Protein AF-0000000067881526 (afdb_homodimer)

InterPro domains:
  IPR001791 Laminin G domain [PF00054] (58-182)
  IPR001791 Laminin G domain [PS50025] (31-202)
  IPR001791 Laminin G domain [SM00282] (50-185)
  IPR001791 Laminin G domain [SM00282] (236-368)
  IPR001791 Laminin G domain [cd00110] (50-182)
  IPR013320 Concanavalin A-like lectin/glucanase domain superfamily [SSF49899] (44-182)
  IPR013320 Concanavalin A-like lectin/glucanase domain superfamily [SSF49899] (198-390)
  IPR051145 Growth Arrest-Specific/Sex Hormone-Binding/Vitamin K-Dependent [PTHR24040] (32-343)

Foldseek 3Di:
DPPPPPPVPPPPPPDPPFAFDDCVFKPWFLLDLPAFDGLFKFKDQQVPFDFQKKKWKKFALFQFAWFKKKAFPVRQWIKTWIGHRQWIKMATGDPFDGDIDTKFDGRNPRDIWMWMWHDDAQWIWIDINNHTMDIDGRRDHDLPPDPTRMMMMGGQGYPDDQVPTSDRGSHGGRMMIGPIAHSNDPGDTPPSSVPPVLGDGHGPGKDWFKFDAQAKKFKAFLLVPDFPPCPVVFFGKKKKKKFDDADDQWAWFKWKAFPVLGTQWTWIGHPQWIFIDGRHDTFDIDGRDPPVDLGTWIWMWMDDCFWTWTDTHPDIDIGGDDNVSVVVVSCSNVVRRMMMMGQHDDVPPPPGITGTGGTMGQIDIPRDGDFRSPTPDIDSNMRGTIGGHRDDPPPDPDD/DPPPCPPPPPPPPPDPPFAFDDCVFKAWFLLDLPAFDGLFKFKDQQVPFDFQKKKWKKFALFQFAWFKKKAFPVRQWIKTWIGHRQWIKMATGDPFDGDIDTKFDGRNPRDIWMWMWHDDAQWIWIDINNHTMDIDGRRDHDLPPDPTRMMMMGGQGYPDDQVPTPDRTSHGGRMMIGPIAHSNDPGDTPNSSVPPVLRDGHGPGKDWFKFDAQPWKFKAFLLVPDFPPCPVVFFGKKKKKKFDDADDQWAWFKWKAFPVLGTQWTWIGHPQWIFIDGRHDTFDIDGRPPPVDLGTWIWMWMDDCFWTWTDTHPDIDIGGDDNVSVVVVSCSNVVRRMMMMGQHDDVPPPPGTTGTGGTMGQIDIPRDGDFRSPTPDIDSNMRGTIGGHGDPPPPPPDD

Radius of gyration: 36.04 Å; Cα contacts (8 Å, |Δi|>4): 2049; chains: 2; bounding box: 106×103×91 Å

Structure (mmCIF, N/CA/C/O backbone):
data_AF-0000000067881526-model_v1
#
loop_
_entity.id
_entity.type
_entity.pdbx_description
1 polymer 'Sex hormone-binding globulin'
#
loop_
_atom_site.group_PDB
_atom_site.id
_atom_site.type_symbol
_atom_site.label_atom_id
_atom_site.label_alt_id
_atom_site.label_comp_id
_atom_site.label_asym_id
_atom_site.label_entity_id
_atom_site.label_seq_id
_atom_site.pdbx_PDB_ins_code
_atom_site.Cartn_x
_atom_site.Cartn_y
_atom_site.Cartn_z
_atom_site.occupancy
_atom_site.B_iso_or_equiv
_atom_site.auth_seq_id
_atom_site.auth_comp_id
_atom_site.auth_asym_id
_atom_site.auth_atom_id
_atom_site.pdbx_PDB_model_num
ATOM 1 N N . MET A 1 1 ? 46.406 -30.406 -60.594 1 26.14 1 MET A N 1
ATOM 2 C CA . MET A 1 1 ? 45.469 -29.344 -60.875 1 26.14 1 MET A CA 1
ATOM 3 C C . MET A 1 1 ? 44.469 -29.203 -59.719 1 26.14 1 MET A C 1
ATOM 5 O O . MET A 1 1 ? 43.531 -30 -59.594 1 26.14 1 MET A O 1
ATOM 9 N N . ASP A 1 2 ? 44.938 -28.859 -58.438 1 28.36 2 ASP A N 1
ATOM 10 C CA . ASP A 1 2 ? 44.5 -28.922 -57.062 1 28.36 2 ASP A CA 1
ATOM 11 C C . ASP A 1 2 ? 43.375 -27.938 -56.781 1 28.36 2 ASP A C 1
ATOM 13 O O . ASP A 1 2 ? 43.562 -26.719 -56.875 1 28.36 2 ASP A O 1
ATOM 17 N N . VAL A 1 3 ? 42.156 -28.234 -57.281 1 28.42 3 VAL A N 1
ATOM 18 C CA . VAL A 1 3 ? 41 -27.359 -57.281 1 28.42 3 VAL A CA 1
ATOM 19 C C . VAL A 1 3 ? 40.656 -26.953 -55.844 1 28.42 3 VAL A C 1
ATOM 21 O O . VAL A 1 3 ? 40.344 -27.797 -55 1 28.42 3 VAL A O 1
ATOM 24 N N . GLN A 1 4 ? 41.312 -25.953 -55.25 1 27.8 4 GLN A N 1
ATOM 25 C CA . GLN A 1 4 ? 41.125 -25.266 -53.969 1 27.8 4 GLN A CA 1
ATOM 26 C C . GLN A 1 4 ? 39.688 -24.812 -53.781 1 27.8 4 GLN A C 1
ATOM 28 O O . GLN A 1 4 ? 39.219 -23.891 -54.5 1 27.8 4 GLN A O 1
ATOM 33 N N . TRP A 1 5 ? 38.719 -25.719 -53.625 1 25.61 5 TRP A N 1
ATOM 34 C CA . TRP A 1 5 ? 37.312 -25.344 -53.469 1 25.61 5 TRP A CA 1
ATOM 35 C C . TRP A 1 5 ? 37.125 -24.344 -52.344 1 25.61 5 TRP A C 1
ATOM 37 O O . TRP A 1 5 ? 37.5 -24.609 -51.219 1 25.61 5 TRP A O 1
ATOM 47 N N . ARG A 1 6 ? 37.062 -22.984 -52.5 1 27.98 6 ARG A N 1
ATOM 48 C CA . ARG A 1 6 ? 36.875 -21.703 -51.844 1 27.98 6 ARG A CA 1
ATOM 49 C C . ARG A 1 6 ? 35.5 -21.625 -51.188 1 27.98 6 ARG A C 1
ATOM 51 O O . ARG A 1 6 ? 34.562 -21.016 -51.75 1 27.98 6 ARG A O 1
ATOM 58 N N . GLN A 1 7 ? 34.844 -22.703 -50.75 1 25.94 7 GLN A N 1
ATOM 59 C CA . GLN A 1 7 ? 33.438 -22.5 -50.375 1 25.94 7 GLN A CA 1
ATOM 60 C C . GLN A 1 7 ? 33.312 -21.516 -49.219 1 25.94 7 GLN A C 1
ATOM 62 O O . GLN A 1 7 ? 33.75 -21.797 -48.125 1 25.94 7 GLN A O 1
ATOM 67 N N . SER A 1 8 ? 33.5 -20.188 -49.344 1 28.48 8 SER A N 1
ATOM 68 C CA . SER A 1 8 ? 33.281 -19.047 -48.469 1 28.48 8 SER A CA 1
ATOM 69 C C . SER A 1 8 ? 31.859 -19.047 -47.906 1 28.48 8 SER A C 1
ATOM 71 O O . SER A 1 8 ? 30.953 -18.5 -48.5 1 28.48 8 SER A O 1
ATOM 73 N N . GLN A 1 9 ? 31.156 -20.125 -47.688 1 28.44 9 GLN A N 1
ATOM 74 C CA . GLN A 1 9 ? 29.766 -19.953 -47.281 1 28.44 9 GLN A CA 1
ATOM 75 C C . GLN A 1 9 ? 29.656 -19.109 -46.031 1 28.44 9 GLN A C 1
ATOM 77 O O . GLN A 1 9 ? 30.266 -19.422 -45 1 28.44 9 GLN A O 1
ATOM 82 N N . SER A 1 10 ? 29.516 -17.75 -46.094 1 30.12 10 SER A N 1
ATOM 83 C CA . SER A 1 10 ? 29.156 -16.766 -45.062 1 30.12 10 SER A CA 1
ATOM 84 C C . SER A 1 10 ? 28.062 -17.297 -44.156 1 30.12 10 SER A C 1
ATOM 86 O O . SER A 1 10 ? 26.906 -17.469 -44.562 1 30.12 10 SER A O 1
ATOM 88 N N . VAL A 1 11 ? 28.281 -18.219 -43.312 1 32.03 11 VAL A N 1
ATOM 89 C CA . VAL A 1 11 ? 27.391 -18.688 -42.25 1 32.03 11 VAL A CA 1
ATOM 90 C C . VAL A 1 11 ? 26.828 -17.484 -41.5 1 32.03 11 VAL A C 1
ATOM 92 O O . VAL A 1 11 ? 27.578 -16.688 -40.938 1 32.03 11 VAL A O 1
ATOM 95 N N . TRP A 1 12 ? 25.797 -16.719 -41.969 1 31.77 12 TRP A N 1
ATOM 96 C CA . TRP A 1 12 ? 25 -15.734 -41.25 1 31.77 12 TRP A CA 1
ATOM 97 C C . TRP A 1 12 ? 24.891 -16.125 -39.781 1 31.77 12 TRP A C 1
ATOM 99 O O . TRP A 1 12 ? 24.453 -17.234 -39.438 1 31.77 12 TRP A O 1
ATOM 109 N N . GLU A 1 13 ? 25.812 -15.867 -38.938 1 34.16 13 GLU A N 1
ATOM 110 C CA . GLU A 1 13 ? 25.781 -16.016 -37.5 1 34.16 13 GLU A CA 1
ATOM 111 C C . GLU A 1 13 ? 24.453 -15.547 -36.906 1 34.16 13 GLU A C 1
ATOM 113 O O . GLU A 1 13 ? 24.156 -14.352 -36.938 1 34.16 13 GLU A O 1
ATOM 118 N N . LEU A 1 14 ? 23.266 -16.047 -37.188 1 38.66 14 LEU A N 1
ATOM 119 C CA . LEU A 1 14 ? 22.031 -15.766 -36.469 1 38.66 14 LEU A CA 1
ATOM 120 C C . LEU A 1 14 ? 22.312 -15.375 -35 1 38.66 14 LEU A C 1
ATOM 122 O O . LEU A 1 14 ? 23.125 -16.016 -34.344 1 38.66 14 LEU A O 1
ATOM 126 N N . ASP A 1 15 ? 22.312 -14.148 -34.625 1 45.56 15 ASP A N 1
ATOM 127 C CA . ASP A 1 15 ? 22.438 -13.672 -33.25 1 45.56 15 ASP A CA 1
ATOM 128 C C . ASP A 1 15 ? 21.797 -14.664 -32.25 1 45.56 15 ASP A C 1
ATOM 130 O O . ASP A 1 15 ? 20.734 -15.211 -32.531 1 45.56 15 ASP A O 1
ATOM 134 N N . PRO A 1 16 ? 22.547 -15.328 -31.297 1 58.94 16 PRO A N 1
ATOM 135 C CA . PRO A 1 16 ? 22.078 -16.359 -30.375 1 58.94 16 PRO A CA 1
ATOM 136 C C . PRO A 1 16 ? 20.75 -16 -29.688 1 58.94 16 PRO A C 1
ATOM 138 O O . PRO A 1 16 ? 20.594 -14.867 -29.219 1 58.94 16 PRO A O 1
ATOM 141 N N . TYR A 1 17 ? 19.578 -16.219 -30.312 1 69.44 17 TYR A N 1
ATOM 142 C CA . TYR A 1 17 ? 18.297 -16.172 -29.609 1 69.44 17 TYR A CA 1
ATOM 143 C C . TYR A 1 17 ? 18.188 -17.328 -28.625 1 69.44 17 TYR A C 1
ATOM 145 O O . TYR A 1 17 ? 18.578 -18.469 -28.922 1 69.44 17 TYR A O 1
ATOM 153 N N . PRO A 1 18 ? 17.703 -16.891 -27.359 1 81.69 18 PRO A N 1
ATOM 154 C CA . PRO A 1 18 ? 17.359 -15.609 -26.734 1 81.69 18 PRO A CA 1
ATOM 155 C C . PRO A 1 18 ? 18.578 -14.828 -26.266 1 81.69 18 PRO A C 1
ATOM 157 O O . PRO A 1 18 ? 19.656 -15.398 -26.078 1 81.69 18 PRO A O 1
ATOM 160 N N . GLN A 1 19 ? 18.359 -13.484 -26.156 1 89.25 19 GLN A N 1
ATOM 161 C CA . GLN A 1 19 ? 19.391 -12.633 -25.578 1 89.25 19 GLN A CA 1
ATOM 162 C C . GLN A 1 19 ? 19.266 -12.586 -24.062 1 89.25 19 GLN A C 1
ATOM 164 O O . GLN A 1 19 ? 18.156 -12.555 -23.516 1 89.25 19 GLN A O 1
ATOM 169 N N . PHE A 1 20 ? 20.438 -12.562 -23.438 1 91.69 20 PHE A N 1
ATOM 170 C CA . PHE A 1 20 ? 20.453 -12.602 -21.984 1 91.69 20 PHE A CA 1
ATOM 171 C C . PHE A 1 20 ? 21.219 -11.414 -21.422 1 91.69 20 PHE A C 1
ATOM 173 O O . PHE A 1 20 ? 22.109 -10.867 -22.094 1 91.69 20 PHE A O 1
ATOM 180 N N . LEU A 1 21 ? 20.859 -11.039 -20.219 1 92.06 21 LEU A N 1
ATOM 181 C CA . LEU A 1 21 ? 21.609 -10.031 -19.484 1 92.06 21 LEU A CA 1
ATOM 182 C C . LEU A 1 21 ? 22.906 -10.625 -18.922 1 92.06 21 LEU A C 1
ATOM 184 O O . LEU A 1 21 ? 23.031 -11.844 -18.797 1 92.06 21 LEU A O 1
ATOM 188 N N . ASP A 1 22 ? 23.859 -9.711 -18.672 1 88.69 22 ASP A N 1
ATOM 189 C CA . ASP A 1 22 ? 25.094 -10.109 -18.031 1 88.69 22 ASP A CA 1
ATOM 190 C C . ASP A 1 22 ? 24.844 -10.703 -16.641 1 88.69 22 ASP A C 1
ATOM 192 O O . ASP A 1 22 ? 24.266 -10.031 -15.773 1 88.69 22 ASP A O 1
ATOM 196 N N . PRO A 1 23 ? 25.156 -11.938 -16.469 1 84.88 23 PRO A N 1
ATOM 197 C CA . PRO A 1 23 ? 24.891 -12.586 -15.18 1 84.88 23 PRO A CA 1
ATOM 198 C C . PRO A 1 23 ? 25.625 -11.93 -14.016 1 84.88 23 PRO A C 1
ATOM 200 O O . PRO A 1 23 ? 25.281 -12.164 -12.852 1 84.88 23 PRO A O 1
ATOM 203 N N . LYS A 1 24 ? 26.609 -11.141 -14.312 1 82.06 24 LYS A N 1
ATOM 204 C CA . LYS A 1 24 ? 27.297 -10.406 -13.266 1 82.06 24 LYS A CA 1
ATOM 205 C C . LYS A 1 24 ? 26.484 -9.211 -12.789 1 82.06 24 LYS A C 1
ATOM 207 O O . LYS A 1 24 ? 26.688 -8.703 -11.68 1 82.06 24 LYS A O 1
ATOM 212 N N . GLN A 1 25 ? 25.578 -8.906 -13.648 1 87.75 25 GLN A N 1
ATOM 213 C CA . GLN A 1 25 ? 24.828 -7.691 -13.352 1 87.75 25 GLN A CA 1
ATOM 214 C C . GLN A 1 25 ? 23.375 -8.016 -13.016 1 87.75 25 GLN A C 1
ATOM 216 O O . GLN A 1 25 ? 22.656 -7.176 -12.469 1 87.75 25 GLN A O 1
ATOM 221 N N . ALA A 1 26 ? 22.984 -9.148 -13.445 1 91.94 26 ALA A N 1
ATOM 222 C CA . ALA A 1 26 ? 21.609 -9.555 -13.195 1 91.94 26 ALA A CA 1
ATOM 223 C C . ALA A 1 26 ? 21.531 -11.047 -12.852 1 91.94 26 ALA A C 1
ATOM 225 O O . ALA A 1 26 ? 22.062 -11.883 -13.578 1 91.94 26 ALA A O 1
ATOM 226 N N . ILE A 1 27 ? 20.781 -11.25 -11.789 1 89.81 27 ILE A N 1
ATOM 227 C CA . ILE A 1 27 ? 20.703 -12.625 -11.305 1 89.81 27 ILE A CA 1
ATOM 228 C C . ILE A 1 27 ? 19.266 -13.133 -11.43 1 89.81 27 ILE A C 1
ATOM 230 O O . ILE A 1 27 ? 18.312 -12.438 -11.047 1 89.81 27 ILE A O 1
ATOM 234 N N . ASN A 1 28 ? 19.156 -14.289 -12.055 1 93.25 28 ASN A N 1
ATOM 235 C CA . ASN A 1 28 ? 17.875 -14.984 -11.984 1 93.25 28 ASN A CA 1
ATOM 236 C C . ASN A 1 28 ? 17.688 -15.703 -10.648 1 93.25 28 ASN A C 1
ATOM 238 O O . ASN A 1 28 ? 18.562 -16.469 -10.227 1 93.25 28 ASN A O 1
ATOM 242 N N . LEU A 1 29 ? 16.609 -15.508 -10.031 1 92.44 29 LEU A N 1
ATOM 243 C CA . LEU A 1 29 ? 16.422 -15.977 -8.664 1 92.44 29 LEU A CA 1
ATOM 244 C C . LEU A 1 29 ? 15.977 -17.438 -8.641 1 92.44 29 LEU A C 1
ATOM 246 O O . LEU A 1 29 ? 16.141 -18.125 -7.629 1 92.44 29 LEU A O 1
ATOM 250 N N . ALA A 1 30 ? 15.32 -17.859 -9.609 1 90.06 30 ALA A N 1
ATOM 251 C CA . ALA A 1 30 ? 14.703 -19.188 -9.602 1 90.06 30 ALA A CA 1
ATOM 252 C C . ALA A 1 30 ? 15.656 -20.25 -10.141 1 90.06 30 ALA A C 1
ATOM 254 O O . ALA A 1 30 ? 15.359 -20.906 -11.133 1 90.06 30 ALA A O 1
ATOM 255 N N . GLN A 1 31 ? 16.734 -20.453 -9.445 1 86.44 31 GLN A N 1
ATOM 256 C CA . GLN A 1 31 ? 17.734 -21.422 -9.875 1 86.44 31 GLN A CA 1
ATOM 257 C C . GLN A 1 31 ? 17.344 -22.828 -9.43 1 86.44 31 GLN A C 1
ATOM 259 O O . GLN A 1 31 ? 17.656 -23.812 -10.117 1 86.44 31 GLN A O 1
ATOM 264 N N . ASP A 1 32 ? 16.719 -22.859 -8.305 1 84.38 32 ASP A N 1
ATOM 265 C CA . ASP A 1 32 ? 16.312 -24.125 -7.723 1 84.38 32 ASP A CA 1
ATOM 266 C C . ASP A 1 32 ? 14.836 -24.125 -7.34 1 84.38 32 ASP A C 1
ATOM 268 O O . ASP A 1 32 ? 14.461 -23.594 -6.293 1 84.38 32 ASP A O 1
ATOM 272 N N . TRP A 1 33 ? 14.07 -24.781 -8.125 1 81.06 33 TRP A N 1
ATOM 273 C CA . TRP A 1 33 ? 12.633 -24.766 -7.898 1 81.06 33 TRP A CA 1
ATOM 274 C C . TRP A 1 33 ? 12.242 -25.766 -6.812 1 81.06 33 TRP A C 1
ATOM 276 O O . TRP A 1 33 ? 11.344 -25.5 -6.008 1 81.06 33 TRP A O 1
ATOM 286 N N . GLY A 1 34 ? 12.859 -26.797 -6.641 1 78.88 34 GLY A N 1
ATOM 287 C CA . GLY A 1 34 ? 12.445 -27.906 -5.809 1 78.88 34 GLY A CA 1
ATOM 288 C C . GLY A 1 34 ? 12.758 -27.703 -4.34 1 78.88 34 GLY A C 1
ATOM 289 O O . GLY A 1 34 ? 11.953 -28.062 -3.473 1 78.88 34 GLY A O 1
ATOM 290 N N . HIS A 1 35 ? 13.875 -27.094 -4.078 1 77.94 35 HIS A N 1
ATOM 291 C CA . HIS A 1 35 ? 14.328 -27.078 -2.693 1 77.94 35 HIS A CA 1
ATOM 292 C C . HIS A 1 35 ? 14.266 -25.672 -2.107 1 77.94 35 HIS A C 1
ATOM 294 O O . HIS A 1 35 ? 14.281 -25.5 -0.887 1 77.94 35 HIS A O 1
ATOM 300 N N . GLY A 1 36 ? 14.195 -24.781 -2.908 1 78.62 36 GLY A N 1
ATOM 301 C CA . GLY A 1 36 ? 14.133 -23.406 -2.424 1 78.62 36 GLY A CA 1
ATOM 302 C C . GLY A 1 36 ? 15.492 -22.859 -2.029 1 78.62 36 GLY A C 1
ATOM 303 O O . GLY A 1 36 ? 15.578 -21.938 -1.213 1 78.62 36 GLY A O 1
ATOM 304 N N . TYR A 1 37 ? 16.547 -23.406 -2.562 1 86.62 37 TYR A N 1
ATOM 305 C CA . TYR A 1 37 ? 17.875 -22.906 -2.301 1 86.62 37 TYR A CA 1
ATOM 306 C C . TYR A 1 37 ? 18.094 -21.531 -2.949 1 86.62 37 TYR A C 1
ATOM 308 O O . TYR A 1 37 ? 17.641 -21.297 -4.078 1 86.62 37 TYR A O 1
ATOM 316 N N . PRO A 1 38 ? 18.781 -20.766 -2.182 1 90.69 38 PRO A N 1
ATOM 317 C CA . PRO A 1 38 ? 18.984 -19.422 -2.727 1 90.69 38 PRO A CA 1
ATOM 318 C C . PRO A 1 38 ? 19.859 -19.422 -3.975 1 90.69 38 PRO A C 1
ATOM 320 O O . PRO A 1 38 ? 20.703 -20.312 -4.148 1 90.69 38 PRO A O 1
ATOM 323 N N . ALA A 1 39 ? 19.594 -18.422 -4.824 1 89.19 39 ALA A N 1
ATOM 324 C CA . ALA A 1 39 ? 20.438 -18.203 -5.996 1 89.19 39 ALA A CA 1
ATOM 325 C C . ALA A 1 39 ? 21.797 -17.641 -5.602 1 89.19 39 ALA A C 1
ATOM 327 O O . ALA A 1 39 ? 22.797 -17.844 -6.309 1 89.19 39 ALA A O 1
ATOM 328 N N . GLY A 1 40 ? 21.812 -16.969 -4.461 1 87.62 40 GLY A N 1
ATOM 329 C CA . GLY A 1 40 ? 23.047 -16.391 -3.926 1 87.62 40 GLY A CA 1
ATOM 330 C C . GLY A 1 40 ? 22.938 -16.047 -2.455 1 87.62 40 GLY A C 1
ATOM 331 O O . GLY A 1 40 ? 21.859 -15.703 -1.968 1 87.62 40 GLY A O 1
ATOM 332 N N . THR A 1 41 ? 24.125 -16.125 -1.818 1 90.19 41 THR A N 1
ATOM 333 C CA . THR A 1 41 ? 24.188 -15.766 -0.406 1 90.19 41 THR A CA 1
ATOM 334 C C . THR A 1 41 ? 25.391 -14.891 -0.123 1 90.19 41 THR A C 1
ATOM 336 O O . THR A 1 41 ? 26.453 -15.086 -0.716 1 90.19 41 THR A O 1
ATOM 339 N N . VAL A 1 42 ? 25.203 -13.969 0.696 1 89.19 42 VAL A N 1
ATOM 340 C CA . VAL A 1 42 ? 26.312 -13.125 1.103 1 89.19 42 VAL A CA 1
ATOM 341 C C . VAL A 1 42 ? 26.406 -13.086 2.627 1 89.19 42 VAL A C 1
ATOM 343 O O . VAL A 1 42 ? 25.391 -13.18 3.316 1 89.19 42 VAL A O 1
ATOM 346 N N . HIS A 1 43 ? 27.641 -12.992 3.055 1 88.69 43 HIS A N 1
ATOM 347 C CA . HIS A 1 43 ? 27.906 -12.773 4.473 1 88.69 43 HIS A CA 1
ATOM 348 C C . HIS A 1 43 ? 28.312 -11.328 4.742 1 88.69 43 HIS A C 1
ATOM 350 O O . HIS A 1 43 ? 29.188 -10.789 4.062 1 88.69 43 HIS A O 1
ATOM 356 N N . ILE A 1 44 ? 27.609 -10.781 5.727 1 88.19 44 ILE A N 1
ATOM 357 C CA . ILE A 1 44 ? 27.891 -9.383 6.031 1 88.19 44 ILE A CA 1
ATOM 358 C C . ILE A 1 44 ? 28.328 -9.25 7.484 1 88.19 44 ILE A C 1
ATOM 360 O O . ILE A 1 44 ? 27.688 -9.789 8.391 1 88.19 44 ILE A O 1
ATOM 364 N N . ASP A 1 45 ? 29.438 -8.57 7.641 1 87.44 45 ASP A N 1
ATOM 365 C CA . ASP A 1 45 ? 29.891 -8.148 8.969 1 87.44 45 ASP A CA 1
ATOM 366 C C . ASP A 1 45 ? 29.25 -6.816 9.359 1 87.44 45 ASP A C 1
ATOM 368 O O . ASP A 1 45 ? 29.609 -5.766 8.812 1 87.44 45 ASP A O 1
ATOM 372 N N . LEU A 1 46 ? 28.391 -6.855 10.32 1 84.88 46 LEU A N 1
ATOM 373 C CA . LEU A 1 46 ? 27.578 -5.695 10.68 1 84.88 46 LEU A CA 1
ATOM 374 C C . LEU A 1 46 ? 28.438 -4.598 11.289 1 84.88 46 LEU A C 1
ATOM 376 O O . LEU A 1 46 ? 28.016 -3.443 11.391 1 84.88 46 LEU A O 1
ATOM 380 N N . LEU A 1 47 ? 29.641 -4.926 11.641 1 82.88 47 LEU A N 1
ATOM 381 C CA . LEU A 1 47 ? 30.562 -3.926 12.172 1 82.88 47 LEU A CA 1
ATOM 382 C C . LEU A 1 47 ? 31.078 -3.021 11.062 1 82.88 47 LEU A C 1
ATOM 384 O O . LEU A 1 47 ? 31.594 -1.931 11.336 1 82.88 47 LEU A O 1
ATOM 388 N N . ASN A 1 48 ? 30.922 -3.469 9.867 1 81.62 48 ASN A N 1
ATOM 389 C CA . ASN A 1 48 ? 31.531 -2.748 8.75 1 81.62 48 ASN A CA 1
ATOM 390 C C . ASN A 1 48 ? 30.469 -2.025 7.914 1 81.62 48 ASN A C 1
ATOM 392 O O . ASN A 1 48 ? 30.781 -1.489 6.848 1 81.62 48 ASN A O 1
ATOM 396 N N . ILE A 1 49 ? 29.25 -1.993 8.469 1 82.44 49 ILE A N 1
ATOM 397 C CA . ILE A 1 49 ? 28.219 -1.375 7.641 1 82.44 49 ILE A CA 1
ATOM 398 C C . ILE A 1 49 ? 28.094 0.107 7.988 1 82.44 49 ILE A C 1
ATOM 400 O O . ILE A 1 49 ? 28.391 0.514 9.109 1 82.44 49 ILE A O 1
ATOM 404 N N . THR A 1 50 ? 27.719 0.914 6.973 1 82.94 50 THR A N 1
ATOM 405 C CA . THR A 1 50 ? 27.547 2.348 7.18 1 82.94 50 THR A CA 1
ATOM 406 C C . THR A 1 50 ? 26.094 2.752 6.926 1 82.94 50 THR A C 1
ATOM 408 O O . THR A 1 50 ? 25.734 3.924 7.062 1 82.94 50 THR A O 1
ATOM 411 N N . SER A 1 51 ? 25.422 1.804 6.445 1 86.31 51 SER A N 1
ATOM 412 C CA . SER A 1 51 ? 24 2.057 6.195 1 86.31 51 SER A CA 1
ATOM 413 C C . SER A 1 51 ? 23.156 0.847 6.562 1 86.31 51 SER A C 1
ATOM 415 O O . SER A 1 51 ? 23.609 -0.295 6.449 1 86.31 51 SER A O 1
ATOM 417 N N . SER A 1 52 ? 21.969 1.108 6.98 1 87.94 52 SER A N 1
ATOM 418 C CA . SER A 1 52 ? 21.016 0.047 7.309 1 87.94 52 SER A CA 1
ATOM 419 C C . SER A 1 52 ? 20.016 -0.161 6.18 1 87.94 52 SER A C 1
ATOM 421 O O . SER A 1 52 ? 18.938 -0.722 6.398 1 87.94 52 SER A O 1
ATOM 423 N N . SER A 1 53 ? 20.422 0.348 5.051 1 91.81 53 SER A N 1
ATOM 424 C CA . SER A 1 53 ? 19.531 0.287 3.896 1 91.81 53 SER A CA 1
ATOM 425 C C . SER A 1 53 ? 20.016 -0.732 2.873 1 91.81 53 SER A C 1
ATOM 427 O O . SER A 1 53 ? 21.219 -0.842 2.621 1 91.81 53 SER A O 1
ATOM 429 N N . SER A 1 54 ? 19.125 -1.499 2.365 1 93.44 54 SER A N 1
ATOM 430 C CA . SER A 1 54 ? 19.375 -2.387 1.233 1 93.44 54 SER A CA 1
ATOM 431 C C . SER A 1 54 ? 18.484 -2.037 0.048 1 93.44 54 SER A C 1
ATOM 433 O O . SER A 1 54 ? 17.312 -1.703 0.226 1 93.44 54 SER A O 1
ATOM 435 N N . SER A 1 55 ? 19.047 -2.152 -1.137 1 95.94 55 SER A N 1
ATOM 436 C CA . SER A 1 55 ? 18.266 -1.804 -2.322 1 95.94 55 SER A CA 1
ATOM 437 C C . SER A 1 55 ? 18.609 -2.717 -3.494 1 95.94 55 SER A C 1
ATOM 439 O O . SER A 1 55 ? 19.719 -3.244 -3.574 1 95.94 55 SER A O 1
ATOM 441 N N . PHE A 1 56 ? 17.703 -2.889 -4.359 1 96.38 56 PHE A N 1
ATOM 442 C CA . PHE A 1 56 ? 17.859 -3.627 -5.605 1 96.38 56 PHE A CA 1
ATOM 443 C C . PHE A 1 56 ? 16.703 -3.348 -6.555 1 96.38 56 PHE A C 1
ATOM 445 O O . PHE A 1 56 ? 15.711 -2.729 -6.164 1 96.38 56 PHE A O 1
ATOM 452 N N . GLU A 1 57 ? 16.891 -3.744 -7.766 1 98.19 57 GLU A N 1
ATOM 453 C CA . GLU A 1 57 ? 15.82 -3.707 -8.75 1 98.19 57 GLU A CA 1
ATOM 454 C C . GLU A 1 57 ? 15.352 -5.113 -9.109 1 98.19 57 GLU A C 1
ATOM 456 O O . GLU A 1 57 ? 16.156 -6.035 -9.227 1 98.19 57 GLU A O 1
ATOM 461 N N . VAL A 1 58 ? 14.023 -5.23 -9.242 1 98.38 58 VAL A N 1
ATOM 462 C CA . VAL A 1 58 ? 13.469 -6.547 -9.547 1 98.38 58 VAL A CA 1
ATOM 463 C C . VAL A 1 58 ? 12.547 -6.453 -10.758 1 98.38 58 VAL A C 1
ATOM 465 O O . VAL A 1 58 ? 11.852 -5.453 -10.945 1 98.38 58 VAL A O 1
ATOM 468 N N . ARG A 1 59 ? 12.609 -7.414 -11.57 1 98.5 59 ARG A N 1
ATOM 469 C CA . ARG A 1 59 ? 11.719 -7.598 -12.711 1 98.5 59 ARG A CA 1
ATOM 470 C C . ARG A 1 59 ? 11.117 -9 -12.719 1 98.5 59 ARG A C 1
ATOM 472 O O . ARG A 1 59 ? 11.844 -9.992 -12.656 1 98.5 59 ARG A O 1
ATOM 479 N N . THR A 1 60 ? 9.742 -9.102 -12.758 1 98.5 60 THR A N 1
ATOM 480 C CA . THR A 1 60 ? 9.109 -10.414 -12.695 1 98.5 60 THR A CA 1
ATOM 481 C C . THR A 1 60 ? 7.656 -10.336 -13.172 1 98.5 60 THR A C 1
ATOM 483 O O . THR A 1 60 ? 7.027 -9.281 -13.094 1 98.5 60 THR A O 1
ATOM 486 N N . PHE A 1 61 ? 7.164 -11.406 -13.664 1 98.25 61 PHE A N 1
ATOM 487 C CA . PHE A 1 61 ? 5.734 -11.594 -13.875 1 98.25 61 PHE A CA 1
ATOM 488 C C . PHE A 1 61 ? 5.152 -12.531 -12.82 1 98.25 61 PHE A C 1
ATOM 490 O O . PHE A 1 61 ? 3.936 -12.711 -12.758 1 98.25 61 PHE A O 1
ATOM 497 N N . ASP A 1 62 ? 6.008 -13.109 -12.055 1 97.56 62 ASP A N 1
ATOM 498 C CA . ASP A 1 62 ? 5.613 -14.078 -11.031 1 97.56 62 ASP A CA 1
ATOM 499 C C . ASP A 1 62 ? 4.957 -13.375 -9.844 1 97.56 62 ASP A C 1
ATOM 501 O O . ASP A 1 62 ? 5.547 -12.477 -9.242 1 97.56 62 ASP A O 1
ATOM 505 N N . PRO A 1 63 ? 3.816 -13.828 -9.406 1 96.94 63 PRO A N 1
ATOM 506 C CA . PRO A 1 63 ? 3.105 -13.125 -8.336 1 96.94 63 PRO A CA 1
ATOM 507 C C . PRO A 1 63 ? 3.537 -13.562 -6.941 1 96.94 63 PRO A C 1
ATOM 509 O O . PRO A 1 63 ? 3.174 -12.93 -5.949 1 96.94 63 PRO A O 1
ATOM 512 N N . GLU A 1 64 ? 4.336 -14.617 -6.859 1 96.25 64 GLU A N 1
ATOM 513 C CA . GLU A 1 64 ? 4.637 -15.133 -5.527 1 96.25 64 GLU A CA 1
ATOM 514 C C . GLU A 1 64 ? 6.043 -15.727 -5.469 1 96.25 64 GLU A C 1
ATOM 516 O O . GLU A 1 64 ? 6.48 -16.391 -6.406 1 96.25 64 GLU A O 1
ATOM 521 N N . GLY A 1 65 ? 6.641 -15.477 -4.352 1 96.38 65 GLY A N 1
ATOM 522 C CA . GLY A 1 65 ? 7.949 -16.062 -4.109 1 96.38 65 GLY A CA 1
ATOM 523 C C . GLY A 1 65 ? 8.828 -15.227 -3.207 1 96.38 65 GLY A C 1
ATOM 524 O O . GLY A 1 65 ? 8.406 -14.172 -2.727 1 96.38 65 GLY A O 1
ATOM 525 N N . VAL A 1 66 ? 10.062 -15.688 -3.018 1 96.69 66 VAL A N 1
ATOM 526 C CA . VAL A 1 66 ? 10.969 -15.023 -2.092 1 96.69 66 VAL A CA 1
ATOM 527 C C . VAL A 1 66 ? 11.977 -14.18 -2.873 1 96.69 66 VAL A C 1
ATOM 529 O O . VAL A 1 66 ? 12.602 -14.664 -3.818 1 96.69 66 VAL A O 1
ATOM 532 N N . LEU A 1 67 ? 12.109 -12.969 -2.469 1 97.38 67 LEU A N 1
ATOM 533 C CA . LEU A 1 67 ? 13.117 -12.078 -3.043 1 97.38 67 LEU A CA 1
ATOM 534 C C . LEU A 1 67 ? 14.406 -12.117 -2.227 1 97.38 67 LEU A C 1
ATOM 536 O O . LEU A 1 67 ? 15.484 -12.367 -2.77 1 97.38 67 LEU A O 1
ATOM 540 N N . LEU A 1 68 ? 14.203 -11.93 -0.977 1 95.88 68 LEU A N 1
ATOM 541 C CA . LEU A 1 68 ? 15.336 -11.773 -0.076 1 95.88 68 LEU A CA 1
ATOM 542 C C . LEU A 1 68 ? 15.055 -12.422 1.274 1 95.88 68 LEU A C 1
ATOM 544 O O . LEU A 1 68 ? 13.938 -12.344 1.783 1 95.88 68 LEU A O 1
ATOM 548 N N . PHE A 1 69 ? 16.078 -13.102 1.784 1 95.81 69 PHE A N 1
ATOM 549 C CA . PHE A 1 69 ? 16.047 -13.672 3.127 1 95.81 69 PHE A CA 1
ATOM 550 C C . PHE A 1 69 ? 17.297 -13.297 3.904 1 95.81 69 PHE A C 1
ATOM 552 O O . PHE A 1 69 ? 18.422 -13.398 3.387 1 95.81 69 PHE A O 1
ATOM 559 N N . GLY A 1 70 ? 17.094 -12.828 5.102 1 94.25 70 GLY A N 1
ATOM 560 C CA . GLY A 1 70 ? 18.219 -12.508 5.961 1 94.25 70 GLY A CA 1
ATOM 561 C C . GLY A 1 70 ? 18.109 -13.117 7.348 1 94.25 70 GLY A C 1
ATOM 562 O O . GLY A 1 70 ? 17 -13.227 7.895 1 94.25 70 GLY A O 1
ATOM 563 N N . ASP A 1 71 ? 19.281 -13.516 7.855 1 93.75 71 ASP A N 1
ATOM 564 C CA . ASP A 1 71 ? 19.25 -14 9.227 1 93.75 71 ASP A CA 1
ATOM 565 C C . ASP A 1 71 ? 20.5 -13.562 10 1 93.75 71 ASP A C 1
ATOM 567 O O . ASP A 1 71 ? 21.484 -13.109 9.398 1 93.75 71 ASP A O 1
ATOM 571 N N . SER A 1 72 ? 20.344 -13.5 11.227 1 89.88 72 SER A N 1
ATOM 572 C CA . SER A 1 72 ? 21.406 -13.195 12.188 1 89.88 72 SER A CA 1
ATOM 573 C C . SER A 1 72 ? 21.281 -14.055 13.438 1 89.88 72 SER A C 1
ATOM 575 O O . SER A 1 72 ? 20.375 -14.875 13.547 1 89.88 72 SER A O 1
ATOM 577 N N . ARG A 1 73 ? 22.312 -13.969 14.289 1 88.88 73 ARG A N 1
ATOM 578 C CA . ARG A 1 73 ? 22.344 -14.727 15.539 1 88.88 73 ARG A CA 1
ATOM 579 C C . ARG A 1 73 ? 22.203 -16.219 15.273 1 88.88 73 ARG A C 1
ATOM 581 O O . ARG A 1 73 ? 21.359 -16.891 15.867 1 88.88 73 ARG A O 1
ATOM 588 N N . GLY A 1 74 ? 22.875 -16.688 14.328 1 86.44 74 GLY A N 1
ATOM 589 C CA . GLY A 1 74 ? 22.922 -18.094 14.008 1 86.44 74 GLY A CA 1
ATOM 590 C C . GLY A 1 74 ? 21.625 -18.609 13.406 1 86.44 74 GLY A C 1
ATOM 591 O O . GLY A 1 74 ? 21.281 -19.797 13.555 1 86.44 74 GLY A O 1
ATOM 592 N N . GLY A 1 75 ? 20.844 -17.688 12.875 1 90.44 75 GLY A N 1
ATOM 593 C CA . GLY A 1 75 ? 19.625 -18.109 12.211 1 90.44 75 GLY A CA 1
ATOM 594 C C . GLY A 1 75 ? 18.375 -17.938 13.07 1 90.44 75 GLY A C 1
ATOM 595 O O . GLY A 1 75 ? 17.266 -18.141 12.602 1 90.44 75 GLY A O 1
ATOM 596 N N . HIS A 1 76 ? 18.547 -17.516 14.328 1 89.56 76 HIS A N 1
ATOM 597 C CA . HIS A 1 76 ? 17.406 -17.391 15.227 1 89.56 76 HIS A CA 1
ATOM 598 C C . HIS A 1 76 ? 16.547 -16.172 14.875 1 89.56 76 HIS A C 1
ATOM 600 O O . HIS A 1 76 ? 15.328 -16.203 15.055 1 89.56 76 HIS A O 1
ATOM 606 N N . ASP A 1 77 ? 17.266 -15.156 14.492 1 91.56 77 ASP A N 1
ATOM 607 C CA . ASP A 1 77 ? 16.562 -13.984 13.977 1 91.56 77 ASP A CA 1
ATOM 608 C C . ASP A 1 77 ? 16.609 -13.938 12.453 1 91.56 77 ASP A C 1
ATOM 610 O O . ASP A 1 77 ? 17.656 -14.141 11.852 1 91.56 77 ASP A O 1
ATOM 614 N N . TRP A 1 78 ? 15.469 -13.727 11.883 1 94.12 78 TRP A N 1
ATOM 615 C CA . TRP A 1 78 ? 15.484 -13.672 10.43 1 94.12 78 TRP A CA 1
ATOM 616 C C . TRP A 1 78 ? 14.352 -12.797 9.898 1 94.12 78 TRP A C 1
ATOM 618 O O . TRP A 1 78 ? 13.438 -12.445 10.648 1 94.12 78 TRP A O 1
ATOM 628 N N . PHE A 1 79 ? 14.469 -12.391 8.734 1 94.44 79 PHE A N 1
ATOM 629 C CA . PHE A 1 79 ? 13.438 -11.664 8.008 1 94.44 79 PHE A CA 1
ATOM 630 C C . PHE A 1 79 ? 13.352 -12.141 6.559 1 94.44 79 PHE A C 1
ATOM 632 O O . PHE A 1 79 ? 14.305 -12.719 6.039 1 94.44 79 PHE A O 1
ATOM 639 N N . LEU A 1 80 ? 12.203 -11.953 5.988 1 96.88 80 LEU A N 1
ATOM 640 C CA . LEU A 1 80 ? 11.953 -12.367 4.613 1 96.88 80 LEU A CA 1
ATOM 641 C C . LEU A 1 80 ? 11.18 -11.289 3.857 1 96.88 80 LEU A C 1
ATOM 643 O O . LEU A 1 80 ? 10.227 -10.711 4.395 1 96.88 80 LEU A O 1
ATOM 647 N N . LEU A 1 81 ? 11.648 -10.953 2.729 1 97.94 81 LEU A N 1
ATOM 648 C CA . LEU A 1 81 ? 10.898 -10.148 1.769 1 97.94 81 LEU A CA 1
ATOM 649 C C . LEU A 1 81 ? 10.508 -10.984 0.553 1 97.94 81 LEU A C 1
ATOM 651 O O . LEU A 1 81 ? 11.367 -11.57 -0.107 1 97.94 81 LEU A O 1
ATOM 655 N N . GLY A 1 82 ? 9.297 -11.07 0.294 1 97.88 82 GLY A N 1
ATOM 656 C CA . GLY A 1 82 ? 8.781 -11.789 -0.856 1 97.88 82 GLY A CA 1
ATOM 657 C C . GLY A 1 82 ? 7.605 -11.102 -1.516 1 97.88 82 GLY A C 1
ATOM 658 O O . GLY A 1 82 ? 7.387 -9.906 -1.312 1 97.88 82 GLY A O 1
ATOM 659 N N . LEU A 1 83 ? 6.988 -11.82 -2.381 1 97.81 83 LEU A N 1
ATOM 660 C CA . LEU A 1 83 ? 5.785 -11.336 -3.055 1 97.81 83 LEU A CA 1
ATOM 661 C C . LEU A 1 83 ? 4.605 -12.266 -2.789 1 97.81 83 LEU A C 1
ATOM 663 O O . LEU A 1 83 ? 4.773 -13.492 -2.734 1 97.81 83 LEU A O 1
ATOM 667 N N . ARG A 1 84 ? 3.535 -11.742 -2.631 1 95.81 84 ARG A N 1
ATOM 668 C CA . ARG A 1 84 ? 2.244 -12.422 -2.574 1 95.81 84 ARG A CA 1
ATOM 669 C C . ARG A 1 84 ? 1.207 -11.695 -3.426 1 95.81 84 ARG A C 1
ATOM 671 O O . ARG A 1 84 ? 0.893 -10.531 -3.17 1 95.81 84 ARG A O 1
ATOM 678 N N . GLY A 1 85 ? 0.708 -12.43 -4.383 1 94.69 85 GLY A N 1
ATOM 679 C CA . GLY A 1 85 ? -0.18 -11.758 -5.32 1 94.69 85 GLY A CA 1
ATOM 680 C C . GLY A 1 85 ? 0.472 -10.578 -6.02 1 94.69 85 GLY A C 1
ATOM 681 O O . GLY A 1 85 ? -0.188 -9.578 -6.305 1 94.69 85 GLY A O 1
ATOM 682 N N . GLY A 1 86 ? 1.705 -10.609 -6.137 1 96.88 86 GLY A N 1
ATOM 683 C CA . GLY A 1 86 ? 2.447 -9.555 -6.816 1 96.88 86 GLY A CA 1
ATOM 684 C C . GLY A 1 86 ? 2.838 -8.414 -5.898 1 96.88 86 GLY A C 1
ATOM 685 O O . GLY A 1 86 ? 3.539 -7.488 -6.312 1 96.88 86 GLY A O 1
ATOM 686 N N . ARG A 1 87 ? 2.449 -8.484 -4.625 1 96.75 87 ARG A N 1
ATOM 687 C CA . ARG A 1 87 ? 2.74 -7.418 -3.674 1 96.75 87 ARG A CA 1
ATOM 688 C C . ARG A 1 87 ? 3.82 -7.848 -2.688 1 96.75 87 ARG A C 1
ATOM 690 O O . ARG A 1 87 ? 3.916 -9.023 -2.334 1 96.75 87 ARG A O 1
ATOM 697 N N . PRO A 1 88 ? 4.535 -6.852 -2.195 1 97.94 88 PRO A N 1
ATOM 698 C CA . PRO A 1 88 ? 5.562 -7.188 -1.205 1 97.94 88 PRO A CA 1
ATOM 699 C C . PRO A 1 88 ? 4.977 -7.773 0.077 1 97.94 88 PRO A C 1
ATOM 701 O O . PRO A 1 88 ? 3.9 -7.359 0.515 1 97.94 88 PRO A O 1
ATOM 704 N N . GLU A 1 89 ? 5.602 -8.688 0.588 1 97.38 89 GLU A N 1
ATOM 705 C CA . GLU A 1 89 ? 5.293 -9.289 1.882 1 97.38 89 GLU A CA 1
ATOM 706 C C . GLU A 1 89 ? 6.547 -9.445 2.73 1 97.38 89 GLU A C 1
ATOM 708 O O . GLU A 1 89 ? 7.566 -9.953 2.254 1 97.38 89 GLU A O 1
ATOM 713 N N . ILE A 1 90 ? 6.461 -9.016 3.979 1 97.31 90 ILE A N 1
ATOM 714 C CA . ILE A 1 90 ? 7.602 -9.07 4.887 1 97.31 90 ILE A CA 1
ATOM 715 C C . ILE A 1 90 ? 7.277 -9.977 6.07 1 97.31 90 ILE A C 1
ATOM 717 O O . ILE A 1 90 ? 6.191 -9.883 6.648 1 97.31 90 ILE A O 1
ATOM 721 N N . HIS A 1 91 ? 8.109 -10.914 6.336 1 96.62 91 HIS A N 1
ATOM 722 C CA . HIS A 1 91 ? 8.102 -11.68 7.57 1 96.62 91 HIS A CA 1
ATOM 723 C C . HIS A 1 91 ? 9.242 -11.266 8.492 1 96.62 91 HIS A C 1
ATOM 725 O O . HIS A 1 91 ? 10.383 -11.109 8.047 1 96.62 91 HIS A O 1
ATOM 731 N N . ILE A 1 92 ? 8.93 -11.062 9.727 1 94.56 92 ILE A N 1
ATOM 732 C CA . ILE A 1 92 ? 9.945 -10.766 10.727 1 94.56 92 ILE A CA 1
ATOM 733 C C . ILE A 1 92 ? 9.836 -11.75 11.891 1 94.56 92 ILE A C 1
ATOM 735 O O . ILE A 1 92 ? 8.75 -11.953 12.438 1 94.56 92 ILE A O 1
ATOM 739 N N . HIS A 1 93 ? 10.883 -12.391 12.18 1 93.5 93 HIS A N 1
ATOM 740 C CA . HIS A 1 93 ? 10.969 -13.312 13.312 1 93.5 93 HIS A CA 1
ATOM 741 C C . HIS A 1 93 ? 12.211 -13.047 14.148 1 93.5 93 HIS A C 1
ATOM 743 O O . HIS A 1 93 ? 13.32 -13.414 13.758 1 93.5 93 HIS A O 1
ATOM 749 N N . ASN A 1 94 ? 12.023 -12.422 15.211 1 90.69 94 ASN A N 1
ATOM 750 C CA . ASN A 1 94 ? 13.094 -12.172 16.172 1 90.69 94 ASN A CA 1
ATOM 751 C C . ASN A 1 94 ? 12.57 -12.086 17.594 1 90.69 94 ASN A C 1
ATOM 753 O O . ASN A 1 94 ? 11.438 -12.508 17.875 1 90.69 94 ASN A O 1
ATOM 757 N N . GLN A 1 95 ? 13.336 -11.648 18.484 1 85.19 95 GLN A N 1
ATOM 758 C CA . GLN A 1 95 ? 12.969 -11.625 19.891 1 85.19 95 GLN A CA 1
ATOM 759 C C . GLN A 1 95 ? 11.875 -10.602 20.156 1 85.19 95 GLN A C 1
ATOM 761 O O . GLN A 1 95 ? 11.094 -10.742 21.109 1 85.19 95 GLN A O 1
ATOM 766 N N . MET A 1 96 ? 11.734 -9.648 19.266 1 84.38 96 MET A N 1
ATOM 767 C CA . MET A 1 96 ? 10.812 -8.539 19.5 1 84.38 96 MET A CA 1
ATOM 768 C C . MET A 1 96 ? 9.461 -8.805 18.844 1 84.38 96 MET A C 1
ATOM 770 O O . MET A 1 96 ? 8.422 -8.438 19.391 1 84.38 96 MET A O 1
ATOM 774 N N . ALA A 1 97 ? 9.633 -9.453 17.734 1 88.81 97 ALA A N 1
ATOM 775 C CA . ALA A 1 97 ? 8.391 -9.531 16.969 1 88.81 97 ALA A CA 1
ATOM 776 C C . ALA A 1 97 ? 8.344 -10.797 16.125 1 88.81 97 ALA A C 1
ATOM 778 O O . ALA A 1 97 ? 9.367 -11.25 15.609 1 88.81 97 ALA A O 1
ATOM 779 N N . LYS A 1 98 ? 7.195 -11.398 16 1 91.75 98 LYS A N 1
ATOM 780 C CA . LYS A 1 98 ? 6.809 -12.422 15.023 1 91.75 98 LYS A CA 1
ATOM 781 C C . LYS A 1 98 ? 5.59 -11.977 14.219 1 91.75 98 LYS A C 1
ATOM 783 O O . LYS A 1 98 ? 4.457 -12.094 14.688 1 91.75 98 LYS A O 1
ATOM 788 N N . VAL A 1 99 ? 5.891 -11.461 13.008 1 94.25 99 VAL A N 1
ATOM 789 C CA . VAL A 1 99 ? 4.797 -10.82 12.289 1 94.25 99 VAL A CA 1
ATOM 790 C C . VAL A 1 99 ? 4.996 -10.992 10.781 1 94.25 99 VAL A C 1
ATOM 792 O O . VAL A 1 99 ? 6.129 -11.125 10.312 1 94.25 99 VAL A O 1
ATOM 795 N N . SER A 1 100 ? 3.939 -11.086 10.086 1 96 100 SER A N 1
ATOM 796 C CA . SER A 1 100 ? 3.92 -11.008 8.625 1 96 100 SER A CA 1
ATOM 797 C C . SER A 1 100 ? 3.076 -9.836 8.148 1 96 100 SER A C 1
ATOM 799 O O . SER A 1 100 ? 1.989 -9.586 8.672 1 96 100 SER A O 1
ATOM 801 N N . VAL A 1 101 ? 3.623 -9.055 7.227 1 96.75 101 VAL A N 1
ATOM 802 C CA . VAL A 1 101 ? 2.92 -7.879 6.73 1 96.75 101 VAL A CA 1
ATOM 803 C C . VAL A 1 101 ? 2.965 -7.852 5.207 1 96.75 101 VAL A C 1
ATOM 805 O O . VAL A 1 101 ? 4.039 -7.938 4.605 1 96.75 101 VAL A O 1
ATOM 808 N N . SER A 1 102 ? 1.856 -7.84 4.621 1 96.38 102 SER A N 1
ATOM 809 C CA . SER A 1 102 ? 1.758 -7.699 3.17 1 96.38 102 SER A CA 1
ATOM 810 C C . SER A 1 102 ? 1.092 -6.383 2.789 1 96.38 102 SER A C 1
ATOM 812 O O . SER A 1 102 ? 0.126 -5.961 3.428 1 96.38 102 SER A O 1
ATOM 814 N N . GLY A 1 103 ? 1.672 -5.754 1.799 1 95.19 103 GLY A N 1
ATOM 815 C CA . GLY A 1 103 ? 1.126 -4.496 1.317 1 95.19 103 GLY A CA 1
ATOM 816 C C . GLY A 1 103 ? 1.991 -3.836 0.262 1 95.19 103 GLY A C 1
ATOM 817 O O . GLY A 1 103 ? 3.041 -4.363 -0.109 1 95.19 103 GLY A O 1
ATOM 818 N N . GLY A 1 104 ? 1.498 -2.627 -0.205 1 93.62 104 GLY A N 1
ATOM 819 C CA . GLY A 1 104 ? 2.207 -1.916 -1.257 1 93.62 104 GLY A CA 1
ATOM 820 C C . GLY A 1 104 ? 1.657 -2.195 -2.643 1 93.62 104 GLY A C 1
ATOM 821 O O . GLY A 1 104 ? 0.637 -2.873 -2.785 1 93.62 104 GLY A O 1
ATOM 822 N N . PRO A 1 105 ? 2.41 -1.677 -3.596 1 95.06 105 PRO A N 1
ATOM 823 C CA . PRO A 1 105 ? 1.946 -1.87 -4.973 1 95.06 105 PRO A CA 1
ATOM 824 C C . PRO A 1 105 ? 2.383 -3.211 -5.559 1 95.06 105 PRO A C 1
ATOM 826 O O . PRO A 1 105 ? 3.328 -3.828 -5.062 1 95.06 105 PRO A O 1
ATOM 829 N N . THR A 1 106 ? 1.618 -3.652 -6.531 1 96.69 106 THR A N 1
ATOM 830 C CA . THR A 1 106 ? 2.08 -4.82 -7.273 1 96.69 106 THR A CA 1
ATOM 831 C C . THR A 1 106 ? 3.326 -4.488 -8.086 1 96.69 106 THR A C 1
ATOM 833 O O . THR A 1 106 ? 3.438 -3.395 -8.641 1 96.69 106 THR A O 1
ATOM 836 N N . VAL A 1 107 ? 4.219 -5.48 -8.164 1 98.06 107 VAL A N 1
ATOM 837 C CA . VAL A 1 107 ? 5.449 -5.203 -8.898 1 98.06 107 VAL A CA 1
ATOM 838 C C . VAL A 1 107 ? 5.684 -6.293 -9.945 1 98.06 107 VAL A C 1
ATOM 840 O O . VAL A 1 107 ? 6.73 -6.324 -10.594 1 98.06 107 VAL A O 1
ATOM 843 N N . ASN A 1 108 ? 4.719 -7.18 -10.117 1 98.12 108 ASN A N 1
ATOM 844 C CA . ASN A 1 108 ? 4.895 -8.297 -11.047 1 98.12 108 ASN A CA 1
ATOM 845 C C . ASN A 1 108 ? 4.32 -7.977 -12.422 1 98.12 108 ASN A C 1
ATOM 847 O O . ASN A 1 108 ? 3.562 -8.773 -12.984 1 98.12 108 ASN A O 1
ATOM 851 N N . ASP A 1 109 ? 4.707 -6.844 -13.023 1 97.94 109 ASP A N 1
ATOM 852 C CA . ASP A 1 109 ? 4.188 -6.418 -14.32 1 97.94 109 ASP A CA 1
ATOM 853 C C . ASP A 1 109 ? 5.23 -6.602 -15.422 1 97.94 109 ASP A C 1
ATOM 855 O O . ASP A 1 109 ? 5.004 -6.215 -16.562 1 97.94 109 ASP A O 1
ATOM 859 N N . GLY A 1 110 ? 6.398 -7.129 -15.086 1 98.12 110 GLY A N 1
ATOM 860 C CA . GLY A 1 110 ? 7.43 -7.395 -16.078 1 98.12 110 GLY A CA 1
ATOM 861 C C . GLY A 1 110 ? 8.375 -6.227 -16.281 1 98.12 110 GLY A C 1
ATOM 862 O O . GLY A 1 110 ? 9.266 -6.281 -17.125 1 98.12 110 GLY A O 1
ATOM 863 N N . GLU A 1 111 ? 8.172 -5.18 -15.531 1 98.25 111 GLU A N 1
ATOM 864 C CA . GLU A 1 111 ? 9.062 -4.023 -15.578 1 98.25 111 GLU A CA 1
ATOM 865 C C . GLU A 1 111 ? 10.008 -3.998 -14.383 1 98.25 111 GLU A C 1
ATOM 867 O O . GLU A 1 111 ? 9.75 -4.652 -13.367 1 98.25 111 GLU A O 1
ATOM 872 N N . TRP A 1 112 ? 11.086 -3.277 -14.578 1 98.56 112 TRP A N 1
ATOM 873 C CA . TRP A 1 112 ? 12.016 -3.143 -13.461 1 98.56 112 TRP A CA 1
ATOM 874 C C . TRP A 1 112 ? 11.453 -2.219 -12.391 1 98.56 112 TRP A C 1
ATOM 876 O O . TRP A 1 112 ? 11.008 -1.109 -12.688 1 98.56 112 TRP A O 1
ATOM 886 N N . HIS A 1 113 ? 11.383 -2.604 -11.125 1 98.75 113 HIS A N 1
ATOM 887 C CA . HIS A 1 113 ? 10.984 -1.814 -9.969 1 98.75 113 HIS A CA 1
ATOM 888 C C . HIS A 1 113 ? 12.109 -1.744 -8.93 1 98.75 113 HIS A C 1
ATOM 890 O O . HIS A 1 113 ? 12.758 -2.752 -8.648 1 98.75 113 HIS A O 1
ATOM 896 N N . LYS A 1 114 ? 12.336 -0.6 -8.461 1 98.75 114 LYS A N 1
ATOM 897 C CA . LYS A 1 114 ? 13.336 -0.425 -7.41 1 98.75 114 LYS A CA 1
ATOM 898 C C . LYS A 1 114 ? 12.742 -0.695 -6.031 1 98.75 114 LYS A C 1
ATOM 900 O O . LYS A 1 114 ? 11.711 -0.116 -5.668 1 98.75 114 LYS A O 1
ATOM 905 N N . ILE A 1 115 ? 13.352 -1.551 -5.297 1 98.38 115 ILE A N 1
ATOM 906 C CA . ILE A 1 115 ? 12.938 -1.883 -3.938 1 98.38 115 ILE A CA 1
ATOM 907 C C . ILE A 1 115 ? 14.008 -1.42 -2.947 1 98.38 115 ILE A C 1
ATOM 909 O O . ILE A 1 115 ? 15.195 -1.666 -3.148 1 98.38 115 ILE A O 1
ATOM 913 N N . VAL A 1 116 ? 13.625 -0.712 -1.938 1 97.75 116 VAL A N 1
ATOM 914 C CA . VAL A 1 116 ? 14.523 -0.29 -0.869 1 97.75 116 VAL A CA 1
ATOM 915 C C . VAL A 1 116 ? 13.945 -0.693 0.484 1 97.75 116 VAL A C 1
ATOM 917 O O . VAL A 1 116 ? 12.773 -0.435 0.764 1 97.75 116 VAL A O 1
ATOM 920 N N . VAL A 1 117 ? 14.672 -1.373 1.249 1 95.75 117 VAL A N 1
ATOM 921 C CA . VAL A 1 117 ? 14.312 -1.707 2.623 1 95.75 117 VAL A CA 1
ATOM 922 C C . VAL A 1 117 ? 15.281 -1.039 3.59 1 95.75 117 VAL A C 1
ATOM 924 O O . VAL A 1 117 ? 16.5 -1.203 3.469 1 95.75 117 VAL A O 1
ATOM 927 N N . ARG A 1 118 ? 14.695 -0.302 4.582 1 94.31 118 ARG A N 1
ATOM 928 C CA . ARG A 1 118 ? 15.523 0.409 5.555 1 94.31 118 ARG A CA 1
ATOM 929 C C . ARG A 1 118 ? 15.141 0.03 6.98 1 94.31 118 ARG A C 1
ATOM 931 O O . ARG A 1 118 ? 13.953 -0.094 7.297 1 94.31 118 ARG A O 1
ATOM 938 N N . SER A 1 119 ? 16.141 -0.272 7.73 1 89.38 119 SER A N 1
ATOM 939 C CA . SER A 1 119 ? 15.945 -0.405 9.172 1 89.38 119 SER A CA 1
ATOM 940 C C . SER A 1 119 ? 16.266 0.897 9.898 1 89.38 119 SER A C 1
ATOM 942 O O . SER A 1 119 ? 17.406 1.371 9.852 1 89.38 119 SER A O 1
ATOM 944 N N . GLN A 1 120 ? 15.25 1.489 10.508 1 87.69 120 GLN A N 1
ATOM 945 C CA . GLN A 1 120 ? 15.398 2.736 11.25 1 87.69 120 GLN A CA 1
ATOM 946 C C . GLN A 1 120 ? 14.992 2.562 12.711 1 87.69 120 GLN A C 1
ATOM 948 O O . GLN A 1 120 ? 13.805 2.682 13.047 1 87.69 120 GLN A O 1
ATOM 953 N N . GLU A 1 121 ? 16 2.33 13.492 1 83.75 121 GLU A N 1
ATOM 954 C CA . GLU A 1 121 ? 15.742 2.111 14.914 1 83.75 121 GLU A CA 1
ATOM 955 C C . GLU A 1 121 ? 14.812 0.92 15.125 1 83.75 121 GLU A C 1
ATOM 957 O O . GLU A 1 121 ? 15.188 -0.222 14.852 1 83.75 121 GLU A O 1
ATOM 962 N N . HIS A 1 122 ? 13.562 1.204 15.391 1 87.81 122 HIS A N 1
ATOM 963 C CA . HIS A 1 122 ? 12.648 0.106 15.688 1 87.81 122 HIS A CA 1
ATOM 964 C C . HIS A 1 122 ? 11.688 -0.143 14.539 1 87.81 122 HIS A C 1
ATOM 966 O O . HIS A 1 122 ? 10.727 -0.91 14.672 1 87.81 122 HIS A O 1
ATOM 972 N N . ARG A 1 123 ? 12.055 0.523 13.375 1 92.31 123 ARG A N 1
ATOM 973 C CA . ARG A 1 123 ? 11.117 0.45 12.258 1 92.31 123 ARG A CA 1
ATOM 974 C C . ARG A 1 123 ? 11.781 -0.143 11.023 1 92.31 123 ARG A C 1
ATOM 976 O O . ARG A 1 123 ? 12.992 0.014 10.828 1 92.31 123 ARG A O 1
ATOM 983 N N . ILE A 1 124 ? 11.008 -0.84 10.297 1 94.5 124 ILE A N 1
ATOM 984 C CA . ILE A 1 124 ? 11.375 -1.25 8.945 1 94.5 124 ILE A CA 1
ATOM 985 C C . ILE A 1 124 ? 10.531 -0.486 7.93 1 94.5 124 ILE A C 1
ATOM 987 O O . ILE A 1 124 ? 9.305 -0.433 8.047 1 94.5 124 ILE A O 1
ATOM 991 N N . VAL A 1 125 ? 11.203 0.125 7 1 96.12 125 VAL A N 1
ATOM 992 C CA . VAL A 1 125 ? 10.516 0.899 5.977 1 96.12 125 VAL A CA 1
ATOM 993 C C . VAL A 1 125 ? 10.797 0.301 4.598 1 96.12 125 VAL A C 1
ATOM 995 O O . VAL A 1 125 ? 11.953 0.055 4.246 1 96.12 125 VAL A O 1
ATOM 998 N N . LEU A 1 126 ? 9.773 0.039 3.861 1 97.44 126 LEU A N 1
ATOM 999 C CA . LEU A 1 126 ? 9.883 -0.468 2.498 1 97.44 126 LEU A CA 1
ATOM 1000 C C . LEU A 1 126 ? 9.477 0.599 1.488 1 97.44 126 LEU A C 1
ATOM 1002 O O . LEU A 1 126 ? 8.414 1.215 1.623 1 97.44 126 LEU A O 1
ATOM 1006 N N . GLU A 1 127 ? 10.297 0.799 0.566 1 97.94 127 GLU A N 1
ATOM 1007 C CA . GLU A 1 127 ? 10 1.717 -0.531 1 97.94 127 GLU A CA 1
ATOM 1008 C C . GLU A 1 127 ? 9.992 0.99 -1.873 1 97.94 127 GLU A C 1
ATOM 1010 O O . GLU A 1 127 ? 10.852 0.143 -2.127 1 97.94 127 GLU A O 1
ATOM 1015 N N . VAL A 1 128 ? 9.039 1.204 -2.682 1 97.94 128 VAL A N 1
ATOM 1016 C CA . VAL A 1 128 ? 8.961 0.721 -4.059 1 97.94 128 VAL A CA 1
ATOM 1017 C C . VAL A 1 128 ? 8.945 1.905 -5.02 1 97.94 128 VAL A C 1
ATOM 1019 O O . VAL A 1 128 ? 8.07 2.77 -4.941 1 97.94 128 VAL A O 1
ATOM 1022 N N . ASP A 1 129 ? 9.969 1.949 -5.914 1 97.88 129 ASP A N 1
ATOM 1023 C CA . ASP A 1 129 ? 10.109 3.023 -6.895 1 97.88 129 ASP A CA 1
ATOM 1024 C C . ASP A 1 129 ? 10.078 4.391 -6.215 1 97.88 129 ASP A C 1
ATOM 1026 O O . ASP A 1 129 ? 9.32 5.273 -6.617 1 97.88 129 ASP A O 1
ATOM 1030 N N . ASP A 1 130 ? 10.773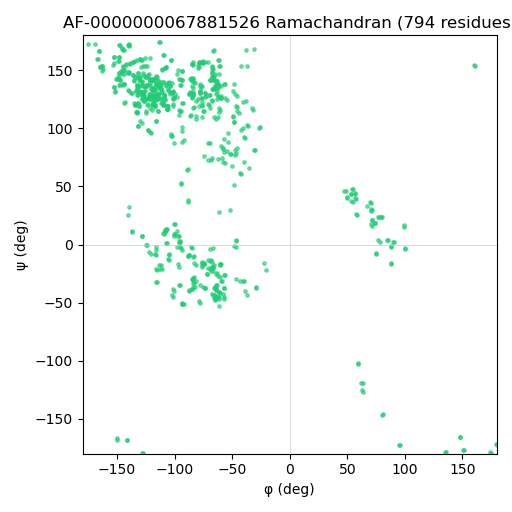 4.496 -5.121 1 96.88 130 ASP A N 1
ATOM 1031 C CA . ASP A 1 130 ? 11.062 5.73 -4.398 1 96.88 130 ASP A CA 1
ATOM 1032 C C . ASP A 1 130 ? 9.828 6.234 -3.656 1 96.88 130 ASP A C 1
ATOM 1034 O O . ASP A 1 130 ? 9.727 7.418 -3.338 1 96.88 130 ASP A O 1
ATOM 1038 N N . GLN A 1 131 ? 8.906 5.398 -3.451 1 95.44 131 GLN A N 1
ATOM 1039 C CA . GLN A 1 131 ? 7.723 5.73 -2.66 1 95.44 131 GLN A CA 1
ATOM 1040 C C . GLN A 1 131 ? 7.566 4.781 -1.479 1 95.44 131 GLN A C 1
ATOM 1042 O O . GLN A 1 131 ? 7.566 3.559 -1.654 1 95.44 131 GLN A O 1
ATOM 1047 N N . GLU A 1 132 ? 7.434 5.41 -0.325 1 95.56 132 GLU A N 1
ATOM 1048 C CA . GLU A 1 132 ? 7.191 4.574 0.849 1 95.56 132 GLU A CA 1
ATOM 1049 C C . GLU A 1 132 ? 5.91 3.758 0.693 1 95.56 132 GLU A C 1
ATOM 1051 O O . GLU A 1 132 ? 4.852 4.309 0.384 1 95.56 132 GLU A O 1
ATOM 1056 N N . SER A 1 133 ? 6.051 2.453 0.872 1 95.44 133 SER A N 1
ATOM 1057 C CA . SER A 1 133 ? 4.926 1.558 0.628 1 95.44 133 SER A CA 1
ATOM 1058 C C . SER A 1 133 ? 4.492 0.853 1.909 1 95.44 133 SER A C 1
ATOM 1060 O O . SER A 1 133 ? 3.328 0.478 2.055 1 95.44 133 SER A O 1
ATOM 1062 N N . LEU A 1 134 ? 5.418 0.596 2.77 1 96.56 134 LEU A N 1
ATOM 1063 C CA . LEU A 1 134 ? 5.148 -0.062 4.043 1 96.56 134 LEU A CA 1
ATOM 1064 C C . LEU A 1 134 ? 6.051 0.487 5.141 1 96.56 134 LEU A C 1
ATOM 1066 O O . LEU A 1 134 ? 7.234 0.742 4.906 1 96.56 134 LEU A O 1
ATOM 1070 N N . ARG A 1 135 ? 5.52 0.704 6.262 1 95.94 135 ARG A N 1
ATOM 1071 C CA . ARG A 1 135 ? 6.254 1.044 7.477 1 95.94 135 ARG A CA 1
ATOM 1072 C C . ARG A 1 135 ? 5.812 0.173 8.648 1 95.94 135 ARG A C 1
ATOM 1074 O O . ARG A 1 135 ? 4.637 0.165 9.016 1 95.94 135 ARG A O 1
ATOM 1081 N N . ILE A 1 136 ? 6.707 -0.587 9.211 1 95.88 136 ILE A N 1
ATOM 1082 C CA . ILE A 1 136 ? 6.414 -1.496 10.312 1 95.88 136 ILE A CA 1
ATOM 1083 C C . ILE A 1 136 ? 7.23 -1.094 11.539 1 95.88 136 ILE A C 1
ATOM 1085 O O . ILE A 1 136 ? 8.461 -1.073 11.492 1 95.88 136 ILE A O 1
ATOM 1089 N N . GLY A 1 137 ? 6.5 -0.829 12.609 1 93.44 137 GLY A N 1
ATOM 1090 C CA . GLY A 1 137 ? 7.18 -0.328 13.797 1 93.44 137 GLY A CA 1
ATOM 1091 C C . GLY A 1 137 ? 7.242 -1.344 14.922 1 93.44 137 GLY A C 1
ATOM 1092 O O . GLY A 1 137 ? 6.402 -2.242 15 1 93.44 137 GLY A O 1
ATOM 1093 N N . HIS A 1 138 ? 8.359 -1.154 15.75 1 90.06 138 HIS A N 1
ATOM 1094 C CA . HIS A 1 138 ? 8.562 -1.92 16.969 1 90.06 138 HIS A CA 1
ATOM 1095 C C . HIS A 1 138 ? 8.898 -3.375 16.656 1 90.06 138 HIS A C 1
ATOM 1097 O O . HIS A 1 138 ? 8.406 -4.285 17.328 1 90.06 138 HIS A O 1
ATOM 1103 N N . VAL A 1 139 ? 9.602 -3.521 15.641 1 84.19 139 VAL A N 1
ATOM 1104 C CA . VAL A 1 139 ? 9.883 -4.883 15.203 1 84.19 139 VAL A CA 1
ATOM 1105 C C . VAL A 1 139 ? 11.391 -5.098 15.109 1 84.19 139 VAL A C 1
ATOM 1107 O O . VAL A 1 139 ? 11.844 -6.168 14.703 1 84.19 139 VAL A O 1
ATOM 1110 N N . SER A 1 140 ? 12.078 -4.145 15.391 1 75.31 140 SER A N 1
ATOM 1111 C CA . SER A 1 140 ? 13.523 -4.312 15.258 1 75.31 140 SER A CA 1
ATOM 1112 C C . SER A 1 140 ? 14.266 -3.555 16.344 1 75.31 140 SER A C 1
ATOM 1114 O O . SER A 1 140 ? 13.695 -2.691 17.016 1 75.31 140 SER A O 1
ATOM 1116 N N . GLU A 1 141 ? 15.344 -4.188 16.578 1 75.06 141 GLU A N 1
ATOM 1117 C CA . GLU A 1 141 ? 16.344 -3.428 17.328 1 75.06 141 GLU A CA 1
ATOM 1118 C C . GLU A 1 141 ? 17.375 -2.814 16.391 1 75.06 141 GLU A C 1
ATOM 1120 O O . GLU A 1 141 ? 17.453 -3.174 15.219 1 75.06 141 GLU A O 1
ATOM 1125 N N . GLY A 1 142 ? 17.859 -1.661 16.766 1 63.25 142 GLY A N 1
ATOM 1126 C CA . GLY A 1 142 ? 18.906 -1.114 15.922 1 63.25 142 GLY A CA 1
ATOM 1127 C C . GLY A 1 142 ? 19.859 -2.17 15.398 1 63.25 142 GLY A C 1
ATOM 1128 O O . GLY A 1 142 ? 20.172 -3.141 16.094 1 63.25 142 GLY A O 1
ATOM 1129 N N . VAL A 1 143 ? 20.109 -2.373 14.023 1 59.22 143 VAL A N 1
ATOM 1130 C CA . VAL A 1 143 ? 20.938 -3.369 13.359 1 59.22 143 VAL A CA 1
ATOM 1131 C C . VAL A 1 143 ? 22.234 -3.557 14.141 1 59.22 143 VAL A C 1
ATOM 1133 O O . VAL A 1 143 ? 22.75 -4.676 14.25 1 59.22 143 VAL A O 1
ATOM 1136 N N . THR A 1 144 ? 22.688 -2.574 14.758 1 57.06 144 THR A N 1
ATOM 1137 C CA . THR A 1 144 ? 24 -2.641 15.383 1 57.06 144 THR A CA 1
ATOM 1138 C C . THR A 1 144 ? 23.891 -3.016 16.859 1 57.06 144 THR A C 1
ATOM 1140 O O . THR A 1 144 ? 24.891 -3.09 17.562 1 57.06 144 THR A O 1
ATOM 1143 N N . SER A 1 145 ? 22.75 -3.225 17.234 1 56.59 145 SER A N 1
ATOM 1144 C CA . SER A 1 145 ? 22.609 -3.398 18.688 1 56.59 145 SER A CA 1
ATOM 1145 C C . SER A 1 145 ? 22.938 -4.828 19.109 1 56.59 145 SER A C 1
ATOM 1147 O O . SER A 1 145 ? 23.109 -5.109 20.297 1 56.59 145 SER A O 1
ATOM 1149 N N . SER A 1 146 ? 22.953 -5.715 18.062 1 57.88 146 SER A N 1
ATOM 1150 C CA . SER A 1 146 ? 23.156 -7.105 18.469 1 57.88 146 SER A CA 1
ATOM 1151 C C . SER A 1 146 ? 24.641 -7.418 18.656 1 57.88 146 SER A C 1
ATOM 1153 O O . SER A 1 146 ? 25.5 -6.832 17.984 1 57.88 146 SER A O 1
ATOM 1155 N N . LEU A 1 147 ? 24.922 -8.18 19.688 1 58.31 147 LEU A N 1
ATOM 1156 C CA . LEU A 1 147 ? 26.25 -8.719 19.969 1 58.31 147 LEU A CA 1
ATOM 1157 C C . LEU A 1 147 ? 26.734 -9.594 18.812 1 58.31 147 LEU A C 1
ATOM 1159 O O . LEU A 1 147 ? 27.938 -9.695 18.562 1 58.31 147 LEU A O 1
ATOM 1163 N N . ASP A 1 148 ? 25.781 -10.219 18.172 1 63.66 148 ASP A N 1
ATOM 1164 C CA . ASP A 1 148 ? 26.156 -10.992 16.984 1 63.66 148 ASP A CA 1
ATOM 1165 C C . ASP A 1 148 ? 26.25 -10.102 15.75 1 63.66 148 ASP A C 1
ATOM 1167 O O . ASP A 1 148 ? 25.25 -9.523 15.328 1 63.66 148 ASP A O 1
ATOM 1171 N N . THR A 1 149 ? 27.469 -10.086 15.227 1 78.5 149 THR A N 1
ATOM 1172 C CA . THR A 1 149 ? 27.812 -9.055 14.258 1 78.5 149 THR A CA 1
ATOM 1173 C C . THR A 1 149 ? 27.75 -9.609 12.836 1 78.5 149 THR A C 1
ATOM 1175 O O . THR A 1 149 ? 28.172 -8.945 11.891 1 78.5 149 THR A O 1
ATOM 1178 N N . THR A 1 150 ? 27.234 -10.883 12.758 1 86.25 150 THR A N 1
ATOM 1179 C CA . THR A 1 150 ? 27.234 -11.414 11.398 1 86.25 150 THR A CA 1
ATOM 1180 C C . THR A 1 150 ? 25.797 -11.609 10.898 1 86.25 150 THR A C 1
ATOM 1182 O O . THR A 1 150 ? 24.922 -12.016 11.656 1 86.25 150 THR A O 1
ATOM 1185 N N . MET A 1 151 ? 25.609 -11.281 9.641 1 90.31 151 MET A N 1
ATOM 1186 C CA . MET A 1 151 ? 24.312 -11.469 8.984 1 90.31 151 MET A CA 1
ATOM 1187 C C . MET A 1 151 ? 24.484 -12.133 7.621 1 90.31 151 MET A C 1
ATOM 1189 O O . MET A 1 151 ? 25.453 -11.852 6.902 1 90.31 151 MET A O 1
ATOM 1193 N N . ARG A 1 152 ? 23.609 -13.07 7.352 1 92.62 152 ARG A N 1
ATOM 1194 C CA . ARG A 1 152 ? 23.547 -13.641 6.008 1 92.62 152 ARG A CA 1
ATOM 1195 C C . ARG A 1 152 ? 22.344 -13.102 5.242 1 92.62 152 ARG A C 1
ATOM 1197 O O . ARG A 1 152 ? 21.266 -12.953 5.809 1 92.62 152 ARG A O 1
ATOM 1204 N N . ILE A 1 153 ? 22.594 -12.773 4.016 1 92.62 153 ILE A N 1
ATOM 1205 C CA . ILE A 1 153 ? 21.5 -12.398 3.113 1 92.62 153 ILE A CA 1
ATOM 1206 C C . ILE A 1 153 ? 21.484 -13.352 1.916 1 92.62 153 ILE A C 1
ATOM 1208 O O . ILE A 1 153 ? 22.516 -13.578 1.276 1 92.62 153 ILE A O 1
ATOM 1212 N N . ALA A 1 154 ? 20.375 -13.883 1.697 1 92.56 154 ALA A N 1
ATOM 1213 C CA . ALA A 1 154 ? 20.156 -14.773 0.56 1 92.56 154 ALA A CA 1
ATOM 1214 C C . ALA A 1 154 ? 19.125 -14.195 -0.396 1 92.56 154 ALA A C 1
ATOM 1216 O O . ALA A 1 154 ? 18.125 -13.617 0.038 1 92.56 154 ALA A O 1
ATOM 1217 N N . VAL A 1 155 ? 19.359 -14.422 -1.681 1 92.5 155 VAL A N 1
ATOM 1218 C CA . VAL A 1 155 ? 18.391 -13.977 -2.666 1 92.5 155 VAL A CA 1
ATOM 1219 C C . VAL A 1 155 ? 17.75 -15.18 -3.357 1 92.5 155 VAL A C 1
ATOM 1221 O O . VAL A 1 155 ? 18.438 -16.156 -3.66 1 92.5 155 VAL A O 1
ATOM 1224 N N . GLY A 1 156 ? 16.453 -15.148 -3.516 1 92.12 156 GLY A N 1
ATOM 1225 C CA . GLY A 1 156 ? 15.742 -16.172 -4.258 1 92.12 156 GLY A CA 1
ATOM 1226 C C . GLY A 1 156 ? 15.562 -17.469 -3.479 1 92.12 156 GLY A C 1
ATOM 1227 O O . GLY A 1 156 ? 15.453 -18.547 -4.066 1 92.12 156 GLY A O 1
ATOM 1228 N N . GLY A 1 157 ? 15.594 -17.391 -2.266 1 92.62 157 GLY A N 1
ATOM 1229 C CA . GLY A 1 157 ? 15.438 -18.562 -1.427 1 92.62 157 GLY A CA 1
ATOM 1230 C C . GLY A 1 157 ? 15.523 -18.25 0.056 1 92.62 157 GLY A C 1
ATOM 1231 O O . GLY A 1 157 ? 15.508 -17.094 0.453 1 92.62 157 GLY A O 1
ATOM 1232 N N . ILE A 1 158 ? 15.555 -19.344 0.858 1 94 158 ILE A N 1
ATOM 1233 C CA . ILE A 1 158 ? 15.555 -19.141 2.305 1 94 158 ILE A CA 1
ATOM 1234 C C . ILE A 1 158 ? 16.703 -19.938 2.926 1 94 158 ILE A C 1
ATOM 1236 O O . ILE A 1 158 ? 17.25 -20.859 2.303 1 94 158 ILE A O 1
ATOM 1240 N N . LEU A 1 159 ? 17.125 -19.562 4.113 1 93.25 159 LEU A N 1
ATOM 1241 C CA . LEU A 1 159 ? 18.219 -20.203 4.84 1 93.25 159 LEU A CA 1
ATOM 1242 C C . LEU A 1 159 ? 17.688 -20.984 6.047 1 93.25 159 LEU A C 1
ATOM 1244 O O . LEU A 1 159 ? 18.453 -21.344 6.938 1 93.25 159 LEU A O 1
ATOM 1248 N N . THR A 1 160 ? 16.391 -21.078 6.066 1 92.25 160 THR A N 1
ATOM 1249 C CA . THR A 1 160 ? 15.719 -21.844 7.113 1 92.25 160 THR A CA 1
ATOM 1250 C C . THR A 1 160 ? 14.75 -22.859 6.512 1 92.25 160 THR A C 1
ATOM 1252 O O . THR A 1 160 ? 14.672 -23 5.289 1 92.25 160 THR A O 1
ATOM 1255 N N . ASN A 1 161 ? 14.094 -23.578 7.391 1 90.44 161 ASN A N 1
ATOM 1256 C CA . ASN A 1 161 ? 13.078 -24.5 6.914 1 90.44 161 ASN A CA 1
ATOM 1257 C C . ASN A 1 161 ? 11.781 -23.781 6.547 1 90.44 161 ASN A C 1
ATOM 1259 O O . ASN A 1 161 ? 11.352 -22.875 7.262 1 90.44 161 ASN A O 1
ATOM 1263 N N . SER A 1 162 ? 11.227 -24.188 5.422 1 90.19 162 SER A N 1
ATOM 1264 C CA . SER A 1 162 ? 10.008 -23.547 4.945 1 90.19 162 SER A CA 1
ATOM 1265 C C . SER A 1 162 ? 8.898 -23.609 5.992 1 90.19 162 SER A C 1
ATOM 1267 O O . SER A 1 162 ? 8.016 -22.75 6.031 1 90.19 162 SER A O 1
ATOM 1269 N N . SER A 1 163 ? 8.945 -24.578 6.848 1 89.19 163 SER A N 1
ATOM 1270 C CA . SER A 1 163 ? 7.934 -24.75 7.883 1 89.19 163 SER A CA 1
ATOM 1271 C C . SER A 1 163 ? 8.039 -23.672 8.945 1 89.19 163 SER A C 1
ATOM 1273 O O . SER A 1 163 ? 7.113 -23.469 9.734 1 89.19 163 SER A O 1
ATOM 1275 N N . GLU A 1 164 ? 9.148 -22.938 8.938 1 89.38 164 GLU A N 1
ATOM 1276 C CA . GLU A 1 164 ? 9.383 -21.906 9.938 1 89.38 164 GLU A CA 1
ATOM 1277 C C . GLU A 1 164 ? 8.805 -20.562 9.5 1 89.38 164 GLU A C 1
ATOM 1279 O O . GLU A 1 164 ? 8.695 -19.641 10.297 1 89.38 164 GLU A O 1
ATOM 1284 N N . LEU A 1 165 ? 8.406 -20.578 8.25 1 91.62 165 LEU A N 1
ATOM 1285 C CA . LEU A 1 165 ? 7.863 -19.312 7.754 1 91.62 165 LEU A CA 1
ATOM 1286 C C . LEU A 1 165 ? 6.555 -18.969 8.461 1 91.62 165 LEU A C 1
ATOM 1288 O O . LEU A 1 165 ? 5.789 -19.859 8.828 1 91.62 165 LEU A O 1
ATOM 1292 N N . MET A 1 166 ? 6.375 -17.719 8.656 1 89.81 166 MET A N 1
ATOM 1293 C CA . MET A 1 166 ? 5.172 -17.266 9.344 1 89.81 166 MET A CA 1
ATOM 1294 C C . MET A 1 166 ? 3.924 -17.594 8.531 1 89.81 166 MET A C 1
ATOM 1296 O O . MET A 1 166 ? 2.904 -18 9.094 1 89.81 166 MET A O 1
ATOM 1300 N N . GLU A 1 167 ? 3.986 -17.297 7.293 1 91 167 GLU A N 1
ATOM 1301 C CA . GLU A 1 167 ? 2.959 -17.672 6.324 1 91 167 GLU A CA 1
ATOM 1302 C C . GLU A 1 167 ? 3.535 -18.547 5.219 1 91 167 GLU A C 1
ATOM 1304 O O . GLU A 1 167 ? 4.633 -18.281 4.719 1 91 167 GLU A O 1
ATOM 1309 N N . PRO A 1 168 ? 2.77 -19.594 4.953 1 90.5 168 PRO A N 1
ATOM 1310 C CA . PRO A 1 168 ? 3.264 -20.422 3.84 1 90.5 168 PRO A CA 1
ATOM 1311 C C . PRO A 1 168 ? 3.434 -19.609 2.551 1 90.5 168 PRO A C 1
ATOM 1313 O O . PRO A 1 168 ? 2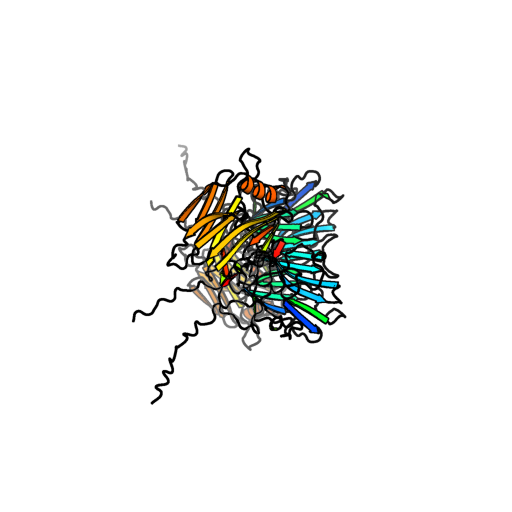.623 -18.734 2.256 1 90.5 168 PRO A O 1
ATOM 1316 N N . LEU A 1 169 ? 4.496 -19.875 1.888 1 90.38 169 LEU A N 1
ATOM 1317 C CA . LEU A 1 169 ? 4.844 -19.188 0.656 1 90.38 169 LEU A CA 1
ATOM 1318 C C . LEU A 1 169 ? 5.602 -20.109 -0.296 1 90.38 169 LEU A C 1
ATOM 1320 O O . LEU A 1 169 ? 6.438 -20.891 0.137 1 90.38 169 LEU A O 1
ATOM 1324 N N . HIS A 1 170 ? 5.215 -20.016 -1.581 1 90.81 170 HIS A N 1
ATOM 1325 C CA . HIS A 1 170 ? 6.082 -20.656 -2.564 1 90.81 170 HIS A CA 1
ATOM 1326 C C . HIS A 1 170 ? 7.426 -19.938 -2.66 1 90.81 170 HIS A C 1
ATOM 1328 O O . HIS A 1 170 ? 7.484 -18.766 -2.994 1 90.81 170 HIS A O 1
ATOM 1334 N N . ILE A 1 171 ? 8.445 -20.641 -2.469 1 92.75 171 ILE A N 1
ATOM 1335 C CA . ILE A 1 171 ? 9.742 -20 -2.25 1 92.75 171 ILE A CA 1
ATOM 1336 C C . ILE A 1 171 ? 10.328 -19.547 -3.584 1 92.75 171 ILE A C 1
ATOM 1338 O O . ILE A 1 171 ? 10.734 -18.391 -3.729 1 92.75 171 ILE A O 1
ATOM 1342 N N . PRO A 1 172 ? 10.344 -20.422 -4.566 1 90.94 172 PRO A N 1
ATOM 1343 C CA . PRO A 1 172 ? 10.969 -19.984 -5.816 1 90.94 172 PRO A CA 1
ATOM 1344 C C . PRO A 1 172 ? 10.211 -18.844 -6.492 1 90.94 172 PRO A C 1
ATOM 1346 O O . PRO A 1 172 ? 8.984 -18.859 -6.547 1 90.94 172 PRO A O 1
ATOM 1349 N N . LEU A 1 173 ? 10.992 -17.922 -6.898 1 95.12 173 LEU A N 1
ATOM 1350 C CA . LEU A 1 173 ? 10.445 -16.766 -7.602 1 95.12 173 LEU A CA 1
ATOM 1351 C C . LEU A 1 173 ? 11.125 -16.578 -8.953 1 95.12 173 LEU A C 1
ATOM 1353 O O . LEU A 1 173 ? 12.336 -16.359 -9.016 1 95.12 173 LEU A O 1
ATOM 1357 N N . ASP A 1 174 ? 10.359 -16.734 -10 1 95.62 174 ASP A N 1
ATOM 1358 C CA . ASP A 1 174 ? 10.883 -16.438 -11.328 1 95.62 174 ASP A CA 1
ATOM 1359 C C . ASP A 1 174 ? 11.062 -14.93 -11.516 1 95.62 174 ASP A C 1
ATOM 1361 O O . ASP A 1 174 ? 10.148 -14.25 -12 1 95.62 174 ASP A O 1
ATOM 1365 N N . ALA A 1 175 ? 12.211 -14.5 -11.117 1 96.94 175 ALA A N 1
ATOM 1366 C CA . ALA A 1 175 ? 12.5 -13.062 -11.141 1 96.94 175 ALA A CA 1
ATOM 1367 C C . ALA A 1 175 ? 13.984 -12.812 -11.398 1 96.94 175 ALA A C 1
ATOM 1369 O O . ALA A 1 175 ? 14.812 -13.711 -11.234 1 96.94 175 ALA A O 1
ATOM 1370 N N . CYS A 1 176 ? 14.25 -11.609 -11.875 1 96.56 176 CYS A N 1
ATOM 1371 C CA . CYS A 1 176 ? 15.617 -11.141 -12.023 1 96.56 176 CYS A CA 1
ATOM 1372 C C . CYS A 1 176 ? 15.891 -9.945 -11.117 1 96.56 176 CYS A C 1
ATOM 1374 O O . CYS A 1 176 ? 15.031 -9.078 -10.953 1 96.56 176 CYS A O 1
ATOM 1376 N N . VAL A 1 177 ? 17.031 -9.945 -10.523 1 95.56 177 VAL A N 1
ATOM 1377 C CA . VAL A 1 177 ? 17.438 -8.844 -9.648 1 95.56 177 VAL A CA 1
ATOM 1378 C C . VAL A 1 177 ? 18.734 -8.227 -10.164 1 95.56 177 VAL A C 1
ATOM 1380 O O . VAL A 1 177 ? 19.625 -8.938 -10.625 1 95.56 177 VAL A O 1
ATOM 1383 N N . ARG A 1 178 ? 18.812 -6.949 -10.07 1 94.38 178 ARG A N 1
ATOM 1384 C CA . ARG A 1 178 ? 20.031 -6.242 -10.461 1 94.38 178 ARG A CA 1
ATOM 1385 C C . ARG A 1 178 ? 20.266 -5.031 -9.562 1 94.38 178 ARG A C 1
ATOM 1387 O O . ARG A 1 178 ? 19.453 -4.73 -8.688 1 94.38 178 ARG A O 1
ATOM 1394 N N . SER A 1 179 ? 21.438 -4.418 -9.625 1 94.25 179 SER A N 1
ATOM 1395 C CA . SER A 1 179 ? 21.797 -3.189 -8.922 1 94.25 179 SER A CA 1
ATOM 1396 C C . SER A 1 179 ? 21.625 -3.34 -7.414 1 94.25 179 SER A C 1
ATOM 1398 O O . SER A 1 179 ? 21.078 -2.457 -6.758 1 94.25 179 SER A O 1
ATOM 1400 N N . TRP A 1 180 ? 21.984 -4.473 -6.949 1 92.56 180 TRP A N 1
ATOM 1401 C CA . TRP A 1 180 ? 21.797 -4.742 -5.523 1 92.56 180 TRP A CA 1
ATOM 1402 C C . TRP A 1 180 ? 22.859 -4.035 -4.699 1 92.56 180 TRP A C 1
ATOM 1404 O O . TRP A 1 180 ? 24.016 -3.916 -5.129 1 92.56 180 TRP A O 1
ATOM 1414 N N . VAL A 1 181 ? 22.469 -3.439 -3.643 1 92.31 181 VAL A N 1
ATOM 1415 C CA . VAL A 1 181 ? 23.297 -2.914 -2.566 1 92.31 181 VAL A CA 1
ATOM 1416 C C . VAL A 1 181 ? 22.734 -3.346 -1.216 1 92.31 181 VAL A C 1
ATOM 1418 O O . VAL A 1 181 ? 21.594 -3.002 -0.871 1 92.31 181 VAL A O 1
ATOM 1421 N N . PHE A 1 182 ? 23.5 -4.184 -0.512 1 91.19 182 PHE A N 1
ATOM 1422 C CA . PHE A 1 182 ? 23.031 -4.652 0.781 1 91.19 182 PHE A CA 1
ATOM 1423 C C . PHE A 1 182 ? 23.781 -3.979 1.919 1 91.19 182 PHE A C 1
ATOM 1425 O O . PHE A 1 182 ? 24.984 -4.16 2.064 1 91.19 182 PHE A O 1
ATOM 1432 N N . LEU A 1 183 ? 23.062 -3.223 2.721 1 88.19 183 LEU A N 1
ATOM 1433 C CA . LEU A 1 183 ? 23.594 -2.525 3.885 1 88.19 183 LEU A CA 1
ATOM 1434 C C . LEU A 1 183 ? 24.844 -1.745 3.52 1 88.19 183 LEU A C 1
ATOM 1436 O O . LEU A 1 183 ? 25.875 -1.843 4.207 1 88.19 183 LEU A O 1
ATOM 1440 N N . SER A 1 184 ? 24.828 -1.18 2.461 1 82.19 184 SER A N 1
ATOM 1441 C CA . SER A 1 184 ? 25.875 -0.301 1.942 1 82.19 184 SER A CA 1
ATOM 1442 C C . SER A 1 184 ? 27.047 -1.104 1.39 1 82.19 184 SER A C 1
ATOM 1444 O O . SER A 1 184 ? 28.109 -0.547 1.117 1 82.19 184 SER A O 1
ATOM 1446 N N . VAL A 1 185 ? 26.938 -2.371 1.408 1 80.88 185 VAL A N 1
ATOM 1447 C CA . VAL A 1 185 ? 28.031 -3.213 0.918 1 80.88 185 VAL A CA 1
ATOM 1448 C C . VAL A 1 185 ? 27.609 -3.9 -0.379 1 80.88 185 VAL A C 1
ATOM 1450 O O . VAL A 1 185 ? 26.438 -4.277 -0.539 1 80.88 185 VAL A O 1
ATOM 1453 N N . THR A 1 186 ? 28.453 -3.826 -1.326 1 73.5 186 THR A N 1
ATOM 1454 C CA . THR A 1 186 ? 28.281 -4.656 -2.51 1 73.5 186 THR A CA 1
ATOM 1455 C C . THR A 1 186 ? 29.062 -5.965 -2.383 1 73.5 186 THR A C 1
ATOM 1457 O O . THR A 1 186 ? 30.234 -6.023 -2.73 1 73.5 186 THR A O 1
ATOM 1460 N N . PRO A 1 187 ? 28.328 -6.926 -1.787 1 67 187 PRO A N 1
ATOM 1461 C CA . PRO A 1 187 ? 29.078 -8.109 -1.39 1 67 187 PRO A CA 1
ATOM 1462 C C . PRO A 1 187 ? 29.359 -9.055 -2.557 1 67 187 PRO A C 1
ATOM 1464 O O . PRO A 1 187 ? 28.7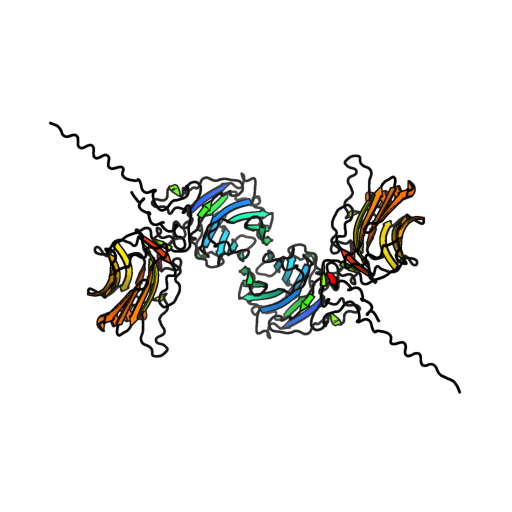19 -8.945 -3.609 1 67 187 PRO A O 1
ATOM 1467 N N . LYS A 1 188 ? 30.406 -9.812 -2.324 1 71.62 188 LYS A N 1
ATOM 1468 C CA . LYS A 1 188 ? 30.688 -10.945 -3.209 1 71.62 188 LYS A CA 1
ATOM 1469 C C . LYS A 1 188 ? 29.828 -12.148 -2.836 1 71.62 188 LYS A C 1
ATOM 1471 O O . LYS A 1 188 ? 29.75 -12.523 -1.663 1 71.62 188 LYS A O 1
ATOM 1476 N N . TRP A 1 189 ? 29.062 -12.625 -3.828 1 78.31 189 TRP A N 1
ATOM 1477 C CA . TRP A 1 189 ? 28.219 -13.789 -3.6 1 78.31 189 TRP A CA 1
ATOM 1478 C C . TRP A 1 189 ? 29.062 -15 -3.195 1 78.31 189 TRP A C 1
ATOM 1480 O O . TRP A 1 189 ? 30.141 -15.227 -3.74 1 78.31 189 TRP A O 1
ATOM 1490 N N . LEU A 1 190 ? 28.719 -15.609 -2.148 1 71.69 190 LEU A N 1
ATOM 1491 C CA . LEU A 1 190 ? 29.406 -16.828 -1.756 1 71.69 190 LEU A CA 1
ATOM 1492 C C . LEU A 1 190 ? 29.25 -17.906 -2.814 1 71.69 190 LEU A C 1
ATOM 1494 O O . LEU A 1 190 ? 30.172 -18.688 -3.074 1 71.69 190 LEU A O 1
ATOM 1498 N N . LEU A 1 191 ? 28 -18.078 -3.264 1 64.31 191 LEU A N 1
ATOM 1499 C CA . LEU A 1 191 ? 27.766 -18.953 -4.406 1 64.31 191 LEU A CA 1
ATOM 1500 C C . LEU A 1 191 ? 27.531 -18.141 -5.676 1 64.31 191 LEU A C 1
ATOM 1502 O O . LEU A 1 191 ? 26.625 -17.297 -5.719 1 64.31 191 LEU A O 1
ATOM 1506 N N . ASP A 1 192 ? 28.703 -17.984 -6.406 1 60.62 192 ASP A N 1
ATOM 1507 C CA . ASP A 1 192 ? 28.562 -17.188 -7.617 1 60.62 192 ASP A CA 1
ATOM 1508 C C . ASP A 1 192 ? 27.578 -17.828 -8.586 1 60.62 192 ASP A C 1
ATOM 1510 O O . ASP A 1 192 ? 27.734 -18.984 -8.977 1 60.62 192 ASP A O 1
ATOM 1514 N N . PRO A 1 193 ? 26.5 -17.078 -8.734 1 60.59 193 PRO A N 1
ATOM 1515 C CA . PRO A 1 193 ? 25.453 -17.562 -9.633 1 60.59 193 PRO A CA 1
ATOM 1516 C C . PRO A 1 193 ? 26 -18.141 -10.93 1 60.59 193 PRO A C 1
ATOM 1518 O O . PRO A 1 193 ? 25.422 -19.047 -11.508 1 60.59 193 PRO A O 1
ATOM 1521 N N . ILE A 1 194 ? 27.188 -17.453 -11.242 1 55.94 194 ILE A N 1
ATOM 1522 C CA . ILE A 1 194 ? 27.797 -17.844 -12.508 1 55.94 194 ILE A CA 1
ATOM 1523 C C . ILE A 1 194 ? 28.266 -19.297 -12.422 1 55.94 194 ILE A C 1
ATOM 1525 O O . ILE A 1 194 ? 28.391 -19.969 -13.445 1 55.94 194 ILE A O 1
ATOM 1529 N N . PHE A 1 195 ? 28.344 -19.672 -11.188 1 56.31 195 PHE A N 1
ATOM 1530 C CA . PHE A 1 195 ? 29 -20.969 -11.07 1 56.31 195 PHE A CA 1
ATOM 1531 C C . PHE A 1 195 ? 27.969 -22.094 -11.055 1 56.31 195 PHE A C 1
ATOM 1533 O O . PHE A 1 195 ? 28.328 -23.266 -10.953 1 56.31 195 PHE A O 1
ATOM 1540 N N . LEU A 1 196 ? 26.797 -21.625 -11.047 1 60.06 196 LEU A N 1
ATOM 1541 C CA . LEU A 1 196 ? 25.859 -22.75 -11.094 1 60.06 196 LEU A CA 1
ATOM 1542 C C . LEU A 1 196 ? 25.781 -23.328 -12.5 1 60.06 196 LEU A C 1
ATOM 1544 O O . LEU A 1 196 ? 25.688 -22.578 -13.477 1 60.06 196 LEU A O 1
ATOM 1548 N N . PRO A 1 197 ? 26.359 -24.578 -12.609 1 60.38 197 PRO A N 1
ATOM 1549 C CA . PRO A 1 197 ? 26.188 -25.188 -13.93 1 60.38 197 PRO A CA 1
ATOM 1550 C C . PRO A 1 197 ? 24.75 -25.078 -14.453 1 60.38 197 PRO A C 1
ATOM 1552 O O . PRO A 1 197 ? 23.797 -25.203 -13.688 1 60.38 197 PRO A O 1
ATOM 1555 N N . HIS A 1 198 ? 24.484 -24.547 -15.727 1 66.75 198 HIS A N 1
ATOM 1556 C CA . HIS A 1 198 ? 23.219 -24.5 -16.438 1 66.75 198 HIS A CA 1
ATOM 1557 C C . HIS A 1 198 ? 22.266 -23.5 -15.773 1 66.75 198 HIS A C 1
ATOM 1559 O O . HIS A 1 198 ? 21.047 -23.719 -15.758 1 66.75 198 HIS A O 1
ATOM 1565 N N . SER A 1 199 ? 22.906 -22.484 -15.188 1 80.5 199 SER A N 1
ATOM 1566 C CA . SER A 1 199 ? 22.125 -21.469 -14.484 1 80.5 199 SER A CA 1
ATOM 1567 C C . SER A 1 199 ? 21.203 -20.719 -15.438 1 80.5 199 SER A C 1
ATOM 1569 O O . SER A 1 199 ? 21.594 -20.422 -16.578 1 80.5 199 SER A O 1
ATOM 1571 N N . LYS A 1 200 ? 20.047 -20.656 -15.016 1 88.94 200 LYS A N 1
ATOM 1572 C CA . LYS A 1 200 ? 19.125 -19.812 -15.75 1 88.94 200 LYS A CA 1
ATOM 1573 C C . LYS A 1 200 ? 19.562 -18.344 -15.719 1 88.94 200 LYS A C 1
ATOM 1575 O O . LYS A 1 200 ? 20.016 -17.844 -14.68 1 88.94 200 LYS A O 1
ATOM 1580 N N . ARG A 1 201 ? 19.438 -17.75 -16.891 1 90.75 201 ARG A N 1
ATOM 1581 C CA . ARG A 1 201 ? 19.828 -16.359 -17.016 1 90.75 201 ARG A CA 1
ATOM 1582 C C . ARG A 1 201 ? 18.609 -15.461 -17.203 1 90.75 201 ARG A C 1
ATOM 1584 O O . ARG A 1 201 ? 17.531 -15.938 -17.547 1 90.75 201 ARG A O 1
ATOM 1591 N N . CYS A 1 202 ? 18.859 -14.203 -16.969 1 94.31 202 CYS A N 1
ATOM 1592 C CA . CYS A 1 202 ? 17.797 -13.234 -17.172 1 94.31 202 CYS A CA 1
ATOM 1593 C C . CYS A 1 202 ? 17.719 -12.812 -18.641 1 94.31 202 CYS A C 1
ATOM 1595 O O . CYS A 1 202 ? 18.719 -12.422 -19.234 1 94.31 202 CYS A O 1
ATOM 1597 N N . PHE A 1 203 ? 16.531 -12.828 -19.188 1 95.5 203 PHE A N 1
ATOM 1598 C CA . PHE A 1 203 ? 16.328 -12.344 -20.547 1 95.5 203 PHE A CA 1
ATOM 1599 C C . PHE A 1 203 ? 16.562 -10.844 -20.625 1 95.5 203 PHE A C 1
ATOM 1601 O O . PHE A 1 203 ? 16.203 -10.102 -19.703 1 95.5 203 PHE A O 1
ATOM 1608 N N . ALA A 1 204 ? 17.172 -10.422 -21.719 1 95.06 204 ALA A N 1
ATOM 1609 C CA . ALA A 1 204 ? 17.328 -8.984 -21.922 1 95.06 204 ALA A CA 1
ATOM 1610 C C . ALA A 1 204 ? 15.969 -8.289 -22.016 1 95.06 204 ALA A C 1
ATOM 1612 O O . ALA A 1 204 ? 15.789 -7.191 -21.5 1 95.06 204 ALA A O 1
ATOM 1613 N N . SER A 1 205 ? 15.102 -8.945 -22.703 1 94.25 205 SER A N 1
ATOM 1614 C CA . SER A 1 205 ? 13.688 -8.586 -22.781 1 94.25 205 SER A CA 1
ATOM 1615 C C . SER A 1 205 ? 12.797 -9.82 -22.656 1 94.25 205 SER A C 1
ATOM 1617 O O . SER A 1 205 ? 13.195 -10.922 -23.031 1 94.25 205 SER A O 1
ATOM 1619 N N . HIS A 1 206 ? 11.664 -9.547 -22.016 1 95.94 206 HIS A N 1
ATOM 1620 C CA . HIS A 1 206 ? 10.852 -10.734 -21.781 1 95.94 206 HIS A CA 1
ATOM 1621 C C . HIS A 1 206 ? 9.359 -10.406 -21.891 1 95.94 206 HIS A C 1
ATOM 1623 O O . HIS A 1 206 ? 8.984 -9.234 -21.953 1 95.94 206 HIS A O 1
ATOM 1629 N N . ARG A 1 207 ? 8.562 -11.383 -21.953 1 95.12 207 ARG A N 1
ATOM 1630 C CA . ARG A 1 207 ? 7.105 -11.312 -21.969 1 95.12 207 ARG A CA 1
ATOM 1631 C C . ARG A 1 207 ? 6.496 -12.414 -21.109 1 95.12 207 ARG A C 1
ATOM 1633 O O . ARG A 1 207 ? 7.203 -13.328 -20.656 1 95.12 207 ARG A O 1
ATOM 1640 N N . LYS A 1 208 ? 5.203 -12.305 -20.922 1 95.31 208 LYS A N 1
ATOM 1641 C CA . LYS A 1 208 ? 4.5 -13.305 -20.125 1 95.31 208 LYS A CA 1
ATOM 1642 C C . LYS A 1 208 ? 4.48 -14.664 -20.828 1 95.31 208 LYS A C 1
ATOM 1644 O O . LYS A 1 208 ? 4.379 -14.727 -22.047 1 95.31 208 LYS A O 1
ATOM 1649 N N . GLY A 1 209 ? 4.516 -15.672 -19.938 1 96.38 209 GLY A N 1
ATOM 1650 C CA . GLY A 1 209 ? 4.5 -17.047 -20.438 1 96.38 209 GLY A CA 1
ATOM 1651 C C . GLY A 1 209 ? 5.504 -17.938 -19.734 1 96.38 209 GLY A C 1
ATOM 1652 O O . GLY A 1 209 ? 6.184 -17.516 -18.797 1 96.38 209 GLY A O 1
ATOM 1653 N N . SER A 1 210 ? 5.555 -19.188 -20.172 1 96.94 210 SER A N 1
ATOM 1654 C CA . SER A 1 210 ? 6.504 -20.156 -19.641 1 96.94 210 SER A CA 1
ATOM 1655 C C . SER A 1 210 ? 7.453 -20.656 -20.719 1 96.94 210 SER A C 1
ATOM 1657 O O . SER A 1 210 ? 7.016 -21.141 -21.766 1 96.94 210 SER A O 1
ATOM 1659 N N . TYR A 1 211 ? 8.711 -20.5 -20.422 1 95.88 211 TYR A N 1
ATOM 1660 C CA . TYR A 1 211 ? 9.688 -20.844 -21.438 1 95.88 211 TYR A CA 1
ATOM 1661 C C . TYR A 1 211 ? 10.312 -22.203 -21.156 1 95.88 211 TYR A C 1
ATOM 1663 O O . TYR A 1 211 ? 10.797 -22.453 -20.047 1 95.88 211 TYR A O 1
ATOM 1671 N N . PHE A 1 212 ? 10.219 -23.031 -22.156 1 94.88 212 PHE A N 1
ATOM 1672 C CA . PHE A 1 212 ? 10.875 -24.344 -22.156 1 94.88 212 PHE A CA 1
ATOM 1673 C C . PHE A 1 212 ? 12.07 -24.344 -23.094 1 94.88 212 PHE A C 1
ATOM 1675 O O . PHE A 1 212 ? 11.906 -24.266 -24.312 1 94.88 212 PHE A O 1
ATOM 1682 N N . PRO A 1 213 ? 13.234 -24.531 -22.547 1 91.25 213 PRO A N 1
ATOM 1683 C CA . PRO A 1 213 ? 14.43 -24.375 -23.375 1 91.25 213 PRO A CA 1
ATOM 1684 C C . PRO A 1 213 ? 14.781 -25.656 -24.141 1 91.25 213 PRO A C 1
ATOM 1686 O O . PRO A 1 213 ? 15.766 -25.688 -24.875 1 91.25 213 PRO A O 1
ATOM 1689 N N . GLY A 1 214 ? 14.07 -26.688 -23.953 1 90.25 214 GLY A N 1
ATOM 1690 C CA . GLY A 1 214 ? 14.344 -27.938 -24.641 1 90.25 214 GLY A CA 1
ATOM 1691 C C . GLY A 1 214 ? 15.102 -28.938 -23.797 1 90.25 214 GLY A C 1
ATOM 1692 O O . GLY A 1 214 ? 15.781 -29.812 -24.312 1 90.25 214 GLY A O 1
ATOM 1693 N N . SER A 1 215 ? 15.141 -28.766 -22.516 1 87.5 215 SER A N 1
ATOM 1694 C CA . SER A 1 215 ? 15.891 -29.656 -21.625 1 87.5 215 SER A CA 1
ATOM 1695 C C . SER A 1 215 ? 15.117 -29.922 -20.328 1 87.5 215 SER A C 1
ATOM 1697 O O . SER A 1 215 ? 15.711 -30.266 -19.312 1 87.5 215 SER A O 1
ATOM 1699 N N . GLY A 1 216 ? 13.828 -29.797 -20.422 1 90.06 216 GLY A N 1
ATOM 1700 C CA . GLY A 1 216 ? 13.086 -30.031 -19.188 1 90.06 216 GLY A CA 1
ATOM 1701 C C . GLY A 1 216 ? 11.586 -30.125 -19.406 1 90.06 216 GLY A C 1
ATOM 1702 O O . GLY A 1 216 ? 11.102 -29.953 -20.516 1 90.06 216 GLY A O 1
ATOM 1703 N N . ASN A 1 217 ? 10.93 -30.5 -18.281 1 94.38 217 ASN A N 1
ATOM 1704 C CA . ASN A 1 217 ? 9.477 -30.625 -18.297 1 94.38 217 ASN A CA 1
ATOM 1705 C C . ASN A 1 217 ? 8.867 -30.266 -16.953 1 94.38 217 ASN A C 1
ATOM 1707 O O . ASN A 1 217 ? 9.578 -29.906 -16.016 1 94.38 217 ASN A O 1
ATOM 1711 N N . VAL A 1 218 ? 7.59 -30.203 -16.984 1 95.94 218 VAL A N 1
ATOM 1712 C CA . VAL A 1 218 ? 6.789 -29.984 -15.781 1 95.94 218 VAL A CA 1
ATOM 1713 C C . VAL A 1 218 ? 5.766 -31.109 -15.625 1 95.94 218 VAL A C 1
ATOM 1715 O O . VAL A 1 218 ? 5.234 -31.609 -16.609 1 95.94 218 VAL A O 1
ATOM 1718 N N . ALA A 1 219 ? 5.527 -31.469 -14.367 1 95.81 219 ALA A N 1
ATOM 1719 C CA . ALA A 1 219 ? 4.609 -32.594 -14.148 1 95.81 219 ALA A CA 1
ATOM 1720 C C . ALA A 1 219 ? 3.568 -32.25 -13.086 1 95.81 219 ALA A C 1
ATOM 1722 O O . ALA A 1 219 ? 3.895 -31.625 -12.07 1 95.81 219 ALA A O 1
ATOM 1723 N N . TYR A 1 220 ? 2.377 -32.594 -13.352 1 95.75 220 TYR A N 1
ATOM 1724 C CA . TYR A 1 220 ? 1.275 -32.469 -12.406 1 95.75 220 TYR A CA 1
ATOM 1725 C C . TYR A 1 220 ? 0.673 -33.812 -12.086 1 95.75 220 TYR A C 1
ATOM 1727 O O . TYR A 1 220 ? 0.52 -34.656 -12.977 1 95.75 220 TYR A O 1
ATOM 1735 N N . ARG A 1 221 ? 0.332 -33.938 -10.852 1 95.25 221 ARG A N 1
ATOM 1736 C CA . ARG A 1 221 ? -0.446 -35.125 -10.5 1 95.25 221 ARG A CA 1
ATOM 1737 C C . ARG A 1 221 ? -1.932 -34.906 -10.766 1 95.25 221 ARG A C 1
ATOM 1739 O O . ARG A 1 221 ? -2.461 -33.812 -10.492 1 95.25 221 ARG A O 1
ATOM 1746 N N . THR A 1 222 ? -2.566 -35.938 -11.203 1 93.75 222 THR A N 1
ATOM 1747 C CA . THR A 1 222 ? -3.986 -35.781 -11.508 1 93.75 222 THR A CA 1
ATOM 1748 C C . THR A 1 222 ? -4.789 -35.562 -10.234 1 93.75 222 THR A C 1
ATOM 1750 O O . THR A 1 222 ? -5.871 -34.969 -10.273 1 93.75 222 THR A O 1
ATOM 1753 N N . SER A 1 223 ? -4.266 -35.969 -9.156 1 92.06 223 SER A N 1
ATOM 1754 C CA . SER A 1 223 ? -4.914 -35.719 -7.867 1 92.06 223 SER A CA 1
ATOM 1755 C C . SER A 1 223 ? -5.012 -34.25 -7.555 1 92.06 223 SER A C 1
ATOM 1757 O O . SER A 1 223 ? -5.895 -33.812 -6.812 1 92.06 223 SER A O 1
ATOM 1759 N N . ASP A 1 224 ? -4.109 -33.5 -8.156 1 91.56 224 ASP A N 1
ATOM 1760 C CA . ASP A 1 224 ? -4.047 -32.094 -7.867 1 91.56 224 ASP A CA 1
ATOM 1761 C C . ASP A 1 224 ? -4.824 -31.281 -8.906 1 91.56 224 ASP A C 1
ATOM 1763 O O . ASP A 1 224 ? -4.855 -30.047 -8.852 1 91.56 224 ASP A O 1
ATOM 1767 N N . LEU A 1 225 ? -5.422 -31.984 -9.789 1 92 225 LEU A N 1
ATOM 1768 C CA . LEU A 1 225 ? -6.121 -31.328 -10.883 1 92 225 LEU A CA 1
ATOM 1769 C C . LEU A 1 225 ? -7.629 -31.516 -10.75 1 92 225 LEU A C 1
ATOM 1771 O O . LEU A 1 225 ? -8.094 -32.469 -10.117 1 92 225 LEU A O 1
ATOM 1775 N N . PRO A 1 226 ? -8.32 -30.5 -11.297 1 86.75 226 PRO A N 1
ATOM 1776 C CA . PRO A 1 226 ? -9.773 -30.641 -11.219 1 86.75 226 PRO A CA 1
ATOM 1777 C C . PRO A 1 226 ? -10.281 -31.875 -11.961 1 86.75 226 PRO A C 1
ATOM 1779 O O . PRO A 1 226 ? -9.711 -32.281 -12.977 1 86.75 226 PRO A O 1
ATOM 1782 N N . THR A 1 227 ? -11.211 -32.469 -11.188 1 78.12 227 THR A N 1
ATOM 1783 C CA . THR A 1 227 ? -11.875 -33.594 -11.844 1 78.12 227 THR A CA 1
ATOM 1784 C C . THR A 1 227 ? -13.156 -33.125 -12.523 1 78.12 227 THR A C 1
ATOM 1786 O O . THR A 1 227 ? -13.914 -32.312 -11.977 1 78.12 227 THR A O 1
ATOM 1789 N N . ALA A 1 228 ? -13.195 -32.938 -13.695 1 63.53 228 ALA A N 1
ATOM 1790 C CA . ALA A 1 228 ? -14.461 -32.594 -14.336 1 63.53 228 ALA A CA 1
ATOM 1791 C C . ALA A 1 228 ? -15.625 -33.375 -13.734 1 63.53 228 ALA A C 1
ATOM 1793 O O . ALA A 1 228 ? -15.5 -34.562 -13.477 1 63.53 228 ALA A O 1
ATOM 1794 N N . SER A 1 229 ? -16.328 -32.75 -12.633 1 55.84 229 SER A N 1
ATOM 1795 C CA . SER A 1 229 ? -17.422 -33.375 -11.891 1 55.84 229 SER A CA 1
ATOM 1796 C C . SER A 1 229 ? -18.297 -34.219 -12.812 1 55.84 229 SER A C 1
ATOM 1798 O O . SER A 1 229 ? -18.75 -33.75 -13.859 1 55.84 229 SER A O 1
ATOM 1800 N N . ALA A 1 230 ? -18.094 -35.469 -12.758 1 55.53 230 ALA A N 1
ATOM 1801 C CA . ALA A 1 230 ? -19.203 -36.344 -13.133 1 55.53 230 ALA A CA 1
ATOM 1802 C C . ALA A 1 230 ? -20.5 -35.906 -12.469 1 55.53 230 ALA A C 1
ATOM 1804 O O . ALA A 1 230 ? -21.516 -36.594 -12.555 1 55.53 230 ALA A O 1
ATOM 1805 N N . GLN A 1 231 ? -20.422 -34.812 -11.75 1 51.06 231 GLN A N 1
ATOM 1806 C CA . GLN A 1 231 ? -21.594 -34.656 -10.906 1 51.06 231 GLN A CA 1
ATOM 1807 C C . GLN A 1 231 ? -22.875 -34.656 -11.75 1 51.06 231 GLN A C 1
ATOM 1809 O O . GLN A 1 231 ? -23.953 -35 -11.266 1 51.06 231 GLN A O 1
ATOM 1814 N N . THR A 1 232 ? -22.844 -33.875 -12.82 1 56.62 232 THR A N 1
ATOM 1815 C CA . THR A 1 232 ? -24.156 -33.656 -13.414 1 56.62 232 THR A CA 1
ATOM 1816 C C . THR A 1 232 ? -24.469 -34.75 -14.445 1 56.62 232 THR A C 1
ATOM 1818 O O . THR A 1 232 ? -25.234 -34.531 -15.375 1 56.62 232 THR A O 1
ATOM 1821 N N . GLY A 1 233 ? -24.094 -36 -14.188 1 70.44 233 GLY A N 1
ATOM 1822 C CA . GLY A 1 233 ? -24.531 -37.031 -15.094 1 70.44 233 GLY A CA 1
ATOM 1823 C C . GLY A 1 233 ? -23.781 -37.031 -16.406 1 70.44 233 GLY A C 1
ATOM 1824 O O . GLY A 1 233 ? -23.984 -37.938 -17.25 1 70.44 233 GLY A O 1
ATOM 1825 N N . GLU A 1 234 ? -22.969 -36.062 -16.656 1 79.62 234 GLU A N 1
ATOM 1826 C CA . GLU A 1 234 ? -22.25 -36 -17.938 1 79.62 234 GLU A CA 1
ATOM 1827 C C . GLU A 1 234 ? -20.969 -36.844 -17.875 1 79.62 234 GLU A C 1
ATOM 1829 O O . GLU A 1 234 ? -20.344 -36.969 -16.812 1 79.62 234 GLU A O 1
ATOM 1834 N N . PRO A 1 235 ? -20.703 -37.5 -18.984 1 88.38 235 PRO A N 1
ATOM 1835 C CA . PRO A 1 235 ? -19.484 -38.312 -19 1 88.38 235 PRO A CA 1
ATOM 1836 C C . PRO A 1 235 ? -18.219 -37.5 -18.797 1 88.38 235 PRO A C 1
ATOM 1838 O O . PRO A 1 235 ? -18.188 -36.312 -19.094 1 88.38 235 PRO A O 1
ATOM 1841 N N . TRP A 1 236 ? -17.234 -38.156 -18.281 1 90.81 236 TRP A N 1
ATOM 1842 C CA . TRP A 1 236 ? -15.93 -37.531 -18.062 1 90.81 236 TRP A CA 1
ATOM 1843 C C . TRP A 1 236 ? -15.305 -37.094 -19.375 1 90.81 236 TRP A C 1
ATOM 1845 O O . TRP A 1 236 ? -15.367 -37.812 -20.375 1 90.81 236 TRP A O 1
ATOM 1855 N N . THR A 1 237 ? -14.766 -35.906 -19.453 1 92.94 237 THR A N 1
ATOM 1856 C CA . THR A 1 237 ? -14.078 -35.375 -20.625 1 92.94 237 THR A CA 1
ATOM 1857 C C . THR A 1 237 ? -12.734 -34.781 -20.234 1 92.94 237 THR A C 1
ATOM 1859 O O . THR A 1 237 ? -12.555 -34.281 -19.125 1 92.94 237 THR A O 1
ATOM 1862 N N . LEU A 1 238 ? -11.758 -34.938 -21.062 1 94.62 238 LEU A N 1
ATOM 1863 C CA . LEU A 1 238 ? -10.469 -34.281 -20.875 1 94.62 238 LEU A CA 1
ATOM 1864 C C . LEU A 1 238 ? -10.352 -33.062 -21.766 1 94.62 238 LEU A C 1
ATOM 1866 O O . LEU A 1 238 ? -10.617 -33.125 -22.969 1 94.62 238 LEU A O 1
ATOM 1870 N N . SER A 1 239 ? -10.047 -31.984 -21.188 1 95.56 239 SER A N 1
ATOM 1871 C CA . SER A 1 239 ? -9.844 -30.75 -21.938 1 95.56 239 SER A CA 1
ATOM 1872 C C . SER A 1 239 ? -8.492 -30.125 -21.625 1 95.56 239 SER A C 1
ATOM 1874 O O . SER A 1 239 ? -8.18 -29.875 -20.453 1 95.56 239 SER A O 1
ATOM 1876 N N . LEU A 1 240 ? -7.691 -29.906 -22.625 1 95.81 240 LEU A N 1
ATOM 1877 C CA . LEU A 1 240 ? -6.383 -29.266 -22.531 1 95.81 240 LEU A CA 1
ATOM 1878 C C . LEU A 1 240 ? -6.262 -28.109 -23.5 1 95.81 240 LEU A C 1
ATOM 1880 O O . LEU A 1 240 ? -6.555 -28.25 -24.688 1 95.81 240 LEU A O 1
ATOM 1884 N N . GLN A 1 241 ? -5.859 -26.953 -23 1 96.31 241 GLN A N 1
ATOM 1885 C CA . GLN A 1 241 ? -5.707 -25.766 -23.844 1 96.31 241 GLN A CA 1
ATOM 1886 C C . GLN A 1 241 ? -4.391 -25.062 -23.547 1 96.31 241 GLN A C 1
ATOM 1888 O O . GLN A 1 241 ? -3.951 -25 -22.391 1 96.31 241 GLN A O 1
ATOM 1893 N N . MET A 1 242 ? -3.754 -24.5 -24.578 1 95.44 242 MET A N 1
ATOM 1894 C CA . MET A 1 242 ? -2.576 -23.656 -24.391 1 95.44 242 MET A CA 1
ATOM 1895 C C . MET A 1 242 ? -2.254 -22.906 -25.688 1 95.44 242 MET A C 1
ATOM 1897 O O . MET A 1 242 ? -2.717 -23.281 -26.766 1 95.44 242 MET A O 1
ATOM 1901 N N . ASP A 1 243 ? -1.523 -21.859 -25.562 1 93.5 243 ASP A N 1
ATOM 1902 C CA . ASP A 1 243 ? -0.954 -21.141 -26.688 1 93.5 243 ASP A CA 1
ATOM 1903 C C . ASP A 1 243 ? 0.499 -21.547 -26.938 1 93.5 243 ASP A C 1
ATOM 1905 O O . ASP A 1 243 ? 1.331 -21.453 -26.031 1 93.5 243 ASP A O 1
ATOM 1909 N N . LEU A 1 244 ? 0.815 -21.938 -28.172 1 92 244 LEU A N 1
ATOM 1910 C CA . LEU A 1 244 ? 2.127 -22.5 -28.5 1 92 244 LEU A CA 1
ATOM 1911 C C . LEU A 1 244 ? 2.947 -21.516 -29.328 1 92 244 LEU A C 1
ATOM 1913 O O . LEU A 1 244 ? 2.48 -21.016 -30.344 1 92 244 LEU A O 1
ATOM 1917 N N . HIS A 1 245 ? 4.062 -21.266 -28.797 1 90.56 245 HIS A N 1
ATOM 1918 C CA . HIS A 1 245 ? 5.105 -20.609 -29.578 1 90.56 245 HIS A CA 1
ATOM 1919 C C . HIS A 1 245 ? 6.316 -21.516 -29.766 1 90.56 245 HIS A C 1
ATOM 1921 O O . HIS A 1 245 ? 7.148 -21.656 -28.875 1 90.56 245 HIS A O 1
ATOM 1927 N N . LEU A 1 246 ? 6.473 -22.031 -30.969 1 88.94 246 LEU A N 1
ATOM 1928 C CA . LEU A 1 246 ? 7.414 -23.109 -31.234 1 88.94 246 LEU A CA 1
ATOM 1929 C C . LEU A 1 246 ? 8.758 -22.562 -31.703 1 88.94 246 LEU A C 1
ATOM 1931 O O . LEU A 1 246 ? 8.805 -21.594 -32.469 1 88.94 246 LEU A O 1
ATOM 1935 N N . GLU A 1 247 ? 9.781 -23.219 -31.219 1 86.56 247 GLU A N 1
ATOM 1936 C CA . GLU A 1 247 ? 11.125 -22.906 -31.688 1 86.56 247 GLU A CA 1
ATOM 1937 C C . GLU A 1 247 ? 11.797 -24.125 -32.312 1 86.56 247 GLU A C 1
ATOM 1939 O O . GLU A 1 247 ? 12.93 -24.047 -32.781 1 86.56 247 GLU A O 1
ATOM 1944 N N . SER A 1 248 ? 11.102 -25.25 -32.156 1 83.5 248 SER A N 1
ATOM 1945 C CA . SER A 1 248 ? 11.602 -26.484 -32.75 1 83.5 248 SER A CA 1
ATOM 1946 C C . SER A 1 248 ? 10.5 -27.234 -33.5 1 83.5 248 SER A C 1
ATOM 1948 O O . SER A 1 248 ? 9.312 -27.062 -33.188 1 83.5 248 SER A O 1
ATOM 1950 N N . LEU A 1 249 ? 10.969 -28.047 -34.375 1 82.44 249 LEU A N 1
ATOM 1951 C CA . LEU A 1 249 ? 9.992 -28.719 -35.25 1 82.44 249 LEU A CA 1
ATOM 1952 C C . LEU A 1 249 ? 9.664 -30.109 -34.688 1 82.44 249 LEU A C 1
ATOM 1954 O O . LEU A 1 249 ? 8.68 -30.719 -35.094 1 82.44 249 LEU A O 1
ATOM 1958 N N . SER A 1 250 ? 10.445 -30.625 -33.875 1 87.12 250 SER A N 1
ATOM 1959 C CA . SER A 1 250 ? 10.195 -31.906 -33.219 1 87.12 250 SER A CA 1
ATOM 1960 C C . SER A 1 250 ? 10.18 -31.781 -31.703 1 87.12 250 SER A C 1
ATOM 1962 O O . SER A 1 250 ? 11.109 -31.219 -31.125 1 87.12 250 SER A O 1
ATOM 1964 N N . PHE A 1 251 ? 9.125 -32.219 -31.125 1 89.75 251 PHE A N 1
ATOM 1965 C CA . PHE A 1 251 ? 9 -32.062 -29.672 1 89.75 251 PHE A CA 1
ATOM 1966 C C . PHE A 1 251 ? 7.898 -32.938 -29.109 1 89.75 251 PHE A C 1
ATOM 1968 O O . PHE A 1 251 ? 7.016 -33.375 -29.859 1 89.75 251 PHE A O 1
ATOM 1975 N N . SER A 1 252 ? 8.047 -33.281 -27.906 1 92.69 252 SER A N 1
ATOM 1976 C CA . SER A 1 252 ? 6.93 -33.781 -27.109 1 92.69 252 SER A CA 1
ATOM 1977 C C . SER A 1 252 ? 6.258 -32.656 -26.312 1 92.69 252 SER A C 1
ATOM 1979 O O . SER A 1 252 ? 6.918 -31.938 -25.578 1 92.69 252 SER A O 1
ATOM 1981 N N . LEU A 1 253 ? 5.031 -32.469 -26.516 1 93.12 253 LEU A N 1
ATOM 1982 C CA . LEU A 1 253 ? 4.344 -31.328 -25.891 1 93.12 253 LEU A CA 1
ATOM 1983 C C . LEU A 1 253 ? 3.713 -31.75 -24.562 1 93.12 253 LEU A C 1
ATOM 1985 O O . LEU A 1 253 ? 3.885 -31.078 -23.547 1 93.12 253 LEU A O 1
ATOM 1989 N N . LEU A 1 254 ? 2.971 -32.844 -24.594 1 94.31 254 LEU A N 1
ATOM 1990 C CA . LEU A 1 254 ? 2.207 -33.281 -23.438 1 94.31 254 LEU A CA 1
ATOM 1991 C C . LEU A 1 254 ? 2.08 -34.781 -23.391 1 94.31 254 LEU A C 1
ATOM 1993 O O . LEU A 1 254 ? 1.922 -35.438 -24.438 1 94.31 254 LEU A O 1
ATOM 1997 N N . SER A 1 255 ? 2.111 -35.281 -22.219 1 94.5 255 SER A N 1
ATOM 1998 C CA . SER A 1 255 ? 1.85 -36.719 -22.062 1 94.5 255 SER A CA 1
ATOM 1999 C C . SER A 1 255 ? 1.127 -37 -20.75 1 94.5 255 SER A C 1
ATOM 2001 O O . SER A 1 255 ? 1.275 -36.25 -19.781 1 94.5 255 SER A O 1
ATOM 2003 N N . VAL A 1 256 ? 0.328 -38 -20.734 1 94.5 256 VAL A N 1
ATOM 2004 C CA . VAL A 1 256 ? -0.319 -38.5 -19.531 1 94.5 256 VAL A CA 1
ATOM 2005 C C . VAL A 1 256 ? 0.118 -39.969 -19.297 1 94.5 256 VAL A C 1
ATOM 2007 O O . VAL A 1 256 ? 0.049 -40.781 -20.219 1 94.5 256 VAL A O 1
ATOM 2010 N N . SER A 1 257 ? 0.583 -40.156 -18.125 1 93.44 257 SER A N 1
ATOM 2011 C CA . SER A 1 257 ? 1.06 -41.5 -17.828 1 93.44 257 SER A CA 1
ATOM 2012 C C . SER A 1 257 ? 0.467 -42.031 -16.516 1 93.44 257 SER A C 1
ATOM 2014 O O . SER A 1 257 ? -0.062 -41.25 -15.719 1 93.44 257 SER A O 1
ATOM 2016 N N . HIS A 1 258 ? 0.483 -43.25 -16.375 1 91.81 258 HIS A N 1
ATOM 2017 C CA . HIS A 1 258 ? 0.085 -43.969 -15.172 1 91.81 258 HIS A CA 1
ATOM 2018 C C . HIS A 1 258 ? 1.138 -45 -14.773 1 91.81 258 HIS A C 1
ATOM 2020 O O . HIS A 1 258 ? 1.736 -45.656 -15.633 1 91.81 258 HIS A O 1
ATOM 2026 N N . PRO A 1 259 ? 1.409 -45.188 -13.492 1 88.75 259 PRO A N 1
ATOM 2027 C CA . PRO A 1 259 ? 2.455 -46.125 -13.047 1 88.75 259 PRO A CA 1
ATOM 2028 C C . PRO A 1 259 ? 2.238 -47.531 -13.555 1 88.75 259 PRO A C 1
ATOM 2030 O O . PRO A 1 259 ? 3.203 -48.219 -13.891 1 88.75 259 PRO A O 1
ATOM 2033 N N . GLU A 1 260 ? 1.061 -48.031 -13.641 1 86.5 260 GLU A N 1
ATOM 2034 C CA . GLU A 1 260 ? 0.756 -49.406 -14.008 1 86.5 260 GLU A CA 1
ATOM 2035 C C . GLU A 1 260 ? 0.714 -49.562 -15.523 1 86.5 260 GLU A C 1
ATOM 2037 O O . GLU A 1 260 ? 1.176 -50.594 -16.047 1 86.5 260 GLU A O 1
ATOM 2042 N N . THR A 1 261 ? 0.173 -48.562 -16.297 1 85.62 261 THR A N 1
ATOM 2043 C CA . THR A 1 261 ? -0.121 -48.75 -17.703 1 85.62 261 THR A CA 1
ATOM 2044 C C . THR A 1 261 ? 0.905 -48.031 -18.578 1 85.62 261 THR A C 1
ATOM 2046 O O . THR A 1 261 ? 1.02 -48.312 -19.766 1 85.62 261 THR A O 1
ATOM 2049 N N . GLY A 1 262 ? 1.698 -47.156 -17.891 1 89.44 262 GLY A N 1
ATOM 2050 C CA . GLY A 1 262 ? 2.631 -46.344 -18.688 1 89.44 262 GLY A CA 1
ATOM 2051 C C . GLY A 1 262 ? 1.982 -45.156 -19.344 1 89.44 262 GLY A C 1
ATOM 2052 O O . GLY A 1 262 ? 1.073 -44.562 -18.781 1 89.44 262 GLY A O 1
ATOM 2053 N N . THR A 1 263 ? 2.488 -44.812 -20.531 1 92.44 263 THR A N 1
ATOM 2054 C CA . THR A 1 263 ? 1.979 -43.625 -21.234 1 92.44 263 THR A CA 1
ATOM 2055 C C . THR A 1 263 ? 0.613 -43.938 -21.859 1 92.44 263 THR A C 1
ATOM 2057 O O . THR A 1 263 ? 0.459 -44.875 -22.609 1 92.44 263 THR A O 1
ATOM 2060 N N . ILE A 1 264 ? -0.301 -43.188 -21.578 1 94.31 264 ILE A N 1
ATOM 2061 C CA . ILE A 1 264 ? -1.677 -43.344 -22.031 1 94.31 264 ILE A CA 1
ATOM 2062 C C . ILE A 1 264 ? -1.967 -42.406 -23.188 1 94.31 264 ILE A C 1
ATOM 2064 O O . ILE A 1 264 ? -2.611 -42.781 -24.172 1 94.31 264 ILE A O 1
ATOM 2068 N N . LEU A 1 265 ? -1.533 -41.188 -23.016 1 94.94 265 LEU A N 1
ATOM 2069 C CA . LEU A 1 265 ? -1.729 -40.125 -24 1 94.94 265 LEU A CA 1
ATOM 2070 C C . LEU A 1 265 ? -0.415 -39.406 -24.312 1 94.94 265 LEU A C 1
ATOM 2072 O O . LEU A 1 265 ? 0.347 -39.094 -23.391 1 94.94 265 LEU A O 1
ATOM 2076 N N . LEU A 1 266 ? -0.122 -39.25 -25.531 1 94.25 266 LEU A N 1
ATOM 2077 C CA . LEU A 1 266 ? 1.064 -38.5 -25.953 1 94.25 266 LEU A CA 1
ATOM 2078 C C . LEU A 1 266 ? 0.726 -37.531 -27.078 1 94.25 266 LEU A C 1
ATOM 2080 O O . LEU A 1 266 ? 0.134 -37.906 -28.094 1 94.25 266 LEU A O 1
ATOM 2084 N N . LEU A 1 267 ? 0.954 -36.344 -26.828 1 94.06 267 LEU A N 1
ATOM 2085 C CA . LEU A 1 267 ? 0.859 -35.281 -27.828 1 94.06 267 LEU A CA 1
ATOM 2086 C C . LEU A 1 267 ? 2.246 -34.781 -28.25 1 94.06 267 LEU A C 1
ATOM 2088 O O . LEU A 1 267 ? 3.01 -34.312 -27.406 1 94.06 267 LEU A O 1
ATOM 2092 N N . TRP A 1 268 ? 2.586 -34.906 -29.516 1 93 268 TRP A N 1
ATOM 2093 C CA . TRP A 1 268 ? 3.922 -34.531 -29.953 1 93 268 TRP A CA 1
ATOM 2094 C C . TRP A 1 268 ? 3.893 -34 -31.391 1 93 268 TRP A C 1
ATOM 2096 O O . TRP A 1 268 ? 2.883 -34.125 -32.094 1 93 268 TRP A O 1
ATOM 2106 N N . GLY A 1 269 ? 4.922 -33.312 -31.719 1 91.19 269 GLY A N 1
ATOM 2107 C CA . GLY A 1 269 ? 5.016 -32.719 -33.031 1 91.19 269 GLY A CA 1
ATOM 2108 C C . GLY A 1 269 ? 6.281 -33.125 -33.781 1 91.19 269 GLY A C 1
ATOM 2109 O O . GLY A 1 269 ? 7.328 -33.312 -33.156 1 91.19 269 GLY A O 1
ATOM 2110 N N . GLN A 1 270 ? 6.098 -33.25 -35.031 1 89.69 270 GLN A N 1
ATOM 2111 C CA . GLN A 1 270 ? 7.219 -33.531 -35.938 1 89.69 270 GLN A CA 1
ATOM 2112 C C . GLN A 1 270 ? 6.945 -33 -37.344 1 89.69 270 GLN A C 1
ATOM 2114 O O . GLN A 1 270 ? 5.863 -33.219 -37.906 1 89.69 270 GLN A O 1
ATOM 2119 N N . ASP A 1 271 ? 7.941 -32.375 -37.906 1 84.44 271 ASP A N 1
ATOM 2120 C CA . ASP A 1 271 ? 7.887 -31.891 -39.281 1 84.44 271 ASP A CA 1
ATOM 2121 C C . ASP A 1 271 ? 6.582 -31.141 -39.562 1 84.44 271 ASP A C 1
ATOM 2123 O O . ASP A 1 271 ? 5.867 -31.453 -40.531 1 84.44 271 ASP A O 1
ATOM 2127 N N . LYS A 1 272 ? 6.172 -30.25 -38.688 1 83.94 272 LYS A N 1
ATOM 2128 C CA . LYS A 1 272 ? 5.023 -29.359 -38.812 1 83.94 272 LYS A CA 1
ATOM 2129 C C . LYS A 1 272 ? 3.713 -30.125 -38.688 1 83.94 272 LYS A C 1
ATOM 2131 O O . LYS A 1 272 ? 2.688 -29.703 -39.219 1 83.94 272 LYS A O 1
ATOM 2136 N N . ASN A 1 273 ? 3.822 -31.297 -38.188 1 90.38 273 ASN A N 1
ATOM 2137 C CA . ASN A 1 273 ? 2.623 -32.062 -37.875 1 90.38 273 ASN A CA 1
ATOM 2138 C C . ASN A 1 273 ? 2.496 -32.312 -36.375 1 90.38 273 ASN A C 1
ATOM 2140 O O . ASN A 1 273 ? 3.5 -32.5 -35.688 1 90.38 273 ASN A O 1
ATOM 2144 N N . LEU A 1 274 ? 1.279 -32.281 -35.938 1 92.56 274 LEU A N 1
ATOM 2145 C CA . LEU A 1 274 ? 0.966 -32.688 -34.562 1 92.56 274 LEU A CA 1
ATOM 2146 C C . LEU A 1 274 ? 0.309 -34.062 -34.531 1 92.56 274 LEU A C 1
ATOM 2148 O O . LEU A 1 274 ? -0.526 -34.375 -35.375 1 92.56 274 LEU A O 1
ATOM 2152 N N . PHE A 1 275 ? 0.691 -34.75 -33.625 1 93.62 275 PHE A N 1
ATOM 2153 C CA . PHE A 1 275 ? 0.171 -36.125 -33.5 1 93.62 275 PHE A CA 1
ATOM 2154 C C . PHE A 1 275 ? -0.424 -36.344 -32.094 1 93.62 275 PHE A C 1
ATOM 2156 O O . PHE A 1 275 ? 0.145 -35.875 -31.109 1 93.62 275 PHE A O 1
ATOM 2163 N N . VAL A 1 276 ? -1.579 -36.969 -32.062 1 95.69 276 VAL A N 1
ATOM 2164 C CA . VAL A 1 276 ? -2.16 -37.469 -30.797 1 95.69 276 VAL A CA 1
ATOM 2165 C C . VAL A 1 276 ? -2.115 -39 -30.766 1 95.69 276 VAL A C 1
ATOM 2167 O O . VAL A 1 276 ? -2.713 -39.656 -31.625 1 95.69 276 VAL A O 1
ATOM 2170 N N . GLU A 1 277 ? -1.468 -39.438 -29.797 1 95.19 277 GLU A N 1
ATOM 2171 C CA . GLU A 1 277 ? -1.357 -40.875 -29.656 1 95.19 277 GLU A CA 1
ATOM 2172 C C . GLU A 1 277 ? -2.014 -41.375 -28.375 1 95.19 277 GLU A C 1
ATOM 2174 O O . GLU A 1 277 ? -1.845 -40.75 -27.312 1 95.19 277 GLU A O 1
ATOM 2179 N N . LEU A 1 278 ? -2.783 -42.375 -28.453 1 95.19 278 LEU A N 1
ATOM 2180 C CA . LEU A 1 278 ? -3.346 -43.094 -27.328 1 95.19 278 LEU A CA 1
ATOM 2181 C C . LEU A 1 278 ? -2.805 -44.531 -27.266 1 95.19 278 LEU A C 1
ATOM 2183 O O . LEU A 1 278 ? -3.055 -45.312 -28.156 1 95.19 278 LEU A O 1
ATOM 2187 N N . GLY A 1 279 ? -2.07 -44.719 -26.156 1 90.38 279 GLY A N 1
ATOM 2188 C CA . GLY A 1 279 ? -1.333 -45.969 -26.156 1 90.38 279 GLY A CA 1
ATOM 2189 C C . GLY A 1 279 ? -0.314 -46.062 -27.281 1 90.38 279 GLY A C 1
ATOM 2190 O O . GLY A 1 279 ? 0.553 -45.188 -27.406 1 90.38 279 GLY A O 1
ATOM 2191 N N . ASN A 1 280 ? -0.529 -47.094 -28.141 1 88.31 280 ASN A N 1
ATOM 2192 C CA . ASN A 1 280 ? 0.391 -47.25 -29.266 1 88.31 280 ASN A CA 1
ATOM 2193 C C . ASN A 1 280 ? -0.25 -46.844 -30.594 1 88.31 280 ASN A C 1
ATOM 2195 O O . ASN A 1 280 ? 0.335 -47.062 -31.656 1 88.31 280 ASN A O 1
ATOM 2199 N N . ASP A 1 281 ? -1.423 -46.156 -30.562 1 93.69 281 ASP A N 1
ATOM 2200 C CA . ASP A 1 281 ? -2.158 -45.844 -31.781 1 93.69 281 ASP A CA 1
ATOM 2201 C C . ASP A 1 281 ? -2.148 -44.312 -32.031 1 93.69 281 ASP A C 1
ATOM 2203 O O . ASP A 1 281 ? -2.49 -43.531 -31.141 1 93.69 281 ASP A O 1
ATOM 2207 N N . THR A 1 282 ? -1.712 -43.969 -33.188 1 95.19 282 THR A N 1
ATOM 2208 C CA . THR A 1 282 ? -1.891 -42.594 -33.594 1 95.19 282 THR A CA 1
ATOM 2209 C C . THR A 1 282 ? -3.34 -42.312 -34 1 95.19 282 THR A C 1
ATOM 2211 O O . THR A 1 282 ? -3.805 -42.812 -35.031 1 95.19 282 THR A O 1
ATOM 2214 N N . VAL A 1 283 ? -4.02 -41.531 -33.344 1 96 283 VAL A N 1
ATOM 2215 C CA . VAL A 1 283 ? -5.457 -41.375 -33.531 1 96 283 VAL A CA 1
ATOM 2216 C C . VAL A 1 283 ? -5.73 -40.125 -34.375 1 96 283 VAL A C 1
ATOM 2218 O O . VAL A 1 283 ? -6.668 -40.125 -35.156 1 96 283 VAL A O 1
ATOM 2221 N N . VAL A 1 284 ? -4.949 -39.094 -34.062 1 96.12 284 VAL A N 1
ATOM 2222 C CA . VAL A 1 284 ? -5.148 -37.875 -34.812 1 96.12 284 VAL A CA 1
ATOM 2223 C C . VAL A 1 284 ? -3.812 -37.375 -35.375 1 96.12 284 VAL A C 1
ATOM 2225 O O . VAL A 1 284 ? -2.789 -37.438 -34.688 1 96.12 284 VAL A O 1
ATOM 2228 N N . THR A 1 285 ? -3.775 -36.938 -36.562 1 94.56 285 THR A N 1
ATOM 2229 C CA . THR A 1 285 ? -2.686 -36.188 -37.219 1 94.56 285 THR A CA 1
ATOM 2230 C C . THR A 1 285 ? -3.189 -34.875 -37.781 1 94.56 285 THR A C 1
ATOM 2232 O O . THR A 1 285 ? -4.18 -34.844 -38.531 1 94.56 285 THR A O 1
ATOM 2235 N N . GLN A 1 286 ? -2.541 -33.844 -37.375 1 93.88 286 GLN A N 1
ATOM 2236 C CA . GLN A 1 286 ? -2.949 -32.531 -37.875 1 93.88 286 GLN A CA 1
ATOM 2237 C C . GLN A 1 286 ? -1.748 -31.719 -38.344 1 93.88 286 GLN A C 1
ATOM 2239 O O . GLN A 1 286 ? -0.746 -31.594 -37.656 1 93.88 286 GLN A O 1
ATOM 2244 N N . ALA A 1 287 ? -1.905 -31.125 -39.5 1 88.62 287 ALA A N 1
ATOM 2245 C CA . ALA A 1 287 ? -0.858 -30.25 -40.031 1 88.62 287 ALA A CA 1
ATOM 2246 C C . ALA A 1 287 ? -0.881 -28.891 -39.344 1 88.62 287 ALA A C 1
ATOM 2248 O O . ALA A 1 287 ? -1.952 -28.344 -39.062 1 88.62 287 ALA A O 1
ATOM 2249 N N . LEU A 1 288 ? 0.31 -28.469 -38.938 1 82.69 288 LEU A N 1
ATOM 2250 C CA . LEU A 1 288 ? 0.447 -27.125 -38.375 1 82.69 288 LEU A CA 1
ATOM 2251 C C . LEU A 1 288 ? 0.553 -26.094 -39.5 1 82.69 288 LEU A C 1
ATOM 2253 O O . LEU A 1 288 ? 1.47 -26.141 -40.312 1 82.69 288 LEU A O 1
ATOM 2257 N N . ALA A 1 289 ? -0.512 -25.297 -39.625 1 72.56 289 ALA A N 1
ATOM 2258 C CA . ALA A 1 289 ? -0.508 -24.266 -40.656 1 72.56 289 ALA A CA 1
ATOM 2259 C C . ALA A 1 289 ? 0.563 -23.219 -40.406 1 72.56 289 ALA A C 1
ATOM 2261 O O . ALA A 1 289 ? 0.972 -23.031 -39.25 1 72.56 289 ALA A O 1
ATOM 2262 N N . ASP A 1 290 ? 1.263 -22.719 -41.5 1 64.06 290 ASP A N 1
ATOM 2263 C CA . ASP A 1 290 ? 2.246 -21.656 -41.344 1 64.06 290 ASP A CA 1
ATOM 2264 C C . ASP A 1 290 ? 1.615 -20.391 -40.75 1 64.06 290 ASP A C 1
ATOM 2266 O O . ASP A 1 290 ? 0.628 -19.875 -41.281 1 64.06 290 ASP A O 1
ATOM 2270 N N . VAL A 1 291 ? 1.52 -20.328 -39.594 1 56.81 291 VAL A N 1
ATOM 2271 C CA . VAL A 1 291 ? 0.962 -19.109 -39.031 1 56.81 291 VAL A CA 1
ATOM 2272 C C . VAL A 1 291 ? 1.933 -17.953 -39.25 1 56.81 291 VAL A C 1
ATOM 2274 O O . VAL A 1 291 ? 3.088 -18.016 -38.812 1 56.81 291 VAL A O 1
ATOM 2277 N N . GLY A 1 292 ? 2.016 -17.5 -40.5 1 52.5 292 GLY A N 1
ATOM 2278 C CA . GLY A 1 292 ? 2.824 -16.375 -40.938 1 52.5 292 GLY A CA 1
ATOM 2279 C C . GLY A 1 292 ? 3.197 -15.422 -39.812 1 52.5 292 GLY A C 1
ATOM 2280 O O . GLY A 1 292 ? 4.062 -14.562 -40 1 52.5 292 GLY A O 1
ATOM 2281 N N . GLY A 1 293 ? 2.457 -15.352 -38.625 1 51.5 293 GLY A N 1
ATOM 2282 C CA . GLY A 1 293 ? 2.588 -14.211 -37.75 1 51.5 293 GLY A CA 1
ATOM 2283 C C . GLY A 1 293 ? 3.049 -14.594 -36.344 1 51.5 293 GLY A C 1
ATOM 2284 O O . GLY A 1 293 ? 3.264 -15.773 -36.062 1 51.5 293 GLY A O 1
ATOM 2285 N N . SER A 1 294 ? 3.557 -13.562 -35.688 1 57.84 294 SER A N 1
ATOM 2286 C CA . SER A 1 294 ? 4.027 -13.453 -34.312 1 57.84 294 SER A CA 1
ATOM 2287 C C . SER A 1 294 ? 3.035 -14.078 -33.344 1 57.84 294 SER A C 1
ATOM 2289 O O . SER A 1 294 ? 3.344 -14.258 -32.156 1 57.84 294 SER A O 1
ATOM 2291 N N . ASP A 1 295 ? 1.896 -14.57 -33.938 1 68.94 295 ASP A N 1
ATOM 2292 C CA . ASP A 1 295 ? 0.885 -14.969 -32.969 1 68.94 295 ASP A CA 1
ATOM 2293 C C . ASP A 1 295 ? 0.957 -16.469 -32.688 1 68.94 295 ASP A C 1
ATOM 2295 O O . ASP A 1 295 ? 1.202 -17.266 -33.594 1 68.94 295 ASP A O 1
ATOM 2299 N N . GLY A 1 296 ? 1.239 -17.047 -31.641 1 80 296 GLY A N 1
ATOM 2300 C CA . GLY A 1 296 ? 1.267 -18.422 -31.156 1 80 296 GLY A CA 1
ATOM 2301 C C . GLY A 1 296 ? 0.071 -19.234 -31.594 1 80 296 GLY A C 1
ATOM 2302 O O . GLY A 1 296 ? -0.828 -18.719 -32.25 1 80 296 GLY A O 1
ATOM 2303 N N . TYR A 1 297 ? 0.199 -20.516 -31.688 1 87.25 297 TYR A N 1
ATOM 2304 C CA . TYR A 1 297 ? -0.884 -21.438 -32 1 87.25 297 TYR A CA 1
ATOM 2305 C C . TYR A 1 297 ? -1.784 -21.656 -30.797 1 87.25 297 TYR A C 1
ATOM 2307 O O . TYR A 1 297 ? -1.312 -22.062 -29.734 1 87.25 297 TYR A O 1
ATOM 2315 N N . LYS A 1 298 ? -3.059 -21.344 -31.078 1 91.25 298 LYS A N 1
ATOM 2316 C CA . LYS A 1 298 ? -4.008 -21.719 -30.047 1 91.25 298 LYS A CA 1
ATOM 2317 C C . LYS A 1 298 ? -4.332 -23.203 -30.109 1 91.25 298 LYS A C 1
ATOM 2319 O O . LYS A 1 298 ? -4.852 -23.688 -31.125 1 91.25 298 LYS A O 1
ATOM 2324 N N . PHE A 1 299 ? -4.039 -23.797 -29.094 1 91.94 299 PHE A N 1
ATOM 2325 C CA . PHE A 1 299 ? -4.152 -25.25 -29.047 1 91.94 299 PHE A CA 1
ATOM 2326 C C . PHE A 1 299 ? -5.266 -25.672 -28.094 1 91.94 299 PHE A C 1
ATOM 2328 O O . PHE A 1 299 ? -5.391 -25.141 -27 1 91.94 299 PHE A O 1
ATOM 2335 N N . HIS A 1 300 ? -6.098 -26.625 -28.594 1 95.62 300 HIS A N 1
ATOM 2336 C CA . HIS A 1 300 ? -7.137 -27.219 -27.75 1 95.62 300 HIS A CA 1
ATOM 2337 C C . HIS A 1 300 ? -7.316 -28.703 -28.047 1 95.62 300 HIS A C 1
ATOM 2339 O O . HIS A 1 300 ? -7.551 -29.078 -29.203 1 95.62 300 HIS A O 1
ATOM 2345 N N . LEU A 1 301 ? -7.16 -29.531 -27.078 1 96.56 301 LEU A N 1
ATOM 2346 C CA . LEU A 1 301 ? -7.422 -30.969 -27.172 1 96.56 301 LEU A CA 1
ATOM 2347 C C . LEU A 1 301 ? -8.594 -31.359 -26.281 1 96.56 301 LEU A C 1
ATOM 2349 O O . LEU A 1 301 ? -8.617 -31.047 -25.094 1 96.56 301 LEU A O 1
ATOM 2353 N N . SER A 1 302 ? -9.547 -32 -26.875 1 96.38 302 SER A N 1
ATOM 2354 C CA . SER A 1 302 ? -10.703 -32.5 -26.141 1 96.38 302 SER A CA 1
ATOM 2355 C C . SER A 1 302 ? -10.945 -33.969 -26.406 1 96.38 302 SER A C 1
ATOM 2357 O O . SER A 1 302 ? -11 -34.406 -27.562 1 96.38 302 SER A O 1
ATOM 2359 N N . ILE A 1 303 ? -11.109 -34.75 -25.375 1 95.88 303 ILE A N 1
ATOM 2360 C CA . ILE A 1 303 ? -11.383 -36.188 -25.5 1 95.88 303 ILE A CA 1
ATOM 2361 C C . ILE A 1 303 ? -12.672 -36.531 -24.766 1 95.88 303 ILE A C 1
ATOM 2363 O O . ILE A 1 303 ? -12.797 -36.281 -23.562 1 95.88 303 ILE A O 1
ATOM 2367 N N . THR A 1 304 ? -13.586 -37.031 -25.5 1 94.75 304 THR A N 1
ATOM 2368 C CA . THR A 1 304 ? -14.867 -37.5 -24.984 1 94.75 304 THR A CA 1
ATOM 2369 C C . THR A 1 304 ? -14.984 -39.031 -25.125 1 94.75 304 THR A C 1
ATOM 2371 O O . THR A 1 304 ? -14.102 -39.656 -25.688 1 94.75 304 THR A O 1
ATOM 2374 N N . PRO A 1 305 ? -16.031 -39.594 -24.594 1 94.12 305 PRO A N 1
ATOM 2375 C CA . PRO A 1 305 ? -16.172 -41.031 -24.734 1 94.12 305 PRO A CA 1
ATOM 2376 C C . PRO A 1 305 ? -16.25 -41.469 -26.203 1 94.12 305 PRO A C 1
ATOM 2378 O O . PRO A 1 305 ? -15.938 -42.625 -26.531 1 94.12 305 PRO A O 1
ATOM 2381 N N . LYS A 1 306 ? -16.516 -40.531 -27.062 1 94.31 306 LYS A N 1
ATOM 2382 C CA . LYS A 1 306 ? -16.797 -40.938 -28.438 1 94.31 306 LYS A CA 1
ATOM 2383 C C . LYS A 1 306 ? -15.734 -40.406 -29.391 1 94.31 306 LYS A C 1
ATOM 2385 O O . LYS A 1 306 ? -15.57 -40.906 -30.5 1 94.31 306 LYS A O 1
ATOM 2390 N N . SER A 1 307 ? -15.062 -39.375 -28.953 1 96.62 307 SER A N 1
ATOM 2391 C CA . SER A 1 307 ? -14.219 -38.75 -29.969 1 96.62 307 SER A CA 1
ATOM 2392 C C . SER A 1 307 ? -13.023 -38.062 -29.344 1 96.62 307 SER A C 1
ATOM 2394 O O . SER A 1 307 ? -13.047 -37.719 -28.156 1 96.62 307 SER A O 1
ATOM 2396 N N . VAL A 1 308 ? -11.977 -37.906 -30.125 1 97.19 308 VAL A N 1
ATOM 2397 C CA . VAL A 1 308 ? -10.812 -37.062 -29.875 1 97.19 308 VAL A CA 1
ATOM 2398 C C . VAL A 1 308 ? -10.812 -35.875 -30.828 1 97.19 308 VAL A C 1
ATOM 2400 O O . VAL A 1 308 ? -10.844 -36.062 -32.062 1 97.19 308 VAL A O 1
ATOM 2403 N N . THR A 1 309 ? -10.844 -34.719 -30.281 1 97.06 309 THR A N 1
ATOM 2404 C CA . THR A 1 309 ? -10.836 -33.5 -31.094 1 97.06 309 THR A CA 1
ATOM 2405 C C . THR A 1 309 ? -9.57 -32.688 -30.859 1 97.06 309 THR A C 1
ATOM 2407 O O . THR A 1 309 ? -9.242 -32.375 -29.703 1 97.06 309 THR A O 1
ATOM 2410 N N . LEU A 1 310 ? -8.836 -32.375 -31.875 1 96.19 310 LEU A N 1
ATOM 2411 C CA . LEU A 1 310 ? -7.641 -31.547 -31.812 1 96.19 310 LEU A CA 1
ATOM 2412 C C . LEU A 1 310 ? -7.82 -30.281 -32.656 1 96.19 310 LEU A C 1
ATOM 2414 O O . LEU A 1 310 ? -8.125 -30.359 -33.844 1 96.19 310 LEU A O 1
ATOM 2418 N N . GLN A 1 311 ? -7.711 -29.234 -31.969 1 93.88 311 GLN A N 1
ATOM 2419 C CA . GLN A 1 311 ? -7.777 -27.953 -32.656 1 93.88 311 GLN A CA 1
ATOM 2420 C C . GLN A 1 311 ? -6.469 -27.172 -32.5 1 93.88 311 GLN A C 1
ATOM 2422 O O . GLN A 1 311 ? -5.969 -27.016 -31.375 1 93.88 311 GLN A O 1
ATOM 2427 N N . CYS A 1 312 ? -5.859 -26.734 -33.469 1 89.12 312 CYS A N 1
ATOM 2428 C CA . CYS A 1 312 ? -4.688 -25.875 -33.469 1 89.12 312 CYS A CA 1
ATOM 2429 C C . CYS A 1 312 ? -4.871 -24.719 -34.469 1 89.12 312 CYS A C 1
ATOM 2431 O O . CYS A 1 312 ? -4.941 -24.953 -35.688 1 89.12 312 CYS A O 1
ATOM 2433 N N . GLY A 1 313 ? -4.934 -23.562 -33.906 1 83.06 313 GLY A N 1
ATOM 2434 C CA . GLY A 1 313 ? -5.297 -22.453 -34.75 1 83.06 313 GLY A CA 1
ATOM 2435 C C . GLY A 1 313 ? -6.695 -22.578 -35.344 1 83.06 313 GLY A C 1
ATOM 2436 O O . GLY A 1 313 ? -7.66 -22.766 -34.594 1 83.06 313 GLY A O 1
ATOM 2437 N N . ASN A 1 314 ? -6.668 -22.469 -36.688 1 81.19 314 ASN A N 1
ATOM 2438 C CA . ASN A 1 314 ? -7.961 -22.531 -37.344 1 81.19 314 ASN A CA 1
ATOM 2439 C C . ASN A 1 314 ? -8.273 -23.953 -37.812 1 81.19 314 ASN A C 1
ATOM 2441 O O . ASN A 1 314 ? -9.359 -24.203 -38.344 1 81.19 314 ASN A O 1
ATOM 2445 N N . GLU A 1 315 ? -7.434 -24.875 -37.656 1 86.88 315 GLU A N 1
ATOM 2446 C CA . GLU A 1 315 ? -7.621 -26.25 -38.094 1 86.88 315 GLU A CA 1
ATOM 2447 C C . GLU A 1 315 ? -8.172 -27.125 -36.969 1 86.88 315 GLU A C 1
ATOM 2449 O O . GLU A 1 315 ? -7.773 -26.984 -35.812 1 86.88 315 GLU A O 1
ATOM 2454 N N . LYS A 1 316 ? -9.117 -27.938 -37.344 1 92.75 316 LYS A N 1
ATOM 2455 C CA . LYS A 1 316 ? -9.727 -28.859 -36.375 1 92.75 316 LYS A CA 1
ATOM 2456 C C . LYS A 1 316 ? -9.797 -30.281 -36.938 1 92.75 316 LYS A C 1
ATOM 2458 O O . LYS A 1 316 ? -10.203 -30.469 -38.094 1 92.75 316 LYS A O 1
ATOM 2463 N N . GLU A 1 317 ? -9.344 -31.25 -36.25 1 95.5 317 GLU A N 1
ATOM 2464 C CA . GLU A 1 317 ? -9.406 -32.656 -36.594 1 95.5 317 GLU A CA 1
ATOM 2465 C C . GLU A 1 317 ? -10.133 -33.469 -35.531 1 95.5 317 GLU A C 1
ATOM 2467 O O . GLU A 1 317 ? -9.961 -33.25 -34.344 1 95.5 317 GLU A O 1
ATOM 2472 N N . ILE A 1 318 ? -11.016 -34.406 -36.031 1 96.12 318 ILE A N 1
ATOM 2473 C CA . ILE A 1 318 ? -11.781 -35.25 -35.094 1 96.12 318 ILE A CA 1
ATOM 2474 C C . ILE A 1 318 ? -11.578 -36.719 -35.438 1 96.12 318 ILE A C 1
ATOM 2476 O O . ILE A 1 318 ? -11.57 -37.094 -36.625 1 96.12 318 ILE A O 1
ATOM 2480 N N . ALA A 1 319 ? -11.375 -37.531 -34.469 1 96.75 319 ALA A N 1
ATOM 2481 C CA . ALA A 1 319 ? -11.242 -38.969 -34.656 1 96.75 319 ALA A CA 1
ATOM 2482 C C . ALA A 1 319 ? -12.047 -39.719 -33.594 1 96.75 319 ALA A C 1
ATOM 2484 O O . ALA A 1 319 ? -12.352 -39.156 -32.531 1 96.75 319 ALA A O 1
ATOM 2485 N N . ASP A 1 320 ? -12.391 -40.969 -33.938 1 96.06 320 ASP A N 1
ATOM 2486 C CA . ASP A 1 320 ? -13.07 -41.812 -32.969 1 96.06 320 ASP A CA 1
ATOM 2487 C C . ASP A 1 320 ? -12.078 -42.375 -31.969 1 96.06 320 ASP A C 1
ATOM 2489 O O . ASP A 1 320 ? -10.898 -42.531 -32.25 1 96.06 320 ASP A O 1
ATOM 2493 N N . ILE A 1 321 ? -12.602 -42.656 -30.766 1 95.44 321 ILE A N 1
ATOM 2494 C CA . ILE A 1 321 ? -11.75 -43.219 -29.734 1 95.44 321 ILE A CA 1
ATOM 2495 C C . ILE A 1 321 ? -12.305 -44.594 -29.312 1 95.44 321 ILE A C 1
ATOM 2497 O O . ILE A 1 321 ? -13.516 -44.781 -29.234 1 95.44 321 ILE A O 1
ATOM 2501 N N . SER A 1 322 ? -11.453 -45.531 -29.078 1 94.44 322 SER A N 1
ATOM 2502 C CA . SER A 1 322 ? -11.875 -46.812 -28.594 1 94.44 322 SER A CA 1
ATOM 2503 C C . SER A 1 322 ? -12.258 -46.75 -27.109 1 94.44 322 SER A C 1
ATOM 2505 O O . SER A 1 322 ? -11.742 -45.938 -26.375 1 94.44 322 SER A O 1
ATOM 2507 N N . GLU A 1 323 ? -13.062 -47.656 -26.719 1 94.06 323 GLU A N 1
ATOM 2508 C CA . GLU A 1 323 ? -13.5 -47.719 -25.328 1 94.06 323 GLU A CA 1
ATOM 2509 C C . GLU A 1 323 ? -12.328 -48 -24.391 1 94.06 323 GLU A C 1
ATOM 2511 O O . GLU A 1 323 ? -12.289 -47.469 -23.281 1 94.06 323 GLU A O 1
ATOM 2516 N N . GLY A 1 324 ? -11.438 -48.75 -24.828 1 94.06 324 GLY A N 1
ATOM 2517 C CA . GLY A 1 324 ? -10.266 -49.094 -24.031 1 94.06 324 GLY A CA 1
ATOM 2518 C C . GLY A 1 324 ? -9.391 -47.875 -23.75 1 94.06 324 GLY A C 1
ATOM 2519 O O . GLY A 1 324 ? -8.961 -47.656 -22.609 1 94.06 324 GLY A O 1
ATOM 2520 N N . HIS A 1 325 ? -9.219 -47.125 -24.797 1 94.38 325 HIS A N 1
ATOM 2521 C CA . HIS A 1 325 ? -8.383 -45.938 -24.672 1 94.38 325 HIS A CA 1
ATOM 2522 C C . HIS A 1 325 ? -9.047 -44.906 -23.766 1 94.38 325 HIS A C 1
ATOM 2524 O O . HIS A 1 325 ? -8.398 -44.344 -22.891 1 94.38 325 HIS A O 1
ATOM 2530 N N . TYR A 1 326 ? -10.312 -44.719 -23.938 1 94.94 326 TYR A N 1
ATOM 2531 C CA . TYR A 1 326 ? -11.062 -43.75 -23.125 1 94.94 326 TYR A CA 1
ATOM 2532 C C . TYR A 1 326 ? -11.047 -44.156 -21.656 1 94.94 326 TYR A C 1
ATOM 2534 O O . TYR A 1 326 ? -10.797 -43.344 -20.781 1 94.94 326 TYR A O 1
ATOM 2542 N N . SER A 1 327 ? -11.281 -45.438 -21.422 1 93.5 327 SER A N 1
ATOM 2543 C CA . SER A 1 327 ? -11.344 -45.938 -20.062 1 93.5 327 SER A CA 1
ATOM 2544 C C . SER A 1 327 ? -9.992 -45.781 -19.359 1 93.5 327 SER A C 1
ATOM 2546 O O . SER A 1 327 ? -9.938 -45.469 -18.172 1 93.5 327 SER A O 1
ATOM 2548 N N . ALA A 1 328 ? -8.945 -46.031 -20.094 1 92.56 328 ALA A N 1
ATOM 2549 C CA . ALA A 1 328 ? -7.609 -45.906 -19.531 1 92.56 328 ALA A CA 1
ATOM 2550 C C . ALA A 1 328 ? -7.332 -44.469 -19.078 1 92.56 328 ALA A C 1
ATOM 2552 O O . ALA A 1 328 ? -6.801 -44.219 -18 1 92.56 328 ALA A O 1
ATOM 2553 N N . LEU A 1 329 ? -7.672 -43.5 -19.891 1 92.94 329 LEU A N 1
ATOM 2554 C CA . LEU A 1 329 ? -7.477 -42.094 -19.578 1 92.94 329 LEU A CA 1
ATOM 2555 C C . LEU A 1 329 ? -8.336 -41.688 -18.391 1 92.94 329 LEU A C 1
ATOM 2557 O O . LEU A 1 329 ? -7.84 -41.031 -17.469 1 92.94 329 LEU A O 1
ATOM 2561 N N . LYS A 1 330 ? -9.562 -42.062 -18.453 1 91.94 330 LYS A N 1
ATOM 2562 C CA . LYS A 1 330 ? -10.484 -41.75 -17.359 1 91.94 330 LYS A CA 1
ATOM 2563 C C . LYS A 1 330 ? -9.992 -42.312 -16.031 1 91.94 330 LYS A C 1
ATOM 2565 O O . LYS A 1 330 ? -10.023 -41.625 -15.016 1 91.94 330 LYS A O 1
ATOM 2570 N N . HIS A 1 331 ? -9.531 -43.5 -16.125 1 90.81 331 HIS A N 1
ATOM 2571 C CA . HIS A 1 331 ? -9.062 -44.188 -14.922 1 90.81 331 HIS A CA 1
ATOM 2572 C C . HIS A 1 331 ? -7.852 -43.469 -14.32 1 90.81 331 HIS A C 1
ATOM 2574 O O . HIS A 1 331 ? -7.727 -43.344 -13.102 1 90.81 331 HIS A O 1
ATOM 2580 N N . SER A 1 332 ? -6.961 -42.969 -15.125 1 89.75 332 SER A N 1
ATOM 2581 C CA . SER A 1 332 ? -5.777 -42.281 -14.648 1 89.75 332 SER A CA 1
ATOM 2582 C C . SER A 1 332 ? -6.16 -41.031 -13.852 1 89.75 332 SER A C 1
ATOM 2584 O O . SER A 1 332 ? -5.418 -40.594 -12.969 1 89.75 332 SER A O 1
ATOM 2586 N N . TRP A 1 333 ? -7.297 -40.406 -14.109 1 89.06 333 TRP A N 1
ATOM 2587 C CA . TRP A 1 333 ? -7.77 -39.219 -13.406 1 89.06 333 TRP A CA 1
ATOM 2588 C C . TRP A 1 333 ? -8.562 -39.594 -12.164 1 89.06 333 TRP A C 1
ATOM 2590 O O . TRP A 1 333 ? -8.422 -38.938 -11.117 1 89.06 333 TRP A O 1
ATOM 2600 N N . THR A 1 334 ? -9.352 -40.594 -12.258 1 86.12 334 THR A N 1
ATOM 2601 C CA . THR A 1 334 ? -10.266 -40.969 -11.172 1 86.12 334 THR A CA 1
ATOM 2602 C C . THR A 1 334 ? -9.516 -41.656 -10.039 1 86.12 334 THR A C 1
ATOM 2604 O O . THR A 1 334 ? -9.852 -41.469 -8.867 1 86.12 334 THR A O 1
ATOM 2607 N N . ASP A 1 335 ? -8.539 -42.438 -10.367 1 87 335 ASP A N 1
ATOM 2608 C CA . ASP A 1 335 ? -7.816 -43.125 -9.305 1 87 335 ASP A CA 1
ATOM 2609 C C . ASP A 1 335 ? -6.738 -42.25 -8.695 1 87 335 ASP A C 1
ATOM 2611 O O . ASP A 1 335 ? -6.078 -42.625 -7.727 1 87 335 ASP A O 1
ATOM 2615 N N . LYS A 1 336 ? -6.492 -41.125 -9.328 1 87.44 336 LYS A N 1
ATOM 2616 C CA . LYS A 1 336 ? -5.652 -40.062 -8.797 1 87.44 336 LYS A CA 1
ATOM 2617 C C . LYS A 1 336 ? -4.184 -40.469 -8.789 1 87.44 336 LYS A C 1
ATOM 2619 O O . LYS A 1 336 ? -3.416 -40.031 -7.934 1 87.44 336 LYS A O 1
ATOM 2624 N N . GLU A 1 337 ? -3.768 -41.344 -9.719 1 92.12 337 GLU A N 1
ATOM 2625 C CA . GLU A 1 337 ? -2.379 -41.781 -9.781 1 92.12 337 GLU A CA 1
ATOM 2626 C C . GLU A 1 337 ? -1.723 -41.344 -11.094 1 92.12 337 GLU A C 1
ATOM 2628 O O . GLU A 1 337 ? -0.545 -41.625 -11.32 1 92.12 337 GLU A O 1
ATOM 2633 N N . GLY A 1 338 ? -2.457 -40.75 -11.867 1 93.81 338 GLY A N 1
ATOM 2634 C CA . GLY A 1 338 ? -1.923 -40.312 -13.141 1 93.81 338 GLY A CA 1
ATOM 2635 C C . GLY A 1 338 ? -1 -39.125 -13.008 1 93.81 338 GLY A C 1
ATOM 2636 O O . GLY A 1 338 ? -1.012 -38.438 -11.984 1 93.81 338 GLY A O 1
ATOM 2637 N N . ILE A 1 339 ? -0.1 -38.938 -14.008 1 95.31 339 ILE A N 1
ATOM 2638 C CA . ILE A 1 339 ? 0.799 -37.812 -14.086 1 95.31 339 ILE A CA 1
ATOM 2639 C C . ILE A 1 339 ? 0.69 -37.156 -15.461 1 95.31 339 ILE A C 1
ATOM 2641 O O . ILE A 1 339 ? 0.729 -37.844 -16.484 1 95.31 339 ILE A O 1
ATOM 2645 N N . VAL A 1 340 ? 0.493 -35.875 -15.438 1 95.25 340 VAL A N 1
ATOM 2646 C CA . VAL A 1 340 ? 0.483 -35.094 -16.672 1 95.25 340 VAL A CA 1
ATOM 2647 C C . VAL A 1 340 ? 1.818 -34.375 -16.844 1 95.25 340 VAL A C 1
ATOM 2649 O O . VAL A 1 340 ? 2.213 -33.594 -15.977 1 95.25 340 VAL A O 1
ATOM 2652 N N . TYR A 1 341 ? 2.482 -34.688 -17.906 1 95 341 TYR A N 1
ATOM 2653 C CA . TYR A 1 341 ? 3.742 -34 -18.234 1 95 341 TYR A CA 1
ATOM 2654 C C . TYR A 1 341 ? 3.545 -32.969 -19.328 1 95 341 TYR A C 1
ATOM 2656 O O . TYR A 1 341 ? 2.822 -33.188 -20.297 1 95 341 TYR A O 1
ATOM 2664 N N . ILE A 1 342 ? 4.188 -31.875 -19.125 1 96 342 ILE A N 1
ATOM 2665 C CA . ILE A 1 342 ? 4.184 -30.812 -20.125 1 96 342 ILE A CA 1
ATOM 2666 C C . ILE A 1 342 ? 5.617 -30.453 -20.516 1 96 342 ILE A C 1
ATOM 2668 O O . ILE A 1 342 ? 6.48 -30.297 -19.656 1 96 342 ILE A O 1
ATOM 2672 N N . GLY A 1 343 ? 5.875 -30.281 -21.781 1 94.31 343 GLY A N 1
ATOM 2673 C CA . GLY A 1 343 ? 7.172 -29.859 -22.297 1 94.31 343 GLY A CA 1
ATOM 2674 C C . GLY A 1 343 ? 8.141 -31 -22.5 1 94.31 343 GLY A C 1
ATOM 2675 O O . GLY A 1 343 ? 9.32 -30.781 -22.766 1 94.31 343 GLY A O 1
ATOM 2676 N N . GLY A 1 344 ? 7.695 -32.156 -22.281 1 87.69 344 GLY A N 1
ATOM 2677 C CA . GLY A 1 344 ? 8.539 -33.312 -22.469 1 87.69 344 GLY A CA 1
ATOM 2678 C C . GLY A 1 344 ? 8.047 -34.531 -21.734 1 87.69 344 GLY A C 1
ATOM 2679 O O . GLY A 1 344 ? 7.281 -34.438 -20.781 1 87.69 344 GLY A O 1
ATOM 2680 N N . ALA A 1 345 ? 8.422 -35.688 -22.25 1 76.5 345 ALA A N 1
ATOM 2681 C CA . ALA A 1 345 ? 8.078 -36.938 -21.609 1 76.5 345 ALA A CA 1
ATOM 2682 C C . ALA A 1 345 ? 9.062 -37.281 -20.516 1 76.5 345 ALA A C 1
ATOM 2684 O O . ALA A 1 345 ? 10.141 -36.688 -20.422 1 76.5 345 ALA A O 1
ATOM 2685 N N . PRO A 1 346 ? 8.578 -38.156 -19.516 1 73.06 346 PRO A N 1
ATOM 2686 C CA . PRO A 1 346 ? 9.508 -38.562 -18.469 1 73.06 346 PRO A CA 1
ATOM 2687 C C . PRO A 1 346 ? 10.766 -39.219 -19.016 1 73.06 346 PRO A C 1
ATOM 2689 O O . PRO A 1 346 ? 10.742 -39.781 -20.125 1 73.06 346 PRO A O 1
ATOM 2692 N N . THR A 1 347 ? 12.031 -38.781 -18.688 1 58.72 347 THR A N 1
ATOM 2693 C CA . THR A 1 347 ? 13.344 -39.219 -19.141 1 58.72 347 THR A CA 1
ATOM 2694 C C . THR A 1 347 ? 13.312 -40.719 -19.516 1 58.72 347 THR A C 1
ATOM 2696 O O . THR A 1 347 ? 14.086 -41.156 -20.359 1 58.72 347 THR A O 1
ATOM 2699 N N . SER A 1 348 ? 12.594 -41.438 -18.812 1 51.12 348 SER A N 1
ATOM 2700 C CA . SER A 1 348 ? 12.773 -42.875 -18.969 1 51.12 348 SER A CA 1
ATOM 2701 C C . SER A 1 348 ? 12.281 -43.344 -20.328 1 51.12 348 SER A C 1
ATOM 2703 O O . SER A 1 348 ? 12.453 -44.5 -20.688 1 51.12 348 SER A O 1
ATOM 2705 N N . GLN A 1 349 ? 11.734 -42.406 -21.062 1 51.56 349 GLN A N 1
ATOM 2706 C CA . GLN A 1 349 ? 11.188 -43 -22.25 1 51.56 349 GLN A CA 1
ATOM 2707 C C . GLN A 1 349 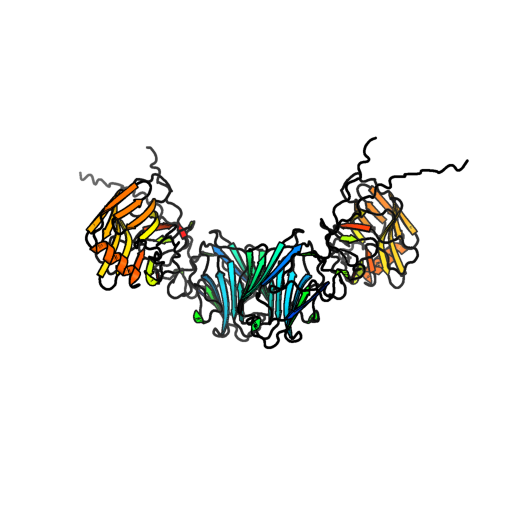? 12.086 -42.75 -23.469 1 51.56 349 GLN A C 1
ATOM 2709 O O . GLN A 1 349 ? 12.266 -41.625 -23.875 1 51.56 349 GLN A O 1
ATOM 2714 N N . GLU A 1 350 ? 13.016 -43.656 -23.812 1 48 350 GLU A N 1
ATOM 2715 C CA . GLU A 1 350 ? 14.047 -43.719 -24.844 1 48 350 GLU A CA 1
ATOM 2716 C C . GLU A 1 350 ? 13.555 -43.125 -26.156 1 48 350 GLU A C 1
ATOM 2718 O O . GLU A 1 350 ? 14.344 -42.531 -26.906 1 48 350 GLU A O 1
ATOM 2723 N N . GLU A 1 351 ? 12.234 -43.406 -26.531 1 49.69 351 GLU A N 1
ATOM 2724 C CA . GLU A 1 351 ? 11.812 -43.188 -27.906 1 49.69 351 GLU A CA 1
ATOM 2725 C C . GLU A 1 351 ? 11.062 -41.875 -28.047 1 49.69 351 GLU A C 1
ATOM 2727 O O . GLU A 1 351 ? 10.477 -41.594 -29.094 1 49.69 351 GLU A O 1
ATOM 2732 N N . SER A 1 352 ? 11.008 -41 -27.031 1 58 352 SER A N 1
ATOM 2733 C CA . SER A 1 352 ? 10.133 -39.844 -27.125 1 58 352 SER A CA 1
ATOM 2734 C C . SER A 1 352 ? 10.82 -38.688 -27.859 1 58 352 SER A C 1
ATOM 2736 O O . SER A 1 352 ? 12.047 -38.562 -27.812 1 58 352 SER A O 1
ATOM 2738 N N . PRO A 1 353 ? 10.023 -38.062 -28.75 1 64.12 353 PRO A N 1
ATOM 2739 C CA . PRO A 1 353 ? 10.609 -36.844 -29.312 1 64.12 353 PRO A CA 1
ATOM 2740 C C . PRO A 1 353 ? 11.18 -35.906 -28.25 1 64.12 353 PRO A C 1
ATOM 2742 O O . PRO A 1 353 ? 10.797 -36 -27.078 1 64.12 353 PRO A O 1
ATOM 2745 N N . GLY A 1 354 ? 12.266 -35.375 -28.516 1 82.12 354 GLY A N 1
ATOM 2746 C CA . GLY A 1 354 ? 13.016 -34.469 -27.672 1 82.12 354 GLY A CA 1
ATOM 2747 C C . GLY A 1 354 ? 12.125 -33.5 -26.906 1 82.12 354 GLY A C 1
ATOM 2748 O O . GLY A 1 354 ? 10.898 -33.562 -27 1 82.12 354 GLY A O 1
ATOM 2749 N N . HIS A 1 355 ? 12.484 -32.781 -25.969 1 89.88 355 HIS A N 1
ATOM 2750 C CA . HIS A 1 355 ? 11.805 -31.781 -25.156 1 89.88 355 HIS A CA 1
ATOM 2751 C C . HIS A 1 355 ? 11.312 -30.609 -26 1 89.88 355 HIS A C 1
ATOM 2753 O O . HIS A 1 355 ? 11.867 -30.344 -27.078 1 89.88 355 HIS A O 1
ATOM 2759 N N . PHE A 1 356 ? 10.25 -30.141 -25.547 1 92.69 356 PHE A N 1
ATOM 2760 C CA . PHE A 1 356 ? 9.695 -28.953 -26.188 1 92.69 356 PHE A CA 1
ATOM 2761 C C . PHE A 1 356 ? 10.625 -27.766 -26.016 1 92.69 356 PHE A C 1
ATOM 2763 O O . PHE A 1 356 ? 11.195 -27.562 -24.938 1 92.69 356 PHE A O 1
ATOM 2770 N N . ARG A 1 357 ? 10.773 -27.062 -27.078 1 91.88 357 ARG A N 1
ATOM 2771 C CA . ARG A 1 357 ? 11.5 -25.797 -27.047 1 91.88 357 ARG A CA 1
ATOM 2772 C C . ARG A 1 357 ? 10.625 -24.641 -27.516 1 91.88 357 ARG A C 1
ATOM 2774 O O . ARG A 1 357 ? 10.18 -24.625 -28.656 1 91.88 357 ARG A O 1
ATOM 2781 N N . GLY A 1 358 ? 10.414 -23.719 -26.625 1 92.75 358 GLY A N 1
ATOM 2782 C CA . GLY A 1 358 ? 9.562 -22.594 -26.938 1 92.75 358 GLY A CA 1
ATOM 2783 C C . GLY A 1 358 ? 8.797 -22.062 -25.734 1 92.75 358 GLY A C 1
ATOM 2784 O O . GLY A 1 358 ? 9.156 -22.359 -24.578 1 92.75 358 GLY A O 1
ATOM 2785 N N . CYS A 1 359 ? 7.797 -21.234 -26.078 1 94.69 359 CYS A N 1
ATOM 2786 C CA . CYS A 1 359 ? 7.012 -20.609 -25.016 1 94.69 359 CYS A CA 1
ATOM 2787 C C . CYS A 1 359 ? 5.586 -21.141 -25.016 1 94.69 359 CYS A C 1
ATOM 2789 O O . CYS A 1 359 ? 4.984 -21.344 -26.062 1 94.69 359 CYS A O 1
ATOM 2791 N N . LEU A 1 360 ? 5.121 -21.375 -23.859 1 95.88 360 LEU A N 1
ATOM 2792 C CA . LEU A 1 360 ? 3.729 -21.75 -23.656 1 95.88 360 LEU A CA 1
ATOM 2793 C C . LEU A 1 360 ? 2.998 -20.703 -22.828 1 95.88 360 LEU A C 1
ATOM 2795 O O . LEU A 1 360 ? 3.551 -20.156 -21.875 1 95.88 360 LEU A O 1
ATOM 2799 N N . GLU A 1 361 ? 1.768 -20.406 -23.312 1 95.25 361 GLU A N 1
ATOM 2800 C CA . GLU A 1 361 ? 0.931 -19.453 -22.594 1 95.25 361 GLU A CA 1
ATOM 2801 C C . GLU A 1 361 ? -0.458 -20.031 -22.312 1 95.25 361 GLU A C 1
ATOM 2803 O O . GLU A 1 361 ? -0.903 -20.938 -23.016 1 95.25 361 GLU A O 1
ATOM 2808 N N . ASN A 1 362 ? -1.097 -19.547 -21.25 1 95.75 362 ASN A N 1
ATOM 2809 C CA . ASN A 1 362 ? -2.488 -19.859 -20.938 1 95.75 362 ASN A CA 1
ATOM 2810 C C . ASN A 1 362 ? -2.725 -21.359 -20.875 1 95.75 362 ASN A C 1
ATOM 2812 O O . ASN A 1 362 ? -3.66 -21.875 -21.5 1 95.75 362 ASN A O 1
ATOM 2816 N N . ILE A 1 363 ? -1.897 -22 -20.203 1 96.62 363 ILE A N 1
ATOM 2817 C CA . ILE A 1 363 ? -2.025 -23.453 -20.047 1 96.62 363 ILE A CA 1
ATOM 2818 C C . ILE A 1 363 ? -3.223 -23.781 -19.156 1 96.62 363 ILE A C 1
ATOM 2820 O O . ILE A 1 363 ? -3.256 -23.391 -18 1 96.62 363 ILE A O 1
ATOM 2824 N N . ARG A 1 364 ? -4.152 -24.5 -19.672 1 96.88 364 ARG A N 1
ATOM 2825 C CA . ARG A 1 364 ? -5.34 -24.891 -18.922 1 96.88 364 ARG A CA 1
ATOM 2826 C C . ARG A 1 364 ? -5.559 -26.391 -18.984 1 96.88 364 ARG A C 1
ATOM 2828 O O . ARG A 1 364 ? -5.492 -27 -20.062 1 96.88 364 ARG A O 1
ATOM 2835 N N . ILE A 1 365 ? -5.773 -26.938 -17.891 1 95.44 365 ILE A N 1
ATOM 2836 C CA . ILE A 1 365 ? -6.156 -28.344 -17.766 1 95.44 365 ILE A CA 1
ATOM 2837 C C . ILE A 1 365 ? -7.527 -28.438 -17.109 1 95.44 365 ILE A C 1
ATOM 2839 O O . ILE A 1 365 ? -7.719 -27.969 -15.984 1 95.44 365 ILE A O 1
ATOM 2843 N N . GLN A 1 366 ? -8.43 -29.016 -17.781 1 92.81 366 GLN A N 1
ATOM 2844 C CA . GLN A 1 366 ? -9.812 -29.094 -17.312 1 92.81 366 GLN A CA 1
ATOM 2845 C C . GLN A 1 366 ? -10.359 -27.719 -16.969 1 92.81 366 GLN A C 1
ATOM 2847 O O . GLN A 1 366 ? -10.969 -27.531 -15.906 1 92.81 366 GLN A O 1
ATOM 2852 N N . GLY A 1 367 ? -9.945 -26.781 -17.781 1 93.06 367 GLY A N 1
ATOM 2853 C CA . GLY A 1 367 ? -10.484 -25.438 -17.641 1 93.06 367 GLY A CA 1
ATOM 2854 C C . GLY A 1 367 ? -9.711 -24.578 -16.656 1 93.06 367 GLY A C 1
ATOM 2855 O O . GLY A 1 367 ? -9.859 -23.359 -16.641 1 93.06 367 GLY A O 1
ATOM 2856 N N . ARG A 1 368 ? -8.953 -25.172 -15.883 1 95.06 368 ARG A N 1
ATOM 2857 C CA . ARG A 1 368 ? -8.211 -24.438 -14.867 1 95.06 368 ARG A CA 1
ATOM 2858 C C . ARG A 1 368 ? -6.883 -23.922 -15.414 1 95.06 368 ARG A C 1
ATOM 2860 O O . ARG A 1 368 ? -6.113 -24.688 -16 1 95.06 368 ARG A O 1
ATOM 2867 N N . LEU A 1 369 ? -6.664 -22.609 -15.188 1 96.12 369 LEU A N 1
ATOM 2868 C CA . LEU A 1 369 ? -5.375 -22.031 -15.555 1 96.12 369 LEU A CA 1
ATOM 2869 C C . LEU A 1 369 ? -4.27 -22.547 -14.641 1 96.12 369 LEU A C 1
ATOM 2871 O O . LEU A 1 369 ? -4.375 -22.438 -13.414 1 96.12 369 LEU A O 1
ATOM 2875 N N . MET A 1 370 ? -3.211 -23.031 -15.18 1 94.69 370 MET A N 1
ATOM 2876 C CA . MET A 1 370 ? -2.17 -23.703 -14.398 1 94.69 370 MET A CA 1
ATOM 2877 C C . MET A 1 370 ? -1.049 -22.719 -14.055 1 94.69 370 MET A C 1
ATOM 2879 O O . MET A 1 370 ? -0.684 -21.875 -14.867 1 94.69 370 MET A O 1
ATOM 2883 N N . ASP A 1 371 ? -0.583 -22.922 -12.859 1 91.81 371 ASP A N 1
ATOM 2884 C CA . ASP A 1 371 ? 0.64 -22.281 -12.398 1 91.81 371 ASP A CA 1
ATOM 2885 C C . ASP A 1 371 ? 1.794 -23.266 -12.32 1 91.81 371 ASP A C 1
ATOM 2887 O O . ASP A 1 371 ? 1.749 -24.219 -11.531 1 91.81 371 ASP A O 1
ATOM 2891 N N . LEU A 1 372 ? 2.801 -23 -13.062 1 95.06 372 LEU A N 1
ATOM 2892 C CA . LEU A 1 372 ? 3.893 -23.969 -13.125 1 95.06 372 LEU A CA 1
ATOM 2893 C C . LEU A 1 372 ? 4.621 -24.062 -11.789 1 95.06 372 LEU A C 1
ATOM 2895 O O . LEU A 1 372 ? 5.32 -25.031 -11.523 1 95.06 372 LEU A O 1
ATOM 2899 N N . ASP A 1 373 ? 4.5 -23.094 -10.984 1 91.12 373 ASP A N 1
ATOM 2900 C CA . ASP A 1 373 ? 5.148 -23.125 -9.672 1 91.12 373 ASP A CA 1
ATOM 2901 C C . ASP A 1 373 ? 4.41 -24.062 -8.719 1 91.12 373 ASP A C 1
ATOM 2903 O O . ASP A 1 373 ? 4.945 -24.438 -7.676 1 91.12 373 ASP A O 1
ATOM 2907 N N . SER A 1 374 ? 3.227 -24.438 -9.008 1 89.38 374 SER A N 1
ATOM 2908 C CA . SER A 1 374 ? 2.447 -25.344 -8.172 1 89.38 374 SER A CA 1
ATOM 2909 C C . SER A 1 374 ? 2.545 -26.781 -8.672 1 89.38 374 SER A C 1
ATOM 2911 O O . SER A 1 374 ? 1.859 -27.672 -8.156 1 89.38 374 SER A O 1
ATOM 2913 N N . ALA A 1 375 ? 3.379 -26.984 -9.602 1 93.81 375 ALA A N 1
ATOM 2914 C CA . ALA A 1 375 ? 3.531 -28.312 -10.18 1 93.81 375 ALA A CA 1
ATOM 2915 C C . ALA A 1 375 ? 4.137 -29.297 -9.172 1 93.81 375 ALA A C 1
ATOM 2917 O O . ALA A 1 375 ? 4.824 -28.875 -8.234 1 93.81 375 ALA A O 1
ATOM 2918 N N . TRP A 1 376 ? 3.834 -30.516 -9.352 1 93.62 376 TRP A N 1
ATOM 2919 C CA . TRP A 1 376 ? 4.43 -31.578 -8.539 1 93.62 376 TRP A CA 1
ATOM 2920 C C . TRP A 1 376 ? 5.93 -31.672 -8.781 1 93.62 376 TRP A C 1
ATOM 2922 O O . TRP A 1 376 ? 6.703 -31.875 -7.844 1 93.62 376 TRP A O 1
ATOM 2932 N N . TYR A 1 377 ? 6.207 -31.453 -10 1 93.06 377 TYR A N 1
ATOM 2933 C CA . TYR A 1 377 ? 7.605 -31.422 -10.414 1 93.06 377 TYR A CA 1
ATOM 2934 C C . TYR A 1 377 ? 7.824 -30.406 -11.516 1 93.06 377 TYR A C 1
ATOM 2936 O O . TYR A 1 377 ? 6.973 -30.234 -12.391 1 93.06 377 TYR A O 1
ATOM 2944 N N . LYS A 1 378 ? 9 -29.828 -11.469 1 93.38 378 LYS A N 1
ATOM 2945 C CA . LYS A 1 378 ? 9.414 -28.922 -12.531 1 93.38 378 LYS A CA 1
ATOM 2946 C C . LYS A 1 378 ? 10.938 -28.922 -12.688 1 93.38 378 LYS A C 1
ATOM 2948 O O . LYS A 1 378 ? 11.664 -28.75 -11.703 1 93.38 378 LYS A O 1
ATOM 2953 N N . SER A 1 379 ? 11.352 -29.047 -13.922 1 91.62 379 SER A N 1
ATOM 2954 C CA . SER A 1 379 ? 12.781 -28.938 -14.195 1 91.62 379 SER A CA 1
ATOM 2955 C C . SER A 1 379 ? 13.289 -27.516 -13.93 1 91.62 379 SER A C 1
ATOM 2957 O O . SER A 1 379 ? 12.609 -26.547 -14.258 1 91.62 379 SER A O 1
ATOM 2959 N N . ASN A 1 380 ? 14.516 -27.375 -13.414 1 89.56 380 ASN A N 1
ATOM 2960 C CA . ASN A 1 380 ? 15.094 -26.062 -13.094 1 89.56 380 ASN A CA 1
ATOM 2961 C C . ASN A 1 380 ? 15.344 -25.234 -14.344 1 89.56 380 ASN A C 1
ATOM 2963 O O . ASN A 1 380 ? 15.484 -24.016 -14.273 1 89.56 380 ASN A O 1
ATOM 2967 N N . SER A 1 381 ? 15.406 -25.922 -15.438 1 90.62 381 SER A N 1
ATOM 2968 C CA . SER A 1 381 ? 15.727 -25.219 -16.672 1 90.62 381 SER A CA 1
ATOM 2969 C C . SER A 1 381 ? 14.523 -24.438 -17.188 1 90.62 381 SER A C 1
ATOM 2971 O O . SER A 1 381 ? 14.664 -23.562 -18.047 1 90.62 381 SER A O 1
ATOM 2973 N N . VAL A 1 382 ? 13.344 -24.719 -16.688 1 94.19 382 VAL A N 1
ATOM 2974 C CA . VAL A 1 382 ? 12.109 -24.141 -17.203 1 94.19 382 VAL A CA 1
ATOM 2975 C C . VAL A 1 382 ? 11.852 -22.797 -16.516 1 94.19 382 VAL A C 1
ATOM 2977 O O . VAL A 1 382 ? 12 -22.688 -15.297 1 94.19 382 VAL A O 1
ATOM 2980 N N . TRP A 1 383 ? 11.562 -21.75 -17.312 1 95.81 383 TRP A N 1
ATOM 2981 C CA . TRP A 1 383 ? 11.055 -20.5 -16.766 1 95.81 383 TRP A CA 1
ATOM 2982 C C . TRP A 1 383 ? 9.539 -20.578 -16.562 1 95.81 383 TRP A C 1
ATOM 2984 O O . TRP A 1 383 ? 8.797 -20.812 -17.516 1 95.81 383 TRP A O 1
ATOM 2994 N N . SER A 1 384 ? 9.117 -20.25 -15.422 1 95.75 384 SER A N 1
ATOM 2995 C CA . SER A 1 384 ? 7.715 -20.484 -15.094 1 95.75 384 SER A CA 1
ATOM 2996 C C . SER A 1 384 ? 6.836 -19.344 -15.594 1 95.75 384 SER A C 1
ATOM 2998 O O . SER A 1 384 ? 5.676 -19.547 -15.945 1 95.75 384 SER A O 1
ATOM 3000 N N . HIS A 1 385 ? 7.414 -18.125 -15.656 1 96.94 385 HIS A N 1
ATOM 3001 C CA . HIS A 1 385 ? 6.496 -17 -15.867 1 96.94 385 HIS A CA 1
ATOM 3002 C C . HIS A 1 385 ? 7.059 -16.016 -16.891 1 96.94 385 HIS A C 1
ATOM 3004 O O . HIS A 1 385 ? 6.543 -14.906 -17.031 1 96.94 385 HIS A O 1
ATOM 3010 N N . SER A 1 386 ? 8.07 -16.438 -17.531 1 96.38 386 SER A N 1
ATOM 3011 C CA . SER A 1 386 ? 8.664 -15.5 -18.469 1 96.38 386 SER A CA 1
ATOM 3012 C C . SER A 1 386 ? 9.109 -16.203 -19.75 1 96.38 386 SER A C 1
ATOM 3014 O O . SER A 1 386 ? 9.555 -17.344 -19.703 1 96.38 386 SER A O 1
ATOM 3016 N N . CYS A 1 387 ? 9.023 -15.477 -20.812 1 95.75 387 CYS A N 1
ATOM 3017 C CA . CYS A 1 387 ? 9.469 -15.891 -22.125 1 95.75 387 CYS A CA 1
ATOM 3018 C C . CYS A 1 387 ? 10.312 -14.805 -22.781 1 95.75 387 CYS A C 1
ATOM 3020 O O . CYS A 1 387 ? 10.125 -13.617 -22.516 1 95.75 387 CYS A O 1
ATOM 3022 N N . PRO A 1 388 ? 11.242 -15.281 -23.547 1 93.25 388 PRO A N 1
ATOM 3023 C CA . PRO A 1 388 ? 11.906 -14.273 -24.375 1 93.25 388 PRO A CA 1
ATOM 3024 C C . PRO A 1 388 ? 10.977 -13.648 -25.406 1 93.25 388 PRO A C 1
ATOM 3026 O O . PRO A 1 388 ? 9.867 -14.148 -25.625 1 93.25 388 PRO A O 1
ATOM 3029 N N . PRO A 1 389 ? 11.438 -12.578 -25.984 1 88.94 389 PRO A N 1
ATOM 3030 C CA . PRO A 1 389 ? 10.586 -11.969 -27 1 88.94 389 PRO A CA 1
ATOM 3031 C C . PRO A 1 389 ? 10.336 -12.898 -28.188 1 88.94 389 PRO A C 1
ATOM 3033 O O . PRO A 1 389 ? 11.109 -13.828 -28.422 1 88.94 389 PRO A O 1
ATOM 3036 N N . LYS A 1 390 ? 9.258 -12.594 -28.891 1 80.38 390 LYS A N 1
ATOM 3037 C CA . LYS A 1 390 ? 8.891 -13.406 -30.047 1 80.38 390 LYS A CA 1
ATOM 3038 C C . LYS A 1 390 ? 9.93 -13.281 -31.156 1 80.38 390 LYS A C 1
ATOM 3040 O O . LYS A 1 390 ? 10.523 -12.211 -31.344 1 80.38 390 LYS A O 1
ATOM 3045 N N . LEU A 1 391 ? 10.297 -14.398 -31.719 1 65.19 391 LEU A N 1
ATOM 3046 C CA . LEU A 1 391 ? 11.219 -14.367 -32.844 1 65.19 391 LEU A CA 1
ATOM 3047 C C . LEU A 1 391 ? 10.586 -13.68 -34.062 1 65.19 391 LEU A C 1
ATOM 3049 O O . LEU A 1 391 ? 9.414 -13.914 -34.344 1 65.19 391 LEU A O 1
ATOM 3053 N N . LEU A 1 392 ? 11.023 -12.453 -34.469 1 56.53 392 LEU A N 1
ATOM 3054 C CA . LEU A 1 392 ? 10.547 -11.852 -35.719 1 56.53 392 LEU A CA 1
ATOM 3055 C C . LEU A 1 392 ? 10.914 -12.711 -36.906 1 56.53 392 LEU A C 1
ATOM 3057 O O . LEU A 1 392 ? 11.977 -13.344 -36.906 1 56.53 392 LEU A O 1
ATOM 3061 N N . PRO A 1 393 ? 9.898 -13.062 -37.75 1 49.97 393 PRO A N 1
ATOM 3062 C CA . PRO A 1 393 ? 10.242 -13.797 -38.969 1 49.97 393 PRO A CA 1
ATOM 3063 C C . PRO A 1 393 ? 11.43 -13.195 -39.719 1 49.97 393 PRO A C 1
ATOM 3065 O O . PRO A 1 393 ? 11.633 -11.977 -39.688 1 49.97 393 PRO A O 1
ATOM 3068 N N . ILE A 1 394 ? 12.422 -13.898 -39.875 1 42.25 394 ILE A N 1
ATOM 3069 C CA . ILE A 1 394 ? 13.531 -13.477 -40.719 1 42.25 394 ILE A CA 1
ATOM 3070 C C . ILE A 1 394 ? 13.008 -13.07 -42.094 1 42.25 394 ILE A C 1
ATOM 3072 O O . ILE A 1 394 ? 12.43 -13.891 -42.812 1 42.25 394 ILE A O 1
ATOM 3076 N N . THR A 1 395 ? 12.43 -11.906 -42.281 1 42.09 395 THR A N 1
ATOM 3077 C CA . THR A 1 395 ? 12.164 -11.508 -43.656 1 42.09 395 THR A CA 1
ATOM 3078 C C . THR A 1 395 ? 13.406 -11.719 -44.5 1 42.09 395 THR A C 1
ATOM 3080 O O . THR A 1 395 ? 14.492 -11.234 -44.188 1 42.09 395 THR A O 1
ATOM 3083 N N . ARG A 1 396 ? 13.445 -12.789 -45.375 1 38.03 396 ARG A N 1
ATOM 3084 C CA . ARG A 1 396 ? 14.438 -12.898 -46.438 1 38.03 396 ARG A CA 1
ATOM 3085 C C . ARG A 1 396 ? 14.609 -11.578 -47.156 1 38.03 396 ARG A C 1
ATOM 3087 O O . ARG A 1 396 ? 13.617 -10.961 -47.594 1 38.03 396 ARG A O 1
ATOM 3094 N N . PRO A 1 397 ? 15.711 -10.938 -47.062 1 37.22 397 PRO A N 1
ATOM 3095 C CA . PRO A 1 397 ? 15.883 -9.844 -48 1 37.22 397 PRO A CA 1
ATOM 3096 C C . PRO A 1 397 ? 15.578 -10.273 -49.438 1 37.22 397 PRO A C 1
ATOM 3098 O O . PRO A 1 397 ? 15.906 -11.398 -49.844 1 37.22 397 PRO A O 1
ATOM 3101 N N . SER A 1 398 ? 14.508 -9.836 -50.062 1 34.81 398 SER A N 1
ATOM 3102 C CA . SER A 1 398 ? 14.383 -9.953 -51.531 1 34.81 398 SER A CA 1
ATOM 3103 C C . SER A 1 398 ? 15.695 -9.641 -52.219 1 34.81 398 SER A C 1
ATOM 3105 O O . SER A 1 398 ? 16.266 -8.562 -52.031 1 34.81 398 SER A O 1
ATOM 3107 N N . SER A 1 399 ? 16.453 -10.672 -52.625 1 29.31 399 SER A N 1
ATOM 3108 C CA . SER A 1 399 ? 17.359 -10.336 -53.719 1 29.31 399 SER A CA 1
ATOM 3109 C C . SER A 1 399 ? 16.594 -9.844 -54.938 1 29.31 399 SER A C 1
ATOM 3111 O O . SER A 1 399 ? 15.57 -10.438 -55.312 1 29.31 399 SER A O 1
ATOM 3113 N N . MET B 1 1 ? -61.062 54.719 8.023 1 26.02 1 MET B N 1
ATOM 3114 C CA . MET B 1 1 ? -60.844 53.719 6.98 1 26.02 1 MET B CA 1
ATOM 3115 C C . MET B 1 1 ? -59.375 53.344 6.906 1 26.02 1 MET B C 1
ATOM 3117 O O . MET B 1 1 ? -58.562 54.094 6.371 1 26.02 1 MET B O 1
ATOM 3121 N N . ASP B 1 2 ? -58.781 52.688 7.973 1 28.84 2 ASP B N 1
ATOM 3122 C CA . ASP B 1 2 ? -57.438 52.469 8.516 1 28.84 2 ASP B CA 1
ATOM 3123 C C . ASP B 1 2 ? -56.656 51.469 7.672 1 28.84 2 ASP B C 1
ATOM 3125 O O . ASP B 1 2 ? -57.031 50.312 7.598 1 28.84 2 ASP B O 1
ATOM 3129 N N . VAL B 1 3 ? -56.125 51.906 6.461 1 30.7 3 VAL B N 1
ATOM 3130 C CA . VAL B 1 3 ? -55.469 51.156 5.402 1 30.7 3 VAL B CA 1
ATOM 3131 C C . VAL B 1 3 ? -54.25 50.438 5.973 1 30.7 3 VAL B C 1
ATOM 3133 O O . VAL B 1 3 ? -53.281 51.062 6.367 1 30.7 3 VAL B O 1
ATOM 3136 N N . GLN B 1 4 ? -54.406 49.406 6.797 1 29.3 4 GLN B N 1
ATOM 3137 C CA . GLN B 1 4 ? -53.375 48.594 7.414 1 29.3 4 GLN B CA 1
ATOM 3138 C C . GLN B 1 4 ? -52.469 47.969 6.359 1 29.3 4 GLN B C 1
ATOM 3140 O O . GLN B 1 4 ? -52.875 47.125 5.562 1 29.3 4 GLN B O 1
ATOM 3145 N N . TRP B 1 5 ? -51.5 48.75 5.828 1 25.95 5 TRP B N 1
ATOM 3146 C CA . TRP B 1 5 ? -50.531 48.375 4.801 1 25.95 5 TRP B CA 1
ATOM 3147 C C . TRP B 1 5 ? -49.688 47.188 5.254 1 25.95 5 TRP B C 1
ATOM 3149 O O . TRP B 1 5 ? -48.969 47.25 6.234 1 25.95 5 TRP B O 1
ATOM 3159 N N . ARG B 1 6 ? -50.25 45.938 5.27 1 30.39 6 ARG B N 1
ATOM 3160 C CA . ARG B 1 6 ? -49.562 44.656 5.531 1 30.39 6 ARG B CA 1
ATOM 3161 C C . ARG B 1 6 ? -48.406 44.469 4.574 1 30.39 6 ARG B C 1
ATOM 3163 O O . ARG B 1 6 ? -48.594 44.156 3.393 1 30.39 6 ARG B O 1
ATOM 3170 N N . GLN B 1 7 ? -47.312 45.219 4.664 1 27.17 7 GLN B N 1
ATOM 3171 C CA . GLN B 1 7 ? -46.125 45.062 3.828 1 27.17 7 GLN B CA 1
ATOM 3172 C C . GLN B 1 7 ? -45.625 43.625 3.893 1 27.17 7 GLN B C 1
ATOM 3174 O O . GLN B 1 7 ? -45.281 43.125 4.973 1 27.17 7 GLN B O 1
ATOM 3179 N N . SER B 1 8 ? -46.062 42.656 3.074 1 29.3 8 SER B N 1
ATOM 3180 C CA . SER B 1 8 ? -45.656 41.281 2.756 1 29.3 8 SER B CA 1
ATOM 3181 C C . SER B 1 8 ? -44.156 41.219 2.488 1 29.3 8 SER B C 1
ATOM 3183 O O . SER B 1 8 ? -43.719 41.531 1.394 1 29.3 8 SER B O 1
ATOM 3185 N N . GLN B 1 9 ? -43.25 41.719 3.297 1 28.53 9 GLN B N 1
ATOM 3186 C CA . GLN B 1 9 ? -41.812 41.594 3.002 1 28.53 9 GLN B CA 1
ATOM 3187 C C . GLN B 1 9 ? -41.438 40.125 2.787 1 28.53 9 GLN B C 1
ATOM 3189 O O . GLN B 1 9 ? -41.594 39.312 3.686 1 28.53 9 GLN B O 1
ATOM 3194 N N . SER B 1 10 ? -41.656 39.469 1.618 1 30.7 10 SER B N 1
ATOM 3195 C CA . SER B 1 10 ? -41.094 38.219 1.134 1 30.7 10 SER B CA 1
ATOM 3196 C C . SER B 1 10 ? -39.656 38.031 1.568 1 30.7 10 SER B C 1
ATOM 3198 O O . SER B 1 10 ? -38.75 38.688 1.021 1 30.7 10 SER B O 1
ATOM 3200 N N . VAL B 1 11 ? -39.312 37.875 2.785 1 32.38 11 VAL B N 1
ATOM 3201 C CA . VAL B 1 11 ? -38 37.5 3.291 1 32.38 11 VAL B CA 1
ATOM 3202 C C . VAL B 1 11 ? -37.469 36.312 2.51 1 32.38 11 VAL B C 1
ATOM 3204 O O . VAL B 1 11 ? -38.094 35.219 2.518 1 32.38 11 VAL B O 1
ATOM 3207 N N . TRP B 1 12 ? -36.938 36.375 1.263 1 31.89 12 TRP B N 1
ATOM 3208 C CA . TRP B 1 12 ? -36.156 35.375 0.553 1 31.89 12 TRP B CA 1
ATOM 3209 C C . TRP B 1 12 ? -35.344 34.531 1.529 1 31.89 12 TRP B C 1
ATOM 3211 O O . TRP B 1 12 ? -34.531 35.031 2.295 1 31.89 12 TRP B O 1
ATOM 3221 N N . GLU B 1 13 ? -35.875 33.562 2.156 1 34.59 13 GLU B N 1
ATOM 3222 C CA . GLU B 1 13 ? -35.188 32.562 3 1 34.59 13 GLU B CA 1
ATOM 3223 C C . GLU B 1 13 ? -33.906 32.062 2.357 1 34.59 13 GLU B C 1
ATOM 3225 O O . GLU B 1 13 ? -33.938 31.375 1.33 1 34.59 13 GLU B O 1
ATOM 3230 N N . LEU B 1 14 ? -32.844 32.781 2.043 1 38.88 14 LEU B N 1
ATOM 3231 C CA . LEU B 1 14 ? -31.531 32.281 1.671 1 38.88 14 LEU B CA 1
ATOM 3232 C C . LEU B 1 14 ? -31.297 30.891 2.262 1 38.88 14 LEU B C 1
ATOM 3234 O O . LEU B 1 14 ? -31.562 30.656 3.439 1 38.88 14 LEU B O 1
ATOM 3238 N N . ASP B 1 15 ? -31.406 29.812 1.588 1 45.97 15 ASP B N 1
ATOM 3239 C CA . ASP B 1 15 ? -31.062 28.469 2.01 1 45.97 15 ASP B CA 1
ATOM 3240 C C . ASP B 1 15 ? -29.875 28.453 2.969 1 45.97 15 ASP B C 1
ATOM 3242 O O . ASP B 1 15 ? -28.922 29.203 2.775 1 45.97 15 ASP B O 1
ATOM 3246 N N . PRO B 1 16 ? -29.953 28 4.277 1 59.41 16 PRO B N 1
ATOM 3247 C CA . PRO B 1 16 ? -28.938 28.047 5.324 1 59.41 16 PRO B CA 1
ATOM 3248 C C . PRO B 1 16 ? -27.562 27.562 4.832 1 59.41 16 PRO B C 1
ATOM 3250 O O . PRO B 1 16 ? -27.469 26.531 4.184 1 59.41 16 PRO B O 1
ATOM 3253 N N . TYR B 1 17 ? -26.766 28.406 4.141 1 70.75 17 TYR B N 1
ATOM 3254 C CA . TYR B 1 17 ? -25.344 28.125 3.922 1 70.75 17 TYR B CA 1
ATOM 3255 C C . TYR B 1 17 ? -24.578 28.141 5.238 1 70.75 17 TYR B C 1
ATOM 3257 O O . TYR B 1 17 ? -24.797 29 6.086 1 70.75 17 TYR B O 1
ATOM 3265 N N . PRO B 1 18 ? -23.719 27.016 5.312 1 82.69 18 PRO B N 1
ATOM 3266 C CA . PRO B 1 18 ? -23.406 25.812 4.539 1 82.69 18 PRO B CA 1
ATOM 3267 C C . PRO B 1 18 ? -24.453 24.719 4.719 1 82.69 18 PRO B C 1
ATOM 3269 O O . PRO B 1 18 ? -25.219 24.75 5.688 1 82.69 18 PRO B O 1
ATOM 3272 N N . GLN B 1 19 ? -24.484 23.828 3.678 1 89.5 19 GLN B N 1
ATOM 3273 C CA . GLN B 1 19 ? -25.312 22.641 3.789 1 89.5 19 GLN B CA 1
ATOM 3274 C C . GLN B 1 19 ? -24.578 21.516 4.504 1 89.5 19 GLN B C 1
ATOM 3276 O O . GLN B 1 19 ? -23.375 21.312 4.297 1 89.5 19 GLN B O 1
ATOM 3281 N N . PHE B 1 20 ? -25.359 20.797 5.281 1 92.19 20 PHE B N 1
ATOM 3282 C CA . PHE B 1 20 ? -24.75 19.75 6.082 1 92.19 20 PHE B CA 1
ATOM 3283 C C . PHE B 1 20 ? -25.438 18.406 5.832 1 92.19 20 PHE B C 1
ATOM 3285 O O . PHE B 1 20 ? -26.609 18.375 5.441 1 92.19 20 PHE B O 1
ATOM 3292 N N . LEU B 1 21 ? -24.703 17.359 6.035 1 92.44 21 LEU B N 1
ATOM 3293 C CA . LEU B 1 21 ? -25.266 16 6.008 1 92.44 21 LEU B CA 1
ATOM 3294 C C . LEU B 1 21 ? -26.047 15.719 7.281 1 92.44 21 LEU B C 1
ATOM 3296 O O . LEU B 1 21 ? -25.859 16.391 8.297 1 92.44 21 LEU B O 1
ATOM 3300 N N . ASP B 1 22 ? -26.953 14.734 7.156 1 89.06 22 ASP B N 1
ATOM 3301 C CA . ASP B 1 22 ? -27.688 14.273 8.328 1 89.06 22 ASP B CA 1
ATOM 3302 C C . ASP B 1 22 ? -26.75 13.695 9.383 1 89.06 22 ASP B C 1
ATOM 3304 O O . ASP B 1 22 ? -26.016 12.75 9.109 1 89.06 22 ASP B O 1
ATOM 3308 N N . PRO B 1 23 ? -26.719 14.305 10.523 1 85.81 23 PRO B N 1
ATOM 3309 C CA . PRO B 1 23 ? -25.812 13.844 11.57 1 85.81 23 PRO B CA 1
ATOM 3310 C C . PRO B 1 23 ? -26.094 12.406 12.008 1 85.81 23 PRO B C 1
ATOM 3312 O O . PRO B 1 23 ? -25.25 11.781 12.656 1 85.81 23 PRO B O 1
ATOM 3315 N N . LYS B 1 24 ? -27.25 11.914 11.688 1 83 24 LYS B N 1
ATOM 3316 C CA . LYS B 1 24 ? -27.562 10.523 12 1 83 24 LYS B CA 1
ATOM 3317 C C . LYS B 1 24 ? -26.875 9.57 11.031 1 83 24 LYS B C 1
ATOM 3319 O O . LYS B 1 24 ? -26.703 8.391 11.336 1 83 24 LYS B O 1
ATOM 3324 N N . GLN B 1 25 ? -26.516 10.172 9.953 1 88.19 25 GLN B N 1
ATOM 3325 C CA . GLN B 1 25 ? -25.969 9.32 8.906 1 88.19 25 GLN B CA 1
ATOM 3326 C C . GLN B 1 25 ? -24.484 9.578 8.703 1 88.19 25 GLN B C 1
ATOM 3328 O O . GLN B 1 25 ? -23.781 8.781 8.07 1 88.19 25 GLN B O 1
ATOM 3333 N N . ALA B 1 26 ? -24.094 10.711 9.133 1 92.25 26 ALA B N 1
ATOM 3334 C CA . ALA B 1 26 ? -22.688 11.078 8.984 1 92.25 26 ALA B CA 1
ATOM 3335 C C . ALA B 1 26 ? -22.172 11.789 10.227 1 92.25 26 ALA B C 1
ATOM 3337 O O . ALA B 1 26 ? -22.781 12.75 10.703 1 92.25 26 ALA B O 1
ATOM 3338 N N . ILE B 1 27 ? -21.016 11.305 10.641 1 90.31 27 ILE B N 1
ATOM 3339 C CA . ILE B 1 27 ? -20.469 11.852 11.875 1 90.31 27 ILE B CA 1
ATOM 3340 C C . ILE B 1 27 ? -19.141 12.562 11.57 1 90.31 27 ILE B C 1
ATOM 3342 O O . ILE B 1 27 ? -18.297 12.023 10.859 1 90.31 27 ILE B O 1
ATOM 3346 N N . ASN B 1 28 ? -19.062 13.789 12.039 1 93.38 28 ASN B N 1
ATOM 3347 C CA . ASN B 1 28 ? -17.766 14.453 12.047 1 93.38 28 ASN B CA 1
ATOM 3348 C C . ASN B 1 28 ? -16.906 13.969 13.203 1 93.38 28 ASN B C 1
ATOM 3350 O O . ASN B 1 28 ? -17.328 13.984 14.359 1 93.38 28 ASN B O 1
ATOM 3354 N N . LEU B 1 29 ? -15.711 13.609 12.93 1 92.88 29 LEU B N 1
ATOM 3355 C CA . LEU B 1 29 ? -14.875 12.938 13.922 1 92.88 29 LEU B CA 1
ATOM 3356 C C . LEU B 1 29 ? -14.172 13.953 14.812 1 92.88 29 LEU B C 1
ATOM 3358 O O . LEU B 1 29 ? -13.742 13.617 15.922 1 92.88 29 LEU B O 1
ATOM 3362 N N . ALA B 1 30 ? -13.898 15.07 14.328 1 90.31 30 ALA B N 1
ATOM 3363 C CA . ALA B 1 30 ? -13.078 16.047 15.047 1 90.31 30 ALA B CA 1
ATOM 3364 C C . ALA B 1 30 ? -13.93 16.938 15.945 1 90.31 30 ALA B C 1
ATOM 3366 O O . ALA B 1 30 ? -13.961 18.156 15.773 1 90.31 30 ALA B O 1
ATOM 3367 N N . GLN B 1 31 ? -14.531 16.344 16.938 1 86.75 31 GLN B N 1
ATOM 3368 C CA . GLN B 1 31 ? -15.398 17.078 17.844 1 86.75 31 GLN B CA 1
ATOM 3369 C C . GLN B 1 31 ? -14.594 17.75 18.953 1 86.75 31 GLN B C 1
ATOM 3371 O O . GLN B 1 31 ? -14.961 18.828 19.438 1 86.75 31 GLN B O 1
ATOM 3376 N N . ASP B 1 32 ? -13.555 17.078 19.297 1 84.62 32 ASP B N 1
ATOM 3377 C CA . ASP B 1 32 ? -12.695 17.562 20.375 1 84.62 32 ASP B CA 1
ATOM 3378 C C . ASP B 1 32 ? -11.234 17.578 19.953 1 84.62 32 ASP B C 1
ATOM 3380 O O . ASP B 1 32 ? -10.57 16.547 19.922 1 84.62 32 ASP B O 1
ATOM 3384 N N . TRP B 1 33 ? -10.758 18.719 19.719 1 82.06 33 TRP B N 1
ATOM 3385 C CA . TRP B 1 33 ? -9.391 18.828 19.219 1 82.06 33 TRP B CA 1
ATOM 3386 C C . TRP B 1 33 ? -8.383 18.781 20.359 1 82.06 33 TRP B C 1
ATOM 3388 O O . TRP B 1 33 ? -7.273 18.266 20.188 1 82.06 33 TRP B O 1
ATOM 3398 N N . GLY B 1 34 ? -8.672 19.156 21.469 1 79.25 34 GLY B N 1
ATOM 3399 C CA . GLY B 1 34 ? -7.73 19.344 22.562 1 79.25 34 GLY B CA 1
ATOM 3400 C C . GLY B 1 34 ? -7.43 18.062 23.312 1 79.25 34 GLY B C 1
ATOM 3401 O O . GLY B 1 34 ? -6.285 17.828 23.703 1 79.25 34 GLY B O 1
ATOM 3402 N N . HIS B 1 35 ? -8.43 17.234 23.453 1 78.12 35 HIS B N 1
ATOM 3403 C CA . HIS B 1 35 ? -8.242 16.109 24.359 1 78.12 35 HIS B CA 1
ATOM 3404 C C . HIS B 1 35 ? -8.242 14.781 23.609 1 78.12 35 HIS B C 1
ATOM 3406 O O . HIS B 1 35 ? -7.766 13.766 24.125 1 78.12 35 HIS B O 1
ATOM 3412 N N . GLY B 1 36 ? -8.711 14.82 22.5 1 79.25 36 GLY B N 1
ATOM 3413 C CA . GLY B 1 36 ? -8.734 13.594 21.719 1 79.25 36 GLY B CA 1
ATOM 3414 C C . GLY B 1 36 ? -9.883 12.672 22.094 1 79.25 36 GLY B C 1
ATOM 3415 O O . GLY B 1 36 ? -9.805 11.461 21.891 1 79.25 36 GLY B O 1
ATOM 3416 N N . TYR B 1 37 ? -10.922 13.203 22.656 1 86.88 37 TYR B N 1
ATOM 3417 C CA . TYR B 1 37 ? -12.102 12.414 22.984 1 86.88 37 TYR B CA 1
ATOM 3418 C C . TYR B 1 37 ? -12.836 11.969 21.734 1 86.88 37 TYR B C 1
ATOM 3420 O O . TYR B 1 37 ? -12.961 12.742 20.781 1 86.88 37 TYR B O 1
ATOM 3428 N N . PRO B 1 38 ? -13.289 10.773 21.859 1 91.12 38 PRO B N 1
ATOM 3429 C CA . PRO B 1 38 ? -13.984 10.266 20.672 1 91.12 38 PRO B CA 1
ATOM 3430 C C . PRO B 1 38 ? -15.289 11 20.391 1 91.12 38 PRO B C 1
ATOM 3432 O O . PRO B 1 38 ? -15.922 11.523 21.312 1 91.12 38 PRO B O 1
ATOM 3435 N N . ALA B 1 39 ? -15.617 11.055 19.109 1 89.62 39 ALA B N 1
ATOM 3436 C CA . ALA B 1 39 ? -16.891 11.609 18.688 1 89.62 39 ALA B CA 1
ATOM 3437 C C . ALA B 1 39 ? -18.047 10.672 19.047 1 89.62 39 ALA B C 1
ATOM 3439 O O . ALA B 1 39 ? -19.172 11.125 19.25 1 89.62 39 ALA B O 1
ATOM 3440 N N . GLY B 1 40 ? -17.719 9.391 19.156 1 87.88 40 GLY B N 1
ATOM 3441 C CA . GLY B 1 40 ? -18.688 8.367 19.516 1 87.88 40 GLY B CA 1
ATOM 3442 C C . GLY B 1 40 ? -18.047 7.074 19.984 1 87.88 40 GLY B C 1
ATOM 3443 O O . GLY B 1 40 ? -16.953 6.727 19.531 1 87.88 40 GLY B O 1
ATOM 3444 N N . THR B 1 41 ? -18.781 6.414 20.875 1 90.12 41 THR B N 1
ATOM 3445 C CA . THR B 1 41 ? -18.297 5.133 21.391 1 90.12 41 THR B CA 1
ATOM 3446 C C . THR B 1 41 ? -19.422 4.102 21.406 1 90.12 41 THR B C 1
ATOM 3448 O O . THR B 1 41 ? -20.578 4.441 21.703 1 90.12 41 THR B O 1
ATOM 3451 N N . VAL B 1 42 ? -19.078 2.945 21.078 1 89.06 42 VAL B N 1
ATOM 3452 C CA . VAL B 1 42 ? -20.078 1.874 21.156 1 89.06 42 VAL B CA 1
ATOM 3453 C C . VAL B 1 42 ? -19.516 0.707 21.969 1 89.06 42 VAL B C 1
ATOM 3455 O O . VAL B 1 42 ? -18.297 0.469 21.969 1 89.06 42 VAL B O 1
ATOM 3458 N N . HIS B 1 43 ? -20.453 0.067 22.656 1 88.44 43 HIS B N 1
ATOM 3459 C CA . HIS B 1 43 ? -20.125 -1.172 23.344 1 88.44 43 HIS B CA 1
ATOM 3460 C C . HIS B 1 43 ? -20.656 -2.385 22.594 1 88.44 43 HIS B C 1
ATOM 3462 O O . HIS B 1 43 ? -21.812 -2.408 22.172 1 88.44 43 HIS B O 1
ATOM 3468 N N . ILE B 1 44 ? -19.734 -3.318 22.453 1 87.88 44 ILE B N 1
ATOM 3469 C CA . ILE B 1 44 ? -20.125 -4.504 21.688 1 87.88 44 ILE B CA 1
ATOM 3470 C C . ILE B 1 44 ? -19.938 -5.75 22.547 1 87.88 44 ILE B C 1
ATOM 3472 O O . ILE B 1 44 ? -18.875 -5.934 23.172 1 87.88 44 ILE B O 1
ATOM 3476 N N . ASP B 1 45 ? -20.984 -6.535 22.594 1 87.06 45 ASP B N 1
ATOM 3477 C CA . ASP B 1 45 ? -20.891 -7.875 23.172 1 87.06 45 ASP B CA 1
ATOM 3478 C C . ASP B 1 45 ? -20.438 -8.891 22.141 1 87.06 45 ASP B C 1
ATOM 3480 O O . ASP B 1 45 ? -21.203 -9.242 21.234 1 87.06 45 ASP B O 1
ATOM 3484 N N . LEU B 1 46 ? -19.25 -9.398 22.297 1 84.62 46 LEU B N 1
ATOM 3485 C CA . LEU B 1 46 ? -18.609 -10.25 21.297 1 84.62 46 LEU B CA 1
ATOM 3486 C C . LEU B 1 46 ? -19.344 -11.586 21.172 1 84.62 46 LEU B C 1
ATOM 3488 O O . LEU B 1 46 ? -19.156 -12.312 20.203 1 84.62 46 LEU B O 1
ATOM 3492 N N . LEU B 1 47 ? -20.172 -11.867 22.125 1 82.5 47 LEU B N 1
ATOM 3493 C CA . LEU B 1 47 ? -20.953 -13.102 22.062 1 82.5 47 LEU B CA 1
ATOM 3494 C C . LEU B 1 47 ? -22.078 -12.984 21.031 1 82.5 47 LEU B C 1
ATOM 3496 O O . LEU B 1 47 ? -22.609 -13.992 20.578 1 82.5 47 LEU B O 1
ATOM 3500 N N . ASN B 1 48 ? -22.359 -11.781 20.656 1 81.12 48 ASN B N 1
ATOM 3501 C CA . ASN B 1 48 ? -23.516 -11.555 19.781 1 81.12 48 ASN B CA 1
ATOM 3502 C C . ASN B 1 48 ? -23.094 -11.18 18.375 1 81.12 48 ASN B C 1
ATOM 3504 O O . ASN B 1 48 ? -23.922 -10.812 17.547 1 81.12 48 ASN B O 1
ATOM 3508 N N . ILE B 1 49 ? -21.797 -11.352 18.125 1 82.06 49 ILE B N 1
ATOM 3509 C CA . ILE B 1 49 ? -21.375 -10.922 16.797 1 82.06 49 ILE B CA 1
ATOM 3510 C C . ILE B 1 49 ? -21.422 -12.102 15.828 1 82.06 49 ILE B C 1
ATOM 3512 O O . ILE B 1 49 ? -21.281 -13.258 16.234 1 82.06 49 ILE B O 1
ATOM 3516 N N . THR B 1 50 ? -21.703 -11.789 14.547 1 82.44 50 THR B N 1
ATOM 3517 C CA . THR B 1 50 ? -21.766 -12.82 13.516 1 82.44 50 THR B CA 1
ATOM 3518 C C . THR B 1 50 ? -20.672 -12.602 12.469 1 82.44 50 THR B C 1
ATOM 3520 O O . THR B 1 50 ? -20.547 -13.383 11.531 1 82.44 50 THR B O 1
ATOM 3523 N N . SER B 1 51 ? -20.078 -11.5 12.609 1 86.12 51 SER B N 1
ATOM 3524 C CA . SER B 1 51 ? -18.984 -11.188 11.688 1 86.12 51 SER B CA 1
ATOM 3525 C C . SER B 1 51 ? -17.828 -10.508 12.406 1 86.12 51 SER B C 1
ATOM 3527 O O . SER B 1 51 ? -18.047 -9.781 13.383 1 86.12 51 SER B O 1
ATOM 3529 N N . SER B 1 52 ? -16.656 -10.75 11.938 1 87.69 52 SER B N 1
ATOM 3530 C CA . SER B 1 52 ? -15.461 -10.117 12.484 1 87.69 52 SER B CA 1
ATOM 3531 C C . SER B 1 52 ? -15.008 -8.945 11.625 1 87.69 52 SER B C 1
ATOM 3533 O O . SER B 1 52 ? -13.852 -8.531 11.695 1 87.69 52 SER B O 1
ATOM 3535 N N . SER B 1 53 ? -15.961 -8.523 10.828 1 91.62 53 SER B N 1
ATOM 3536 C CA . SER B 1 53 ? -15.641 -7.449 9.883 1 91.62 53 SER B CA 1
ATOM 3537 C C . SER B 1 53 ? -16.297 -6.137 10.305 1 91.62 53 SER B C 1
ATOM 3539 O O . SER B 1 53 ? -17.438 -6.129 10.766 1 91.62 53 SER B O 1
ATOM 3541 N N . SER B 1 54 ? -15.578 -5.082 10.211 1 93.19 54 SER B N 1
ATOM 3542 C CA . SER B 1 54 ? -16.094 -3.727 10.375 1 93.19 54 SER B CA 1
ATOM 3543 C C . SER B 1 54 ? -15.875 -2.896 9.117 1 93.19 54 SER B C 1
ATOM 3545 O O . SER B 1 54 ? -14.828 -3 8.469 1 93.19 54 SER B O 1
ATOM 3547 N N . SER B 1 55 ? -16.844 -2.062 8.797 1 95.81 55 SER B N 1
ATOM 3548 C CA . SER B 1 55 ? -16.719 -1.255 7.59 1 95.81 55 SER B CA 1
ATOM 3549 C C . SER B 1 55 ? -17.344 0.128 7.789 1 95.81 55 SER B C 1
ATOM 3551 O O . SER B 1 55 ? -18.25 0.3 8.602 1 95.81 55 SER B O 1
ATOM 3553 N N . PHE B 1 56 ? -16.875 1.066 7.082 1 96.38 56 PHE B N 1
ATOM 3554 C CA . PHE B 1 56 ? -17.391 2.428 7.035 1 96.38 56 PHE B CA 1
ATOM 3555 C C . PHE B 1 56 ? -16.828 3.186 5.84 1 96.38 56 PHE B C 1
ATOM 3557 O O . PHE B 1 56 ? -15.914 2.701 5.172 1 96.38 56 PHE B O 1
ATOM 3564 N N . GLU B 1 57 ? -17.422 4.297 5.562 1 98.25 57 GLU B N 1
ATOM 3565 C CA . GLU B 1 57 ? -16.891 5.219 4.559 1 98.25 57 GLU B CA 1
ATOM 3566 C C . GLU B 1 57 ? -16.344 6.484 5.211 1 98.25 57 GLU B C 1
ATOM 3568 O O . GLU B 1 57 ? -16.922 7 6.168 1 98.25 57 GLU B O 1
ATOM 3573 N N . VAL B 1 58 ? -15.203 6.926 4.668 1 98.44 58 VAL B N 1
ATOM 3574 C CA . VAL B 1 58 ? -14.562 8.109 5.246 1 98.44 58 VAL B CA 1
ATOM 3575 C C . VAL B 1 58 ? -14.281 9.133 4.148 1 98.44 58 VAL B C 1
ATOM 3577 O O . VAL B 1 58 ? -13.953 8.766 3.018 1 98.44 58 VAL B O 1
ATOM 3580 N N . ARG B 1 59 ? -14.484 10.336 4.449 1 98.56 59 ARG B N 1
ATOM 3581 C CA . ARG B 1 59 ? -14.141 11.477 3.605 1 98.56 59 ARG B CA 1
ATOM 3582 C C . ARG B 1 59 ? -13.328 12.508 4.383 1 98.56 59 ARG B C 1
ATOM 3584 O O . ARG B 1 59 ? -13.742 12.961 5.449 1 98.56 59 ARG B O 1
ATOM 3591 N N . THR B 1 60 ? -12.109 12.883 3.859 1 98.5 60 THR B N 1
ATOM 3592 C CA . THR B 1 60 ? -11.258 13.812 4.594 1 98.5 60 THR B CA 1
ATOM 3593 C C . THR B 1 60 ? -10.195 14.406 3.678 1 98.5 60 THR B C 1
ATOM 3595 O O . THR B 1 60 ? -9.82 13.797 2.672 1 98.5 60 THR B O 1
ATOM 3598 N N . PHE B 1 61 ? -9.742 15.562 4 1 98.25 61 PHE B N 1
ATOM 3599 C CA . PHE B 1 61 ? -8.531 16.141 3.426 1 98.25 61 PHE B CA 1
ATOM 3600 C C . PHE B 1 61 ? -7.383 16.078 4.426 1 98.25 61 PHE B C 1
ATOM 3602 O O . PHE B 1 61 ? -6.242 16.391 4.082 1 98.25 61 PHE B O 1
ATOM 3609 N N . ASP B 1 62 ? -7.695 15.711 5.621 1 97.69 62 ASP B N 1
ATOM 3610 C CA . ASP B 1 62 ? -6.715 15.664 6.703 1 97.69 62 ASP B CA 1
ATOM 3611 C C . ASP B 1 62 ? -5.773 14.477 6.543 1 97.69 62 ASP B C 1
ATOM 3613 O O . ASP B 1 62 ? -6.223 13.328 6.438 1 97.69 62 ASP B O 1
ATOM 3617 N N . PRO B 1 63 ? -4.488 14.68 6.633 1 97 63 PRO B N 1
ATOM 3618 C CA . PRO B 1 63 ? -3.555 13.578 6.371 1 97 63 PRO B CA 1
ATOM 3619 C C . PRO B 1 63 ? -3.26 12.75 7.617 1 97 63 PRO B C 1
ATOM 3621 O O . PRO B 1 63 ? -2.654 11.68 7.52 1 97 63 PRO B O 1
ATOM 3624 N N . GLU B 1 64 ? -3.709 13.203 8.766 1 96.31 64 GLU B N 1
ATOM 3625 C CA . GLU B 1 64 ? -3.309 12.484 9.977 1 96.31 64 GLU B CA 1
ATOM 3626 C C . GLU B 1 64 ? -4.402 12.539 11.039 1 96.31 64 GLU B C 1
ATOM 3628 O O . GLU B 1 64 ? -5.039 13.578 11.227 1 96.31 64 GLU B O 1
ATOM 3633 N N . GLY B 1 65 ? -4.527 11.43 11.695 1 96.44 65 GLY B N 1
ATOM 3634 C CA . GLY B 1 65 ? -5.453 11.367 12.812 1 96.44 65 GLY B CA 1
ATOM 3635 C C . GLY B 1 65 ? -6.023 9.977 13.039 1 96.44 65 GLY B C 1
ATOM 3636 O O . GLY B 1 65 ? -5.656 9.031 12.344 1 96.44 65 GLY B O 1
ATOM 3637 N N . VAL B 1 66 ? -6.934 9.891 14.008 1 96.81 66 VAL B N 1
ATOM 3638 C CA . VAL B 1 66 ? -7.48 8.594 14.383 1 96.81 66 VAL B CA 1
ATOM 3639 C C . VAL B 1 66 ? -8.875 8.422 13.781 1 96.81 66 VAL B C 1
ATOM 3641 O O . VAL B 1 66 ? -9.727 9.305 13.906 1 96.81 66 VAL B O 1
ATOM 3644 N N . LEU B 1 67 ? -9.078 7.312 13.164 1 97.44 67 LEU B N 1
ATOM 3645 C CA . LEU B 1 67 ? -10.391 6.957 12.633 1 97.44 67 LEU B CA 1
ATOM 3646 C C . LEU B 1 67 ? -11.172 6.117 13.633 1 97.44 67 LEU B C 1
ATOM 3648 O O . LEU B 1 67 ? -12.297 6.465 13.992 1 97.44 67 LEU B O 1
ATOM 3652 N N . LEU B 1 68 ? -10.5 5.125 14.062 1 95.81 68 LEU B N 1
ATOM 3653 C CA . LEU B 1 68 ? -11.156 4.129 14.906 1 95.81 68 LEU B CA 1
ATOM 3654 C C . LEU B 1 68 ? -10.203 3.617 15.977 1 95.81 68 LEU B C 1
ATOM 3656 O O . LEU B 1 68 ? -9.016 3.428 15.719 1 95.81 68 LEU B O 1
ATOM 3660 N N . PHE B 1 69 ? -10.758 3.471 17.188 1 95.88 69 PHE B N 1
ATOM 3661 C CA . PHE B 1 69 ? -10.047 2.855 18.297 1 95.88 69 PHE B CA 1
ATOM 3662 C C . PHE B 1 69 ? -10.906 1.783 18.969 1 95.88 69 PHE B C 1
ATOM 3664 O O . PHE B 1 69 ? -12.086 2.006 19.25 1 95.88 69 PHE B O 1
ATOM 3671 N N . GLY B 1 70 ? -10.297 0.642 19.172 1 94.19 70 GLY B N 1
ATOM 3672 C CA . GLY B 1 70 ? -11 -0.429 19.859 1 94.19 70 GLY B CA 1
ATOM 3673 C C . GLY B 1 70 ? -10.188 -1.039 20.984 1 94.19 70 GLY B C 1
ATOM 3674 O O . GLY B 1 70 ? -8.961 -1.149 20.891 1 94.19 70 GLY B O 1
ATOM 3675 N N . ASP B 1 71 ? -10.945 -1.395 22.047 1 93.69 71 ASP B N 1
ATOM 3676 C CA . ASP B 1 71 ? -10.234 -2.086 23.125 1 93.69 71 ASP B CA 1
ATOM 3677 C C . ASP B 1 71 ? -11.094 -3.191 23.734 1 93.69 71 ASP B C 1
ATOM 3679 O O . ASP B 1 71 ? -12.305 -3.24 23.5 1 93.69 71 ASP B O 1
ATOM 3683 N N . SER B 1 72 ? -10.43 -4.117 24.266 1 89.88 72 SER B N 1
ATOM 3684 C CA . SER B 1 72 ? -11.023 -5.234 24.984 1 89.88 72 SER B CA 1
ATOM 3685 C C . SER B 1 72 ? -10.219 -5.57 26.234 1 89.88 72 SER B C 1
ATOM 3687 O O . SER B 1 72 ? -9.203 -4.934 26.516 1 89.88 72 SER B O 1
ATOM 3689 N N . ARG B 1 73 ? -10.773 -6.473 27.047 1 89 73 ARG B N 1
ATOM 3690 C CA . ARG B 1 73 ? -10.125 -6.906 28.281 1 89 73 ARG B CA 1
ATOM 3691 C C . ARG B 1 73 ? -9.82 -5.719 29.188 1 89 73 ARG B C 1
ATOM 3693 O O . ARG B 1 73 ? -8.688 -5.555 29.656 1 89 73 ARG B O 1
ATOM 3700 N N . GLY B 1 74 ? -10.719 -4.863 29.312 1 86.5 74 GLY B N 1
ATOM 3701 C CA . GLY B 1 74 ? -10.609 -3.723 30.203 1 86.5 74 GLY B CA 1
ATOM 3702 C C . GLY B 1 74 ? -9.617 -2.68 29.719 1 86.5 74 GLY B C 1
ATOM 3703 O O . GLY B 1 74 ? -9.023 -1.959 30.531 1 86.5 74 GLY B O 1
ATOM 3704 N N . GLY B 1 75 ? -9.344 -2.73 28.438 1 90.38 75 GLY B N 1
ATOM 3705 C CA . GLY B 1 75 ? -8.461 -1.718 27.875 1 90.38 75 GLY B CA 1
ATOM 3706 C C . GLY B 1 75 ? -7.043 -2.207 27.688 1 90.38 75 GLY B C 1
ATOM 3707 O O . GLY B 1 75 ? -6.207 -1.502 27.109 1 90.38 75 GLY B O 1
ATOM 3708 N N . HIS B 1 76 ? -6.746 -3.441 28.109 1 89.69 76 HIS B N 1
ATOM 3709 C CA . HIS B 1 76 ? -5.383 -3.951 28.016 1 89.69 76 HIS B CA 1
ATOM 3710 C C . HIS B 1 76 ? -5.016 -4.293 26.578 1 89.69 76 HIS B C 1
ATOM 3712 O O . HIS B 1 76 ? -3.855 -4.148 26.172 1 89.69 76 HIS B O 1
ATOM 3718 N N . ASP B 1 77 ? -6.023 -4.82 25.922 1 91.56 77 ASP B N 1
ATOM 3719 C CA . ASP B 1 77 ? -5.852 -5.059 24.484 1 91.56 77 ASP B CA 1
ATOM 3720 C C . ASP B 1 77 ? -6.539 -3.971 23.672 1 91.56 77 ASP B C 1
ATOM 3722 O O . ASP B 1 77 ? -7.688 -3.613 23.938 1 91.56 77 ASP B O 1
ATOM 3726 N N . TRP B 1 78 ? -5.82 -3.453 22.719 1 94.19 78 TRP B N 1
ATOM 3727 C CA . TRP B 1 78 ? -6.461 -2.418 21.922 1 94.19 78 TRP B CA 1
ATOM 3728 C C . TRP B 1 78 ? -5.859 -2.365 20.516 1 94.19 78 TRP B C 1
ATOM 3730 O O . TRP B 1 78 ? -4.809 -2.959 20.266 1 94.19 78 TRP B O 1
ATOM 3740 N N . PHE B 1 79 ? -6.547 -1.795 19.641 1 94.31 79 PHE B N 1
ATOM 3741 C CA . PHE B 1 79 ? -6.09 -1.515 18.281 1 94.31 79 PHE B CA 1
ATOM 3742 C C . PHE B 1 79 ? -6.531 -0.125 17.844 1 94.31 79 PHE B C 1
ATOM 3744 O O . PHE B 1 79 ? -7.473 0.44 18.391 1 94.31 79 PHE B O 1
ATOM 3751 N N . LEU B 1 80 ? -5.797 0.411 16.906 1 96.88 80 LEU B N 1
ATOM 3752 C CA . LEU B 1 80 ? -6.07 1.743 16.375 1 96.88 80 LEU B CA 1
ATOM 3753 C C . LEU B 1 80 ? -5.926 1.766 14.859 1 96.88 80 LEU B C 1
ATOM 3755 O O . LEU B 1 80 ? -4.98 1.191 14.32 1 96.88 80 LEU B O 1
ATOM 3759 N N . LEU B 1 81 ? -6.887 2.279 14.219 1 97.88 81 LEU B N 1
ATOM 3760 C CA . LEU B 1 81 ? -6.793 2.621 12.805 1 97.88 81 LEU B CA 1
ATOM 3761 C C . LEU B 1 81 ? -6.789 4.133 12.609 1 97.88 81 LEU B C 1
ATOM 3763 O O . LEU B 1 81 ? -7.711 4.82 13.055 1 97.88 81 LEU B O 1
ATOM 3767 N N . GLY B 1 82 ? -5.812 4.625 12.031 1 97.88 82 GLY B N 1
ATOM 3768 C CA . GLY B 1 82 ? -5.695 6.043 11.734 1 97.88 82 GLY B CA 1
ATOM 3769 C C . GLY B 1 82 ? -5.078 6.324 10.383 1 97.88 82 GLY B C 1
ATOM 3770 O O . GLY B 1 82 ? -5.047 5.445 9.516 1 97.88 82 GLY B O 1
ATOM 3771 N N . LEU B 1 83 ? -4.75 7.543 10.195 1 97.88 83 LEU B N 1
ATOM 3772 C CA . LEU B 1 83 ? -4.07 7.977 8.977 1 97.88 83 LEU B CA 1
ATOM 3773 C C . LEU B 1 83 ? -2.73 8.625 9.305 1 97.88 83 LEU B C 1
ATOM 3775 O O . LEU B 1 83 ? -2.607 9.336 10.305 1 97.88 83 LEU B O 1
ATOM 3779 N N . ARG B 1 84 ? -1.824 8.391 8.555 1 95.94 84 ARG B N 1
ATOM 3780 C CA . ARG B 1 84 ? -0.523 9.055 8.539 1 95.94 84 ARG B CA 1
ATOM 3781 C C . ARG B 1 84 ? -0.111 9.422 7.117 1 95.94 84 ARG B C 1
ATOM 3783 O O . ARG B 1 84 ? 0.031 8.547 6.262 1 95.94 84 ARG B O 1
ATOM 3790 N N . GLY B 1 85 ? 0.079 10.711 6.941 1 94.69 85 GLY B N 1
ATOM 3791 C CA . GLY B 1 85 ? 0.335 11.141 5.578 1 94.69 85 GLY B CA 1
ATOM 3792 C C . GLY B 1 85 ? -0.775 10.766 4.617 1 94.69 85 GLY B C 1
ATOM 3793 O O . GLY B 1 85 ? -0.516 10.469 3.447 1 94.69 85 GLY B O 1
ATOM 3794 N N . GLY B 1 86 ? -1.906 10.617 5.098 1 96.94 86 GLY B N 1
ATOM 3795 C CA . GLY B 1 86 ? -3.061 10.289 4.273 1 96.94 86 GLY B CA 1
ATOM 3796 C C . GLY B 1 86 ? -3.252 8.797 4.082 1 96.94 86 GLY B C 1
ATOM 3797 O O . GLY B 1 86 ? -4.238 8.367 3.479 1 96.94 86 GLY B O 1
ATOM 3798 N N . ARG B 1 87 ? -2.361 7.996 4.633 1 96.81 87 ARG B N 1
ATOM 3799 C CA . ARG B 1 87 ? -2.434 6.547 4.469 1 96.81 87 ARG B CA 1
ATOM 3800 C C . ARG B 1 87 ? -2.883 5.871 5.762 1 96.81 87 ARG B C 1
ATOM 3802 O O . ARG B 1 87 ? -2.578 6.348 6.855 1 96.81 87 ARG B O 1
ATOM 3809 N N . PRO B 1 88 ? -3.508 4.719 5.59 1 97.94 88 PRO B N 1
ATOM 3810 C CA . PRO B 1 88 ? -3.93 3.992 6.789 1 97.94 88 PRO B CA 1
ATOM 3811 C C . PRO B 1 88 ? -2.752 3.549 7.652 1 97.94 88 PRO B C 1
ATOM 3813 O O . PRO B 1 88 ? -1.697 3.182 7.129 1 97.94 88 PRO B O 1
ATOM 3816 N N . GLU B 1 89 ? -2.902 3.635 8.859 1 97.44 89 GLU B N 1
ATOM 3817 C CA . GLU B 1 89 ? -1.961 3.133 9.852 1 97.44 89 GLU B CA 1
ATOM 3818 C C . GLU B 1 89 ? -2.682 2.352 10.953 1 97.44 89 GLU B C 1
ATOM 3820 O O . GLU B 1 89 ? -3.686 2.818 11.492 1 97.44 89 GLU B O 1
ATOM 3825 N N . ILE B 1 90 ? -2.162 1.179 11.266 1 97.31 90 ILE B N 1
ATOM 3826 C CA . ILE B 1 90 ? -2.777 0.312 12.266 1 97.31 90 ILE B CA 1
ATOM 3827 C C . ILE B 1 90 ? -1.804 0.086 13.422 1 97.31 90 ILE B C 1
ATOM 3829 O O . ILE B 1 90 ? -0.62 -0.178 13.203 1 97.31 90 ILE B O 1
ATOM 3833 N N . HIS B 1 91 ? -2.234 0.322 14.609 1 96.62 91 HIS B N 1
ATOM 3834 C CA . HIS B 1 91 ? -1.545 -0.09 15.82 1 96.62 91 HIS B CA 1
ATOM 3835 C C . HIS B 1 91 ? -2.25 -1.27 16.484 1 96.62 91 HIS B C 1
ATOM 3837 O O . HIS B 1 91 ? -3.477 -1.27 16.625 1 96.62 91 HIS B O 1
ATOM 3843 N N . ILE B 1 92 ? -1.498 -2.246 16.844 1 94.5 92 ILE B N 1
ATOM 3844 C CA . ILE B 1 92 ? -2.033 -3.385 17.594 1 94.5 92 ILE B CA 1
ATOM 3845 C C . ILE B 1 92 ? -1.245 -3.58 18.875 1 94.5 92 ILE B C 1
ATOM 3847 O O . ILE B 1 92 ? -0.013 -3.631 18.859 1 94.5 92 ILE B O 1
ATOM 3851 N N . HIS B 1 93 ? -1.917 -3.6 19.938 1 93.5 93 HIS B N 1
ATOM 3852 C CA . HIS B 1 93 ? -1.329 -3.854 21.25 1 93.5 93 HIS B CA 1
ATOM 3853 C C . HIS B 1 93 ? -2.129 -4.898 22.031 1 93.5 93 HIS B C 1
ATOM 3855 O O . HIS B 1 93 ? -3.193 -4.594 22.562 1 93.5 93 HIS B O 1
ATOM 3861 N N . ASN B 1 94 ? -1.644 -6.047 22.047 1 90.62 94 ASN B N 1
ATOM 3862 C CA . ASN B 1 94 ? -2.242 -7.129 22.828 1 90.62 94 ASN B CA 1
ATOM 3863 C C . ASN B 1 94 ? -1.191 -8.133 23.297 1 90.62 94 ASN B C 1
ATOM 3865 O O . ASN B 1 94 ? 0.006 -7.84 23.266 1 90.62 94 ASN B O 1
ATOM 3869 N N . GLN B 1 95 ? -1.597 -9.227 23.75 1 85.25 95 GLN B N 1
ATOM 3870 C CA . GLN B 1 95 ? -0.681 -10.211 24.328 1 85.25 95 GLN B CA 1
ATOM 3871 C C . GLN B 1 95 ? 0.186 -10.852 23.25 1 85.25 95 GLN B C 1
ATOM 3873 O O . GLN B 1 95 ? 1.301 -11.297 23.531 1 85.25 95 GLN B O 1
ATOM 3878 N N . MET B 1 96 ? -0.259 -10.773 22.016 1 84.44 96 MET B N 1
ATOM 3879 C CA . MET B 1 96 ? 0.423 -11.477 20.938 1 84.44 96 MET B CA 1
ATOM 3880 C C . MET B 1 96 ? 1.395 -10.547 20.219 1 84.44 96 MET B C 1
ATOM 3882 O O . MET B 1 96 ? 2.471 -10.969 19.781 1 84.44 96 MET B O 1
ATOM 3886 N N . ALA B 1 97 ? 0.922 -9.352 20.188 1 88.75 97 ALA B N 1
ATOM 3887 C CA . ALA B 1 97 ? 1.713 -8.484 19.312 1 88.75 97 ALA B CA 1
ATOM 3888 C C . ALA B 1 97 ? 1.658 -7.031 19.781 1 88.75 97 ALA B C 1
ATOM 3890 O O . ALA B 1 97 ? 0.629 -6.574 20.281 1 88.75 97 ALA B O 1
ATOM 3891 N N . LYS B 1 98 ? 2.736 -6.316 19.672 1 91.81 98 LYS B N 1
ATOM 3892 C CA . LYS B 1 98 ? 2.877 -4.863 19.75 1 91.81 98 LYS B CA 1
ATOM 3893 C C . LYS B 1 98 ? 3.525 -4.305 18.484 1 91.81 98 LYS B C 1
ATOM 3895 O O . LYS B 1 98 ? 4.75 -4.348 18.344 1 91.81 98 LYS B O 1
ATOM 3900 N N . VAL B 1 99 ? 2.652 -3.805 17.594 1 94.31 99 VAL B N 1
ATOM 3901 C CA . VAL B 1 99 ? 3.189 -3.457 16.281 1 94.31 99 VAL B CA 1
ATOM 3902 C C . VAL B 1 99 ? 2.412 -2.277 15.695 1 94.31 99 VAL B C 1
ATOM 3904 O O . VAL B 1 99 ? 1.238 -2.08 16.016 1 94.31 99 VAL B O 1
ATOM 3907 N N . SER B 1 100 ? 3.07 -1.48 14.961 1 96 100 SER B N 1
ATOM 3908 C CA . SER B 1 100 ? 2.459 -0.45 14.125 1 96 100 SER B CA 1
ATOM 3909 C C . SER B 1 100 ? 2.76 -0.679 12.648 1 96 100 SER B C 1
ATOM 3911 O O . SER B 1 100 ? 3.893 -1.001 12.281 1 96 100 SER B O 1
ATOM 3913 N N . VAL B 1 101 ? 1.727 -0.614 11.82 1 96.69 101 VAL B N 1
ATOM 3914 C CA . VAL B 1 101 ? 1.897 -0.866 10.391 1 96.69 101 VAL B CA 1
ATOM 3915 C C . VAL B 1 101 ? 1.211 0.234 9.586 1 96.69 101 VAL B C 1
ATOM 3917 O O . VAL B 1 101 ? 0.026 0.512 9.789 1 96.69 101 VAL B O 1
ATOM 3920 N N . SER B 1 102 ? 1.94 0.886 8.797 1 96.38 102 SER B N 1
ATOM 3921 C CA . SER B 1 102 ? 1.389 1.882 7.883 1 96.38 102 SER B CA 1
ATOM 3922 C C . SER B 1 102 ? 1.551 1.451 6.43 1 96.38 102 SER B C 1
ATOM 3924 O O . SER B 1 102 ? 2.588 0.902 6.051 1 96.38 102 SER B O 1
ATOM 3926 N N . GLY B 1 103 ? 0.49 1.667 5.691 1 95.19 103 GLY B N 1
ATOM 3927 C CA . GLY B 1 103 ? 0.515 1.324 4.277 1 95.19 103 GLY B CA 1
ATOM 3928 C C . GLY B 1 103 ? -0.829 1.503 3.598 1 95.19 103 GLY B C 1
ATOM 3929 O O . GLY B 1 103 ? -1.798 1.932 4.227 1 95.19 103 GLY B O 1
ATOM 3930 N N . GLY B 1 104 ? -0.839 1.149 2.266 1 93.62 104 GLY B N 1
ATOM 3931 C CA . GLY B 1 104 ? -2.055 1.322 1.485 1 93.62 104 GLY B CA 1
ATOM 3932 C C . GLY B 1 104 ? -2.096 2.637 0.729 1 93.62 104 GLY B C 1
ATOM 3933 O O . GLY B 1 104 ? -1.118 3.387 0.724 1 93.62 104 GLY B O 1
ATOM 3934 N N . PRO B 1 105 ? -3.268 2.857 0.154 1 95.12 105 PRO B N 1
ATOM 3935 C CA . PRO B 1 105 ? -3.398 4.09 -0.625 1 95.12 105 PRO B CA 1
ATOM 3936 C C . PRO B 1 105 ? -3.764 5.297 0.237 1 95.12 105 PRO B C 1
ATOM 3938 O O . PRO B 1 105 ? -4.273 5.137 1.35 1 95.12 105 PRO B O 1
ATOM 3941 N N . THR B 1 106 ? -3.404 6.449 -0.272 1 96.69 106 THR B N 1
ATOM 3942 C CA . THR B 1 106 ? -3.891 7.652 0.391 1 96.69 106 THR B CA 1
ATOM 3943 C C . THR B 1 106 ? -5.402 7.781 0.238 1 96.69 106 THR B C 1
ATOM 3945 O O . THR B 1 106 ? -5.957 7.457 -0.816 1 96.69 106 THR B O 1
ATOM 3948 N N . VAL B 1 107 ? -6.02 8.297 1.298 1 98.06 107 VAL B N 1
ATOM 3949 C CA . VAL B 1 107 ? -7.473 8.406 1.225 1 98.06 107 VAL B CA 1
ATOM 3950 C C . VAL B 1 107 ? -7.902 9.836 1.572 1 98.06 107 VAL B C 1
ATOM 3952 O O . VAL B 1 107 ? -9.094 10.117 1.688 1 98.06 107 VAL B O 1
ATOM 3955 N N . ASN B 1 108 ? -6.953 10.734 1.725 1 98.12 108 ASN B N 1
ATOM 3956 C CA . ASN B 1 108 ? -7.273 12.094 2.127 1 98.12 108 ASN B CA 1
ATOM 3957 C C . ASN B 1 108 ? -7.414 13.016 0.92 1 98.12 108 ASN B C 1
ATOM 3959 O O . ASN B 1 108 ? -6.82 14.102 0.886 1 98.12 108 ASN B O 1
ATOM 3963 N N . ASP B 1 109 ? -8.25 12.656 -0.062 1 97.94 109 ASP B N 1
ATOM 3964 C CA . ASP B 1 109 ? -8.422 13.43 -1.283 1 97.94 109 ASP B CA 1
ATOM 3965 C C . ASP B 1 109 ? -9.773 14.148 -1.291 1 97.94 109 ASP B C 1
ATOM 3967 O O . ASP B 1 109 ? -10.133 14.781 -2.283 1 97.94 109 ASP B O 1
ATOM 3971 N N . GLY B 1 110 ? -10.547 14 -0.222 1 98.12 110 GLY B N 1
ATOM 3972 C CA . GLY B 1 110 ? -11.828 14.695 -0.122 1 98.12 110 GLY B CA 1
ATOM 3973 C C . GLY B 1 110 ? -12.984 13.898 -0.692 1 98.12 110 GLY B C 1
ATOM 3974 O O . GLY B 1 110 ? -14.117 14.375 -0.732 1 98.12 110 GLY B O 1
ATOM 3975 N N . GLU B 1 111 ? -12.703 12.703 -1.146 1 98.25 111 GLU B N 1
ATOM 3976 C CA . GLU B 1 111 ? -13.742 11.812 -1.653 1 98.25 111 GLU B CA 1
ATOM 3977 C C . GLU B 1 111 ? -14.078 10.719 -0.644 1 98.25 111 GLU B C 1
ATOM 3979 O O . GLU B 1 111 ? -13.289 10.445 0.264 1 98.25 111 GLU B O 1
ATOM 3984 N N . TRP B 1 112 ? -15.258 10.18 -0.829 1 98.56 112 TRP B N 1
ATOM 3985 C CA . TRP B 1 112 ? -15.641 9.086 0.054 1 98.56 112 TRP B CA 1
ATOM 3986 C C . TRP B 1 112 ? -14.875 7.809 -0.296 1 98.56 112 TRP B C 1
ATOM 3988 O O . TRP B 1 112 ? -14.836 7.402 -1.46 1 98.56 112 TRP B O 1
ATOM 3998 N N . HIS B 1 113 ? -14.203 7.148 0.626 1 98.75 113 HIS B N 1
ATOM 3999 C CA . HIS B 1 113 ? -13.516 5.863 0.489 1 98.75 113 HIS B CA 1
ATOM 4000 C C . HIS B 1 113 ? -14.094 4.832 1.453 1 98.75 113 HIS B C 1
ATOM 4002 O O . HIS B 1 113 ? -14.344 5.141 2.619 1 98.75 113 HIS B O 1
ATOM 4008 N N . LYS B 1 114 ? -14.32 3.709 0.967 1 98.69 114 LYS B N 1
ATOM 4009 C CA . LYS B 1 114 ? -14.797 2.619 1.813 1 98.69 114 LYS B CA 1
ATOM 4010 C C . LYS B 1 114 ? -13.641 1.899 2.492 1 98.69 114 LYS B C 1
ATOM 4012 O O . LYS B 1 114 ? -12.695 1.462 1.824 1 98.69 114 LYS B O 1
ATOM 4017 N N . ILE B 1 115 ? -13.703 1.777 3.762 1 98.31 115 ILE B N 1
ATOM 4018 C CA . ILE B 1 115 ? -12.695 1.077 4.551 1 98.31 115 ILE B CA 1
ATOM 4019 C C . ILE B 1 115 ? -13.312 -0.171 5.18 1 98.31 115 ILE B C 1
ATOM 4021 O O . ILE B 1 115 ? -14.398 -0.109 5.762 1 98.31 115 ILE B O 1
ATOM 4025 N N . VAL B 1 116 ? -12.688 -1.291 5.043 1 97.69 116 VAL B N 1
ATOM 4026 C CA . VAL B 1 116 ? -13.109 -2.535 5.676 1 97.69 116 VAL B CA 1
ATOM 4027 C C . VAL B 1 116 ? -11.945 -3.154 6.441 1 97.69 116 VAL B C 1
ATOM 4029 O O . VAL B 1 116 ? -10.844 -3.287 5.906 1 97.69 116 VAL B O 1
ATOM 4032 N N . VAL B 1 117 ? -12.133 -3.438 7.648 1 95.56 117 VAL B N 1
ATOM 4033 C CA . VAL B 1 117 ? -11.172 -4.16 8.469 1 95.56 117 VAL B CA 1
ATOM 4034 C C . VAL B 1 117 ? -11.758 -5.504 8.898 1 95.56 117 VAL B C 1
ATOM 4036 O O . VAL B 1 117 ? -12.852 -5.555 9.461 1 95.56 117 VAL B O 1
ATOM 4039 N N . ARG B 1 118 ? -10.961 -6.578 8.641 1 93.94 118 ARG B N 1
ATOM 4040 C CA . ARG B 1 118 ? -11.422 -7.922 8.977 1 93.94 118 ARG B CA 1
ATOM 4041 C C . ARG B 1 118 ? -10.406 -8.656 9.844 1 93.94 118 ARG B C 1
ATOM 4043 O O . ARG B 1 118 ? -9.203 -8.562 9.602 1 93.94 118 ARG B O 1
ATOM 4050 N N . SER B 1 119 ? -10.914 -9.227 10.875 1 89.19 119 SER B N 1
ATOM 4051 C CA . SER B 1 119 ? -10.109 -10.156 11.656 1 89.19 119 SER B CA 1
ATOM 4052 C C . SER B 1 119 ? -10.352 -11.602 11.227 1 89.19 119 SER B C 1
ATOM 4054 O O . SER B 1 119 ? -11.477 -12.102 11.328 1 89.19 119 SER B O 1
ATOM 4056 N N . GLN B 1 120 ? -9.312 -12.227 10.688 1 87.44 120 GLN B N 1
ATOM 4057 C CA . GLN B 1 120 ? -9.391 -13.609 10.227 1 87.44 120 GLN B CA 1
ATOM 4058 C C . GLN B 1 120 ? -8.375 -14.484 10.953 1 87.44 120 GLN B C 1
ATOM 4060 O O . GLN B 1 120 ? -7.215 -14.57 10.547 1 87.44 120 GLN B O 1
ATOM 4065 N N . GLU B 1 121 ? -8.891 -15.117 11.961 1 83.31 121 GLU B N 1
ATOM 4066 C CA . GLU B 1 121 ? -8.008 -15.969 12.75 1 83.31 121 GLU B CA 1
ATOM 4067 C C . GLU B 1 121 ? -6.855 -15.172 13.344 1 83.31 121 GLU B C 1
ATOM 4069 O O . GLU B 1 121 ? -7.066 -14.32 14.211 1 83.31 121 GLU B O 1
ATOM 4074 N N . HIS B 1 122 ? -5.691 -15.297 12.75 1 87.69 122 HIS B N 1
ATOM 4075 C CA . HIS B 1 122 ? -4.535 -14.633 13.336 1 87.69 122 HIS B CA 1
ATOM 4076 C C . HIS B 1 122 ? -4.113 -13.43 12.492 1 87.69 122 HIS B C 1
ATOM 4078 O O . HIS B 1 122 ? -3.043 -12.859 12.719 1 87.69 122 HIS B O 1
ATOM 4084 N N . ARG B 1 123 ? -5.082 -13.07 11.547 1 92.12 123 ARG B N 1
ATOM 4085 C CA . ARG B 1 123 ? -4.707 -12.016 10.617 1 92.12 123 ARG B CA 1
ATOM 4086 C C . ARG B 1 123 ? -5.699 -10.859 10.672 1 92.12 123 ARG B C 1
ATOM 4088 O O . ARG B 1 123 ? -6.883 -11.062 10.945 1 92.12 123 ARG B O 1
ATOM 4095 N N . ILE B 1 124 ? -5.18 -9.711 10.477 1 94.38 124 ILE B N 1
ATOM 4096 C CA . ILE B 1 124 ? -5.992 -8.523 10.227 1 94.38 124 ILE B CA 1
ATOM 4097 C C . ILE B 1 124 ? -5.832 -8.094 8.773 1 94.38 124 ILE B C 1
ATOM 4099 O O . ILE B 1 124 ? -4.711 -7.965 8.273 1 94.38 124 ILE B O 1
ATOM 4103 N N . VAL B 1 125 ? -6.945 -7.926 8.117 1 96.06 125 VAL B N 1
ATOM 4104 C CA . VAL B 1 125 ? -6.93 -7.523 6.715 1 96.06 125 VAL B CA 1
ATOM 4105 C C . VAL B 1 125 ? -7.633 -6.18 6.555 1 96.06 125 VAL B C 1
ATOM 4107 O O . VAL B 1 125 ? -8.75 -5.996 7.043 1 96.06 125 VAL B O 1
ATOM 4110 N N . LEU B 1 126 ? -6.988 -5.262 5.922 1 97.44 126 LEU B N 1
ATOM 4111 C CA . LEU B 1 126 ? -7.555 -3.953 5.621 1 97.44 126 LEU B CA 1
ATOM 4112 C C . LEU B 1 126 ? -7.84 -3.814 4.129 1 97.44 126 LEU B C 1
ATOM 4114 O O . LEU B 1 126 ? -6.973 -4.098 3.299 1 97.44 126 LEU B O 1
ATOM 4118 N N . GLU B 1 127 ? -8.992 -3.426 3.846 1 97.88 127 GLU B N 1
ATOM 4119 C CA . GLU B 1 127 ? -9.383 -3.148 2.465 1 97.88 127 GLU B CA 1
A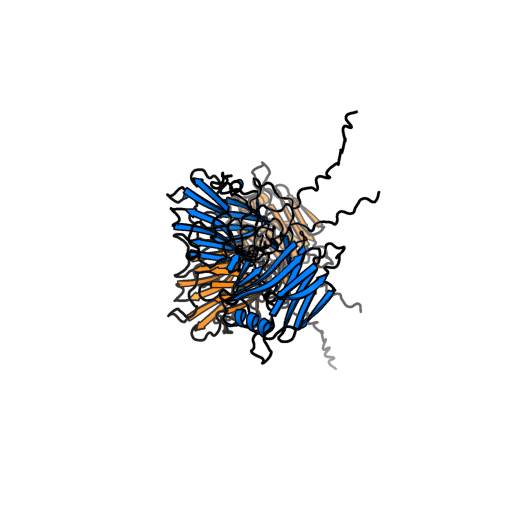TOM 4120 C C . GLU B 1 127 ? -9.797 -1.69 2.291 1 97.88 127 GLU B C 1
ATOM 4122 O O . GLU B 1 127 ? -10.492 -1.132 3.143 1 97.88 127 GLU B O 1
ATOM 4127 N N . VAL B 1 128 ? -9.344 -1.035 1.301 1 97.94 128 VAL B N 1
ATOM 4128 C CA . VAL B 1 128 ? -9.758 0.303 0.897 1 97.94 128 VAL B CA 1
ATOM 4129 C C . VAL B 1 128 ? -10.391 0.25 -0.491 1 97.94 128 VAL B C 1
ATOM 4131 O O . VAL B 1 128 ? -9.766 -0.196 -1.452 1 97.94 128 VAL B O 1
ATOM 4134 N N . ASP B 1 129 ? -11.672 0.681 -0.554 1 97.88 129 ASP B N 1
ATOM 4135 C CA . ASP B 1 129 ? -12.43 0.677 -1.801 1 97.88 129 ASP B CA 1
ATOM 4136 C C . ASP B 1 129 ? -12.398 -0.7 -2.461 1 97.88 129 ASP B C 1
ATOM 4138 O O . ASP B 1 129 ? -12.078 -0.82 -3.643 1 97.88 129 ASP B O 1
ATOM 4142 N N . ASP B 1 130 ? -12.57 -1.718 -1.663 1 96.81 130 ASP B N 1
ATOM 4143 C CA . ASP B 1 130 ? -12.773 -3.105 -2.072 1 96.81 130 ASP B CA 1
ATOM 4144 C C . ASP B 1 130 ? -11.469 -3.723 -2.572 1 96.81 130 ASP B C 1
ATOM 4146 O O . ASP B 1 130 ? -11.484 -4.699 -3.324 1 96.81 130 ASP B O 1
ATOM 4150 N N . GLN B 1 131 ? -10.398 -3.16 -2.254 1 95.38 131 GLN B N 1
ATOM 4151 C CA . GLN B 1 131 ? -9.086 -3.715 -2.582 1 95.38 131 GLN B CA 1
ATOM 4152 C C . GLN B 1 131 ? -8.258 -3.938 -1.323 1 95.38 131 GLN B C 1
ATOM 4154 O O . GLN B 1 131 ? -8.078 -3.021 -0.518 1 95.38 131 GLN B O 1
ATOM 4159 N N . GLU B 1 132 ? -7.77 -5.152 -1.229 1 95.44 132 GLU B N 1
ATOM 4160 C CA . GLU B 1 132 ? -6.891 -5.43 -0.098 1 95.44 132 GLU B CA 1
ATOM 4161 C C . GLU B 1 132 ? -5.66 -4.523 -0.118 1 95.44 132 GLU B C 1
ATOM 4163 O O . GLU B 1 132 ? -4.969 -4.43 -1.134 1 95.44 132 GLU B O 1
ATOM 4168 N N . SER B 1 133 ? -5.457 -3.846 1.001 1 95.38 133 SER B N 1
ATOM 4169 C CA . SER B 1 133 ? -4.383 -2.859 1.061 1 95.38 133 SER B CA 1
ATOM 4170 C C . SER B 1 133 ? -3.314 -3.266 2.07 1 95.38 133 SER B C 1
ATOM 4172 O O . SER B 1 133 ? -2.145 -2.9 1.925 1 95.38 133 SER B O 1
ATOM 4174 N N . LEU B 1 134 ? -3.707 -3.922 3.105 1 96.5 134 LEU B N 1
ATOM 4175 C CA . LEU B 1 134 ? -2.795 -4.383 4.145 1 96.5 134 LEU B CA 1
ATOM 4176 C C . LEU B 1 134 ? -3.242 -5.73 4.703 1 96.5 134 LEU B C 1
ATOM 4178 O O . LEU B 1 134 ? -4.438 -5.965 4.891 1 96.5 134 LEU B O 1
ATOM 4182 N N . ARG B 1 135 ? -2.334 -6.594 4.914 1 95.94 135 ARG B N 1
ATOM 4183 C CA . ARG B 1 135 ? -2.543 -7.855 5.617 1 95.94 135 ARG B CA 1
ATOM 4184 C C . ARG B 1 135 ? -1.481 -8.062 6.695 1 95.94 135 ARG B C 1
ATOM 4186 O O . ARG B 1 135 ? -0.285 -8.094 6.395 1 95.94 135 ARG B O 1
ATOM 4193 N N . ILE B 1 136 ? -1.876 -8.172 7.918 1 95.81 136 ILE B N 1
ATOM 4194 C CA . ILE B 1 136 ? -0.968 -8.344 9.047 1 95.81 136 ILE B CA 1
ATOM 4195 C C . ILE B 1 136 ? -1.25 -9.672 9.742 1 95.81 136 ILE B C 1
ATOM 4197 O O . ILE B 1 136 ? -2.359 -9.898 10.234 1 95.81 136 ILE B O 1
ATOM 4201 N N . GLY B 1 137 ? -0.221 -10.492 9.805 1 93.5 137 GLY B N 1
ATOM 4202 C CA . GLY B 1 137 ? -0.419 -11.82 10.344 1 93.5 137 GLY B CA 1
ATOM 4203 C C . GLY B 1 137 ? 0.207 -12.008 11.719 1 93.5 137 GLY B C 1
ATOM 4204 O O . GLY B 1 13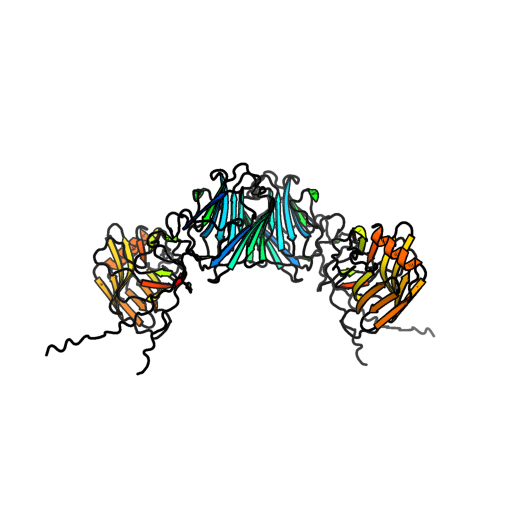7 ? 1.173 -11.328 12.062 1 93.5 137 GLY B O 1
ATOM 4205 N N . HIS B 1 138 ? -0.467 -12.969 12.484 1 89.94 138 HIS B N 1
ATOM 4206 C CA . HIS B 1 138 ? 0.021 -13.414 13.781 1 89.94 138 HIS B CA 1
ATOM 4207 C C . HIS B 1 138 ? -0.102 -12.312 14.828 1 89.94 138 HIS B C 1
ATOM 4209 O O . HIS B 1 138 ? 0.809 -12.109 15.633 1 89.94 138 HIS B O 1
ATOM 4215 N N . VAL B 1 139 ? -1.13 -11.625 14.695 1 83.81 139 VAL B N 1
ATOM 4216 C CA . VAL B 1 139 ? -1.28 -10.477 15.586 1 83.81 139 VAL B CA 1
ATOM 4217 C C . VAL B 1 139 ? -2.609 -10.578 16.328 1 83.81 139 VAL B C 1
ATOM 4219 O O . VAL B 1 139 ? -2.965 -9.68 17.094 1 83.81 139 VAL B O 1
ATOM 4222 N N . SER B 1 140 ? -3.289 -11.531 16.062 1 74.75 140 SER B N 1
ATOM 4223 C CA . SER B 1 140 ? -4.586 -11.625 16.734 1 74.75 140 SER B CA 1
ATOM 4224 C C . SER B 1 140 ? -4.938 -13.07 17.062 1 74.75 140 SER B C 1
ATOM 4226 O O . SER B 1 140 ? -4.336 -14 16.531 1 74.75 140 SER B O 1
ATOM 4228 N N . GLU B 1 141 ? -5.652 -13.062 18.109 1 74.06 141 GLU B N 1
ATOM 4229 C CA . GLU B 1 141 ? -6.371 -14.305 18.359 1 74.06 141 GLU B CA 1
ATOM 4230 C C . GLU B 1 141 ? -7.805 -14.234 17.844 1 74.06 141 GLU B C 1
ATOM 4232 O O . GLU B 1 141 ? -8.281 -13.156 17.469 1 74.06 141 GLU B O 1
ATOM 4237 N N . GLY B 1 142 ? -8.312 -15.359 17.469 1 62.69 142 GLY B N 1
ATOM 4238 C CA . GLY B 1 142 ? -9.711 -15.312 17.062 1 62.69 142 GLY B CA 1
ATOM 4239 C C . GLY B 1 142 ? -10.555 -14.422 17.953 1 62.69 142 GLY B C 1
ATOM 4240 O O . GLY B 1 142 ? -10.328 -14.352 19.172 1 62.69 142 GLY B O 1
ATOM 4241 N N . VAL B 1 143 ? -11.305 -13.328 17.453 1 58.81 143 VAL B N 1
ATOM 4242 C CA . VAL B 1 143 ? -12.117 -12.352 18.172 1 58.81 143 VAL B CA 1
ATOM 4243 C C . VAL B 1 143 ? -12.891 -13.055 19.281 1 58.81 143 VAL B C 1
ATOM 4245 O O . VAL B 1 143 ? -13.07 -12.508 20.375 1 58.81 143 VAL B O 1
ATOM 4248 N N . THR B 1 144 ? -13.242 -14.258 19.094 1 56.62 144 THR B N 1
ATOM 4249 C CA . THR B 1 144 ? -14.133 -14.922 20.031 1 56.62 144 THR B CA 1
ATOM 4250 C C . THR B 1 144 ? -13.328 -15.742 21.047 1 56.62 144 THR B C 1
ATOM 4252 O O . THR B 1 144 ? -13.898 -16.422 21.906 1 56.62 144 THR B O 1
ATOM 4255 N N . SER B 1 145 ? -12.109 -15.664 20.906 1 56.53 145 SER B N 1
ATOM 4256 C CA . SER B 1 145 ? -11.344 -16.594 21.734 1 56.53 145 SER B CA 1
ATOM 4257 C C . SER B 1 145 ? -11.172 -16.047 23.156 1 56.53 145 SER B C 1
ATOM 4259 O O . SER B 1 145 ? -10.75 -16.781 24.047 1 56.53 145 SER B O 1
ATOM 4261 N N . SER B 1 146 ? -11.406 -14.703 23.266 1 57.78 146 SER B N 1
ATOM 4262 C CA . SER B 1 146 ? -11.125 -14.148 24.594 1 57.78 146 SER B CA 1
ATOM 4263 C C . SER B 1 146 ? -12.297 -14.375 25.547 1 57.78 146 SER B C 1
ATOM 4265 O O . SER B 1 146 ? -13.453 -14.422 25.125 1 57.78 146 SER B O 1
ATOM 4267 N N . LEU B 1 147 ? -11.977 -14.719 26.781 1 58.19 147 LEU B N 1
ATOM 4268 C CA . LEU B 1 147 ? -12.922 -14.844 27.891 1 58.19 147 LEU B CA 1
ATOM 4269 C C . LEU B 1 147 ? -13.648 -13.523 28.125 1 58.19 147 LEU B C 1
ATOM 4271 O O . LEU B 1 147 ? -14.789 -13.508 28.594 1 58.19 147 LEU B O 1
ATOM 4275 N N . ASP B 1 148 ? -12.945 -12.461 27.844 1 63.5 148 ASP B N 1
ATOM 4276 C CA . ASP B 1 148 ? -13.617 -11.172 27.953 1 63.5 148 ASP B CA 1
ATOM 4277 C C . ASP B 1 148 ? -14.391 -10.844 26.672 1 63.5 148 ASP B C 1
ATOM 4279 O O . ASP B 1 148 ? -13.797 -10.688 25.609 1 63.5 148 ASP B O 1
ATOM 4283 N N . THR B 1 149 ? -15.703 -10.734 26.891 1 78.56 149 THR B N 1
ATOM 4284 C CA . THR B 1 149 ? -16.625 -10.758 25.75 1 78.56 149 THR B CA 1
ATOM 4285 C C . THR B 1 149 ? -17.062 -9.344 25.391 1 78.56 149 THR B C 1
ATOM 4287 O O . THR B 1 149 ? -17.969 -9.164 24.562 1 78.56 149 THR B O 1
ATOM 4290 N N . THR B 1 150 ? -16.375 -8.359 26.062 1 86.19 150 THR B N 1
ATOM 4291 C CA . THR B 1 150 ? -16.844 -7.016 25.734 1 86.19 150 THR B CA 1
ATOM 4292 C C . THR B 1 150 ? -15.758 -6.223 25 1 86.19 150 THR B C 1
ATOM 4294 O O . THR B 1 150 ? -14.578 -6.34 25.328 1 86.19 150 THR B O 1
ATOM 4297 N N . MET B 1 151 ? -16.188 -5.469 24.016 1 90.31 151 MET B N 1
ATOM 4298 C CA . MET B 1 151 ? -15.305 -4.598 23.266 1 90.31 151 MET B CA 1
ATOM 4299 C C . MET B 1 151 ? -15.906 -3.203 23.109 1 90.31 151 MET B C 1
ATOM 4301 O O . MET B 1 151 ? -17.109 -3.061 22.938 1 90.31 151 MET B O 1
ATOM 4305 N N . ARG B 1 152 ? -15.062 -2.209 23.281 1 92.5 152 ARG B N 1
ATOM 4306 C CA . ARG B 1 152 ? -15.461 -0.844 22.953 1 92.5 152 ARG B CA 1
ATOM 4307 C C . ARG B 1 152 ? -14.836 -0.38 21.656 1 92.5 152 ARG B C 1
ATOM 4309 O O . ARG B 1 152 ? -13.664 -0.667 21.375 1 92.5 152 ARG B O 1
ATOM 4316 N N . ILE B 1 153 ? -15.633 0.263 20.859 1 92.62 153 ILE B N 1
ATOM 4317 C CA . ILE B 1 153 ? -15.133 0.906 19.656 1 92.62 153 ILE B CA 1
ATOM 4318 C C . ILE B 1 153 ? -15.43 2.404 19.703 1 92.62 153 ILE B C 1
ATOM 4320 O O . ILE B 1 153 ? -16.562 2.809 19.953 1 92.62 153 ILE B O 1
ATOM 4324 N N . ALA B 1 154 ? -14.438 3.152 19.531 1 92.69 154 ALA B N 1
ATOM 4325 C CA . ALA B 1 154 ? -14.547 4.609 19.5 1 92.69 154 ALA B CA 1
ATOM 4326 C C . ALA B 1 154 ? -14.156 5.152 18.125 1 92.69 154 ALA B C 1
ATOM 4328 O O . ALA B 1 154 ? -13.211 4.66 17.5 1 92.69 154 ALA B O 1
ATOM 4329 N N . VAL B 1 155 ? -14.867 6.199 17.719 1 92.56 155 VAL B N 1
ATOM 4330 C CA . VAL B 1 155 ? -14.516 6.836 16.453 1 92.56 155 VAL B CA 1
ATOM 4331 C C . VAL B 1 155 ? -14.008 8.25 16.703 1 92.56 155 VAL B C 1
ATOM 4333 O O . VAL B 1 155 ? -14.547 8.969 17.547 1 92.56 155 VAL B O 1
ATOM 4336 N N . GLY B 1 156 ? -12.914 8.609 16.047 1 92.62 156 GLY B N 1
ATOM 4337 C CA . GLY B 1 156 ? -12.391 9.969 16.109 1 92.62 156 GLY B CA 1
ATOM 4338 C C . GLY B 1 156 ? -11.648 10.266 17.391 1 92.62 156 GLY B C 1
ATOM 4339 O O . GLY B 1 156 ? -11.586 11.414 17.844 1 92.62 156 GLY B O 1
ATOM 4340 N N . GLY B 1 157 ? -11.172 9.305 18 1 93.06 157 GLY B N 1
ATOM 4341 C CA . GLY B 1 157 ? -10.445 9.477 19.234 1 93.06 157 GLY B CA 1
ATOM 4342 C C . GLY B 1 157 ? -9.945 8.172 19.828 1 93.06 157 GLY B C 1
ATOM 4343 O O . GLY B 1 157 ? -10 7.129 19.172 1 93.06 157 GLY B O 1
ATOM 4344 N N . ILE B 1 158 ? -9.414 8.273 21.047 1 94.25 158 ILE B N 1
ATOM 4345 C CA . ILE B 1 158 ? -8.844 7.082 21.672 1 94.25 158 ILE B CA 1
ATOM 4346 C C . ILE B 1 158 ? -9.438 6.895 23.078 1 94.25 158 ILE B C 1
ATOM 4348 O O . ILE B 1 158 ? -9.984 7.836 23.656 1 94.25 158 ILE B O 1
ATOM 4352 N N . LEU B 1 159 ? -9.375 5.695 23.609 1 93.25 159 LEU B N 1
ATOM 4353 C CA . LEU B 1 159 ? -9.906 5.348 24.922 1 93.25 159 LEU B CA 1
ATOM 4354 C C . LEU B 1 159 ? -8.781 5.066 25.906 1 93.25 159 LEU B C 1
ATOM 4356 O O . LEU B 1 159 ? -9.008 4.488 26.969 1 93.25 159 LEU B O 1
ATOM 4360 N N . THR B 1 160 ? -7.605 5.387 25.438 1 92.12 160 THR B N 1
ATOM 4361 C CA . THR B 1 160 ? -6.418 5.246 26.281 1 92.12 160 THR B CA 1
ATOM 4362 C C . THR B 1 160 ? -5.613 6.543 26.297 1 92.12 160 THR B C 1
ATOM 4364 O O . THR B 1 160 ? -6.039 7.551 25.719 1 92.12 160 THR B O 1
ATOM 4367 N N . ASN B 1 161 ? -4.52 6.496 27.016 1 90.19 161 ASN B N 1
ATOM 4368 C CA . ASN B 1 161 ? -3.635 7.656 27.016 1 90.19 161 ASN B CA 1
ATOM 4369 C C . ASN B 1 161 ? -2.795 7.723 25.75 1 90.19 161 ASN B C 1
ATOM 4371 O O . ASN B 1 161 ? -2.295 6.699 25.281 1 90.19 161 ASN B O 1
ATOM 4375 N N . SER B 1 162 ? -2.682 8.93 25.234 1 90.19 162 SER B N 1
ATOM 4376 C CA . SER B 1 162 ? -1.933 9.109 24 1 90.19 162 SER B CA 1
ATOM 4377 C C . SER B 1 162 ? -0.501 8.602 24.141 1 90.19 162 SER B C 1
ATOM 4379 O O . SER B 1 162 ? 0.117 8.195 23.141 1 90.19 162 SER B O 1
ATOM 4381 N N . SER B 1 163 ? 0.006 8.602 25.328 1 89 163 SER B N 1
ATOM 4382 C CA . SER B 1 163 ? 1.373 8.148 25.578 1 89 163 SER B CA 1
ATOM 4383 C C . SER B 1 163 ? 1.506 6.645 25.375 1 89 163 SER B C 1
ATOM 4385 O O . SER B 1 163 ? 2.617 6.125 25.266 1 89 163 SER B O 1
ATOM 4387 N N . GLU B 1 164 ? 0.366 5.957 25.297 1 89.25 164 GLU B N 1
ATOM 4388 C CA . GLU B 1 164 ? 0.373 4.504 25.156 1 89.25 164 GLU B CA 1
ATOM 4389 C C . GLU B 1 164 ? 0.432 4.086 23.688 1 89.25 164 GLU B C 1
ATOM 4391 O O . GLU B 1 164 ? 0.688 2.922 23.391 1 89.25 164 GLU B O 1
ATOM 4396 N N . LEU B 1 165 ? 0.253 5.078 22.859 1 91.56 165 LEU B N 1
ATOM 4397 C CA . LEU B 1 165 ? 0.271 4.746 21.438 1 91.56 165 LEU B CA 1
ATOM 4398 C C . LEU B 1 165 ? 1.657 4.273 21.016 1 91.56 165 LEU B C 1
ATOM 4400 O O . LEU B 1 165 ? 2.668 4.742 21.531 1 91.56 165 LEU B O 1
ATOM 4404 N N . MET B 1 166 ? 1.649 3.375 20.125 1 89.94 166 MET B N 1
ATOM 4405 C CA . MET B 1 166 ? 2.914 2.82 19.641 1 89.94 166 MET B CA 1
ATOM 4406 C C . MET B 1 166 ? 3.738 3.883 18.922 1 89.94 166 MET B C 1
ATOM 4408 O O . MET B 1 166 ? 4.957 3.951 19.094 1 89.94 166 MET B O 1
ATOM 4412 N N . GLU B 1 167 ? 3.1 4.578 18.078 1 91.12 167 GLU B N 1
ATOM 4413 C CA . GLU B 1 167 ? 3.668 5.738 17.391 1 91.12 167 GLU B CA 1
ATOM 4414 C C . GLU B 1 167 ? 2.871 7.004 17.703 1 91.12 167 GLU B C 1
ATOM 4416 O O . GLU B 1 167 ? 1.638 6.98 17.719 1 91.12 167 GLU B O 1
ATOM 4421 N N . PRO B 1 168 ? 3.654 8.031 18.031 1 90.56 168 PRO B N 1
ATOM 4422 C CA . PRO B 1 168 ? 2.912 9.273 18.25 1 90.56 168 PRO B CA 1
ATOM 4423 C C . PRO B 1 168 ? 2.057 9.672 17.047 1 90.56 168 PRO B C 1
ATOM 4425 O O . PRO B 1 168 ? 2.473 9.484 15.898 1 90.56 168 PRO B O 1
ATOM 4428 N N . LEU B 1 169 ? 0.882 10.109 17.328 1 90.5 169 LEU B N 1
ATOM 4429 C CA . LEU B 1 169 ? -0.088 10.492 16.312 1 90.5 169 LEU B CA 1
ATOM 4430 C C . LEU B 1 169 ? -0.971 11.633 16.812 1 90.5 169 LEU B C 1
ATOM 4432 O O . LEU B 1 169 ? -1.365 11.656 17.969 1 90.5 169 LEU B O 1
ATOM 4436 N N . HIS B 1 170 ? -1.195 12.602 15.898 1 91 170 HIS B N 1
ATOM 4437 C CA . HIS B 1 170 ? -2.242 13.57 16.219 1 91 170 HIS B CA 1
ATOM 4438 C C . HIS B 1 170 ? -3.617 12.906 16.219 1 91 170 HIS B C 1
ATOM 4440 O O . HIS B 1 170 ? -4.059 12.375 15.203 1 91 170 HIS B O 1
ATOM 4446 N N . ILE B 1 171 ? -4.293 12.992 17.25 1 93 171 ILE B N 1
ATOM 4447 C CA . ILE B 1 171 ? -5.473 12.164 17.453 1 93 171 ILE B CA 1
ATOM 4448 C C . ILE B 1 171 ? -6.648 12.734 16.656 1 93 171 ILE B C 1
ATOM 4450 O O . ILE B 1 171 ? -7.297 12.008 15.906 1 93 171 ILE B O 1
ATOM 4454 N N . PRO B 1 172 ? -6.906 14.016 16.797 1 91.44 172 PRO B N 1
ATOM 4455 C CA . PRO B 1 172 ? -8.078 14.523 16.078 1 91.44 172 PRO B CA 1
ATOM 4456 C C . PRO B 1 172 ? -7.922 14.445 14.562 1 91.44 172 PRO B C 1
ATOM 4458 O O . PRO B 1 172 ? -6.848 14.742 14.031 1 91.44 172 PRO B O 1
ATOM 4461 N N . LEU B 1 173 ? -8.969 13.984 13.977 1 95.44 173 LEU B N 1
ATOM 4462 C CA . LEU B 1 173 ? -9.008 13.867 12.523 1 95.44 173 LEU B CA 1
ATOM 4463 C C . LEU B 1 173 ? -10.219 14.602 11.953 1 95.44 173 LEU B C 1
ATOM 4465 O O . LEU B 1 173 ? -11.359 14.25 12.25 1 95.44 173 LEU B O 1
ATOM 4469 N N . ASP B 1 174 ? -9.945 15.664 11.211 1 95.88 174 ASP B N 1
ATOM 4470 C CA . ASP B 1 174 ? -11.023 16.344 10.508 1 95.88 174 ASP B CA 1
ATOM 4471 C C . ASP B 1 174 ? -11.562 15.477 9.367 1 95.88 174 ASP B C 1
ATOM 4473 O O . ASP B 1 174 ? -11.094 15.57 8.234 1 95.88 174 ASP B O 1
ATOM 4477 N N . ALA B 1 175 ? -12.5 14.664 9.734 1 97.25 175 ALA B N 1
ATOM 4478 C CA . ALA B 1 175 ? -13.055 13.695 8.789 1 97.25 175 ALA B CA 1
ATOM 4479 C C . ALA B 1 175 ? -14.523 13.414 9.102 1 97.25 175 ALA B C 1
ATOM 4481 O O . ALA B 1 175 ? -15.008 13.711 10.195 1 97.25 175 ALA B O 1
ATOM 4482 N N . CYS B 1 176 ? -15.211 12.93 8.078 1 96.81 176 CYS B N 1
ATOM 4483 C CA . CYS B 1 176 ? -16.578 12.453 8.234 1 96.81 176 CYS B CA 1
ATOM 4484 C C . CYS B 1 176 ? -16.672 10.961 7.941 1 96.81 176 CYS B C 1
ATOM 4486 O O . CYS B 1 176 ? -16.031 10.469 7.02 1 96.81 176 CYS B O 1
ATOM 4488 N N . VAL B 1 177 ? -17.422 10.297 8.742 1 95.88 177 VAL B N 1
ATOM 4489 C CA . VAL B 1 177 ? -17.641 8.867 8.547 1 95.88 177 VAL B CA 1
ATOM 4490 C C . VAL B 1 177 ? -19.125 8.586 8.375 1 95.88 177 VAL B C 1
ATOM 4492 O O . VAL B 1 177 ? -19.969 9.203 9.031 1 95.88 177 VAL B O 1
ATOM 4495 N N . ARG B 1 178 ? -19.422 7.672 7.52 1 94.69 178 ARG B N 1
ATOM 4496 C CA . ARG B 1 178 ? -20.797 7.25 7.312 1 94.69 178 ARG B CA 1
ATOM 4497 C C . ARG B 1 178 ? -20.875 5.762 6.992 1 94.69 178 ARG B C 1
ATOM 4499 O O . ARG B 1 178 ? -19.859 5.09 6.887 1 94.69 178 ARG B O 1
ATOM 4506 N N . SER B 1 179 ? -22.078 5.172 6.996 1 94.25 179 SER B N 1
ATOM 4507 C CA . SER B 1 179 ? -22.359 3.793 6.617 1 94.25 179 SER B CA 1
ATOM 4508 C C . SER B 1 179 ? -21.531 2.812 7.449 1 94.25 179 SER B C 1
ATOM 4510 O O . SER B 1 179 ? -20.938 1.875 6.906 1 94.25 179 SER B O 1
ATOM 4512 N N . TRP B 1 180 ? -21.422 3.129 8.688 1 92.31 180 TRP B N 1
ATOM 4513 C CA . TRP B 1 180 ? -20.609 2.293 9.555 1 92.31 180 TRP B CA 1
ATOM 4514 C C . TRP B 1 180 ? -21.344 1.011 9.93 1 92.31 180 TRP B C 1
ATOM 4516 O O . TRP B 1 180 ? -22.562 1.016 10.102 1 92.31 180 TRP B O 1
ATOM 4526 N N . VAL B 1 181 ? -20.656 -0.069 9.875 1 91.94 181 VAL B N 1
ATOM 4527 C CA . VAL B 1 181 ? -21.047 -1.37 10.414 1 91.94 181 VAL B CA 1
ATOM 4528 C C . VAL B 1 181 ? -19.891 -1.966 11.211 1 91.94 181 VAL B C 1
ATOM 4530 O O . VAL B 1 181 ? -18.812 -2.209 10.664 1 91.94 181 VAL B O 1
ATOM 4533 N N . PHE B 1 182 ? -20.109 -2.102 12.531 1 90.88 182 PHE B N 1
ATOM 4534 C CA . PHE B 1 182 ? -19.031 -2.65 13.359 1 90.88 182 PHE B CA 1
ATOM 4535 C C . PHE B 1 182 ? -19.359 -4.074 13.789 1 90.88 182 PHE B C 1
ATOM 4537 O O . PHE B 1 182 ? -20.328 -4.305 14.523 1 90.88 182 PHE B O 1
ATOM 4544 N N . LEU B 1 183 ? -18.547 -5.008 13.352 1 87.69 183 LEU B N 1
ATOM 4545 C CA . LEU B 1 183 ? -18.672 -6.422 13.688 1 87.69 183 LEU B CA 1
ATOM 4546 C C . LEU B 1 183 ? -20.094 -6.906 13.469 1 87.69 183 LEU B C 1
ATOM 4548 O O . LEU B 1 183 ? -20.688 -7.551 14.344 1 87.69 183 LEU B O 1
ATOM 4552 N N . SER B 1 184 ? -20.641 -6.504 12.477 1 80.81 184 SER B N 1
ATOM 4553 C CA . SER B 1 184 ? -21.969 -6.898 12.008 1 80.81 184 SER B CA 1
ATOM 4554 C C . SER B 1 184 ? -23.062 -6.223 12.82 1 80.81 184 SER B C 1
ATOM 4556 O O . SER B 1 184 ? -24.234 -6.602 12.734 1 80.81 184 SER B O 1
ATOM 4558 N N . VAL B 1 185 ? -22.703 -5.391 13.703 1 79.62 185 VAL B N 1
ATOM 4559 C CA . VAL B 1 185 ? -23.703 -4.715 14.539 1 79.62 185 VAL B CA 1
ATOM 4560 C C . VAL B 1 185 ? -23.734 -3.229 14.188 1 79.62 185 VAL B C 1
ATOM 4562 O O . VAL B 1 185 ? -22.703 -2.627 13.875 1 79.62 185 VAL B O 1
ATOM 4565 N N . THR B 1 186 ? -24.922 -2.766 13.977 1 71.44 186 THR B N 1
ATOM 4566 C CA . THR B 1 186 ? -25.094 -1.321 13.883 1 71.44 186 THR B CA 1
ATOM 4567 C C . THR B 1 186 ? -25.422 -0.727 15.25 1 71.44 186 THR B C 1
ATOM 4569 O O . THR B 1 186 ? -26.594 -0.719 15.656 1 71.44 186 THR B O 1
ATOM 4572 N N . PRO B 1 187 ? -24.312 -0.365 15.93 1 65.69 187 PRO B N 1
ATOM 4573 C CA . PRO B 1 187 ? -24.531 -0.064 17.344 1 65.69 187 PRO B CA 1
ATOM 4574 C C . PRO B 1 187 ? -25.109 1.333 17.562 1 65.69 187 PRO B C 1
ATOM 4576 O O . PRO B 1 187 ? -25.062 2.178 16.672 1 65.69 187 PRO B O 1
ATOM 4579 N N . LYS B 1 188 ? -25.797 1.428 18.688 1 71.19 188 LYS B N 1
ATOM 4580 C CA . LYS B 1 188 ? -26.188 2.734 19.203 1 71.19 188 LYS B CA 1
ATOM 4581 C C . LYS B 1 188 ? -25.016 3.408 19.922 1 71.19 188 LYS B C 1
ATOM 4583 O O . LYS B 1 188 ? -24.359 2.785 20.766 1 71.19 188 LYS B O 1
ATOM 4588 N N . TRP B 1 189 ? -24.688 4.652 19.484 1 77.81 189 TRP B N 1
ATOM 4589 C CA . TRP B 1 189 ? -23.594 5.395 20.078 1 77.81 189 TRP B CA 1
ATOM 4590 C C . TRP B 1 189 ? -23.875 5.691 21.547 1 77.81 189 TRP B C 1
ATOM 4592 O O . TRP B 1 189 ? -24.984 6.047 21.922 1 77.81 189 TRP B O 1
ATOM 4602 N N . LEU B 1 190 ? -23.016 5.34 22.422 1 68.81 190 LEU B N 1
ATOM 4603 C CA . LEU B 1 190 ? -23.141 5.691 23.828 1 68.81 190 LEU B CA 1
ATOM 4604 C C . LEU B 1 190 ? -23.125 7.203 24.016 1 68.81 190 LEU B C 1
ATOM 4606 O O . LEU B 1 190 ? -23.891 7.742 24.812 1 68.81 190 LEU B O 1
ATOM 4610 N N . LEU B 1 191 ? -22.109 7.836 23.469 1 62.66 191 LEU B N 1
ATOM 4611 C CA . LEU B 1 191 ? -22.062 9.297 23.406 1 62.66 191 LEU B CA 1
ATOM 4612 C C . LEU B 1 191 ? -22.469 9.781 22.016 1 62.66 191 LEU B C 1
ATOM 4614 O O . LEU B 1 191 ? -21.75 9.562 21.031 1 62.66 191 LEU B O 1
ATOM 4618 N N . ASP B 1 192 ? -23.781 9.938 21.922 1 59.84 192 ASP B N 1
ATOM 4619 C CA . ASP B 1 192 ? -24.281 10.297 20.594 1 59.84 192 ASP B CA 1
ATOM 4620 C C . ASP B 1 192 ? -23.719 11.641 20.141 1 59.84 192 ASP B C 1
ATOM 4622 O O . ASP B 1 192 ? -23.922 12.664 20.797 1 59.84 192 ASP B O 1
ATOM 4626 N N . PRO B 1 193 ? -22.828 11.531 19.141 1 58.91 193 PRO B N 1
ATOM 4627 C CA . PRO B 1 193 ? -22.188 12.742 18.625 1 58.91 193 PRO B CA 1
ATOM 4628 C C . PRO B 1 193 ? -23.188 13.867 18.359 1 58.91 193 PRO B C 1
ATOM 4630 O O . PRO B 1 193 ? -22.828 15.047 18.438 1 58.91 193 PRO B O 1
ATOM 4633 N N . ILE B 1 194 ? -24.422 13.414 18.031 1 56.59 194 ILE B N 1
ATOM 4634 C CA . ILE B 1 194 ? -25.453 14.383 17.688 1 56.59 194 ILE B CA 1
ATOM 4635 C C . ILE B 1 194 ? -25.812 15.227 18.906 1 56.59 194 ILE B C 1
ATOM 4637 O O . ILE B 1 194 ? -26.25 16.375 18.766 1 56.59 194 ILE B O 1
ATOM 4641 N N . PHE B 1 195 ? -25.422 14.617 20.078 1 57.19 195 PHE B N 1
ATOM 4642 C CA . PHE B 1 195 ? -25.938 15.305 21.25 1 57.19 195 PHE B CA 1
ATOM 4643 C C . PHE B 1 195 ? -24.891 16.234 21.844 1 57.19 195 PHE B C 1
ATOM 4645 O O . PHE B 1 195 ? -25.109 16.828 22.891 1 57.19 195 PHE B O 1
ATOM 4652 N N . LEU B 1 196 ? -23.781 16.156 21.188 1 62.38 196 LEU B N 1
ATOM 4653 C CA . LEU B 1 196 ? -22.812 17.125 21.703 1 62.38 196 LEU B CA 1
ATOM 4654 C C . LEU B 1 196 ? -23.234 18.547 21.359 1 62.38 196 LEU B C 1
ATOM 4656 O O . LEU B 1 196 ? -23.656 18.812 20.234 1 62.38 196 LEU B O 1
ATOM 4660 N N . PRO B 1 197 ? -23.5 19.359 22.438 1 61.34 197 PRO B N 1
ATOM 4661 C CA . PRO B 1 197 ? -23.781 20.7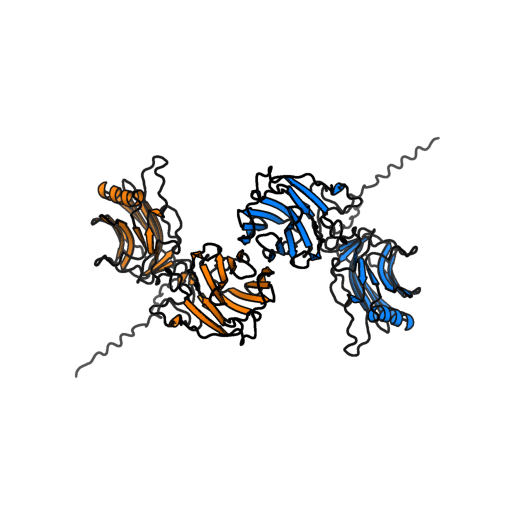5 22.109 1 61.34 197 PRO B CA 1
ATOM 4662 C C . PRO B 1 197 ? -22.781 21.359 21.141 1 61.34 197 PRO B C 1
ATOM 4664 O O . PRO B 1 197 ? -21.578 21.094 21.266 1 61.34 197 PRO B O 1
ATOM 4667 N N . HIS B 1 198 ? -23.219 22.031 19.984 1 66.38 198 HIS B N 1
ATOM 4668 C CA . HIS B 1 198 ? -22.406 22.734 18.984 1 66.38 198 HIS B CA 1
ATOM 4669 C C . HIS B 1 198 ? -21.531 21.75 18.203 1 66.38 198 HIS B C 1
ATOM 4671 O O . HIS B 1 198 ? -20.375 22.062 17.922 1 66.38 198 HIS B O 1
ATOM 4677 N N . SER B 1 199 ? -22.062 20.594 18.031 1 81.12 199 SER B N 1
ATOM 4678 C CA . SER B 1 199 ? -21.312 19.562 17.328 1 81.12 199 SER B CA 1
ATOM 4679 C C . SER B 1 199 ? -21.062 19.969 15.875 1 81.12 199 SER B C 1
ATOM 4681 O O . SER B 1 199 ? -21.938 20.547 15.219 1 81.12 199 SER B O 1
ATOM 4683 N N . LYS B 1 200 ? -19.859 19.859 15.562 1 89.12 200 LYS B N 1
ATOM 4684 C CA . LYS B 1 200 ? -19.516 20.047 14.156 1 89.12 200 LYS B CA 1
ATOM 4685 C C . LYS B 1 200 ? -20.188 18.984 13.281 1 89.12 200 LYS B C 1
ATOM 4687 O O . LYS B 1 200 ? -20.25 17.812 13.648 1 89.12 200 LYS B O 1
ATOM 4692 N N . ARG B 1 201 ? -20.672 19.484 12.172 1 91.44 201 ARG B N 1
ATOM 4693 C CA . ARG B 1 201 ? -21.344 18.609 11.234 1 91.44 201 ARG B CA 1
ATOM 4694 C C . ARG B 1 201 ? -20.531 18.422 9.961 1 91.44 201 ARG B C 1
ATOM 4696 O O . ARG B 1 201 ? -19.609 19.203 9.688 1 91.44 201 ARG B O 1
ATOM 4703 N N . CYS B 1 202 ? -20.922 17.391 9.25 1 94.88 202 CYS B N 1
ATOM 4704 C CA . CYS B 1 202 ? -20.266 17.141 7.977 1 94.88 202 CYS B CA 1
ATOM 4705 C C . CYS B 1 202 ? -20.891 17.969 6.859 1 94.88 202 CYS B C 1
ATOM 4707 O O . CYS B 1 202 ? -22.109 17.938 6.676 1 94.88 202 CYS B O 1
ATOM 4709 N N . PHE B 1 203 ? -20.062 18.641 6.098 1 95.62 203 PHE B N 1
ATOM 4710 C CA . PHE B 1 203 ? -20.562 19.359 4.938 1 95.62 203 PHE B CA 1
ATOM 4711 C C . PHE B 1 203 ? -21.109 18.406 3.889 1 95.62 203 PHE B C 1
ATOM 4713 O O . PHE B 1 203 ? -20.547 17.328 3.676 1 95.62 203 PHE B O 1
ATOM 4720 N N . ALA B 1 204 ? -22.203 18.812 3.242 1 95.06 204 ALA B N 1
ATOM 4721 C CA . ALA B 1 204 ? -22.719 18 2.143 1 95.06 204 ALA B CA 1
ATOM 4722 C C . ALA B 1 204 ? -21.703 17.891 1.011 1 95.06 204 ALA B C 1
ATOM 4724 O O . ALA B 1 204 ? -21.547 16.828 0.404 1 95.06 204 ALA B O 1
ATOM 4725 N N . SER B 1 205 ? -21.078 18.984 0.757 1 94.31 205 SER B N 1
ATOM 4726 C CA . SER B 1 205 ? -19.938 19.094 -0.144 1 94.31 205 SER B CA 1
ATOM 4727 C C . SER B 1 205 ? -18.844 19.969 0.454 1 94.31 205 SER B C 1
ATOM 4729 O O . SER B 1 205 ? -19.125 20.891 1.237 1 94.31 205 SER B O 1
ATOM 4731 N N . HIS B 1 206 ? -17.625 19.562 0.123 1 95.94 206 HIS B N 1
ATOM 4732 C CA . HIS B 1 206 ? -16.562 20.328 0.776 1 95.94 206 HIS B CA 1
ATOM 4733 C C . HIS B 1 206 ? -15.367 20.5 -0.152 1 95.94 206 HIS B C 1
ATOM 4735 O O . HIS B 1 206 ? -15.305 19.875 -1.214 1 95.94 206 HIS B O 1
ATOM 4741 N N . ARG B 1 207 ? -14.492 21.344 0.19 1 95.19 207 ARG B N 1
ATOM 4742 C CA . ARG B 1 207 ? -13.227 21.594 -0.486 1 95.19 207 ARG B CA 1
ATOM 4743 C C . ARG B 1 207 ? -12.102 21.812 0.521 1 95.19 207 ARG B C 1
ATOM 4745 O O . ARG B 1 207 ? -12.352 21.922 1.723 1 95.19 207 ARG B O 1
ATOM 4752 N N . LYS B 1 208 ? -10.906 21.875 -0.01 1 95.44 208 LYS B N 1
ATOM 4753 C CA . LYS B 1 208 ? -9.742 22.078 0.849 1 95.44 208 LYS B CA 1
ATOM 4754 C C . LYS B 1 208 ? -9.75 23.469 1.467 1 95.44 208 LYS B C 1
ATOM 4756 O O . LYS B 1 208 ? -10.172 24.438 0.828 1 95.44 208 LYS B O 1
ATOM 4761 N N . GLY B 1 209 ? -9.195 23.469 2.691 1 96.44 209 GLY B N 1
ATOM 4762 C CA . GLY B 1 209 ? -9.117 24.719 3.428 1 96.44 209 GLY B CA 1
ATOM 4763 C C . GLY B 1 209 ? -9.531 24.578 4.883 1 96.44 209 GLY B C 1
ATOM 4764 O O . GLY B 1 209 ? -9.828 23.484 5.348 1 96.44 209 GLY B O 1
ATOM 4765 N N . SER B 1 210 ? -9.508 25.688 5.594 1 96.94 210 SER B N 1
ATOM 4766 C CA . SER B 1 210 ? -9.922 25.734 6.992 1 96.94 210 SER B CA 1
ATOM 4767 C C . SER B 1 210 ? -11.117 26.656 7.184 1 96.94 210 SER B C 1
ATOM 4769 O O . SER B 1 210 ? -11.07 27.828 6.812 1 96.94 210 SER B O 1
ATOM 4771 N N . TYR B 1 211 ? -12.117 26.078 7.754 1 95.88 211 TYR B N 1
ATOM 4772 C CA . TYR B 1 211 ? -13.344 26.859 7.887 1 95.88 211 TYR B CA 1
ATOM 4773 C C . TYR B 1 211 ? -13.5 27.406 9.305 1 95.88 211 TYR B C 1
ATOM 4775 O O . TYR B 1 211 ? -13.406 26.641 10.273 1 95.88 211 TYR B O 1
ATOM 4783 N N . PHE B 1 212 ? -13.68 28.672 9.352 1 94.94 212 PHE B N 1
ATOM 4784 C CA . PHE B 1 212 ? -14 29.391 10.586 1 94.94 212 PHE B CA 1
ATOM 4785 C C . PHE B 1 212 ? -15.453 29.828 10.594 1 94.94 212 PHE B C 1
ATOM 4787 O O . PHE B 1 212 ? -15.844 30.703 9.812 1 94.94 212 PHE B O 1
ATOM 4794 N N . PRO B 1 213 ? -16.219 29.312 11.516 1 91.31 213 PRO B N 1
ATOM 4795 C CA . PRO B 1 213 ? -17.656 29.578 11.469 1 91.31 213 PRO B CA 1
ATOM 4796 C C . PRO B 1 213 ? -18.031 30.891 12.156 1 91.31 213 PRO B C 1
ATOM 4798 O O . PRO B 1 213 ? -19.203 31.25 12.203 1 91.31 213 PRO B O 1
ATOM 4801 N N . GLY B 1 214 ? -17.125 31.578 12.711 1 90.25 214 GLY B N 1
ATOM 4802 C CA . GLY B 1 214 ? -17.406 32.812 13.383 1 90.25 214 GLY B CA 1
ATOM 4803 C C . GLY B 1 214 ? -17.516 32.688 14.891 1 90.25 214 GLY B C 1
ATOM 4804 O O . GLY B 1 214 ? -18.141 33.5 15.562 1 90.25 214 GLY B O 1
ATOM 4805 N N . SER B 1 215 ? -17.062 31.609 15.461 1 87.25 215 SER B N 1
ATOM 4806 C CA . SER B 1 215 ? -17.141 31.375 16.906 1 87.25 215 SER B CA 1
ATOM 4807 C C . SER B 1 215 ? -15.859 30.734 17.438 1 87.25 215 SER B C 1
ATOM 4809 O O . SER B 1 215 ? -15.883 30.031 18.453 1 87.25 215 SER B O 1
ATOM 4811 N N . GLY B 1 216 ? -14.773 31.062 16.828 1 89.88 216 GLY B N 1
ATOM 4812 C CA . GLY B 1 216 ? -13.555 30.453 17.312 1 89.88 216 GLY B CA 1
ATOM 4813 C C . GLY B 1 216 ? -12.297 30.969 16.625 1 89.88 216 GLY B C 1
ATOM 4814 O O . GLY B 1 216 ? -12.383 31.797 15.727 1 89.88 216 GLY B O 1
ATOM 4815 N N . ASN B 1 217 ? -11.172 30.5 17.203 1 94.31 217 ASN B N 1
ATOM 4816 C CA . ASN B 1 217 ? -9.867 30.906 16.672 1 94.31 217 ASN B CA 1
ATOM 4817 C C . ASN B 1 217 ? -8.828 29.797 16.859 1 94.31 217 ASN B C 1
ATOM 4819 O O . ASN B 1 217 ? -9.133 28.734 17.391 1 94.31 217 ASN B O 1
ATOM 4823 N N . VAL B 1 218 ? -7.727 30.047 16.266 1 95.94 218 VAL B N 1
ATOM 4824 C CA . VAL B 1 218 ? -6.555 29.188 16.391 1 95.94 218 VAL B CA 1
ATOM 4825 C C . VAL B 1 218 ? -5.363 30.016 16.875 1 95.94 218 VAL B C 1
ATOM 4827 O O . VAL B 1 218 ? -5.215 31.172 16.5 1 95.94 218 VAL B O 1
ATOM 4830 N N . ALA B 1 219 ? -4.539 29.375 17.703 1 95.75 219 ALA B N 1
ATOM 4831 C CA . ALA B 1 219 ? -3.412 30.125 18.25 1 95.75 219 ALA B CA 1
ATOM 4832 C C . ALA B 1 219 ? -2.113 29.344 18.109 1 95.75 219 ALA B C 1
ATOM 4834 O O . ALA B 1 219 ? -2.088 28.125 18.344 1 95.75 219 ALA B O 1
ATOM 4835 N N . TYR B 1 220 ? -1.109 30.016 17.719 1 95.62 220 TYR B N 1
ATOM 4836 C CA . TYR B 1 220 ? 0.242 29.469 17.672 1 95.62 220 TYR B CA 1
ATOM 4837 C C . TYR B 1 220 ? 1.181 30.234 18.594 1 95.62 220 TYR B C 1
ATOM 4839 O O . TYR B 1 220 ? 1.106 31.469 18.672 1 95.62 220 TYR B O 1
ATOM 4847 N N . ARG B 1 221 ? 2.016 29.484 19.188 1 95.19 221 ARG B N 1
ATOM 4848 C CA . ARG B 1 221 ? 3.092 30.156 19.906 1 95.19 221 ARG B CA 1
ATOM 4849 C C . ARG B 1 221 ? 4.242 30.516 18.984 1 95.19 221 ARG B C 1
ATOM 4851 O O . ARG B 1 221 ? 4.605 29.734 18.094 1 95.19 221 ARG B O 1
ATOM 4858 N N . THR B 1 222 ? 4.805 31.625 19.219 1 93.62 222 THR B N 1
ATOM 4859 C CA . THR B 1 222 ? 5.898 32.062 18.359 1 93.62 222 THR B CA 1
ATOM 4860 C C . THR B 1 222 ? 7.109 31.141 18.531 1 93.62 222 THR B C 1
ATOM 4862 O O . THR B 1 222 ? 7.922 31.016 17.609 1 93.62 222 THR B O 1
ATOM 4865 N N . SER B 1 223 ? 7.188 30.5 19.609 1 91.75 223 SER B N 1
ATOM 4866 C CA . SER B 1 223 ? 8.266 29.547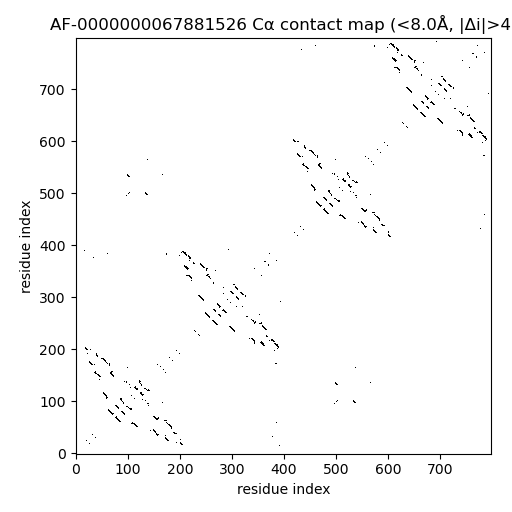 19.844 1 91.75 223 SER B CA 1
ATOM 4867 C C . SER B 1 223 ? 8.188 28.375 18.875 1 91.75 223 SER B C 1
ATOM 4869 O O . SER B 1 223 ? 9.203 27.734 18.578 1 91.75 223 SER B O 1
ATOM 4871 N N . ASP B 1 224 ? 6.992 28.156 18.422 1 91.5 224 ASP B N 1
ATOM 4872 C CA . ASP B 1 224 ? 6.777 27 17.547 1 91.5 224 ASP B CA 1
ATOM 4873 C C . ASP B 1 224 ? 6.859 27.406 16.078 1 91.5 224 ASP B C 1
ATOM 4875 O O . ASP B 1 224 ? 6.68 26.562 15.188 1 91.5 224 ASP B O 1
ATOM 4879 N N . LEU B 1 225 ? 7.148 28.625 15.883 1 91.94 225 LEU B N 1
ATOM 4880 C CA . LEU B 1 225 ? 7.164 29.156 14.523 1 91.94 225 LEU B CA 1
ATOM 4881 C C . LEU B 1 225 ? 8.586 29.484 14.078 1 91.94 225 LEU B C 1
ATOM 4883 O O . LEU B 1 225 ? 9.453 29.734 14.914 1 91.94 225 LEU B O 1
ATOM 4887 N N . PRO B 1 226 ? 8.75 29.359 12.766 1 86.81 226 PRO B N 1
ATOM 4888 C CA . PRO B 1 226 ? 10.094 29.719 12.289 1 86.81 226 PRO B CA 1
ATOM 4889 C C . PRO B 1 226 ? 10.477 31.156 12.594 1 86.81 226 PRO B C 1
ATOM 4891 O O . PRO B 1 226 ? 9.617 32.031 12.578 1 86.81 226 PRO B O 1
ATOM 4894 N N . THR B 1 227 ? 11.734 31.172 13.031 1 78.31 227 THR B N 1
ATOM 4895 C CA . THR B 1 227 ? 12.266 32.5 13.242 1 78.31 227 THR B CA 1
ATOM 4896 C C . THR B 1 227 ? 13.023 33 12.008 1 78.31 227 THR B C 1
ATOM 4898 O O . THR B 1 227 ? 13.773 32.219 11.398 1 78.31 227 THR B O 1
ATOM 4901 N N . ALA B 1 228 ? 12.523 33.719 11.203 1 63.59 228 ALA B N 1
ATOM 4902 C CA . ALA B 1 228 ? 13.312 34.188 10.07 1 63.59 228 ALA B CA 1
ATOM 4903 C C . ALA B 1 228 ? 14.734 34.531 10.5 1 63.59 228 ALA B C 1
ATOM 4905 O O . ALA B 1 228 ? 14.953 35.094 11.57 1 63.59 228 ALA B O 1
ATOM 4906 N N . SER B 1 229 ? 15.719 33.469 10.375 1 55.81 229 SER B N 1
ATOM 4907 C CA . SER B 1 229 ? 17.109 33.594 10.781 1 55.81 229 SER B CA 1
ATOM 4908 C C . SER B 1 229 ? 17.656 35 10.492 1 55.81 229 SER B C 1
ATOM 4910 O O . SER B 1 229 ? 17.531 35.5 9.375 1 55.81 229 SER B O 1
ATOM 4912 N N . ALA B 1 230 ? 17.75 35.75 11.484 1 55.47 230 ALA B N 1
ATOM 4913 C CA . ALA B 1 230 ? 18.75 36.812 11.422 1 55.47 230 ALA B CA 1
ATOM 4914 C C . ALA B 1 230 ? 20.078 36.281 10.914 1 55.47 230 ALA B C 1
ATOM 4916 O O . ALA B 1 230 ? 21.094 37 10.953 1 55.47 230 ALA B O 1
ATOM 4917 N N . GLN B 1 231 ? 20.078 35.031 10.562 1 51.25 231 GLN B N 1
ATOM 4918 C CA . GLN B 1 231 ? 21.453 34.531 10.398 1 51.25 231 GLN B CA 1
ATOM 4919 C C . GLN B 1 231 ? 22.203 35.375 9.383 1 51.25 231 GLN B C 1
ATOM 4921 O O . GLN B 1 231 ? 23.438 35.469 9.438 1 51.25 231 GLN B O 1
ATOM 4926 N N . THR B 1 232 ? 21.547 35.656 8.289 1 56.5 232 THR B N 1
ATOM 4927 C CA . THR B 1 232 ? 22.406 36.219 7.246 1 56.5 232 THR B CA 1
ATOM 4928 C C . THR B 1 232 ? 22.5 37.719 7.363 1 56.5 232 THR B C 1
ATOM 4930 O O . THR B 1 232 ? 22.719 38.438 6.367 1 56.5 232 THR B O 1
ATOM 4933 N N . GLY B 1 233 ? 22.531 38.281 8.57 1 70.12 233 GLY B N 1
ATOM 4934 C CA . GLY B 1 233 ? 22.75 39.719 8.672 1 70.12 233 GLY B CA 1
ATOM 4935 C C . GLY B 1 233 ? 21.531 40.531 8.297 1 70.12 233 GLY B C 1
ATOM 4936 O O . GLY B 1 233 ? 21.547 41.75 8.422 1 70.12 233 GLY B O 1
ATOM 4937 N N . GLU B 1 234 ? 20.484 39.906 7.789 1 79.44 234 GLU B N 1
ATOM 4938 C CA . GLU B 1 234 ? 19.312 40.656 7.387 1 79.44 234 GLU B CA 1
ATOM 4939 C C . GLU B 1 234 ? 18.375 40.906 8.57 1 79.44 234 GLU B C 1
ATOM 4941 O O . GLU B 1 234 ? 18.297 40.062 9.484 1 79.44 234 GLU B O 1
ATOM 4946 N N . PRO B 1 235 ? 17.812 42.094 8.602 1 88.25 235 PRO B N 1
ATOM 4947 C CA . PRO B 1 235 ? 16.906 42.375 9.703 1 88.25 235 PRO B CA 1
ATOM 4948 C C . PRO B 1 235 ? 15.703 41.438 9.742 1 88.25 235 PRO B C 1
ATOM 4950 O O . PRO B 1 235 ? 15.312 40.875 8.711 1 88.25 235 PRO B O 1
ATOM 4953 N N . TRP B 1 236 ? 15.188 41.281 10.922 1 90.75 236 TRP B N 1
ATOM 4954 C CA . TRP B 1 236 ? 14.008 40.438 11.133 1 90.75 236 TRP B CA 1
ATOM 4955 C C . TRP B 1 236 ? 12.805 41 10.375 1 90.75 236 TRP B C 1
ATOM 4957 O O . TRP B 1 236 ? 12.586 42.219 10.367 1 90.75 236 TRP B O 1
ATOM 4967 N N . THR B 1 237 ? 12.062 40.156 9.68 1 92.94 237 THR B N 1
ATOM 4968 C CA . THR B 1 237 ? 10.852 40.562 8.961 1 92.94 237 THR B CA 1
ATOM 4969 C C . THR B 1 237 ? 9.703 39.594 9.297 1 92.94 237 THR B C 1
ATOM 4971 O O . THR B 1 237 ? 9.938 38.438 9.625 1 92.94 237 THR B O 1
ATOM 4974 N N . LEU B 1 238 ? 8.539 40.094 9.391 1 94.5 238 LEU B N 1
ATOM 4975 C CA . LEU B 1 238 ? 7.348 39.281 9.555 1 94.5 238 LEU B CA 1
ATOM 4976 C C . LEU B 1 238 ? 6.617 39.125 8.219 1 94.5 238 LEU B C 1
ATOM 4978 O O . LEU B 1 238 ? 6.352 40.094 7.531 1 94.5 238 LEU B O 1
ATOM 4982 N N . SER B 1 239 ? 6.379 37.938 7.863 1 95.56 239 SER B N 1
ATOM 4983 C CA . SER B 1 239 ? 5.633 37.656 6.645 1 95.56 239 SER B CA 1
ATOM 4984 C C . SER B 1 239 ? 4.445 36.719 6.926 1 95.56 239 SER B C 1
ATOM 4986 O O . SER B 1 239 ? 4.613 35.656 7.492 1 95.56 239 SER B O 1
ATOM 4988 N N . LEU B 1 240 ? 3.268 37.156 6.578 1 95.81 240 LEU B N 1
ATOM 4989 C CA . LEU B 1 240 ? 2.031 36.406 6.715 1 95.81 240 LEU B CA 1
ATOM 4990 C C . LEU B 1 240 ? 1.28 36.344 5.387 1 95.81 240 LEU B C 1
ATOM 4992 O O . LEU B 1 240 ? 1.065 37.375 4.742 1 95.81 240 LEU B O 1
ATOM 4996 N N . GLN B 1 241 ? 0.91 35.156 4.984 1 96.31 241 GLN B N 1
ATOM 4997 C CA . GLN B 1 241 ? 0.179 34.969 3.732 1 96.31 241 GLN B CA 1
ATOM 4998 C C . GLN B 1 241 ? -1 34.031 3.918 1 96.31 241 GLN B C 1
ATOM 5000 O O . GLN B 1 241 ? -0.911 33.062 4.676 1 96.31 241 GLN B O 1
ATOM 5005 N N . MET B 1 242 ? -2.094 34.281 3.24 1 95.5 242 MET B N 1
ATOM 5006 C CA . MET B 1 242 ? -3.229 33.375 3.209 1 95.5 242 MET B CA 1
ATOM 5007 C C . MET B 1 242 ? -4.211 33.75 2.109 1 95.5 242 MET B C 1
ATOM 5009 O O . MET B 1 242 ? -4.191 34.875 1.623 1 95.5 242 MET B O 1
ATOM 5013 N N . ASP B 1 243 ? -5.02 32.812 1.719 1 93.5 243 ASP B N 1
ATOM 5014 C CA . ASP B 1 243 ? -6.152 33.094 0.829 1 93.5 243 ASP B CA 1
ATOM 5015 C C . ASP B 1 243 ? -7.449 33.219 1.618 1 93.5 243 ASP B C 1
ATOM 5017 O O . ASP B 1 243 ? -7.82 32.312 2.379 1 93.5 243 ASP B O 1
ATOM 5021 N N . LEU B 1 244 ? -8.18 34.312 1.377 1 92.06 244 LEU B N 1
ATOM 5022 C CA . LEU B 1 244 ? -9.359 34.656 2.172 1 92.06 244 LEU B CA 1
ATOM 5023 C C . LEU B 1 244 ? -10.633 34.438 1.358 1 92.06 244 LEU B C 1
ATOM 5025 O O . LEU B 1 244 ? -10.75 34.969 0.247 1 92.06 244 LEU B O 1
ATOM 5029 N N . HIS B 1 245 ? -11.445 33.688 1.928 1 90.69 245 HIS B N 1
ATOM 5030 C CA . HIS B 1 245 ? -12.828 33.594 1.47 1 90.69 245 HIS B CA 1
ATOM 5031 C C . HIS B 1 245 ? -13.797 34.094 2.543 1 90.69 245 HIS B C 1
ATOM 5033 O O . HIS B 1 245 ? -14.117 33.344 3.477 1 90.69 245 HIS B O 1
ATOM 5039 N N . LEU B 1 246 ? -14.352 35.25 2.354 1 88.94 246 LEU B N 1
ATOM 5040 C CA . LEU B 1 246 ? -15.078 35.969 3.402 1 88.94 246 LEU B CA 1
ATOM 5041 C C . LEU B 1 246 ? -16.578 35.656 3.32 1 88.94 246 LEU B C 1
ATOM 5043 O O . LEU B 1 246 ? -17.141 35.594 2.227 1 88.94 246 LEU B O 1
ATOM 5047 N N . GLU B 1 247 ? -17.141 35.531 4.496 1 86.88 247 GLU B N 1
ATOM 5048 C CA . GLU B 1 247 ? -18.594 35.406 4.586 1 86.88 247 GLU B CA 1
ATOM 5049 C C . GLU B 1 247 ? -19.203 36.5 5.441 1 86.88 247 GLU B C 1
ATOM 5051 O O . GLU B 1 247 ? -20.422 36.562 5.598 1 86.88 247 GLU B O 1
ATOM 5056 N N . SER B 1 248 ? -18.297 37.281 6.055 1 83.62 248 SER B N 1
ATOM 5057 C CA . SER B 1 248 ? -18.734 38.406 6.863 1 83.62 248 SER B CA 1
ATOM 5058 C C . SER B 1 248 ? -17.922 39.656 6.551 1 83.62 248 SER B C 1
ATOM 5060 O O . SER B 1 248 ? -16.781 39.562 6.082 1 83.62 248 SER B O 1
ATOM 5062 N N . LEU B 1 249 ? -18.547 40.75 6.887 1 83 249 LEU B N 1
ATOM 5063 C CA . LEU B 1 249 ? -17.906 42 6.523 1 83 249 LEU B CA 1
ATOM 5064 C C . LEU B 1 249 ? -17.109 42.562 7.695 1 83 249 LEU B C 1
ATOM 5066 O O . LEU B 1 249 ? -16.281 43.469 7.516 1 83 249 LEU B O 1
ATOM 5070 N N . SER B 1 250 ? -17.344 42.125 8.828 1 87.31 250 SER B N 1
ATOM 5071 C CA . SER B 1 250 ? -16.594 42.531 10.008 1 87.31 250 SER B CA 1
ATOM 5072 C C . SER B 1 250 ? -15.961 41.344 10.703 1 87.31 250 SER B C 1
ATOM 5074 O O . SER B 1 250 ? -16.641 40.344 10.984 1 87.31 250 SER B O 1
ATOM 5076 N N . PHE B 1 251 ? -14.695 41.406 10.898 1 90 251 PHE B N 1
ATOM 5077 C CA . PHE B 1 251 ? -14.008 40.281 11.477 1 90 251 PHE B CA 1
ATOM 5078 C C . PHE B 1 251 ? -12.617 40.656 11.961 1 90 251 PHE B C 1
ATOM 5080 O O . PHE B 1 251 ? -12.062 41.656 11.523 1 90 251 PHE B O 1
ATOM 5087 N N . SER B 1 252 ? -12.164 39.969 12.914 1 92.75 252 SER B N 1
ATOM 5088 C CA . SER B 1 252 ? -10.742 39.938 13.234 1 92.75 252 SER B CA 1
ATOM 5089 C C . SER B 1 252 ? -10.039 38.781 12.539 1 92.75 252 SER B C 1
ATOM 5091 O O . SER B 1 252 ? -10.453 37.625 12.688 1 92.75 252 SER B O 1
ATOM 5093 N N . LEU B 1 253 ? -9.078 39.031 11.766 1 93.12 253 LEU B N 1
ATOM 5094 C CA . LEU B 1 253 ? -8.43 38 10.984 1 93.12 253 LEU B CA 1
ATOM 5095 C C . LEU B 1 253 ? -7.23 37.406 11.727 1 93.12 253 LEU B C 1
ATOM 5097 O O . LEU B 1 253 ? -7.09 36.188 11.844 1 93.12 253 LEU B O 1
ATOM 5101 N N . LEU B 1 254 ? -6.363 38.281 12.203 1 94.31 254 LEU B N 1
ATOM 5102 C CA . LEU B 1 254 ? -5.109 37.875 12.82 1 94.31 254 LEU B CA 1
ATOM 5103 C C . LEU B 1 254 ? -4.676 38.844 13.906 1 94.31 254 LEU B C 1
ATOM 5105 O O . LEU B 1 254 ? -4.848 40.062 13.758 1 94.31 254 LEU B O 1
ATOM 5109 N N . SER B 1 255 ? -4.113 38.312 14.914 1 94.5 255 SER B N 1
ATOM 5110 C CA . SER B 1 255 ? -3.529 39.188 15.938 1 94.5 255 SER B CA 1
ATOM 5111 C C . SER B 1 255 ? -2.275 38.562 16.531 1 94.5 255 SER B C 1
ATOM 5113 O O . SER B 1 255 ? -2.146 37.312 16.578 1 94.5 255 SER B O 1
ATOM 5115 N N . VAL B 1 256 ? -1.374 39.344 16.922 1 94.38 256 VAL B N 1
ATOM 5116 C CA . VAL B 1 256 ? -0.188 38.938 17.656 1 94.38 256 VAL B CA 1
ATOM 5117 C C . VAL B 1 256 ? -0.187 39.625 19.031 1 94.38 256 VAL B C 1
ATOM 5119 O O . VAL B 1 256 ? -0.349 40.844 19.141 1 94.38 256 VAL B O 1
ATOM 5122 N N . SER B 1 257 ? -0.047 38.75 20 1 93.31 257 SER B N 1
ATOM 5123 C CA . SER B 1 257 ? -0.073 39.312 21.359 1 93.31 257 SER B CA 1
ATOM 5124 C C . SER B 1 257 ? 1.108 38.812 22.172 1 93.31 257 SER B C 1
ATOM 5126 O O . SER B 1 257 ? 1.765 37.844 21.812 1 93.31 257 SER B O 1
ATOM 5128 N N . HIS B 1 258 ? 1.388 39.5 23.156 1 91.62 258 HIS B N 1
ATOM 5129 C CA . HIS B 1 258 ? 2.393 39.188 24.156 1 91.62 258 HIS B CA 1
ATOM 5130 C C . HIS B 1 258 ? 1.834 39.312 25.578 1 91.62 258 HIS B C 1
ATOM 5132 O O . HIS B 1 258 ? 1.06 40.25 25.844 1 91.62 258 HIS B O 1
ATOM 5138 N N . PRO B 1 259 ? 2.184 38.438 26.5 1 88.44 259 PRO B N 1
ATOM 5139 C CA . PRO B 1 259 ? 1.631 38.469 27.859 1 88.44 259 PRO B CA 1
ATOM 5140 C C . PRO B 1 259 ? 1.886 39.812 28.547 1 88.44 259 PRO B C 1
ATOM 5142 O O . PRO B 1 259 ? 1.024 40.312 29.281 1 88.44 259 PRO B O 1
ATOM 5145 N N . GLU B 1 260 ? 2.969 40.438 28.375 1 86.19 260 GLU B N 1
ATOM 5146 C CA . GLU B 1 260 ? 3.354 41.656 29.078 1 86.19 260 GLU B CA 1
ATOM 5147 C C . GLU B 1 260 ? 2.779 42.906 28.391 1 86.19 260 GLU B C 1
ATOM 5149 O O . GLU B 1 260 ? 2.342 43.844 29.047 1 86.19 260 GLU B O 1
ATOM 5154 N N . THR B 1 261 ? 2.742 42.938 27.016 1 85.12 261 THR B N 1
ATOM 5155 C CA . THR B 1 261 ? 2.438 44.156 26.281 1 85.12 261 THR B CA 1
ATOM 5156 C C . THR B 1 261 ? 1.021 44.125 25.719 1 85.12 261 THR B C 1
ATOM 5158 O O . THR B 1 261 ? 0.463 45.156 25.344 1 85.12 261 THR B O 1
ATOM 5161 N N . GLY B 1 262 ? 0.434 42.875 25.75 1 89.31 262 GLY B N 1
ATOM 5162 C CA . GLY B 1 262 ? -0.88 42.75 25.141 1 89.31 262 GLY B CA 1
ATOM 5163 C C . GLY B 1 262 ? -0.825 42.594 23.625 1 89.31 262 GLY B C 1
ATOM 5164 O O . GLY B 1 262 ? 0.095 41.969 23.094 1 89.31 262 GLY B O 1
ATOM 5165 N N . THR B 1 263 ? -1.841 43.156 22.953 1 92.19 263 THR B N 1
ATOM 5166 C CA . THR B 1 263 ? -1.922 43 21.5 1 92.19 263 THR B CA 1
ATOM 5167 C C . THR B 1 263 ? -0.919 43.938 20.812 1 92.19 263 THR B C 1
ATOM 5169 O O . THR B 1 263 ? -0.922 45.156 21.047 1 92.19 263 THR B O 1
ATOM 5172 N N . ILE B 1 264 ? -0.143 43.438 20.031 1 94.12 264 ILE B N 1
ATOM 5173 C CA . ILE B 1 264 ? 0.912 44.188 19.328 1 94.12 264 ILE B CA 1
ATOM 5174 C C . ILE B 1 264 ? 0.489 44.469 17.891 1 94.12 264 ILE B C 1
ATOM 5176 O O . ILE B 1 264 ? 0.711 45.562 17.375 1 94.12 264 ILE B O 1
ATOM 5180 N N . LEU B 1 265 ? -0.066 43.469 17.266 1 94.81 265 LEU B N 1
ATOM 5181 C CA . LEU B 1 265 ? -0.523 43.531 15.875 1 94.81 265 LEU B CA 1
ATOM 5182 C C . LEU B 1 265 ? -1.954 43.031 15.75 1 94.81 265 LEU B C 1
ATOM 5184 O O . LEU B 1 265 ? -2.305 42 16.328 1 94.81 265 LEU B O 1
ATOM 5188 N N . LEU B 1 266 ? -2.764 43.781 15.094 1 94.25 266 LEU B N 1
ATOM 5189 C CA . LEU B 1 266 ? -4.141 43.344 14.828 1 94.25 266 LEU B CA 1
ATOM 5190 C C . LEU B 1 266 ? -4.512 43.625 13.375 1 94.25 266 LEU B C 1
ATOM 5192 O O . LEU B 1 266 ? -4.34 44.719 12.867 1 94.25 266 LEU B O 1
ATOM 5196 N N . LEU B 1 267 ? -4.848 42.625 12.719 1 94.06 267 LEU B N 1
ATOM 5197 C CA . LEU B 1 267 ? -5.406 42.688 11.375 1 94.06 267 LEU B CA 1
ATOM 5198 C C . LEU B 1 267 ? -6.898 42.406 11.383 1 94.06 267 LEU B C 1
ATOM 5200 O O . LEU B 1 267 ? -7.316 41.312 11.789 1 94.06 267 LEU B O 1
ATOM 5204 N N . TRP B 1 268 ? -7.707 43.312 10.953 1 93 268 TRP B N 1
ATOM 5205 C CA . TRP B 1 268 ? -9.156 43.125 11 1 93 268 TRP B CA 1
ATOM 5206 C C . TRP B 1 268 ? -9.836 43.844 9.844 1 93 268 TRP B C 1
ATOM 5208 O O . TRP B 1 268 ? -9.219 44.625 9.141 1 93 268 TRP B O 1
ATOM 5218 N N . GLY B 1 269 ? -11.023 43.438 9.594 1 91.31 269 GLY B N 1
ATOM 5219 C CA . GLY B 1 269 ? -11.797 44 8.5 1 91.31 269 GLY B CA 1
ATOM 5220 C C . GLY B 1 269 ? -13.148 44.531 8.93 1 91.31 269 GLY B C 1
ATOM 5221 O O . GLY B 1 269 ? -13.773 44 9.844 1 91.31 269 GLY B O 1
ATOM 5222 N N . GLN B 1 270 ? -13.492 45.594 8.266 1 89.94 270 GLN B N 1
ATOM 5223 C CA . GLN B 1 270 ? -14.805 46.188 8.469 1 89.94 270 GLN B CA 1
ATOM 5224 C C . GLN B 1 270 ? -15.273 46.938 7.227 1 89.94 270 GLN B C 1
ATOM 5226 O O . GLN B 1 270 ? -14.516 47.688 6.641 1 89.94 270 GLN B O 1
ATOM 5231 N N . ASP B 1 271 ? -16.516 46.719 6.883 1 85 271 ASP B N 1
ATOM 5232 C CA . ASP B 1 271 ? -17.156 47.438 5.777 1 85 271 ASP B CA 1
ATOM 5233 C C . ASP B 1 271 ? -16.266 47.406 4.531 1 85 271 ASP B C 1
ATOM 5235 O O . ASP B 1 271 ? -15.977 48.469 3.957 1 85 271 ASP B O 1
ATOM 5239 N N . LYS B 1 272 ? -15.719 46.281 4.164 1 84.19 272 LYS B N 1
ATOM 5240 C CA . LYS B 1 272 ? -14.93 46.031 2.965 1 84.19 272 LYS B CA 1
ATOM 5241 C C . LYS B 1 272 ? -13.57 46.719 3.041 1 84.19 272 LYS B C 1
ATOM 5243 O O . LYS B 1 272 ? -12.984 47.062 2.014 1 84.19 272 LYS B O 1
ATOM 5248 N N . ASN B 1 273 ? -13.234 47.062 4.215 1 90.5 273 ASN B N 1
ATOM 5249 C CA . ASN B 1 273 ? -11.883 47.594 4.434 1 90.5 273 ASN B CA 1
ATOM 5250 C C . ASN B 1 273 ? -11.078 46.688 5.355 1 90.5 273 ASN B C 1
ATOM 5252 O O . ASN B 1 273 ? -11.625 46.094 6.297 1 90.5 273 ASN B O 1
ATOM 5256 N N . LEU B 1 274 ? -9.82 46.625 5.062 1 92.69 274 LEU B N 1
ATOM 5257 C CA . LEU B 1 274 ? -8.875 45.906 5.941 1 92.69 274 LEU B CA 1
ATOM 5258 C C . LEU B 1 274 ? -8.008 46.906 6.699 1 92.69 274 LEU B C 1
ATOM 5260 O O . LEU B 1 274 ? -7.57 47.906 6.133 1 92.69 274 LEU B O 1
ATOM 5264 N N . PHE B 1 275 ? -7.812 46.625 7.855 1 93.69 275 PHE B N 1
ATOM 5265 C CA . PHE B 1 275 ? -7.023 47.531 8.711 1 93.69 275 PHE B CA 1
ATOM 5266 C C . PHE B 1 275 ? -5.863 46.75 9.344 1 93.69 275 PHE B C 1
ATOM 5268 O O . PHE B 1 275 ? -6.027 45.625 9.789 1 93.69 275 PHE B O 1
ATOM 5275 N N . VAL B 1 276 ? -4.691 47.375 9.367 1 95.62 276 VAL B N 1
ATOM 5276 C CA . VAL B 1 276 ? -3.551 46.875 10.141 1 95.62 276 VAL B CA 1
ATOM 5277 C C . VAL B 1 276 ? -3.275 47.844 11.297 1 95.62 276 VAL B C 1
ATOM 5279 O O . VAL B 1 276 ? -2.982 49.031 11.078 1 95.62 276 VAL B O 1
ATOM 5282 N N . GLU B 1 277 ? -3.346 47.281 12.422 1 95.06 277 GLU B N 1
ATOM 5283 C CA . GLU B 1 277 ? -3.098 48.125 13.602 1 95.06 277 GLU B CA 1
ATOM 5284 C C . GLU B 1 277 ? -1.874 47.625 14.367 1 95.06 277 GLU B C 1
ATOM 5286 O O . GLU B 1 277 ? -1.694 46.406 14.547 1 95.06 277 GLU B O 1
ATOM 5291 N N . LEU B 1 278 ? -1.038 48.469 14.727 1 95 278 LEU B N 1
ATOM 5292 C CA . LEU B 1 278 ? 0.086 48.219 15.625 1 95 278 LEU B CA 1
ATOM 5293 C C . LEU B 1 278 ? -0.08 49 16.938 1 95 278 LEU B C 1
ATOM 5295 O O . LEU B 1 278 ? -0.082 50.219 16.938 1 95 278 LEU B O 1
ATOM 5299 N N . GLY B 1 279 ? -0.228 48.156 17.969 1 90.06 279 GLY B N 1
ATOM 5300 C CA . GLY B 1 279 ? -0.628 48.812 19.203 1 90.06 279 GLY B CA 1
ATOM 5301 C C . GLY B 1 279 ? -1.988 49.469 19.109 1 90.06 279 GLY B C 1
ATOM 5302 O O . GLY B 1 279 ? -2.982 48.844 18.781 1 90.06 279 GLY B O 1
ATOM 5303 N N . ASN B 1 280 ? -1.968 50.844 19.312 1 88 280 ASN B N 1
ATOM 5304 C CA . ASN B 1 280 ? -3.221 51.562 19.234 1 88 280 ASN B CA 1
ATOM 5305 C C . ASN B 1 280 ? -3.299 52.406 17.969 1 88 280 ASN B C 1
ATOM 5307 O O . ASN B 1 280 ? -4.23 53.219 17.797 1 88 280 ASN B O 1
ATOM 5311 N N . ASP B 1 281 ? -2.383 52.219 16.984 1 93.5 281 ASP B N 1
ATOM 5312 C CA . ASP B 1 281 ? -2.316 53.031 15.781 1 93.5 281 ASP B CA 1
ATOM 5313 C C . ASP B 1 281 ? -2.729 52.25 14.547 1 93.5 281 ASP B C 1
ATOM 5315 O O . ASP B 1 281 ? -2.205 51.156 14.297 1 93.5 281 ASP B O 1
ATOM 5319 N N . THR B 1 282 ? -3.688 52.781 13.844 1 95.19 282 THR B N 1
ATOM 5320 C CA . THR B 1 282 ? -3.984 52.219 12.531 1 95.19 282 THR B CA 1
ATOM 5321 C C . THR B 1 282 ? -2.926 52.625 11.516 1 95.19 282 THR B C 1
ATOM 5323 O O . THR B 1 282 ? -2.85 53.812 11.141 1 95.19 282 THR B O 1
ATOM 5326 N N . VAL B 1 283 ? -2.197 51.781 11 1 95.88 283 VAL B N 1
ATOM 5327 C CA . VAL B 1 283 ? -1.041 52.125 10.172 1 95.88 283 VAL B CA 1
ATOM 5328 C C . VAL B 1 283 ? -1.408 51.969 8.695 1 95.88 283 VAL B C 1
ATOM 5330 O O . VAL B 1 283 ? -0.929 52.75 7.863 1 95.88 283 VAL B O 1
ATOM 5333 N N . VAL B 1 284 ? -2.186 50.938 8.422 1 96.12 284 VAL B N 1
ATOM 5334 C CA . VAL B 1 284 ? -2.572 50.719 7.035 1 96.12 284 VAL B CA 1
ATOM 5335 C C . VAL B 1 284 ? -4.086 50.531 6.941 1 96.12 284 VAL B C 1
ATOM 5337 O O . VAL B 1 284 ? -4.684 49.844 7.785 1 96.12 284 VAL B O 1
ATOM 5340 N N . THR B 1 285 ? -4.719 51.125 5.996 1 94.56 285 THR B N 1
ATOM 5341 C CA . THR B 1 285 ? -6.098 50.875 5.582 1 94.56 285 THR B CA 1
ATOM 5342 C C . THR B 1 285 ? -6.164 50.562 4.09 1 94.56 285 THR B C 1
ATOM 5344 O O . THR B 1 285 ? -5.617 51.312 3.27 1 94.56 285 THR B O 1
ATOM 5347 N N . GLN B 1 286 ? -6.77 49.438 3.83 1 93.88 286 GLN B N 1
ATOM 5348 C CA . GLN B 1 286 ? -6.879 49.062 2.43 1 93.88 286 GLN B CA 1
ATOM 5349 C C . GLN B 1 286 ? -8.305 48.625 2.088 1 93.88 286 GLN B C 1
ATOM 5351 O O . GLN B 1 286 ? -8.906 47.812 2.793 1 93.88 286 GLN B O 1
ATOM 5356 N N . ALA B 1 287 ? -8.766 49.125 0.959 1 88.62 287 ALA B N 1
ATOM 5357 C CA . ALA B 1 287 ? -10.094 48.719 0.481 1 88.62 287 ALA B CA 1
ATOM 5358 C C . ALA B 1 287 ? -10.047 47.344 -0.171 1 88.62 287 ALA B C 1
ATOM 5360 O O . ALA B 1 287 ? -9.102 47.031 -0.893 1 88.62 287 ALA B O 1
ATOM 5361 N N . LEU B 1 288 ? -11 46.531 0.246 1 82.56 288 LEU B N 1
ATOM 5362 C CA . LEU B 1 288 ? -11.148 45.219 -0.39 1 82.56 288 LEU B CA 1
ATOM 5363 C C . LEU B 1 288 ? -11.922 45.344 -1.699 1 82.56 288 LEU B C 1
ATOM 5365 O O . LEU B 1 288 ? -13.07 45.781 -1.709 1 82.56 288 LEU B O 1
ATOM 5369 N N . ALA B 1 289 ? -11.195 45.188 -2.807 1 72.19 289 ALA B N 1
ATOM 5370 C CA . ALA B 1 289 ? -11.844 45.281 -4.109 1 72.19 289 ALA B CA 1
ATOM 5371 C C . ALA B 1 289 ? -12.867 44.156 -4.289 1 72.19 289 ALA B C 1
ATOM 5373 O O . ALA B 1 289 ? -12.766 43.094 -3.666 1 72.19 289 ALA B O 1
ATOM 5374 N N . ASP B 1 290 ? -14.055 44.5 -4.934 1 63.94 290 ASP B N 1
ATOM 5375 C CA . ASP B 1 290 ? -15.078 43.5 -5.242 1 63.94 290 ASP B CA 1
ATOM 5376 C C . ASP B 1 290 ? -14.508 42.375 -6.117 1 63.94 290 ASP B C 1
ATOM 5378 O O . ASP B 1 290 ? -13.969 42.625 -7.195 1 63.94 290 ASP B O 1
ATOM 5382 N N . VAL B 1 291 ? -13.938 41.5 -5.605 1 56.78 291 VAL B N 1
ATOM 5383 C CA . VAL B 1 291 ? -13.445 40.406 -6.441 1 56.78 291 VAL B CA 1
ATOM 5384 C C . VAL B 1 291 ? -14.617 39.625 -6.996 1 56.78 291 VAL B C 1
ATOM 5386 O O . VAL B 1 291 ? -15.453 39.125 -6.238 1 56.78 291 VAL B O 1
ATOM 5389 N N . GLY B 1 292 ? -15.32 40.219 -7.992 1 52.25 292 GLY B N 1
ATOM 5390 C CA . GLY B 1 292 ? -16.438 39.625 -8.727 1 52.25 292 GLY B CA 1
ATOM 5391 C C . GLY B 1 292 ? -16.438 38.125 -8.688 1 52.25 292 GLY B C 1
ATOM 5392 O O . GLY B 1 292 ? -17.438 37.5 -9.078 1 52.25 292 GLY B O 1
ATOM 5393 N N . GLY B 1 293 ? -15.344 37.375 -8.32 1 51.81 293 GLY B N 1
ATOM 5394 C CA . GLY B 1 293 ? -15.289 35.969 -8.641 1 51.81 293 GLY B CA 1
ATOM 5395 C C . GLY B 1 293 ? -15.031 35.094 -7.426 1 51.81 293 GLY B C 1
ATOM 5396 O O . GLY B 1 293 ? -14.875 35.594 -6.312 1 51.81 293 GLY B O 1
ATOM 5397 N N . SER B 1 294 ? -15.391 33.812 -7.629 1 58.31 294 SER B N 1
ATOM 5398 C CA . SER B 1 294 ? -15.242 32.656 -6.789 1 58.31 294 SER B CA 1
ATOM 5399 C C . SER B 1 294 ? -13.828 32.531 -6.23 1 58.31 294 SER B C 1
ATOM 5401 O O . SER B 1 294 ? -13.562 31.719 -5.352 1 58.31 294 SER B O 1
ATOM 5403 N N . ASP B 1 295 ? -12.992 33.531 -6.68 1 69.31 295 ASP B N 1
ATOM 5404 C CA . ASP B 1 295 ? -11.609 33.281 -6.289 1 69.31 295 ASP B CA 1
ATOM 5405 C C . ASP B 1 295 ? -11.25 34.031 -5.012 1 69.31 295 ASP B C 1
ATOM 5407 O O . ASP B 1 295 ? -11.656 35.188 -4.832 1 69.31 295 ASP B O 1
ATOM 5411 N N . GLY B 1 296 ? -11.008 33.594 -3.877 1 80.19 296 GLY B N 1
ATOM 5412 C CA . GLY B 1 296 ? -10.555 34.125 -2.598 1 80.19 296 GLY B CA 1
ATOM 5413 C C . GLY B 1 296 ? -9.523 35.219 -2.734 1 80.19 296 GLY B C 1
ATOM 5414 O O . GLY B 1 296 ? -9.117 35.562 -3.848 1 80.19 296 GLY B O 1
ATOM 5415 N N . TYR B 1 297 ? -9.43 36.094 -1.789 1 87.12 297 TYR B N 1
ATOM 5416 C CA . TYR B 1 297 ? -8.43 37.156 -1.734 1 87.12 297 TYR B CA 1
ATOM 5417 C C . TYR B 1 297 ? -7.07 36.625 -1.312 1 87.12 297 TYR B C 1
ATOM 5419 O O . TYR B 1 297 ? -6.949 36 -0.251 1 87.12 297 TYR B O 1
ATOM 5427 N N . LYS B 1 298 ? -6.129 36.844 -2.252 1 91.19 298 LYS B N 1
ATOM 5428 C CA . LYS B 1 298 ? -4.77 36.531 -1.829 1 91.19 298 LYS B CA 1
ATOM 5429 C C . LYS B 1 298 ? -4.211 37.625 -0.907 1 91.19 298 LYS B C 1
ATOM 5431 O O . LYS B 1 298 ? -4.074 38.781 -1.31 1 91.19 298 LYS B O 1
ATOM 5436 N N . PHE B 1 299 ? -3.92 37.188 0.194 1 91.88 299 PHE B N 1
ATOM 5437 C CA . PHE B 1 299 ? -3.508 38.125 1.233 1 91.88 299 PHE B CA 1
ATOM 5438 C C . PHE B 1 299 ? -2.035 37.938 1.58 1 91.88 299 PHE B C 1
ATOM 5440 O O . PHE B 1 299 ? -1.563 36.812 1.708 1 91.88 299 PHE B O 1
ATOM 5447 N N . HIS B 1 300 ? -1.321 39.094 1.679 1 95.62 300 HIS B N 1
ATOM 5448 C CA . HIS B 1 300 ? 0.07 39.062 2.115 1 95.62 300 HIS B CA 1
ATOM 5449 C C . HIS B 1 300 ? 0.398 40.281 2.973 1 95.62 300 HIS B C 1
ATOM 5451 O O . HIS B 1 300 ? 0.189 41.406 2.547 1 95.62 300 HIS B O 1
ATOM 5457 N N . LEU B 1 301 ? 0.832 40.094 4.168 1 96.56 301 LEU B N 1
ATOM 5458 C CA . LEU B 1 301 ? 1.314 41.125 5.062 1 96.56 301 LEU B CA 1
ATOM 5459 C C . LEU B 1 301 ? 2.809 40.969 5.328 1 96.56 301 LEU B C 1
ATOM 5461 O O . LEU B 1 301 ? 3.266 39.875 5.711 1 96.56 301 LEU B O 1
ATOM 5465 N N . SER B 1 302 ? 3.527 42 5.086 1 96.31 302 SER B N 1
ATOM 5466 C CA . SER B 1 302 ? 4.965 42.031 5.344 1 96.31 302 SER B CA 1
ATOM 5467 C C . SER B 1 302 ? 5.359 43.219 6.195 1 96.31 302 SER B C 1
ATOM 5469 O O . SER B 1 302 ? 5.008 44.375 5.871 1 96.31 302 SER B O 1
ATOM 5471 N N . ILE B 1 303 ? 6.086 43 7.234 1 95.81 303 ILE B N 1
ATOM 5472 C CA . ILE B 1 303 ? 6.559 44.062 8.102 1 95.81 303 ILE B CA 1
ATOM 5473 C C . ILE B 1 303 ? 8.078 44.031 8.203 1 95.81 303 ILE B C 1
ATOM 5475 O O . ILE B 1 303 ? 8.656 43 8.609 1 95.81 303 ILE B O 1
ATOM 5479 N N . THR B 1 304 ? 8.68 45.094 7.82 1 94.62 304 THR B N 1
ATOM 5480 C CA . THR B 1 304 ? 10.125 45.281 7.895 1 94.62 304 THR B CA 1
ATOM 5481 C C . THR B 1 304 ? 10.469 46.375 8.883 1 94.62 304 THR B C 1
ATOM 5483 O O . THR B 1 304 ? 9.578 47.031 9.43 1 94.62 304 THR B O 1
ATOM 5486 N N . PRO B 1 305 ? 11.734 46.562 9.133 1 94.06 305 PRO B N 1
ATOM 5487 C CA . PRO B 1 305 ? 12.094 47.656 10.055 1 94.06 305 PRO B CA 1
ATOM 5488 C C . PRO B 1 305 ? 11.633 49.031 9.562 1 94.06 305 PRO B C 1
ATOM 5490 O O . PRO B 1 305 ? 11.438 49.938 10.367 1 94.06 305 PRO B O 1
ATOM 5493 N N . LYS B 1 306 ? 11.312 49.094 8.312 1 94.19 306 LYS B N 1
ATOM 5494 C CA . LYS B 1 306 ? 11.055 50.438 7.762 1 94.19 306 LYS B CA 1
ATOM 5495 C C . LYS B 1 306 ? 9.602 50.562 7.309 1 94.19 306 LYS B C 1
ATOM 5497 O O . LYS B 1 306 ? 9.086 51.688 7.188 1 94.19 306 LYS B O 1
ATOM 5502 N N . SER B 1 307 ? 8.992 49.469 7.078 1 96.56 307 SER B N 1
ATOM 5503 C CA . SER B 1 307 ? 7.691 49.625 6.438 1 96.56 307 SER B CA 1
ATOM 5504 C C . SER B 1 307 ? 6.758 48.469 6.75 1 96.56 307 SER B C 1
ATOM 5506 O O . SER B 1 307 ? 7.215 47.375 7.125 1 96.56 307 SER B O 1
ATOM 5508 N N . VAL B 1 308 ? 5.465 48.719 6.68 1 97.12 308 VAL B N 1
ATOM 5509 C CA . VAL B 1 308 ? 4.375 47.75 6.691 1 97.12 308 VAL B CA 1
ATOM 5510 C C . VAL B 1 308 ? 3.727 47.688 5.309 1 97.12 308 VAL B C 1
ATOM 5512 O O . VAL B 1 308 ? 3.273 48.719 4.781 1 97.12 308 VAL B O 1
ATOM 5515 N N . THR B 1 309 ? 3.754 46.531 4.727 1 97.06 309 THR B N 1
ATOM 5516 C CA . THR B 1 309 ? 3.162 46.344 3.406 1 97.06 309 THR B CA 1
ATOM 5517 C C . THR B 1 309 ? 1.983 45.375 3.473 1 97.06 309 THR B C 1
ATOM 5519 O O . THR B 1 309 ? 2.117 44.281 3.984 1 97.06 309 THR B O 1
ATOM 5522 N N . LEU B 1 310 ? 0.841 45.781 3.021 1 96.12 310 LEU B N 1
ATOM 5523 C CA . LEU B 1 310 ? -0.359 44.969 2.941 1 96.12 310 LEU B CA 1
ATOM 5524 C C . LEU B 1 310 ? -0.811 44.781 1.495 1 96.12 310 LEU B C 1
ATOM 5526 O O . LEU B 1 310 ? -1.036 45.781 0.793 1 96.12 310 LEU B O 1
ATOM 5530 N N . GLN B 1 311 ? -0.812 43.594 1.139 1 93.69 311 GLN B N 1
ATOM 5531 C CA . GLN B 1 311 ? -1.304 43.281 -0.198 1 93.69 311 GLN B CA 1
ATOM 5532 C C . GLN B 1 311 ? -2.543 42.375 -0.13 1 93.69 311 GLN B C 1
ATOM 5534 O O . GLN B 1 311 ? -2.539 41.375 0.55 1 93.69 311 GLN B O 1
ATOM 5539 N N . CYS B 1 312 ? -3.58 42.688 -0.719 1 89 312 CYS B N 1
ATOM 5540 C CA . CYS B 1 312 ? -4.793 41.906 -0.872 1 89 312 CYS B CA 1
ATOM 5541 C C . CYS B 1 312 ? -5.285 41.906 -2.314 1 89 312 CYS B C 1
ATOM 5543 O O . CYS B 1 312 ? -5.699 42.969 -2.814 1 89 312 CYS B O 1
ATOM 5545 N N . GLY B 1 313 ? -5.211 40.75 -2.9 1 82.88 313 GLY B N 1
ATOM 5546 C CA . GLY B 1 313 ? -5.484 40.75 -4.328 1 82.88 313 GLY B CA 1
ATOM 5547 C C . GLY B 1 313 ? -4.469 41.562 -5.133 1 82.88 313 GLY B C 1
ATOM 5548 O O . GLY B 1 313 ? -3.264 41.312 -5.008 1 82.88 313 GLY B O 1
ATOM 5549 N N . ASN B 1 314 ? -5.086 42.469 -5.906 1 81.12 314 ASN B N 1
ATOM 5550 C CA . ASN B 1 314 ? -4.219 43.25 -6.762 1 81.12 314 ASN B CA 1
ATOM 5551 C C . ASN B 1 314 ? -3.854 44.594 -6.102 1 81.12 314 ASN B C 1
ATOM 5553 O O . ASN B 1 314 ? -3.062 45.375 -6.648 1 81.12 314 ASN B O 1
ATOM 5557 N N . GLU B 1 315 ? -4.34 44.875 -4.984 1 86.75 315 GLU B N 1
ATOM 5558 C CA . GLU B 1 315 ? -4.09 46.125 -4.289 1 86.75 315 GLU B CA 1
ATOM 5559 C C . GLU B 1 315 ? -2.955 46 -3.281 1 86.75 315 GLU B C 1
ATOM 5561 O O . GLU B 1 315 ? -2.842 44.969 -2.609 1 86.75 315 GLU B O 1
ATOM 5566 N N . LYS B 1 316 ? -2.121 47 -3.273 1 92.62 316 LYS B N 1
ATOM 5567 C CA . LYS B 1 316 ? -0.992 47 -2.348 1 92.62 316 LYS B CA 1
ATOM 5568 C C . LYS B 1 316 ? -0.88 48.344 -1.636 1 92.62 316 LYS B C 1
ATOM 5570 O O . LYS B 1 316 ? -0.975 49.406 -2.27 1 92.62 316 LYS B O 1
ATOM 5575 N N . GLU B 1 317 ? -0.791 48.375 -0.349 1 95.38 317 GLU B N 1
ATOM 5576 C CA . GLU B 1 317 ? -0.609 49.562 0.472 1 95.38 317 GLU B CA 1
ATOM 5577 C C . GLU B 1 317 ? 0.65 49.438 1.327 1 95.38 317 GLU B C 1
ATOM 5579 O O . GLU B 1 317 ? 0.958 48.375 1.861 1 95.38 317 GLU B O 1
ATOM 5584 N N . ILE B 1 318 ? 1.409 50.594 1.394 1 96.06 318 ILE B N 1
ATOM 5585 C CA . ILE B 1 318 ? 2.643 50.625 2.172 1 96.06 318 ILE B CA 1
ATOM 5586 C C . ILE B 1 318 ? 2.609 51.781 3.154 1 96.06 318 ILE B C 1
ATOM 5588 O O . ILE B 1 318 ? 2.166 52.875 2.811 1 96.06 318 ILE B O 1
ATOM 5592 N N . ALA B 1 319 ? 3.008 51.562 4.34 1 96.69 319 ALA B N 1
ATOM 5593 C CA . ALA B 1 319 ? 3.105 52.594 5.367 1 96.69 319 ALA B CA 1
ATOM 5594 C C . ALA B 1 319 ? 4.414 52.469 6.145 1 96.69 319 ALA B C 1
ATOM 5596 O O . ALA B 1 319 ? 5.023 51.406 6.188 1 96.69 319 ALA B O 1
ATOM 5597 N N . ASP B 1 320 ? 4.809 53.594 6.734 1 96 320 ASP B N 1
ATOM 5598 C CA . ASP B 1 320 ? 5.996 53.562 7.586 1 96 320 ASP B CA 1
ATOM 5599 C C . ASP B 1 320 ? 5.672 53 8.961 1 96 320 ASP B C 1
ATOM 5601 O O . ASP B 1 320 ? 4.531 53.062 9.422 1 96 320 ASP B O 1
ATOM 5605 N N . ILE B 1 321 ? 6.691 52.406 9.555 1 95.31 321 ILE B N 1
ATOM 5606 C CA . ILE B 1 321 ? 6.496 51.844 10.883 1 95.31 321 ILE B CA 1
ATOM 5607 C C . ILE B 1 321 ? 7.441 52.531 11.875 1 95.31 321 ILE B C 1
ATOM 5609 O O . ILE B 1 321 ? 8.586 52.844 11.531 1 95.31 321 ILE B O 1
ATOM 5613 N N . SER B 1 322 ? 6.984 52.781 13.047 1 94.25 322 SER B N 1
ATOM 5614 C CA . SER B 1 322 ? 7.832 53.375 14.086 1 94.25 322 SER B CA 1
ATOM 5615 C C . SER B 1 322 ? 8.781 52.312 14.664 1 94.25 322 SER B C 1
ATOM 5617 O O . SER B 1 322 ? 8.469 51.125 14.664 1 94.25 322 SER B O 1
ATOM 5619 N N . GLU B 1 323 ? 9.836 52.781 15.188 1 93.94 323 GLU B N 1
ATOM 5620 C CA . GLU B 1 323 ? 10.828 51.875 15.789 1 93.94 323 GLU B CA 1
ATOM 5621 C C . GLU B 1 323 ? 10.25 51.125 16.984 1 93.94 323 GLU B C 1
ATOM 5623 O O . GLU B 1 323 ? 10.578 49.969 17.203 1 93.94 323 GLU B O 1
ATOM 5628 N N . GLY B 1 324 ? 9.422 51.75 17.703 1 93.88 324 GLY B N 1
ATOM 5629 C CA . GLY B 1 324 ? 8.797 51.125 18.859 1 93.88 324 GLY B CA 1
ATOM 5630 C C . GLY B 1 324 ? 7.902 49.969 18.484 1 93.88 324 GLY B C 1
ATOM 5631 O O . GLY B 1 324 ? 7.969 48.906 19.125 1 93.88 324 GLY B O 1
ATOM 5632 N N . HIS B 1 325 ? 7.148 50.219 17.453 1 94.12 325 HIS B N 1
ATOM 5633 C CA . HIS B 1 325 ? 6.234 49.188 17 1 94.12 325 HIS B CA 1
ATOM 5634 C C . HIS B 1 325 ? 7 47.969 16.438 1 94.12 325 HIS B C 1
ATOM 5636 O O . HIS B 1 325 ? 6.676 46.844 16.75 1 94.12 325 HIS B O 1
ATOM 5642 N N . TYR B 1 326 ? 7.992 48.25 15.672 1 94.81 326 TYR B N 1
ATOM 5643 C CA . TYR B 1 326 ? 8.805 47.188 15.086 1 94.81 326 TYR B CA 1
ATOM 5644 C C . TYR B 1 326 ? 9.5 46.375 16.172 1 94.81 326 TYR B C 1
ATOM 5646 O O . TYR B 1 326 ? 9.484 45.125 16.125 1 94.81 326 TYR B O 1
ATOM 5654 N N . SER B 1 327 ? 10.062 47.062 17.125 1 93.25 327 SER B N 1
ATOM 5655 C CA . SER B 1 327 ? 10.805 46.406 18.203 1 93.25 327 SER B CA 1
ATOM 5656 C C . SER B 1 327 ? 9.883 45.531 19.031 1 93.25 327 SER B C 1
ATOM 5658 O O . SER B 1 327 ? 10.281 44.438 19.453 1 93.25 327 SER B O 1
ATOM 5660 N N . ALA B 1 328 ? 8.695 46 19.234 1 92.25 328 ALA B N 1
ATOM 5661 C CA . ALA B 1 328 ? 7.734 45.219 20.016 1 92.25 328 ALA B CA 1
ATOM 5662 C C . ALA B 1 328 ? 7.387 43.906 19.312 1 92.25 328 ALA B C 1
ATOM 5664 O O . ALA B 1 328 ? 7.336 42.844 19.953 1 92.25 328 ALA B O 1
ATOM 5665 N N . LEU B 1 329 ? 7.148 43.969 18.062 1 92.75 329 LEU B N 1
ATOM 5666 C CA . LEU B 1 329 ? 6.812 42.781 17.266 1 92.75 329 LEU B CA 1
ATOM 5667 C C . LEU B 1 329 ? 7.988 41.812 17.203 1 92.75 329 LEU B C 1
ATOM 5669 O O . LEU B 1 329 ? 7.809 40.625 17.422 1 92.75 329 LEU B O 1
ATOM 5673 N N . LYS B 1 330 ? 9.125 42.344 16.953 1 91.75 330 LYS B N 1
ATOM 5674 C CA . LYS B 1 330 ? 10.336 41.531 16.891 1 91.75 330 LYS B CA 1
ATOM 5675 C C . LYS B 1 330 ? 10.586 40.844 18.219 1 91.75 330 LYS B C 1
ATOM 5677 O O . LYS B 1 330 ? 10.898 39.656 18.25 1 91.75 330 LYS B O 1
ATOM 5682 N N . HIS B 1 331 ? 10.383 41.562 19.25 1 90.62 331 HIS B N 1
ATOM 5683 C CA . HIS B 1 331 ? 10.617 41 20.578 1 90.62 331 HIS B CA 1
ATOM 5684 C C . HIS B 1 331 ? 9.656 39.875 20.891 1 90.62 331 HIS B C 1
ATOM 5686 O O . HIS B 1 331 ? 10.039 38.875 21.516 1 90.62 331 HIS B O 1
ATOM 5692 N N . SER B 1 332 ? 8.422 39.969 20.484 1 89.19 332 SER B N 1
ATOM 5693 C CA . SER B 1 332 ? 7.438 38.906 20.719 1 89.19 332 SER B CA 1
ATOM 5694 C C . SER B 1 332 ? 7.859 37.625 20.062 1 89.19 332 SER B C 1
ATOM 5696 O O . SER B 1 332 ? 7.484 36.531 20.516 1 89.19 332 SER B O 1
ATOM 5698 N N . TRP B 1 333 ? 8.625 37.625 18.969 1 88.56 333 TRP B N 1
ATOM 5699 C CA . TRP B 1 333 ? 9.094 36.438 18.266 1 88.56 333 TRP B CA 1
ATOM 5700 C C . TRP B 1 333 ? 10.398 35.938 18.859 1 88.56 333 TRP B C 1
ATOM 5702 O O . TRP B 1 333 ? 10.594 34.719 19 1 88.56 333 TRP B O 1
ATOM 5712 N N . THR B 1 334 ? 11.273 36.812 19.234 1 85.62 334 THR B N 1
ATOM 5713 C CA . THR B 1 334 ? 12.609 36.438 19.672 1 85.62 334 THR B CA 1
ATOM 5714 C C . THR B 1 334 ? 12.578 35.906 21.109 1 85.62 334 THR B C 1
ATOM 5716 O O . THR B 1 334 ? 13.344 35 21.453 1 85.62 334 THR B O 1
ATOM 5719 N N . ASP B 1 335 ? 11.734 36.438 21.906 1 86.5 335 ASP B N 1
ATOM 5720 C CA . ASP B 1 335 ? 11.695 35.969 23.297 1 86.5 335 ASP B CA 1
ATOM 5721 C C . ASP B 1 335 ? 10.828 34.719 23.422 1 86.5 335 ASP B C 1
ATOM 5723 O O . ASP B 1 335 ? 10.742 34.125 24.5 1 86.5 335 ASP B O 1
ATOM 5727 N N . LYS B 1 336 ? 10.117 34.406 22.391 1 86.88 336 LYS B N 1
ATOM 5728 C CA . LYS B 1 336 ? 9.391 33.156 22.234 1 86.88 336 LYS B CA 1
ATOM 5729 C C . LYS B 1 336 ? 8.18 33.125 23.172 1 86.88 336 LYS B C 1
ATOM 5731 O O . LYS B 1 336 ? 7.785 32.031 23.625 1 86.88 336 LYS B O 1
ATOM 5736 N N . GLU B 1 337 ? 7.602 34.25 23.484 1 91.88 337 GLU B N 1
ATOM 5737 C CA . GLU B 1 337 ? 6.438 34.312 24.359 1 91.88 337 GLU B CA 1
ATOM 5738 C C . GLU B 1 337 ? 5.215 34.844 23.625 1 91.88 337 GLU B C 1
ATOM 5740 O O . GLU B 1 337 ? 4.133 34.969 24.219 1 91.88 337 GLU B O 1
ATOM 5745 N N . GLY B 1 338 ? 5.414 35.219 22.469 1 93.75 338 GLY B N 1
ATOM 5746 C CA . GLY B 1 338 ? 4.309 35.75 21.688 1 93.75 338 GLY B CA 1
ATOM 5747 C C . GLY B 1 338 ? 3.309 34.688 21.281 1 93.75 338 GLY B C 1
ATOM 5748 O O . GLY B 1 338 ? 3.611 33.469 21.312 1 93.75 338 GLY B O 1
ATOM 5749 N N . ILE B 1 339 ? 2.059 35.125 21 1 95.19 339 ILE B N 1
ATOM 5750 C CA . ILE B 1 339 ? 1.003 34.25 20.5 1 95.19 339 ILE B CA 1
ATOM 5751 C C . ILE B 1 339 ? 0.384 34.844 19.234 1 95.19 339 ILE B C 1
ATOM 5753 O O . ILE B 1 339 ? 0.055 36.031 19.219 1 95.19 339 ILE B O 1
ATOM 5757 N N . VAL B 1 340 ? 0.312 34.062 18.25 1 95.25 340 VAL B N 1
ATOM 5758 C CA . VAL B 1 340 ? -0.361 34.469 17.016 1 95.25 340 VAL B CA 1
ATOM 5759 C C . VAL B 1 340 ? -1.755 33.844 16.969 1 95.25 340 VAL B C 1
ATOM 5761 O O . VAL B 1 340 ? -1.898 32.625 17 1 95.25 340 VAL B O 1
ATOM 5764 N N . TYR B 1 341 ? -2.734 34.688 16.891 1 95 341 TYR B N 1
ATOM 5765 C CA . TYR B 1 341 ? -4.113 34.219 16.766 1 95 341 TYR B CA 1
ATOM 5766 C C . TYR B 1 341 ? -4.613 34.406 15.328 1 95 341 TYR B C 1
ATOM 5768 O O . TYR B 1 341 ? -4.34 35.406 14.688 1 95 341 TYR B O 1
ATOM 5776 N N . ILE B 1 342 ? -5.312 33.406 14.906 1 96 342 ILE B N 1
ATOM 5777 C CA . ILE B 1 342 ? -5.945 33.469 13.594 1 96 342 ILE B CA 1
ATOM 5778 C C . ILE B 1 342 ? -7.445 33.219 13.734 1 96 342 ILE B C 1
ATOM 5780 O O . ILE B 1 342 ? -7.875 32.281 14.438 1 96 342 ILE B O 1
ATOM 5784 N N . GLY B 1 343 ? -8.25 33.969 13.047 1 94.31 343 GLY B N 1
ATOM 5785 C CA . GLY B 1 343 ? -9.695 33.812 13.008 1 94.31 343 GLY B CA 1
ATOM 5786 C C . GLY B 1 343 ? -10.406 34.5 14.148 1 94.31 343 GLY B C 1
ATOM 5787 O O . GLY B 1 343 ? -11.609 34.312 14.336 1 94.31 343 GLY B O 1
ATOM 5788 N N . GLY B 1 344 ? -9.688 35.156 14.914 1 87.62 344 GLY B N 1
ATOM 5789 C CA . GLY B 1 344 ? -10.289 35.875 16.016 1 87.62 344 GLY B CA 1
ATOM 5790 C C . GLY B 1 344 ? -9.297 36.25 17.109 1 87.62 344 GLY B C 1
ATOM 5791 O O . GLY B 1 344 ? -8.25 35.594 17.234 1 87.62 344 GLY B O 1
ATOM 5792 N N . ALA B 1 345 ? -9.602 37.281 17.812 1 76.81 345 ALA B N 1
ATOM 5793 C CA . ALA B 1 345 ? -8.766 37.719 18.938 1 76.81 345 ALA B CA 1
ATOM 5794 C C . ALA B 1 345 ? -9.117 36.938 20.203 1 76.81 345 ALA B C 1
ATOM 5796 O O . ALA B 1 345 ? -10.156 36.281 20.281 1 76.81 345 ALA B O 1
ATOM 5797 N N . PRO B 1 346 ? -8.102 36.844 21.141 1 73.06 346 PRO B N 1
ATOM 5798 C CA . PRO B 1 346 ? -8.398 36.188 22.406 1 73.06 346 PRO B CA 1
ATOM 5799 C C . PRO B 1 346 ? -9.594 36.781 23.125 1 73.06 346 PRO B C 1
ATOM 5801 O O . PRO B 1 346 ? -9.898 37.969 22.953 1 73.06 346 PRO B O 1
ATOM 5804 N N . THR B 1 347 ? -10.688 36 23.516 1 58.75 347 THR B N 1
ATOM 5805 C CA . THR B 1 347 ? -11.945 36.375 24.156 1 58.75 347 THR B CA 1
ATOM 5806 C C . THR B 1 347 ? -11.75 37.625 25.031 1 58.75 347 THR B C 1
ATOM 5808 O O . THR B 1 347 ? -12.688 38.375 25.25 1 58.75 347 THR B O 1
ATOM 5811 N N . SER B 1 348 ? -10.664 37.688 25.641 1 51.44 348 SER B N 1
ATOM 5812 C CA . SER B 1 348 ? -10.594 38.719 26.688 1 51.44 348 SER B CA 1
ATOM 5813 C C . SER B 1 348 ? -10.648 40.125 26.094 1 51.44 348 SER B C 1
ATOM 5815 O O . SER B 1 348 ? -10.711 41.094 26.844 1 51.44 348 SER B O 1
ATOM 5817 N N . GLN B 1 349 ? -10.68 40.094 24.781 1 51.16 349 GLN B N 1
ATOM 5818 C CA . GLN B 1 349 ? -10.602 41.5 24.359 1 51.16 349 GLN B CA 1
ATOM 5819 C C . GLN B 1 349 ? -11.961 42.031 23.938 1 51.16 349 GLN B C 1
ATOM 5821 O O . GLN B 1 349 ? -12.555 41.531 22.969 1 51.16 349 GLN B O 1
ATOM 5826 N N . GLU B 1 350 ? -12.75 42.656 24.812 1 47.81 350 GLU B N 1
ATOM 5827 C CA . GLU B 1 350 ? -14.086 43.219 24.766 1 47.81 350 GLU B CA 1
ATOM 5828 C C . GLU B 1 350 ? -14.359 43.875 23.422 1 47.81 350 GLU B C 1
ATOM 5830 O O . GLU B 1 350 ? -15.492 43.875 22.938 1 47.81 350 GLU B O 1
ATOM 5835 N N . GLU B 1 351 ? -13.328 44.656 22.891 1 49.72 351 GLU B N 1
ATOM 5836 C CA . GLU B 1 351 ? -13.594 45.562 21.797 1 49.72 351 GLU B CA 1
ATOM 5837 C C . GLU B 1 351 ? -13.227 44.969 20.453 1 49.72 351 GLU B C 1
ATOM 5839 O O . GLU B 1 351 ? -13.172 45.656 19.438 1 49.72 351 GLU B O 1
ATOM 5844 N N . SER B 1 352 ? -12.945 43.688 20.328 1 58.31 352 SER B N 1
ATOM 5845 C CA . SER B 1 352 ? -12.422 43.156 19.062 1 58.31 352 SER B CA 1
ATOM 5846 C C . SER B 1 352 ? -13.547 42.844 18.094 1 58.31 352 SER B C 1
ATOM 5848 O O . SER B 1 352 ? -14.656 42.531 18.5 1 58.31 352 SER B O 1
ATOM 5850 N N . PRO B 1 353 ? -13.297 43.281 16.844 1 64.19 353 PRO B N 1
ATOM 5851 C CA . PRO B 1 353 ? -14.273 42.812 15.852 1 64.19 353 PRO B CA 1
ATOM 5852 C C . PRO B 1 353 ? -14.523 41.312 15.938 1 64.19 353 PRO B C 1
ATOM 5854 O O . PRO B 1 353 ? -13.664 40.562 16.422 1 64.19 353 PRO B O 1
ATOM 5857 N N . GLY B 1 354 ? -15.703 40.906 15.945 1 82.38 354 GLY B N 1
ATOM 5858 C CA . GLY B 1 354 ? -16.203 39.562 16 1 82.38 354 GLY B CA 1
ATOM 5859 C C . GLY B 1 354 ? -15.281 38.562 15.336 1 82.38 354 GLY B C 1
ATOM 5860 O O . GLY B 1 354 ? -14.211 38.906 14.852 1 82.38 354 GLY B O 1
ATOM 5861 N N . HIS B 1 355 ? -15.383 37.312 15.438 1 90.06 355 HIS B N 1
ATOM 5862 C CA . HIS B 1 355 ? -14.625 36.219 14.852 1 90.06 355 HIS B CA 1
ATOM 5863 C C . HIS B 1 355 ? -14.789 36.188 13.336 1 90.06 355 HIS B C 1
ATOM 5865 O O . HIS B 1 355 ? -15.781 36.656 12.797 1 90.06 355 HIS B O 1
ATOM 5871 N N . PHE B 1 356 ? -13.734 35.781 12.781 1 92.81 356 PHE B N 1
ATOM 5872 C CA . PHE B 1 356 ? -13.758 35.594 11.336 1 92.81 356 PHE B CA 1
ATOM 5873 C C . PHE B 1 356 ? -14.742 34.469 10.945 1 92.81 356 PHE B C 1
ATOM 5875 O O . PHE B 1 356 ? -14.828 33.438 11.617 1 92.81 356 PHE B O 1
ATOM 5882 N N . ARG B 1 357 ? -15.469 34.781 9.938 1 91.94 357 ARG B N 1
ATOM 5883 C CA . ARG B 1 357 ? -16.359 33.812 9.336 1 91.94 357 ARG B CA 1
ATOM 5884 C C . ARG B 1 357 ? -16.016 33.562 7.867 1 91.94 357 ARG B C 1
ATOM 5886 O O . ARG B 1 357 ? -16.109 34.5 7.055 1 91.94 357 ARG B O 1
ATOM 5893 N N . GLY B 1 358 ? -15.633 32.375 7.582 1 92.81 358 GLY B N 1
ATOM 5894 C CA . GLY B 1 358 ? -15.242 32.031 6.223 1 92.81 358 GLY B CA 1
ATOM 5895 C C . GLY B 1 358 ? -14.156 30.969 6.156 1 92.81 358 GLY B C 1
ATOM 5896 O O . GLY B 1 358 ? -13.93 30.25 7.125 1 92.81 358 GLY B O 1
ATOM 5897 N N . CYS B 1 359 ? -13.586 30.891 4.918 1 94.81 359 CYS B N 1
ATOM 5898 C CA . CYS B 1 359 ? -12.57 29.859 4.688 1 94.81 359 CYS B CA 1
ATOM 5899 C C . CYS B 1 359 ? -11.203 30.5 4.48 1 94.81 359 CYS B C 1
ATOM 5901 O O . CYS B 1 359 ? -11.078 31.516 3.809 1 94.81 359 CYS B O 1
ATOM 5903 N N . LEU B 1 360 ? -10.258 29.922 5.074 1 95.94 360 LEU B N 1
ATOM 5904 C CA . LEU B 1 360 ? -8.867 30.297 4.867 1 95.94 360 LEU B CA 1
ATOM 5905 C C . LEU B 1 360 ? -8.086 29.156 4.211 1 95.94 360 LEU B C 1
ATOM 5907 O O . LEU B 1 360 ? -8.281 27.984 4.559 1 95.94 360 LEU B O 1
ATOM 5911 N N . GLU B 1 361 ? -7.258 29.562 3.227 1 95.38 361 GLU B N 1
ATOM 5912 C CA . GLU B 1 361 ? -6.402 28.578 2.551 1 95.38 361 GLU B CA 1
ATOM 5913 C C . GLU B 1 361 ? -4.949 29.047 2.521 1 95.38 361 GLU B C 1
ATOM 5915 O O . GLU B 1 361 ? -4.672 30.25 2.633 1 95.38 361 GLU B O 1
ATOM 5920 N N . ASN B 1 362 ? -4.027 28.078 2.467 1 95.81 362 ASN B N 1
ATOM 5921 C CA . ASN B 1 362 ? -2.605 28.344 2.268 1 95.81 362 ASN B CA 1
ATOM 5922 C C . ASN B 1 362 ? -2.07 29.328 3.309 1 95.81 362 ASN B C 1
ATOM 5924 O O . ASN B 1 362 ? -1.409 30.312 2.965 1 95.81 362 ASN B O 1
ATOM 5928 N N . ILE B 1 363 ? -2.385 29.078 4.488 1 96.62 363 ILE B N 1
ATOM 5929 C CA . ILE B 1 363 ? -1.92 29.938 5.578 1 96.62 363 ILE B CA 1
ATOM 5930 C C . ILE B 1 363 ? -0.419 29.734 5.785 1 96.62 363 ILE B C 1
ATOM 5932 O O . ILE B 1 363 ? 0.03 28.641 6.109 1 96.62 363 ILE B O 1
ATOM 5936 N N . ARG B 1 364 ? 0.324 30.781 5.652 1 96.88 364 ARG B N 1
ATOM 5937 C CA . ARG B 1 364 ? 1.772 30.719 5.828 1 96.88 364 ARG B CA 1
ATOM 5938 C C . ARG B 1 364 ? 2.244 31.781 6.812 1 96.88 364 ARG B C 1
ATOM 5940 O O . ARG B 1 364 ? 1.853 32.938 6.715 1 96.88 364 ARG B O 1
ATOM 5947 N N . ILE B 1 365 ? 3 31.375 7.703 1 95.38 365 ILE B N 1
ATOM 5948 C CA . ILE B 1 365 ? 3.672 32.281 8.641 1 95.38 365 ILE B CA 1
ATOM 5949 C C . ILE B 1 365 ? 5.188 32.125 8.484 1 95.38 365 ILE B C 1
ATOM 5951 O O . ILE B 1 365 ? 5.738 31.047 8.648 1 95.38 365 ILE B O 1
ATOM 5955 N N . GLN B 1 366 ? 5.812 33.188 8.148 1 92.62 366 GLN B N 1
ATOM 5956 C CA . GLN B 1 366 ? 7.246 33.188 7.875 1 92.62 366 GLN B CA 1
ATOM 5957 C C . GLN B 1 366 ? 7.602 32.156 6.809 1 92.62 366 GLN B C 1
ATOM 5959 O O . GLN B 1 366 ? 8.547 31.375 6.973 1 92.62 366 GLN B O 1
ATOM 5964 N N . GLY B 1 367 ? 6.688 32.062 5.867 1 93 367 GLY B N 1
ATOM 5965 C CA . GLY B 1 367 ? 6.949 31.188 4.727 1 93 367 GLY B CA 1
ATOM 5966 C C . GLY B 1 367 ? 6.512 29.75 4.945 1 93 367 GLY B C 1
ATOM 5967 O O . GLY B 1 367 ? 6.391 28.984 3.992 1 93 367 GLY B O 1
ATOM 5968 N N . ARG B 1 368 ? 6.301 29.406 6.117 1 95.12 368 ARG B N 1
ATOM 5969 C CA . ARG B 1 368 ? 5.934 28.031 6.426 1 95.12 368 ARG B CA 1
ATOM 5970 C C . ARG B 1 368 ? 4.426 27.828 6.324 1 95.12 368 ARG B C 1
ATOM 5972 O O . ARG B 1 368 ? 3.65 28.594 6.895 1 95.12 368 ARG B O 1
ATOM 5979 N N . LEU B 1 369 ? 4.07 26.766 5.57 1 96.06 369 LEU B N 1
ATOM 5980 C CA . LEU B 1 369 ? 2.66 26.406 5.496 1 96.06 369 LEU B CA 1
ATOM 5981 C C . LEU B 1 369 ? 2.176 25.828 6.82 1 96.06 369 LEU B C 1
ATOM 5983 O O . LEU B 1 369 ? 2.766 24.875 7.344 1 96.06 369 LEU B O 1
ATOM 5987 N N . MET B 1 370 ? 1.12 26.328 7.336 1 94.62 370 MET B N 1
ATOM 5988 C CA . MET B 1 370 ? 0.669 25.969 8.68 1 94.62 370 MET B CA 1
ATOM 5989 C C . MET B 1 370 ? -0.369 24.859 8.625 1 94.62 370 MET B C 1
ATOM 5991 O O . MET B 1 370 ? -1.212 24.828 7.727 1 94.62 370 MET B O 1
ATOM 5995 N N . ASP B 1 371 ? -0.219 24.016 9.609 1 91.81 371 ASP B N 1
ATOM 5996 C CA . ASP B 1 371 ? -1.235 23.016 9.898 1 91.81 371 ASP B CA 1
ATOM 5997 C C . ASP B 1 371 ? -2.014 23.359 11.164 1 91.81 371 ASP B C 1
ATOM 5999 O O . ASP B 1 371 ? -1.443 23.406 12.258 1 91.81 371 ASP B O 1
ATOM 6003 N N . LEU B 1 372 ? -3.271 23.531 11 1 95.06 372 LEU B N 1
ATOM 6004 C CA . LEU B 1 372 ? -4.062 23.984 12.141 1 95.06 372 LEU B CA 1
ATOM 6005 C C . LEU B 1 372 ? -4.121 22.906 13.219 1 95.06 372 LEU B C 1
ATOM 6007 O O . LEU B 1 372 ? -4.43 23.203 14.375 1 95.06 372 LEU B O 1
ATOM 6011 N N . ASP B 1 373 ? -3.859 21.719 12.883 1 91.25 373 ASP B N 1
ATOM 6012 C CA . ASP B 1 373 ? -3.871 20.641 13.875 1 91.25 373 ASP B CA 1
ATOM 6013 C C . ASP B 1 373 ? -2.631 20.703 14.758 1 91.25 373 ASP B C 1
ATOM 6015 O O . ASP B 1 373 ? -2.59 20.078 15.82 1 91.25 373 ASP B O 1
ATOM 6019 N N . SER B 1 374 ? -1.646 21.391 14.383 1 89.44 374 SER B N 1
ATOM 6020 C CA . SER B 1 374 ? -0.423 21.531 15.164 1 89.44 374 SER B CA 1
ATOM 6021 C C . SER B 1 374 ? -0.437 22.797 16 1 89.44 374 SER B C 1
ATOM 6023 O O . SER B 1 374 ? 0.557 23.141 16.656 1 89.44 374 SER B O 1
ATOM 6025 N N . ALA B 1 375 ? -1.521 23.453 16.016 1 94 375 ALA B N 1
ATOM 6026 C CA . ALA B 1 375 ? -1.637 24.703 16.75 1 94 375 ALA B CA 1
ATOM 6027 C C . ALA B 1 375 ? -1.555 24.453 18.25 1 94 375 ALA B C 1
ATOM 6029 O O . ALA B 1 375 ? -1.874 23.375 18.734 1 94 375 ALA B O 1
ATOM 6030 N N . TRP B 1 376 ? -1.104 25.453 18.922 1 93.56 376 TRP B N 1
ATOM 6031 C CA . TRP B 1 376 ? -1.068 25.406 20.375 1 93.56 376 TRP B CA 1
ATOM 6032 C C . TRP B 1 376 ? -2.479 25.328 20.953 1 93.56 376 TRP B C 1
ATOM 6034 O O . TRP B 1 376 ? -2.719 24.609 21.938 1 93.56 376 TRP B O 1
ATOM 6044 N N . TYR B 1 377 ? -3.283 26.031 20.297 1 93 377 TYR B N 1
ATOM 6045 C CA . TYR B 1 377 ? -4.695 26.031 20.656 1 93 377 TYR B CA 1
ATOM 6046 C C . TYR B 1 377 ? -5.574 26.141 19.406 1 93 377 TYR B C 1
ATOM 6048 O O . TYR B 1 377 ? -5.23 26.844 18.453 1 93 377 TYR B O 1
ATOM 6056 N N . LYS B 1 378 ? -6.707 25.484 19.516 1 93.44 378 LYS B N 1
ATOM 6057 C CA . LYS B 1 378 ? -7.711 25.578 18.453 1 93.44 378 LYS B CA 1
ATOM 6058 C C . LYS B 1 378 ? -9.117 25.375 19.016 1 93.44 378 LYS B C 1
ATOM 6060 O O . LYS B 1 378 ? -9.375 24.391 19.719 1 93.44 378 LYS B O 1
ATOM 6065 N N . SER B 1 379 ? -9.969 26.281 18.625 1 91.69 379 SER B N 1
ATOM 6066 C CA . SER B 1 379 ? -11.367 26.125 19 1 91.69 379 SER B CA 1
ATOM 6067 C C . SER B 1 379 ? -11.984 24.906 18.312 1 91.69 379 SER B C 1
ATOM 6069 O O . SER B 1 379 ? -11.727 24.656 17.141 1 91.69 379 SER B O 1
ATOM 6071 N N . ASN B 1 380 ? -12.891 24.172 19 1 89.81 380 ASN B N 1
ATOM 6072 C CA . ASN B 1 380 ? -13.523 22.984 18.453 1 89.81 380 ASN B CA 1
ATOM 6073 C C . ASN B 1 380 ? -14.453 23.312 17.297 1 89.81 380 ASN B C 1
ATOM 6075 O O . ASN B 1 380 ? -14.781 22.438 16.484 1 89.81 380 ASN B O 1
ATOM 6079 N N . SER B 1 381 ? -14.82 24.547 17.25 1 90.75 381 SER B N 1
ATOM 6080 C CA . SER B 1 381 ? -15.773 24.938 16.203 1 90.75 381 SER B CA 1
ATOM 6081 C C . SER B 1 381 ? -15.086 25.047 14.844 1 90.75 381 SER B C 1
ATOM 6083 O O . SER B 1 381 ? -15.758 25.078 13.812 1 90.75 381 SER B O 1
ATOM 6085 N N . VAL B 1 382 ? -13.781 25.109 14.812 1 94.25 382 VAL B N 1
ATOM 6086 C CA . VAL B 1 382 ? -13.039 25.359 13.586 1 94.25 382 VAL B CA 1
ATOM 6087 C C . VAL B 1 382 ? -12.789 24.047 12.859 1 94.25 382 VAL B C 1
ATOM 6089 O O . VAL B 1 382 ? -12.422 23.047 13.477 1 94.25 382 VAL B O 1
ATOM 6092 N N . TRP B 1 383 ? -13.078 24.016 11.555 1 95.94 383 TRP B N 1
ATOM 6093 C CA . TRP B 1 383 ? -12.648 22.906 10.703 1 95.94 383 TRP B CA 1
ATOM 6094 C C . TRP B 1 383 ? -11.219 23.125 10.219 1 95.94 383 TRP B C 1
ATOM 6096 O O . TRP B 1 383 ? -10.914 24.125 9.586 1 95.94 383 TRP B O 1
ATOM 6106 N N . SER B 1 384 ? -10.422 22.172 10.398 1 95.75 384 SER B N 1
ATOM 6107 C CA . SER B 1 384 ? -9 22.359 10.156 1 95.75 384 SER B CA 1
ATOM 6108 C C . SER B 1 384 ? -8.664 22.172 8.68 1 95.75 384 SER B C 1
ATOM 6110 O O . SER B 1 384 ? -7.746 22.812 8.156 1 95.75 384 SER B O 1
ATOM 6112 N N . HIS B 1 385 ? -9.43 21.312 7.992 1 97 385 HIS B N 1
ATOM 6113 C CA . HIS B 1 385 ? -8.938 20.938 6.672 1 97 385 HIS B CA 1
ATOM 6114 C C . HIS B 1 385 ? -10.062 20.938 5.645 1 97 385 HIS B C 1
ATOM 6116 O O . HIS B 1 385 ? -9.898 20.438 4.531 1 97 385 HIS B O 1
ATOM 6122 N N . SER B 1 386 ? -11.156 21.453 6.055 1 96.44 386 SER B N 1
ATOM 6123 C CA . SER B 1 386 ? -12.266 21.406 5.113 1 96.44 386 SER B CA 1
ATOM 6124 C C . SER B 1 386 ? -13.07 22.703 5.141 1 96.44 386 SER B C 1
ATOM 6126 O O . SER B 1 386 ? -13.211 23.328 6.195 1 96.44 386 SER B O 1
ATOM 6128 N N . CYS B 1 387 ? -13.586 23.031 4.008 1 95.88 387 CYS B N 1
ATOM 6129 C CA . CYS B 1 387 ? -14.461 24.188 3.805 1 95.88 387 CYS B CA 1
ATOM 6130 C C . CYS B 1 387 ? -15.703 23.781 3.014 1 95.88 387 CYS B C 1
ATOM 6132 O O . CYS B 1 387 ? -15.664 22.859 2.211 1 95.88 387 CYS B O 1
ATOM 6134 N N . PRO B 1 388 ? -16.75 24.453 3.344 1 93.38 388 PRO B N 1
ATOM 6135 C CA . PRO B 1 388 ? -17.906 24.266 2.447 1 93.38 388 PRO B CA 1
ATOM 6136 C C . PRO B 1 388 ? -17.641 24.828 1.047 1 93.38 388 PRO B C 1
ATOM 6138 O O . PRO B 1 388 ? -16.656 25.531 0.829 1 93.38 388 PRO B O 1
ATOM 6141 N N . PRO B 1 389 ? -18.5 24.453 0.157 1 89.12 389 PRO B N 1
ATOM 6142 C CA . PRO B 1 389 ? -18.312 25 -1.193 1 89.12 389 PRO B CA 1
ATOM 6143 C C . PRO B 1 389 ? -18.422 26.516 -1.244 1 89.12 389 PRO B C 1
ATOM 6145 O O . PRO B 1 389 ? -19.016 27.125 -0.353 1 89.12 389 PRO B O 1
ATOM 6148 N N . LYS B 1 390 ? -17.828 27.047 -2.307 1 80.94 390 LYS B N 1
ATOM 6149 C CA . LYS B 1 390 ? -17.844 28.5 -2.475 1 80.94 390 LYS B CA 1
ATOM 6150 C C . LYS B 1 390 ? -19.25 29.016 -2.729 1 80.94 390 LYS B C 1
ATOM 6152 O O . LYS B 1 390 ? -20.062 28.344 -3.375 1 80.94 390 LYS B O 1
ATOM 6157 N N . LEU B 1 391 ? -19.594 30.062 -2.027 1 66.94 391 LEU B N 1
ATOM 6158 C CA . LEU B 1 391 ? -20.891 30.688 -2.26 1 66.94 391 LEU B CA 1
ATOM 6159 C C . LEU B 1 391 ? -20.984 31.266 -3.668 1 66.94 391 LEU B C 1
ATOM 6161 O O . LEU B 1 391 ? -20.031 31.891 -4.141 1 66.94 391 LEU B O 1
ATOM 6165 N N . LEU B 1 392 ? -21.766 30.672 -4.629 1 56.88 392 LEU B N 1
ATOM 6166 C CA . LEU B 1 392 ? -21.969 31.281 -5.938 1 56.88 392 LEU B CA 1
ATOM 6167 C C . LEU B 1 392 ? -22.656 32.625 -5.797 1 56.88 392 LEU B C 1
ATOM 6169 O O . LEU B 1 392 ? -23.484 32.844 -4.895 1 56.88 392 LEU B O 1
ATOM 6173 N N . PRO B 1 393 ? -22.047 33.688 -6.418 1 50.28 393 PRO B N 1
ATOM 6174 C CA . PRO B 1 393 ? -22.734 34.969 -6.406 1 50.28 393 PRO B CA 1
ATOM 6175 C C . PRO B 1 393 ? -24.219 34.875 -6.762 1 50.28 393 PRO B C 1
ATOM 6177 O O . PRO B 1 393 ? -24.609 34 -7.547 1 50.28 393 PRO B O 1
ATOM 6180 N N . ILE B 1 394 ? -25.047 35.219 -5.922 1 42.53 394 ILE B N 1
ATOM 6181 C CA . ILE B 1 394 ? -26.469 35.312 -6.215 1 42.53 394 ILE B CA 1
ATOM 6182 C C . ILE B 1 394 ? -26.688 36.156 -7.477 1 42.53 394 ILE B C 1
ATOM 6184 O O . ILE B 1 394 ? -26.328 37.312 -7.52 1 42.53 394 ILE B O 1
ATOM 6188 N N . THR B 1 395 ? -26.484 35.625 -8.641 1 41.75 395 THR B N 1
ATOM 6189 C CA . THR B 1 395 ? -26.922 36.406 -9.789 1 41.75 395 THR B CA 1
ATOM 6190 C C . THR B 1 395 ? -28.344 36.906 -9.586 1 41.75 395 THR B C 1
ATOM 6192 O O . THR B 1 395 ? -29.25 36.125 -9.289 1 41.75 395 THR B O 1
ATOM 6195 N N . ARG B 1 396 ? -28.562 38.219 -9.281 1 37.38 396 ARG B N 1
ATOM 6196 C CA . ARG B 1 396 ? -29.891 38.844 -9.367 1 37.38 396 ARG B CA 1
ATOM 6197 C C . ARG B 1 396 ? -30.578 38.469 -10.672 1 37.38 396 ARG B C 1
ATOM 6199 O O . ARG B 1 396 ? -30 38.562 -11.75 1 37.38 396 ARG B O 1
ATOM 6206 N N . PRO B 1 397 ? -31.656 37.75 -10.602 1 37.09 397 PRO B N 1
ATOM 6207 C CA . PRO B 1 397 ? -32.438 37.688 -11.844 1 37.09 397 PRO B CA 1
ATOM 6208 C C . PRO B 1 397 ? -32.688 39.062 -12.453 1 37.09 397 PRO B C 1
ATOM 6210 O O . PRO B 1 397 ? -32.906 40.031 -11.727 1 37.09 397 PRO B O 1
ATOM 6213 N N . SER B 1 398 ? -32.094 39.406 -13.578 1 34.38 398 SER B N 1
ATOM 6214 C CA . SER B 1 398 ? -32.562 40.562 -14.344 1 34.38 398 SER B CA 1
ATOM 6215 C C . SER B 1 398 ? -34.094 40.594 -14.391 1 34.38 398 SER B C 1
ATOM 6217 O O . SER B 1 398 ? -34.719 39.656 -14.828 1 34.38 398 SER B O 1
ATOM 6219 N N . SER B 1 399 ? -34.719 41.406 -13.523 1 28.8 399 SER B N 1
ATOM 6220 C CA . SER B 1 399 ? -36.031 41.812 -13.992 1 28.8 399 SER B CA 1
ATOM 6221 C C . SER B 1 399 ? -35.938 42.625 -15.281 1 28.8 399 SER B C 1
ATOM 6223 O O . SER B 1 399 ? -35.062 43.469 -15.422 1 28.8 399 SER B O 1
#

Nearest PDB structures (foldseek):
  1kdk-assembly1_A  TM=9.585E-01  e=1.114E-19  Homo sapiens
  6pya-assembly1_A  TM=9.434E-01  e=9.928E-19  Homo sapiens
  1lhn-assembly1_A-2  TM=9.360E-01  e=1.296E-18  Homo sapiens
  6pyb-assembly1_A-2  TM=9.449E-01  e=2.594E-18  Homo sapiens
  6ulb-assembly1_A-2  TM=9.450E-01  e=6.426E-18  Homo sapiens

Solvent-accessible surface area (backbone atoms only — not comparable to full-atom values): 41511 Å² total; per-residue (Å²): 136,82,79,76,82,77,78,76,75,79,73,77,75,71,74,73,80,74,56,62,45,59,66,91,56,30,40,31,18,38,50,31,58,85,79,18,43,44,33,28,35,31,80,42,57,55,83,75,47,87,38,58,39,30,35,32,31,37,31,19,51,39,33,43,14,26,52,34,21,35,29,26,63,90,60,66,27,35,37,34,38,26,32,53,84,18,14,40,28,38,38,39,37,46,95,71,28,61,40,34,42,33,37,41,64,69,52,35,79,60,44,80,40,40,40,36,43,33,58,56,54,32,26,42,37,33,25,52,67,88,34,84,25,37,37,38,33,53,55,44,66,44,85,73,69,49,90,57,44,48,34,40,41,24,31,7,10,53,94,66,61,76,85,71,44,90,60,89,70,62,38,36,16,53,32,32,39,27,75,61,31,52,32,71,35,77,72,68,52,72,46,48,55,84,66,42,83,82,52,59,70,28,54,66,48,66,40,83,25,23,22,29,79,38,76,32,36,35,30,34,44,31,65,79,41,72,66,66,67,50,73,82,76,47,80,66,56,50,40,40,34,31,31,40,36,76,72,54,54,52,17,15,47,34,31,32,30,29,89,88,78,36,60,44,35,40,34,32,35,44,86,52,26,39,38,37,27,48,61,93,42,76,59,44,76,42,77,57,71,83,63,90,54,88,60,54,38,46,35,37,40,38,38,43,76,60,31,37,37,43,31,50,60,92,47,74,48,78,31,74,46,54,67,68,58,42,50,53,54,51,45,28,47,73,72,39,61,14,37,38,26,37,27,14,64,68,82,84,50,87,84,57,53,52,28,20,30,32,35,40,33,76,41,22,49,59,80,39,76,65,57,63,85,74,36,76,37,58,37,49,63,42,36,59,33,38,18,59,65,77,76,72,76,78,74,71,76,82,125,138,83,79,75,79,76,77,77,74,78,72,78,74,71,74,73,81,73,56,62,45,59,59,90,56,30,42,31,17,38,50,30,60,85,80,19,44,44,26,27,32,30,79,41,57,54,83,75,46,86,40,57,39,30,34,31,30,38,30,20,50,39,34,45,14,24,51,34,21,35,29,27,65,90,60,67,26,34,39,36,38,26,32,52,84,17,13,41,27,38,38,40,38,45,96,72,28,62,41,33,43,32,36,42,66,70,51,34,79,59,45,81,40,39,38,36,42,32,58,54,52,31,27,41,37,33,25,52,67,89,34,83,26,36,36,38,33,54,54,43,64,45,86,74,69,50,90,57,44,49,35,40,42,26,32,7,12,54,94,66,59,75,85,72,46,91,62,89,68,60,36,37,15,53,32,29,38,28,77,62,31,53,32,71,35,78,71,69,54,71,48,46,48,78,68,40,84,84,50,58,69,27,54,66,49,68,40,82,24,24,22,29,81,39,77,32,36,35,29,35,45,31,62,80,41,72,66,66,68,49,73,80,76,45,78,66,56,49,39,40,33,30,31,41,36,77,74,56,53,52,17,15,46,34,30,33,32,29,88,90,78,38,62,44,36,40,33,31,33,46,85,52,26,39,37,36,27,48,59,93,40,78,59,43,78,43,77,57,72,83,63,91,55,90,64,53,39,47,34,37,41,38,38,44,73,60,30,39,38,44,32,49,60,92,46,74,47,77,30,74,45,53,68,66,58,44,50,52,55,50,45,28,48,73,72,40,60,13,36,38,26,36,28,14,65,69,81,84,49,85,84,56,52,51,29,20,30,33,35,40,34,76,42,21,50,61,78,40,76,65,56,64,84,72,36,75,37,57,36,48,62,43,37,59,33,37,18,60,63,78,76,71,77,78,73,72,76,82,125

Secondary structure (DSSP, 8-state):
----------------SSPB--TTTEEES-S-TTT---SEEEEEEGGG-S-SEEEEEEEES-SSEEEEEEEEGGGTEEEEEEEETTEEEEEEESSS-EEEEEES----SSS-EEEEEEEETTEEEEEETTEEEEEEES----GGG-S--EEEEEESS-SS-GGGSSS-------EEEEEEEETTB-PPPSS-GGGSTT----BSS-EESEEEESS--EEEEGGGS----GGGSPPP-EEEEEEEEES-SSEEEEEEEETTTEEEEEEEEETTEEEEEETTEEEEEEE-----SS--EEEEEEE-SSEEEEEETTEEEEEE--HHHHHHHHHHHHTT--EEEESS--TT-TTS----EEEEEEEEETTEEP-GGG-SEE-TT-BSSEEPPP---------/----------------SSPB--TTTEEES-S-TTT---SEEEEEEGGG-S-SEEEEEEEES-SSEEEEEEEEGGGTEEEEEEEETTEEEEEEESSS-EEEEEES----SSS-EEEEEEEETTEEEEEETTEEEEEEES----GGG-S--EEEEEESS-SS-GGGSSS-------EEEEEEEETTB-PPPSS-GGGSTT----BSS-EESEEEESS--EEEEGGGS----GGGSPPP-EEEEEEEEES-SSEEEEEEEETTTEEEEEEEEETTEEEEEETTEEEEEEE-----SS--EEEEEEE-SSEEEEEETTEEEEEE--HHHHHHHHHHHHTT--EEEESS--TT-TTS--B-EEEEEEEEETTEEP-GGG-SEE-TT-BSSEEPPP---------

pLDDT: mean 85.3, std 16.73, range [25.61, 98.75]

Sequence (798 aa):
MDVQWRQSQSVWELDPYPQFLDPKQAINLAQDWGHGYPAGTVHIDLLNITSSSSSFEVRTFDPEGVLLFGDSRGGHDWFLLGLRGGRPEIHIHNQMAKVSVSGGPTVNDGEWHKIVVRSQEHRIVLEVDDQESLRIGHVSEGVTSSLDTTMRIAVGGILTNSSELMEPLHIPLDACVRSWVFLSVTPKWLLDPIFLPHSKRCFASHRKGSYFPGSGNVAYRTSDLPTASAQTGEPWTLSLQMDLHLESLSFSLLSVSHPETGTILLLWGQDKNLFVELGNDTVVTQALADVGGSDGYKFHLSITPKSVTLQCGNEKEIADISEGHYSALKHSWTDKEGIVYIGGAPTSQEESPGHFRGCLENIRIQGRLMDLDSAWYKSNSVWSHSCPPKLLPITRPSSMDVQWRQSQSVWELDPYPQFLDPKQAINLAQDWGHGYPAGTVHIDLLNITSSSSSFEVRTFDPEGVLLFGDSRGGHDWFLLGLRGGRPEIHIHNQMAKVSVSGGPTVNDGEWHKIVVRSQEHRIVLEVDDQESLRIGHVSEGVTSSLDTTMRIAVGGILTNSSELMEPLHIPLDACVRSWVFLSVTPKWLLDPIFLPHSKRCFASHRKGSYFPGSGNVAYRTSDLPTASAQTGEPWTLSLQMDLHLESLSFSLLSVSHPETGTILLLWGQDKNLFVELGNDTVVTQALADVGGSDGYKFHLSITPKSVTLQCGNEKEIADISEGHYSALKHSWTDKEGIVYIGGAPTSQEESPGHFRGCLENIRIQGRLMDLDSAWYKSNSVWSHSCPPKLLPITRPSS

Organism: Xenopus laevis (NCBI:txid8355)